Protein AF-0000000084748543 (afdb_homodimer)

Secondary structure (DSSP, 8-state):
--------SEEEEEE--SSEEEEEEEESSSSSPPEEE----TT-TT---SSEE--EEEESSSTT-EEEEHHHHHHHHHSTTHHHHEEEE---GGGG-TTTS-GGGHHHHHHHHHHHHHHHHHHTHHHHTTS-GGGEEEEEEE-TT--HHHHHHHHHHHHHHTSS-TTS-GGGEEEEEHHHHHHHHHHHHTTTTT--TT-EEEEEEE-SS-EEEEEEEE--S-TTSS--EEE-S--EEES-STHHHHHHHHHHHHHHHGGGGGGS-HHHHHHHHHHIIIIIHHH--SSS-EEEEPBTTS-GGG---TT--EETTEEEE-HHHHIIIIIHHHHHHHHHHHHHHHTTSGGG-EEEEEEEHHHHT-HHHHHHHHHHHTTTEEEEE--TTGGGHHHHHHHHHHH-GGGB-EEE-SSEEEEEEEEEP-TTTS-GGGEEE-TTS-EEEEEEEEEEE-TT-EEETT----EEEEEEBTTBSEEEEEEEEESSS--SBTTSTTEEEEEEEEEE----TTS-TT-EEEEEE-/--------SEEEEEE--SSEEEEEEEESSSSSPPEEE----TT-TT---SSEE--EEEESSSTT-EEEEHHHHHHHHHSTTHHHHEEEE---GGGG-TTTS-GGGHHHHHHHHHHHHHHHHHHTHHHHTTS-GGGEEEEEEE-TT--HHHHHHHHHHHHHTTSS-TTS-GGGEEEEEHHHHHHHHHHHHHTTTT--TT-EEEEEEE-SS-EEEEEEEE--S-TTSS--EEE-S--EEES-STHHHHHHHHHHHHHHHGGGGGGS-HHHHHHHHHHIIIIIHHH--SSS-EEEEPBTTS-GGG---TT--EETTEEEE-HHHHIIIIIHHHHHHHHHHHHHHHTTSGGG-EEEEEEEHHHHT-HHHHHHHHHHHTTTEEEEE--TTGGGHHHHHHHHHHH-GGGEEEEE-SSEEEEEEEEEP-TTTS-GGGEEE-TTS-EEEEEEEEEEE-TT-EEETT----EEEEEETTT-SEEEEEEEEESSS--SBTTSTTEEEEEEEEEE----TTS-TT-EEEEEE-

Radius of gyration: 34.83 Å; Cα contacts (8 Å, |Δi|>4): 2129; chains: 2; bounding box: 79×127×70 Å

Sequence (1044 aa):
MISQQDNYKLVIAYDFGTTFSGASYAFTHNTIPEVFDVQKWPHKGGNFYPKTPTISAYKRTEPTKLINWGHGAKKLMTKPQAAKEHFILTNFKLHLDETLHPRGTLGRKQKVILKTLVCLKDVSRGFAKNYDQSSFRYCLTVPAMWSDLAKFSMRRAAIKAGLIHADDPQDRLILISEPEAAALYCERMCEQISLRRGDTILICDAGGGTVDLIVFEVMDERLERNHRLKEVTKGIGESCGSIFLDNKFKALMEEKLGQQFETLPPATMNHLMDQFVHNIKPEFDGLDDQYLNIPASIDISQLNDEDGCLDEGTLALRADELRDKVFEPVVQRVLALIEKQLAQVPDQSVSCIFLVGGFGSSNYLFQRVQETFQDRAKQILCPPRAPLAVVRGAVYSGLNPRLITSRVSRRTYGINAGLPFDESRDPLSSRVVRPDGTIRCTTRFLVFVKKGDVIPVDHCIKEKMFVYYGTIKATDIMLYASEDHEPRYYDEPGIKQV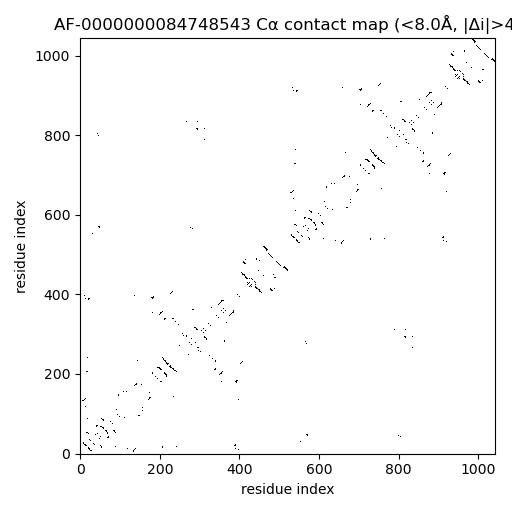AAISVPIPYMPHVAHGERVAYTVRMISQQDNYKLVIAYDFGTTFSGASYAFTHNTIPEVFDVQKWPHKGGNFYPKTPTISAYKRTEPTKLINWGHGAKKLMTKPQAAKEHFILTNFKLHLDETLHPRGTLGRKQKVILKTLVCLKDVSRGFAKNYDQSSFRYCLTVPAMWSDLAKFSMRRAAIKAGLIHADDPQDRLILISEPEAAALYCERMCEQISLRRGDTILICDAGGGTVDLIVFEVMDERLERNHRLKEVTKGIGESCGSIFLDNKFKALMEEKLGQQFETLPPATMNHLMDQFVHNIKPEFDGLDDQYLNIPASIDISQLNDEDGCLDEGTLALRADELRDKVFEPVVQRVLALIEKQLAQVPDQSVSCIFLVGGFGSSNYLFQRVQETFQDRAKQILCPPRAPLAVVRGAVYSGLNPRLITSRVSRRTYGINAGLPFDESRDPLSSRVVRPDGTIRCTTRFLVFVKKGDVIPVDHCIKEKMFVYYGTIKATDIMLYASEDHEPRYYDEPGIKQVAAISVPIPYMPHVAHGERVAYTVR

Foldseek 3Di:
DPPPPLQQQKEKEWEDDQFWIWIWMWGQPDPDIDIGTQQDDPQCPPPRQSTFTQKFKAFPVGRLDTDDGTNRNVVQQLDPPSVVTMDMDGRLLVVLQCVVDPPPCVVVSLSSLLVVLLSVVVSCCVPCVPDDLLSYAYEYEDALPHDPVSVVSNVVSCCVSPSDHPPRDPRSYHYHYQQLLLVLLVLVLCVVVQDAAQFKEWEWEAAAFKTKIWIWGAHHDDPPDFAGTFTDDRMDMDGLHCVQLLVLVLVVVCVFLPPCSVVQRPSQVSQQSCCCVPPVQQAQALQDKDKTAHDPSRDPVRTPCVPPQDDPRIGIGDSNCSCPRRPVVSLVVSLVSLQVRLVSDVVSAGQEYEQAADNSSRNNSQVVNCVVCVPRYVYYDYGPPRNCSRRSSSNVCSSPVRRHFKDFAQWWKWWFDWAQDDPVPADPVQWDQAPVRGITGRFFTDTDDHGGDIGTDVDDDKDKDKDFPPPDQKDKIWMKIARPDDDGGCPDPRIDTDDIDIGGDDDDPPHDGRDIDMDMDD/DPPPPLQQQKEKEWEDDQFWIWIWMWGQPDPDIDIGTQQDDPQCPPPRQSTFTQKWKAFPVGRLDTDDGTNRNVVQQLDPPSVVTMDMDGRLLVVLQCVVDPPPCVVVSLSSLLVVLLSVVVSCCVPCVPDDLLSYAYEYEDALPHDPVSVVSNVVSCCVSPSDHPPRDPRSYHYHYQQLLLVLLVLVVCVVVPDAAQFKEWEWEAAAFKTKIWIWGAHHDDPPDFAGTFTDDRMDMDGLHCVQLLVLVLVVVCVFLPPCSVVQDPSQVSQQSCCCVPPVQQAQALQDKDKTAHDPSRDPVRTPCVPPQDDPRIGIHDSNCSCPRRPVVRLVVSLVSLQVRLVSDVVSAGQEYEQAADNSSRNNSQVVNCVVCVPRYVYYDYDPPRNCSRRSSSNVCSSPVRRHFKDFAQWWKWWFDWAQDDPVPADPVQWDQAPVRGTTGRFFTDTDDHGGDIGTDPDDDKDKDKDFPPPDQKDKIWMKIARPDDDGGCPDPRIDTDDIDIGGDDDDPPHDGRDIDMDMDD

pLDDT: mean 84.55, std 11.29, range [22.11, 98.06]

InterPro domains:
  IPR043129 ATPase, nucleotide binding domain [SSF53067] (9-186)
  IPR043129 ATPase, nucleotide binding domain [SSF53067] (198-398)

Nearest PDB structures (foldseek):
  2kho-assembly1_A  TM=5.715E-01  e=1.787E-18  Escherichia coli K-12
  7n46-assembly1_A  TM=6.925E-01  e=5.467E-16  Escherichia coli K-12
  6izr-assembly1_b  TM=6.358E-01  e=1.223E-09  Clostridium botulinum Prevot_594
  4brk-assembly1_A  TM=3.562E-01  e=4.435E-07  Legionella pneumophila
  4bro-assembly1_A  TM=3.460E-01  e=2.719E-06  Legionella pneumophila

Structure (mmCIF, N/CA/C/O backbone):
data_AF-0000000084748543-model_v1
#
loop_
_entity.id
_entity.type
_entity.pdbx_description
1 polymer 'Actin-like ATPase domain-containing protein'
#
loop_
_atom_site.group_PDB
_atom_site.id
_atom_site.type_symbol
_atom_site.label_atom_id
_atom_site.label_alt_id
_atom_site.label_comp_id
_atom_site.label_asym_id
_atom_site.label_entity_id
_atom_site.label_seq_id
_atom_site.pdbx_PDB_ins_code
_atom_site.Cartn_x
_atom_site.Cartn_y
_atom_site.Cartn_z
_atom_site.occupancy
_atom_site.B_iso_or_equiv
_atom_site.auth_seq_id
_atom_site.auth_comp_id
_atom_site.auth_asym_id
_atom_site.auth_atom_id
_atom_site.pdbx_PDB_model_num
ATOM 1 N N . MET A 1 1 ? -35 25.969 2.1 1 22.55 1 MET A N 1
ATOM 2 C CA . MET A 1 1 ? -34.531 25.422 0.825 1 22.55 1 MET A CA 1
ATOM 3 C C . MET A 1 1 ? -33.75 24.141 1.036 1 22.55 1 MET A C 1
ATOM 5 O O . MET A 1 1 ? -32.781 24.109 1.792 1 22.55 1 MET A O 1
ATOM 9 N N . ILE A 1 2 ? -34.344 23.031 1.119 1 29.25 2 ILE A N 1
ATOM 10 C CA . ILE A 1 2 ? -33.844 21.672 1.246 1 29.25 2 ILE A CA 1
ATOM 11 C C . ILE A 1 2 ? -32.625 21.484 0.333 1 29.25 2 ILE A C 1
ATOM 13 O O . ILE A 1 2 ? -32.719 21.75 -0.868 1 29.25 2 ILE A O 1
ATOM 17 N N . SER A 1 3 ? -31.453 21.656 0.856 1 34.75 3 SER A N 1
ATOM 18 C CA . SER A 1 3 ? -30.172 21.578 0.143 1 34.75 3 SER A CA 1
ATOM 19 C C . SER A 1 3 ? -30.234 20.547 -0.967 1 34.75 3 SER A C 1
ATOM 21 O O . SER A 1 3 ? -30.75 19.438 -0.77 1 34.75 3 SER A O 1
ATOM 23 N N . GLN A 1 4 ? -30.703 20.953 -2.123 1 36.22 4 GLN A N 1
ATOM 24 C CA . GLN A 1 4 ? -30.5 20.172 -3.332 1 36.22 4 GLN A CA 1
ATOM 25 C C . GLN A 1 4 ? -29.359 19.172 -3.156 1 36.22 4 GLN A C 1
ATOM 27 O O . GLN A 1 4 ? -28.219 19.578 -2.881 1 36.22 4 GLN A O 1
ATOM 32 N N . GLN A 1 5 ? -29.5 18.188 -2.506 1 42.84 5 GLN A N 1
ATOM 33 C CA . GLN A 1 5 ? -28.609 17.031 -2.43 1 42.84 5 GLN A CA 1
ATOM 34 C C . GLN A 1 5 ? -27.734 16.922 -3.68 1 42.84 5 GLN A C 1
ATOM 36 O O . GLN A 1 5 ? -28.203 16.453 -4.727 1 42.84 5 GLN A O 1
ATOM 41 N N . ASP A 1 6 ? -27.203 18.078 -4.172 1 51.97 6 ASP A N 1
ATOM 42 C CA . ASP A 1 6 ? -26.344 18.203 -5.34 1 51.97 6 ASP A CA 1
ATOM 43 C C . ASP A 1 6 ? -25.422 16.984 -5.484 1 51.97 6 ASP A C 1
ATOM 45 O O . ASP A 1 6 ? -24.719 16.625 -4.543 1 51.97 6 ASP A O 1
ATOM 49 N N . ASN A 1 7 ? -25.891 15.977 -6.203 1 71.31 7 ASN A N 1
ATOM 50 C CA . ASN A 1 7 ? -25.516 14.594 -6.5 1 71.31 7 ASN A CA 1
ATOM 51 C C . ASN A 1 7 ? -24.156 14.516 -7.164 1 71.31 7 ASN A C 1
ATOM 53 O O . ASN A 1 7 ? -24.031 14.648 -8.383 1 71.31 7 ASN A O 1
ATOM 57 N N . TYR A 1 8 ? -23.188 14.984 -6.434 1 88.44 8 TYR A N 1
ATOM 58 C CA . TYR A 1 8 ? -21.859 14.734 -6.98 1 88.44 8 TYR A CA 1
ATOM 59 C C . TYR A 1 8 ? -21.641 13.242 -7.234 1 88.44 8 TYR A C 1
ATOM 61 O O . TYR A 1 8 ? -22 12.406 -6.406 1 88.44 8 TYR A O 1
ATOM 69 N N . LYS A 1 9 ? -21.172 13.031 -8.344 1 88.25 9 LYS A N 1
ATOM 70 C CA . LYS A 1 9 ? -20.969 11.641 -8.75 1 88.25 9 LYS A CA 1
ATOM 71 C C . LYS A 1 9 ? -19.688 11.086 -8.141 1 88.25 9 LYS A C 1
ATOM 73 O O . LYS A 1 9 ? -19.547 9.867 -7.961 1 88.25 9 LYS A O 1
ATOM 78 N N . LEU A 1 10 ? -18.797 12.062 -7.91 1 91.88 10 LEU A N 1
ATOM 79 C CA . LEU A 1 10 ? -17.484 11.672 -7.406 1 91.88 10 LEU A CA 1
ATOM 80 C C . LEU A 1 10 ? -17.047 12.594 -6.273 1 91.88 10 LEU A C 1
ATOM 82 O O . LEU A 1 10 ? -17.219 13.812 -6.355 1 91.88 10 LEU A O 1
ATOM 86 N N . VAL A 1 11 ? -16.547 11.977 -5.184 1 94.12 11 VAL A N 1
ATOM 87 C CA . VAL A 1 11 ? -15.891 12.727 -4.121 1 94.12 11 VAL A CA 1
ATOM 88 C C . VAL A 1 11 ? -14.383 12.477 -4.18 1 94.12 11 VAL A C 1
ATOM 90 O O . VAL A 1 11 ? -13.938 11.328 -4.176 1 94.12 11 VAL A O 1
ATOM 93 N N . ILE A 1 12 ? -13.625 13.516 -4.277 1 95.31 12 ILE A N 1
ATOM 94 C CA . ILE A 1 12 ? -12.172 13.43 -4.348 1 95.31 12 ILE A CA 1
ATOM 95 C C . ILE A 1 12 ? -11.547 14.164 -3.168 1 95.31 12 ILE A C 1
ATOM 97 O O . ILE A 1 12 ? -11.859 15.336 -2.93 1 95.31 12 ILE A O 1
ATOM 101 N N . ALA A 1 13 ? -10.727 13.492 -2.457 1 96.75 13 ALA A N 1
ATOM 102 C CA . ALA A 1 13 ? -10.055 14.109 -1.316 1 96.75 13 ALA A CA 1
ATOM 103 C C . ALA A 1 13 ? -8.547 14.188 -1.543 1 96.75 13 ALA A C 1
ATOM 105 O O . ALA A 1 13 ? -7.945 13.266 -2.092 1 96.75 13 ALA A O 1
ATOM 106 N N . TYR A 1 14 ? -7.98 15.344 -1.178 1 95.69 14 TYR A N 1
ATOM 107 C CA . TYR A 1 14 ? -6.535 15.523 -1.174 1 95.69 14 TYR A CA 1
ATOM 108 C C . TYR A 1 14 ? -6.023 15.828 0.23 1 95.69 14 TYR A C 1
ATOM 110 O O . TYR A 1 14 ? -6.586 16.672 0.927 1 95.69 14 TYR A O 1
ATOM 118 N N . ASP A 1 15 ? -5.078 15.102 0.658 1 93.75 15 ASP A N 1
ATOM 119 C CA . ASP A 1 15 ? -4.312 15.398 1.868 1 93.75 15 ASP A CA 1
ATOM 120 C C . ASP A 1 15 ? -2.947 15.984 1.528 1 93.75 15 ASP A C 1
ATOM 122 O O . ASP A 1 15 ? -2.012 15.25 1.2 1 93.75 15 ASP A O 1
ATOM 126 N N . PHE A 1 16 ? -2.951 17.266 1.603 1 88.62 16 PHE A N 1
ATOM 127 C CA . PHE A 1 16 ? -1.713 18 1.368 1 88.62 16 PHE A CA 1
ATOM 128 C C . PHE A 1 16 ? -0.838 18 2.617 1 88.62 16 PHE A C 1
ATOM 130 O O . PHE A 1 16 ? -0.942 18.891 3.455 1 88.62 16 PHE A O 1
ATOM 137 N N . GLY A 1 17 ? 0.098 17.031 2.656 1 86.38 17 GLY A N 1
ATOM 138 C CA . GLY A 1 17 ? 0.909 16.875 3.852 1 86.38 17 GLY A CA 1
ATOM 139 C C . GLY A 1 17 ? 2.244 17.578 3.768 1 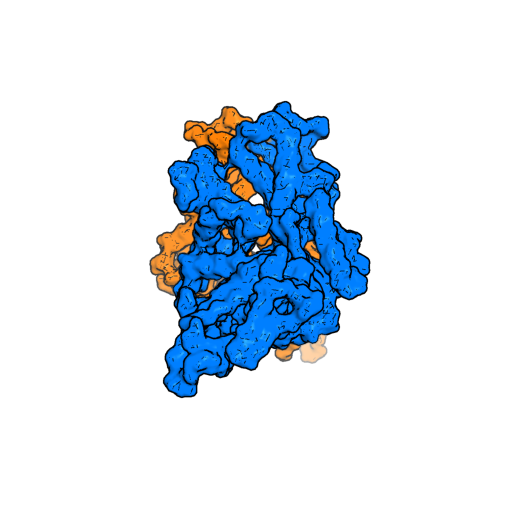86.38 17 GLY A C 1
ATOM 140 O O . GLY A 1 17 ? 2.621 18.078 2.707 1 86.38 17 GLY A O 1
ATOM 141 N N . THR A 1 18 ? 2.906 17.672 4.879 1 84.56 18 THR A N 1
ATOM 142 C CA . THR A 1 18 ? 4.223 18.281 4.945 1 84.56 18 THR A CA 1
ATOM 143 C C . THR A 1 18 ? 5.266 17.422 4.254 1 84.56 18 THR A C 1
ATOM 145 O O . THR A 1 18 ? 6.125 17.922 3.529 1 84.56 18 THR A O 1
ATOM 148 N N . THR A 1 19 ? 5.191 16.125 4.438 1 88.94 19 THR A N 1
ATOM 149 C CA . THR A 1 19 ? 6.195 15.211 3.889 1 88.94 19 THR A CA 1
ATOM 150 C C . THR A 1 19 ? 5.617 14.406 2.727 1 88.94 19 THR A C 1
ATOM 152 O O . THR A 1 19 ? 6.309 14.148 1.74 1 88.94 19 THR A O 1
ATOM 155 N N . PHE A 1 20 ? 4.383 13.977 2.973 1 91.81 20 PHE A N 1
ATOM 156 C CA . PHE A 1 20 ? 3.729 13.195 1.93 1 91.81 20 PHE A CA 1
ATOM 157 C C . PHE A 1 20 ? 2.316 13.711 1.675 1 91.81 20 PHE A C 1
ATOM 159 O O . PHE A 1 20 ? 1.628 14.133 2.605 1 91.81 20 PHE A O 1
ATOM 166 N N . SER A 1 21 ? 1.918 13.672 0.445 1 93.38 21 SER A N 1
ATOM 167 C CA . SER A 1 21 ? 0.563 14.031 0.038 1 93.38 21 SER A CA 1
ATOM 168 C C . SER A 1 21 ? -0.173 12.828 -0.554 1 93.38 21 SER A C 1
ATOM 170 O O . SER A 1 21 ? 0.441 11.969 -1.186 1 93.38 21 SER A O 1
ATOM 172 N N . GLY A 1 22 ? -1.402 12.727 -0.252 1 93.81 22 GLY A N 1
ATOM 173 C CA . GLY A 1 22 ? -2.195 11.602 -0.73 1 93.81 22 GLY A CA 1
ATOM 174 C C . GLY A 1 22 ? -3.521 12.023 -1.337 1 93.81 22 GLY A C 1
ATOM 175 O O . GLY A 1 22 ? -3.918 13.188 -1.224 1 93.81 22 GLY A O 1
ATOM 176 N N . ALA A 1 23 ? -4.117 11.125 -2.096 1 94.5 23 ALA A N 1
ATOM 177 C CA . ALA A 1 23 ? -5.426 11.336 -2.715 1 94.5 23 ALA A CA 1
ATOM 178 C C . ALA A 1 23 ? -6.273 10.07 -2.646 1 94.5 23 ALA A C 1
ATOM 180 O O . ALA A 1 23 ? -5.766 8.961 -2.826 1 94.5 23 ALA A O 1
ATOM 181 N N . SER A 1 24 ? -7.441 10.211 -2.287 1 94.31 24 SER A N 1
ATOM 182 C CA . SER A 1 24 ? -8.438 9.148 -2.285 1 94.31 24 SER A CA 1
ATOM 183 C C . SER A 1 24 ? -9.758 9.625 -2.893 1 94.31 24 SER A C 1
ATOM 185 O O . SER A 1 24 ? -9.984 10.828 -3.027 1 94.31 24 SER A O 1
ATOM 187 N N . TYR A 1 25 ? -10.602 8.672 -3.326 1 91.94 25 TYR A N 1
ATOM 188 C CA . TYR A 1 25 ? -11.859 9.055 -3.961 1 91.94 25 TYR A CA 1
ATOM 189 C C . TYR A 1 25 ? -12.914 7.965 -3.777 1 91.94 25 TYR A C 1
ATOM 191 O O . TYR A 1 25 ? -12.586 6.836 -3.396 1 91.94 25 TYR A O 1
ATOM 199 N N . ALA A 1 26 ? -14.148 8.328 -3.943 1 89.81 26 ALA A N 1
ATOM 200 C CA . ALA A 1 26 ? -15.273 7.398 -3.895 1 89.81 26 ALA A CA 1
ATOM 201 C C . ALA A 1 26 ? -16.359 7.809 -4.879 1 89.81 26 ALA A C 1
ATOM 203 O O . ALA A 1 26 ? -16.641 8.992 -5.051 1 89.81 26 ALA A O 1
ATOM 204 N N . PHE A 1 27 ? -16.859 6.762 -5.52 1 84 27 PHE A N 1
ATOM 205 C CA . PHE A 1 27 ? -18.047 6.988 -6.348 1 84 27 PHE A CA 1
ATOM 206 C C . PHE A 1 27 ? -19.312 7.031 -5.496 1 84 27 PHE A C 1
ATOM 208 O O . PHE A 1 27 ? -19.453 6.258 -4.543 1 84 27 PHE A O 1
ATOM 215 N N . THR A 1 28 ? -20.188 7.898 -5.816 1 85.12 28 THR A N 1
ATOM 216 C CA . THR A 1 28 ? -21.344 8.102 -4.961 1 85.12 28 THR A CA 1
ATOM 217 C C . THR A 1 28 ? -22.531 7.258 -5.438 1 85.12 28 THR A C 1
ATOM 219 O O . THR A 1 28 ? -23.531 7.121 -4.73 1 85.12 28 THR A O 1
ATOM 222 N N . HIS A 1 29 ? -22.438 6.68 -6.621 1 73.69 29 HIS A N 1
ATOM 223 C CA . HIS A 1 29 ? -23.578 5.965 -7.176 1 73.69 29 HIS A CA 1
ATOM 224 C C . HIS A 1 29 ? -23.688 4.562 -6.586 1 73.69 29 HIS A C 1
ATOM 226 O O . HIS A 1 29 ? -24.734 3.926 -6.688 1 73.69 29 HIS A O 1
ATOM 232 N N . ASN A 1 30 ? -22.672 4.062 -6.016 1 62.72 30 ASN A N 1
ATOM 233 C CA . ASN A 1 30 ? -22.734 2.742 -5.395 1 62.72 30 ASN A CA 1
ATOM 234 C C . ASN A 1 30 ? -23.484 2.781 -4.066 1 62.72 30 ASN A C 1
ATOM 236 O O . ASN A 1 30 ? -23.5 3.811 -3.387 1 62.72 30 ASN A O 1
ATOM 240 N N . THR A 1 31 ? -24.312 1.77 -3.832 1 59.72 31 THR A N 1
ATOM 241 C CA . THR A 1 31 ? -25.078 1.68 -2.592 1 59.72 31 THR A CA 1
ATOM 242 C C . THR A 1 31 ? -24.172 1.869 -1.383 1 59.72 31 THR A C 1
ATOM 244 O O . THR A 1 31 ? -24.516 2.572 -0.434 1 59.72 31 THR A O 1
ATOM 247 N N . ILE A 1 32 ? -23.094 1.279 -1.443 1 63.53 32 ILE A N 1
ATOM 248 C CA . ILE A 1 32 ? -22.078 1.491 -0.408 1 63.53 32 ILE A CA 1
ATOM 249 C C . ILE A 1 32 ? -20.781 1.975 -1.044 1 63.53 32 ILE A C 1
ATOM 251 O O . ILE A 1 32 ? -20.047 1.185 -1.633 1 63.53 32 ILE A O 1
ATOM 255 N N . PRO A 1 33 ? -20.609 3.205 -0.782 1 72.62 33 PRO A N 1
ATOM 256 C CA . PRO A 1 33 ? -19.438 3.738 -1.482 1 72.62 33 PRO A CA 1
ATOM 257 C C . PRO A 1 33 ? -18.125 3.178 -0.944 1 72.62 33 PRO A C 1
ATOM 259 O O . PRO A 1 33 ? -17.906 3.156 0.271 1 72.62 33 PRO A O 1
ATOM 262 N N . GLU A 1 34 ? -17.391 2.572 -1.774 1 76.81 34 GLU A N 1
ATOM 263 C CA . GLU A 1 34 ? -16.047 2.111 -1.458 1 76.81 34 GLU A CA 1
ATOM 264 C C . GLU A 1 34 ? -15.008 3.209 -1.704 1 76.81 34 GLU A C 1
ATOM 266 O O . GLU A 1 34 ? -15.102 3.943 -2.689 1 76.81 34 GLU A O 1
ATOM 271 N N . VAL A 1 35 ? -14.125 3.428 -0.717 1 86.62 35 VAL A N 1
ATOM 272 C CA . VAL A 1 35 ? -13.078 4.434 -0.857 1 86.62 35 VAL A CA 1
ATOM 273 C C . VAL A 1 35 ? -11.859 3.82 -1.548 1 86.62 35 VAL A C 1
ATOM 275 O O . VAL A 1 35 ? -11.375 2.76 -1.144 1 86.62 35 VAL A O 1
ATOM 278 N N . PHE A 1 36 ? -11.398 4.477 -2.594 1 83.75 36 PHE A N 1
ATOM 279 C CA . PHE A 1 36 ? -10.219 4.062 -3.35 1 83.75 36 PHE A CA 1
ATOM 280 C C . PHE A 1 36 ? -9.047 5 -3.078 1 83.75 36 PHE A C 1
ATOM 282 O O . PHE A 1 36 ? -9.227 6.219 -2.994 1 83.75 36 PHE A O 1
ATOM 289 N N . ASP A 1 37 ? -7.922 4.402 -2.842 1 88.88 37 ASP A N 1
ATOM 290 C CA . ASP A 1 37 ? -6.703 5.184 -2.668 1 88.88 37 ASP A CA 1
ATOM 291 C C . ASP A 1 37 ? -5.914 5.266 -3.975 1 88.88 37 ASP A C 1
ATOM 293 O O . ASP A 1 37 ? -5.832 4.289 -4.719 1 88.88 37 ASP A O 1
ATOM 297 N N . VAL A 1 38 ? -5.438 6.441 -4.277 1 87.75 38 VAL A N 1
ATOM 298 C CA . VAL A 1 38 ? -4.555 6.574 -5.434 1 87.75 38 VAL A CA 1
ATOM 299 C C . VAL A 1 38 ? -3.227 5.879 -5.148 1 87.75 38 VAL A C 1
ATOM 301 O O . VAL A 1 38 ? -2.535 6.219 -4.184 1 87.75 38 VAL A O 1
ATOM 304 N N . GLN A 1 39 ? -2.926 4.965 -5.953 1 79.56 39 GLN A N 1
ATOM 305 C CA . GLN A 1 39 ? -1.685 4.215 -5.781 1 79.56 39 GLN A CA 1
ATOM 306 C C . GLN A 1 39 ? -0.704 4.512 -6.914 1 79.56 39 GLN A C 1
ATOM 308 O O . GLN A 1 39 ? 0.505 4.32 -6.758 1 79.56 39 GLN A O 1
ATOM 313 N N . LYS A 1 40 ? -1.248 4.922 -7.988 1 78.88 40 LYS A N 1
ATOM 314 C CA . LYS A 1 40 ? -0.396 5.203 -9.141 1 78.88 40 LYS A CA 1
ATOM 315 C C . LYS A 1 40 ? 0.017 6.672 -9.172 1 78.88 40 LYS A C 1
ATOM 317 O O . LYS A 1 40 ? -0.767 7.535 -9.578 1 78.88 40 LYS A O 1
ATOM 322 N N . TRP A 1 41 ? 1.148 6.926 -8.742 1 87.56 41 TRP A N 1
ATOM 323 C CA . TRP A 1 41 ? 1.744 8.258 -8.781 1 87.56 41 TRP A CA 1
ATOM 324 C C . TRP A 1 41 ? 2.812 8.344 -9.859 1 87.56 41 TRP A C 1
ATOM 326 O O . TRP A 1 41 ? 3.484 7.355 -10.164 1 87.56 41 TRP A O 1
ATOM 336 N N . PRO A 1 42 ? 2.936 9.516 -10.461 1 83.75 42 PRO A N 1
ATOM 337 C CA . PRO A 1 42 ? 3.994 9.648 -11.461 1 83.75 42 PRO A CA 1
ATOM 338 C C . PRO A 1 42 ? 5.375 9.289 -10.914 1 83.75 42 PRO A C 1
ATOM 340 O O . PRO A 1 42 ? 5.754 9.758 -9.844 1 83.75 42 PRO A O 1
ATOM 343 N N . HIS A 1 43 ? 6.07 8.367 -11.508 1 81.38 43 HIS A N 1
ATOM 344 C CA . HIS A 1 43 ? 7.457 7.992 -11.234 1 81.38 43 HIS A CA 1
ATOM 345 C C . HIS A 1 43 ? 7.578 7.27 -9.898 1 81.38 43 HIS A C 1
ATOM 347 O O . HIS A 1 43 ? 8.641 7.297 -9.273 1 81.38 43 HIS A O 1
ATOM 353 N N . LYS A 1 44 ? 6.523 6.688 -9.469 1 80.19 44 LYS A N 1
ATOM 354 C CA . LYS A 1 44 ? 6.555 6.051 -8.156 1 80.19 44 LYS A CA 1
ATOM 355 C C . LYS A 1 44 ? 7.438 4.809 -8.164 1 80.19 44 LYS A C 1
ATOM 357 O O . LYS A 1 44 ? 7.836 4.312 -7.105 1 80.19 44 LYS A O 1
ATOM 362 N N . GLY A 1 45 ? 7.652 4.293 -9.312 1 69.75 45 GLY A N 1
ATOM 363 C CA . GLY A 1 45 ? 8.438 3.068 -9.375 1 69.75 45 GLY A CA 1
ATOM 364 C C . GLY A 1 45 ? 7.82 1.927 -8.586 1 69.75 45 GLY A C 1
ATOM 365 O O . GLY A 1 45 ? 6.637 1.623 -8.75 1 69.75 45 GLY A O 1
ATOM 366 N N . GLY A 1 46 ? 8.617 1.24 -7.734 1 68.5 46 GLY A N 1
ATOM 367 C CA . GLY A 1 46 ? 8.164 0.118 -6.926 1 68.5 46 GLY A CA 1
ATOM 368 C C . GLY A 1 46 ? 7.652 0.533 -5.562 1 68.5 46 GLY A C 1
ATOM 369 O O . GLY A 1 46 ? 7.371 -0.317 -4.711 1 68.5 46 GLY A O 1
ATOM 370 N N . ASN A 1 47 ? 7.531 1.848 -5.469 1 72.88 47 ASN A N 1
ATOM 371 C CA . ASN A 1 47 ? 7.066 2.338 -4.176 1 72.88 47 ASN A CA 1
ATOM 372 C C . ASN A 1 47 ? 5.57 2.1 -3.994 1 72.88 47 ASN A C 1
ATOM 374 O O . ASN A 1 47 ? 4.762 2.527 -4.82 1 72.88 47 ASN A O 1
ATOM 378 N N . PHE A 1 48 ? 5.223 1.408 -2.953 1 74.56 48 PHE A N 1
ATOM 379 C CA . PHE A 1 48 ? 3.822 1.05 -2.748 1 74.56 48 PHE A CA 1
ATOM 380 C C . PHE A 1 48 ? 3.189 1.931 -1.677 1 74.56 48 PHE A C 1
ATOM 382 O O . PHE A 1 48 ? 2.027 1.741 -1.317 1 74.56 48 PHE A O 1
ATOM 389 N N . TYR A 1 49 ? 3.996 2.861 -1.164 1 80.69 49 TYR A N 1
ATOM 390 C CA . TYR A 1 49 ? 3.377 3.812 -0.248 1 80.69 49 TYR A CA 1
ATOM 391 C C . TYR A 1 49 ? 2.275 4.605 -0.944 1 80.69 49 TYR A C 1
ATOM 393 O O . TYR A 1 49 ? 2.494 5.168 -2.02 1 80.69 49 TYR A O 1
ATOM 401 N N . PRO A 1 50 ? 1.104 4.578 -0.429 1 85.25 50 PRO A N 1
ATOM 402 C CA . PRO A 1 50 ? -0.038 5.141 -1.154 1 85.25 50 PRO A CA 1
ATOM 403 C C . PRO A 1 50 ? -0.079 6.664 -1.098 1 85.25 50 PRO A C 1
ATOM 405 O O . PRO A 1 50 ? -1.157 7.254 -0.978 1 85.25 50 PRO A O 1
ATOM 408 N N . LYS A 1 51 ? 1.043 7.309 -0.941 1 91.5 51 LYS A N 1
ATOM 409 C CA . LYS A 1 51 ? 1.186 8.758 -0.996 1 91.5 51 LYS A CA 1
ATOM 410 C C . LYS A 1 51 ? 2.443 9.164 -1.76 1 91.5 51 LYS A C 1
ATOM 412 O O . LYS A 1 51 ? 3.283 8.312 -2.072 1 91.5 51 LYS A O 1
ATOM 417 N N . THR A 1 52 ? 2.494 10.367 -2.197 1 93.5 52 THR A N 1
ATOM 418 C CA . THR A 1 52 ? 3.66 10.891 -2.898 1 93.5 52 THR A CA 1
ATOM 419 C C . THR A 1 52 ? 4.414 11.883 -2.023 1 93.5 52 THR A C 1
ATOM 421 O O . THR A 1 52 ? 3.811 12.602 -1.222 1 93.5 52 THR A O 1
ATOM 424 N N . PRO A 1 53 ? 5.746 11.883 -2.119 1 91.81 53 PRO A N 1
ATOM 425 C CA . PRO A 1 53 ? 6.484 12.898 -1.362 1 91.81 53 PRO A CA 1
ATOM 426 C C . PRO A 1 53 ? 6.055 14.32 -1.709 1 91.81 53 PRO A C 1
ATOM 428 O O . PRO A 1 53 ? 5.816 14.633 -2.879 1 91.81 53 PRO A O 1
ATOM 431 N N . THR A 1 54 ? 5.918 15.102 -0.654 1 91.56 54 THR A N 1
ATOM 432 C CA . THR A 1 54 ? 5.598 16.516 -0.869 1 91.56 54 THR A CA 1
ATOM 433 C C . THR A 1 54 ? 6.867 17.312 -1.134 1 91.56 54 THR A C 1
ATOM 435 O O . THR A 1 54 ? 7.297 18.109 -0.289 1 91.56 54 THR A O 1
ATOM 438 N N . ILE A 1 55 ? 7.43 17.156 -2.334 1 91.06 55 ILE A N 1
ATOM 439 C CA . ILE A 1 55 ? 8.648 17.844 -2.727 1 91.06 55 ILE A CA 1
ATOM 440 C C . ILE A 1 55 ? 8.539 18.312 -4.18 1 91.06 55 ILE A C 1
ATOM 442 O O . ILE A 1 55 ? 7.801 17.719 -4.969 1 91.06 55 ILE A O 1
ATOM 446 N N . SER A 1 56 ? 9.172 19.375 -4.469 1 91.62 56 SER A N 1
ATOM 447 C CA . SER A 1 56 ? 9.211 19.938 -5.812 1 91.62 56 SER A CA 1
ATOM 448 C C . SER A 1 56 ? 10.633 20.297 -6.215 1 91.62 56 SER A C 1
ATOM 450 O O . SER A 1 56 ? 11.406 20.812 -5.398 1 91.62 56 SER A O 1
ATOM 452 N N . ALA A 1 57 ? 10.953 19.953 -7.438 1 92.81 57 ALA A N 1
ATOM 453 C CA . ALA A 1 57 ? 12.281 20.266 -7.973 1 92.81 57 ALA A CA 1
ATOM 454 C C . ALA A 1 57 ? 12.219 21.438 -8.938 1 92.81 57 ALA A C 1
ATOM 456 O O . ALA A 1 57 ? 11.359 21.484 -9.828 1 92.81 57 ALA A O 1
ATOM 457 N N . TYR A 1 58 ? 13.133 22.359 -8.727 1 91.81 58 TYR A N 1
ATOM 458 C CA . TYR A 1 58 ? 13.211 23.562 -9.555 1 91.81 58 TYR A CA 1
ATOM 459 C C . TYR A 1 58 ? 14.602 23.703 -10.164 1 91.81 58 TYR A C 1
ATOM 461 O O . TYR A 1 58 ? 15.57 23.156 -9.656 1 91.81 58 TYR A O 1
ATOM 469 N N . LYS A 1 59 ? 14.602 24.438 -11.234 1 92.5 59 LYS A N 1
ATOM 470 C CA . LYS A 1 59 ? 15.883 24.75 -11.852 1 92.5 59 LYS A CA 1
ATOM 471 C C . LYS A 1 59 ? 16.578 25.891 -11.117 1 92.5 59 LYS A C 1
ATOM 473 O O . LYS A 1 59 ? 15.938 26.875 -10.734 1 92.5 59 LYS A O 1
ATOM 478 N N . ARG A 1 60 ? 17.875 25.734 -10.945 1 90.94 60 ARG A N 1
ATOM 479 C CA . ARG A 1 60 ? 18.625 26.797 -10.266 1 90.94 60 ARG A CA 1
ATOM 480 C C . ARG A 1 60 ? 18.688 28.062 -11.117 1 90.94 60 ARG A C 1
ATOM 482 O O . ARG A 1 60 ? 18.656 29.172 -10.586 1 90.94 60 ARG A O 1
ATOM 489 N N . THR A 1 61 ? 18.812 27.906 -12.445 1 92 61 THR A N 1
ATOM 490 C CA . THR A 1 61 ? 18.906 29.031 -13.367 1 92 61 THR A CA 1
ATOM 491 C C . THR A 1 61 ? 17.562 29.734 -13.523 1 92 61 THR A C 1
ATOM 493 O O . THR A 1 61 ? 17.516 30.922 -13.836 1 92 61 THR A O 1
ATOM 496 N N . GLU A 1 62 ? 16.453 28.969 -13.312 1 91.5 62 GLU A N 1
ATOM 497 C CA . GLU A 1 62 ? 15.078 29.484 -13.344 1 91.5 62 GLU A CA 1
ATOM 498 C C . GLU A 1 62 ? 14.266 28.984 -12.164 1 91.5 62 GLU A C 1
ATOM 500 O O . GLU A 1 62 ? 13.406 28.109 -12.328 1 91.5 62 GLU A O 1
ATOM 505 N N . PRO A 1 63 ? 14.32 29.594 -11.055 1 86.31 63 PRO A N 1
ATOM 506 C CA . PRO A 1 63 ? 13.789 29.062 -9.805 1 86.31 63 PRO A CA 1
ATOM 507 C C . PRO A 1 63 ? 12.266 29.047 -9.773 1 86.31 63 PRO A C 1
ATOM 509 O O . PRO A 1 63 ? 11.672 28.484 -8.844 1 86.31 63 PRO A O 1
ATOM 512 N N . THR A 1 64 ? 11.617 29.547 -10.727 1 84.75 64 THR A N 1
ATOM 513 C CA . THR A 1 64 ? 10.156 29.531 -10.75 1 84.75 64 THR A CA 1
ATOM 514 C C . THR A 1 64 ? 9.641 28.391 -11.617 1 84.75 64 THR A C 1
ATOM 516 O O . THR A 1 64 ? 8.453 28.078 -11.602 1 84.75 64 THR A O 1
ATOM 519 N N . LYS A 1 65 ? 10.586 27.812 -12.242 1 87.88 65 LYS A N 1
ATOM 520 C CA . LYS A 1 65 ? 10.172 26.75 -13.148 1 87.88 65 LYS A CA 1
ATOM 521 C C . LYS A 1 65 ? 10.203 25.391 -12.453 1 87.88 65 LYS A C 1
ATOM 523 O O . LYS A 1 65 ? 11.273 24.875 -12.117 1 87.88 65 LYS A O 1
ATOM 528 N N . LEU A 1 66 ? 9 24.891 -12.266 1 90.94 66 LEU A N 1
ATOM 529 C CA . LEU A 1 66 ? 8.875 23.547 -11.695 1 90.94 66 LEU A CA 1
ATOM 530 C C . LEU A 1 66 ? 9.289 22.484 -12.719 1 90.94 66 LEU A C 1
ATOM 532 O O . LEU A 1 66 ? 8.727 22.422 -13.812 1 90.94 66 LEU A O 1
ATOM 536 N N . ILE A 1 67 ? 10.273 21.688 -12.383 1 91.5 67 ILE A N 1
ATOM 537 C CA . ILE A 1 67 ? 10.773 20.656 -13.289 1 91.5 67 ILE A CA 1
ATOM 538 C C . ILE A 1 67 ? 10.078 19.328 -13.008 1 91.5 67 ILE A C 1
ATOM 540 O O . ILE A 1 67 ? 9.734 18.594 -13.938 1 91.5 67 ILE A O 1
ATOM 544 N N . ASN A 1 68 ? 9.992 19.016 -11.766 1 92.88 68 ASN A N 1
ATOM 545 C CA . ASN A 1 68 ? 9.344 17.781 -11.336 1 92.88 68 ASN A CA 1
ATOM 546 C C . ASN A 1 68 ? 8.844 17.875 -9.898 1 92.88 68 ASN A C 1
ATOM 548 O O . ASN A 1 68 ? 9.188 18.812 -9.18 1 92.88 68 ASN A O 1
ATOM 552 N N . TRP A 1 69 ? 7.957 16.969 -9.539 1 93 69 TRP A N 1
ATOM 553 C CA . TRP A 1 69 ? 7.418 16.938 -8.188 1 93 69 TRP A CA 1
ATOM 554 C C . TRP A 1 69 ? 7.238 15.516 -7.691 1 93 69 TRP A C 1
ATOM 556 O O . TRP A 1 69 ? 7.383 14.562 -8.461 1 93 69 TRP A O 1
ATOM 566 N N . GLY A 1 70 ? 7.023 15.359 -6.379 1 93.12 70 GLY A N 1
ATOM 567 C CA . GLY A 1 70 ? 6.777 14.039 -5.809 1 93.12 70 GLY A CA 1
ATOM 568 C C . GLY A 1 70 ? 7.891 13.055 -6.098 1 93.12 70 GLY A C 1
ATOM 569 O O . GLY A 1 70 ? 9.07 13.359 -5.906 1 93.12 70 GLY A O 1
ATOM 570 N N . HIS A 1 71 ? 7.594 11.898 -6.574 1 90.81 71 HIS A N 1
ATOM 571 C CA . HIS A 1 71 ? 8.562 10.852 -6.883 1 90.81 71 HIS A CA 1
ATOM 572 C C . HIS A 1 71 ? 9.469 11.266 -8.031 1 90.81 71 HIS A C 1
ATOM 574 O O . HIS A 1 71 ? 10.641 10.883 -8.07 1 90.81 71 HIS A O 1
ATOM 580 N N . GLY A 1 72 ? 8.914 12.062 -8.883 1 90.19 72 GLY A N 1
ATOM 581 C CA . GLY A 1 72 ? 9.719 12.555 -10 1 90.19 72 GLY A CA 1
ATOM 582 C C . GLY A 1 72 ? 10.867 13.438 -9.555 1 90.19 72 GLY A C 1
ATOM 583 O O . GLY A 1 72 ? 11.961 13.367 -10.125 1 90.19 72 GLY A O 1
ATOM 584 N N . ALA A 1 73 ? 10.57 14.25 -8.594 1 91.81 73 ALA A N 1
ATOM 585 C CA . ALA A 1 73 ? 11.625 15.109 -8.047 1 91.81 73 ALA A CA 1
ATOM 586 C C . ALA A 1 73 ? 12.719 14.273 -7.395 1 91.81 73 ALA A C 1
ATOM 588 O O . ALA A 1 73 ? 13.906 14.57 -7.547 1 91.81 73 ALA A O 1
ATOM 589 N N . LYS A 1 74 ? 12.336 13.242 -6.715 1 87.69 74 LYS A N 1
ATOM 590 C CA . LYS A 1 74 ? 13.305 12.352 -6.086 1 87.69 74 LYS A CA 1
ATOM 591 C C . LYS A 1 74 ? 14.18 11.664 -7.133 1 87.69 74 LYS A C 1
ATOM 593 O O . LYS A 1 74 ? 15.398 11.594 -6.98 1 87.69 74 LYS A O 1
ATOM 598 N N . LYS A 1 75 ? 13.523 11.164 -8.094 1 85.94 75 LYS A N 1
ATOM 599 C CA . LYS A 1 75 ? 14.227 10.469 -9.172 1 85.94 75 LYS A CA 1
ATOM 600 C C . LYS A 1 75 ? 15.219 11.398 -9.859 1 85.94 75 LYS A C 1
ATOM 602 O O . LYS A 1 75 ? 16.344 11 -10.148 1 85.94 75 LYS A O 1
ATOM 607 N N . LEU A 1 76 ? 14.789 12.609 -10.117 1 88.12 76 LEU A N 1
ATOM 608 C CA . LEU A 1 76 ? 15.641 13.609 -10.75 1 88.12 76 LEU A CA 1
ATOM 609 C C . LEU A 1 76 ? 16.922 13.82 -9.953 1 88.12 76 LEU A C 1
ATOM 611 O O . LEU A 1 76 ? 18.016 13.93 -10.531 1 88.12 76 LEU A O 1
ATOM 615 N N . MET A 1 77 ? 16.828 13.781 -8.672 1 86.44 77 MET A N 1
ATOM 616 C CA . MET A 1 77 ? 17.953 14.133 -7.801 1 86.44 77 MET A CA 1
ATOM 617 C C . MET A 1 77 ? 18.906 12.953 -7.641 1 86.44 77 MET A C 1
ATOM 619 O O . MET A 1 77 ? 20.016 13.117 -7.129 1 86.44 77 MET A O 1
ATOM 623 N N . THR A 1 78 ? 18.5 11.75 -8.094 1 81.5 78 THR A N 1
ATOM 624 C CA . THR A 1 78 ? 19.375 10.594 -8.039 1 81.5 78 THR A CA 1
ATOM 625 C C . THR A 1 78 ? 20.438 10.664 -9.148 1 81.5 78 THR A C 1
ATOM 627 O O . THR A 1 78 ? 21.469 10 -9.07 1 81.5 78 THR A O 1
ATOM 630 N N . LYS A 1 79 ? 20.125 11.484 -10.156 1 83.12 79 LYS A N 1
ATOM 631 C CA . LYS A 1 79 ? 21.078 11.664 -11.25 1 83.12 79 LYS A CA 1
ATOM 632 C C . LYS A 1 79 ? 22.328 12.383 -10.773 1 83.12 79 LYS A C 1
ATOM 634 O O . LYS A 1 79 ? 22.25 13.367 -10.039 1 83.12 79 LYS A O 1
ATOM 639 N N . PRO A 1 80 ? 23.422 11.773 -11.234 1 82.06 80 PRO A N 1
ATOM 640 C CA . PRO A 1 80 ? 24.641 12.492 -10.852 1 82.06 80 PRO A CA 1
ATOM 641 C C . PRO A 1 80 ? 24.641 13.945 -11.32 1 82.06 80 PRO A C 1
ATOM 643 O O . PRO A 1 80 ? 24.203 14.242 -12.43 1 82.06 80 PRO A O 1
ATOM 646 N N . GLN A 1 81 ? 25.047 14.836 -10.516 1 83.44 81 GLN A N 1
ATOM 647 C CA . GLN A 1 81 ? 25.266 16.25 -10.797 1 83.44 81 GLN A CA 1
ATOM 648 C C . GLN A 1 81 ? 23.938 17 -10.922 1 83.44 81 GLN A C 1
ATOM 650 O O . GLN A 1 81 ? 23.922 18.172 -11.289 1 83.44 81 GLN A O 1
ATOM 655 N N . ALA A 1 82 ? 22.859 16.344 -10.656 1 87 82 ALA A N 1
ATOM 656 C CA . ALA A 1 82 ? 21.562 17 -10.742 1 87 82 ALA A CA 1
ATOM 657 C C . ALA A 1 82 ? 21.469 18.172 -9.773 1 87 82 ALA A C 1
ATOM 659 O O . ALA A 1 82 ? 20.812 19.172 -10.07 1 87 82 ALA A O 1
ATOM 660 N N . ALA A 1 83 ? 22.172 18.078 -8.688 1 85.75 83 ALA A N 1
ATOM 661 C CA . ALA A 1 83 ? 22.094 19.094 -7.645 1 85.75 83 ALA A CA 1
ATOM 662 C C . ALA A 1 83 ? 22.75 20.391 -8.102 1 85.75 83 ALA A C 1
ATOM 664 O O . ALA A 1 83 ? 22.516 21.453 -7.527 1 85.75 83 ALA A O 1
ATOM 665 N N . LYS A 1 84 ? 23.578 20.25 -9.086 1 87.56 84 LYS A N 1
ATOM 666 C CA . LYS A 1 84 ? 24.203 21.453 -9.633 1 87.56 84 LYS A CA 1
ATOM 667 C C . LYS A 1 84 ? 23.203 22.281 -10.422 1 87.56 84 LYS A C 1
ATOM 669 O O . LYS A 1 84 ? 23.312 23.516 -10.477 1 87.56 84 LYS A O 1
ATOM 674 N N . GLU A 1 85 ? 22.234 21.594 -10.922 1 91.5 85 GLU A N 1
ATOM 675 C CA . GLU A 1 85 ? 21.312 22.266 -11.836 1 91.5 85 GLU A CA 1
ATOM 676 C C . GLU A 1 85 ? 19.953 22.469 -11.195 1 91.5 85 GLU A C 1
ATOM 678 O O . GLU A 1 85 ? 19.172 23.312 -11.641 1 91.5 85 GLU A O 1
ATOM 683 N N . HIS A 1 86 ? 19.703 21.672 -10.188 1 91.81 86 HIS A N 1
ATOM 684 C CA . HIS A 1 86 ? 18.359 21.688 -9.625 1 91.81 86 HIS A CA 1
ATOM 685 C C . HIS A 1 86 ? 18.406 21.797 -8.102 1 91.81 86 HIS A C 1
ATOM 687 O O . HIS A 1 86 ? 19.422 21.484 -7.484 1 91.81 86 HIS A O 1
ATOM 693 N N . PHE A 1 87 ? 17.344 22.375 -7.531 1 90.31 87 PHE A N 1
ATOM 694 C CA . PHE A 1 87 ? 17.156 22.328 -6.082 1 90.31 87 PHE A CA 1
ATOM 695 C C . PHE A 1 87 ? 15.766 21.844 -5.723 1 90.31 87 PHE A C 1
ATOM 697 O O . PHE A 1 87 ? 14.836 21.922 -6.531 1 90.31 87 PHE A O 1
ATOM 704 N N . ILE A 1 88 ? 15.68 21.219 -4.48 1 89.19 88 ILE A N 1
ATOM 705 C CA . ILE A 1 88 ? 14.422 20.641 -4.004 1 89.19 88 ILE A CA 1
ATOM 706 C C . ILE A 1 88 ? 13.82 21.531 -2.926 1 89.19 88 ILE A C 1
ATOM 708 O O . ILE A 1 88 ? 14.539 22.047 -2.057 1 89.19 88 ILE A O 1
ATOM 712 N N . LEU A 1 89 ? 12.539 21.797 -3.08 1 87.81 89 LEU A N 1
ATOM 713 C CA . LEU A 1 89 ? 11.789 22.453 -2.016 1 87.81 89 LEU A CA 1
ATOM 714 C C . LEU A 1 89 ? 11 21.438 -1.193 1 87.81 89 LEU A C 1
ATOM 716 O O . LEU A 1 89 ? 10.273 20.609 -1.749 1 87.81 89 LEU A O 1
ATOM 720 N N . THR A 1 90 ? 11.281 21.453 0.133 1 85.38 90 THR A N 1
ATOM 721 C CA . THR A 1 90 ? 10.602 20.547 1.063 1 85.38 90 THR A CA 1
ATOM 722 C C . THR A 1 90 ? 9.93 21.328 2.184 1 85.38 90 THR A C 1
ATOM 724 O O . THR A 1 90 ? 10.18 22.531 2.35 1 85.38 90 THR A O 1
ATOM 727 N N . ASN A 1 91 ? 8.977 20.859 2.832 1 79.88 91 ASN A N 1
ATOM 728 C CA . ASN A 1 91 ? 8.352 21.359 4.051 1 79.88 91 ASN A CA 1
ATOM 729 C C . ASN A 1 91 ? 7.68 22.703 3.826 1 79.88 91 ASN A C 1
ATOM 731 O O . ASN A 1 91 ? 7.691 23.562 4.711 1 79.88 91 ASN A O 1
ATOM 735 N N . PHE A 1 92 ? 7.203 22.969 2.688 1 77.69 92 PHE A N 1
ATOM 736 C CA . PHE A 1 92 ? 6.668 24.297 2.395 1 77.69 92 PHE A CA 1
ATOM 737 C C . PHE A 1 92 ? 5.273 24.469 2.988 1 77.69 92 PHE A C 1
ATOM 739 O O . PHE A 1 92 ? 4.797 25.594 3.16 1 77.69 92 PHE A O 1
ATOM 746 N N . LYS A 1 93 ? 4.621 23.328 3.293 1 76.31 93 LYS A N 1
ATOM 747 C CA . LYS A 1 93 ? 3.326 23.422 3.959 1 76.31 93 LYS A CA 1
ATOM 748 C C . LYS A 1 93 ? 3.457 24.094 5.324 1 76.31 93 LYS A C 1
ATOM 750 O O . LYS A 1 93 ? 2.545 24.797 5.77 1 76.31 93 LYS A O 1
ATOM 755 N N . LEU A 1 94 ? 4.535 23.844 5.973 1 67.62 94 LEU A N 1
ATOM 756 C CA . LEU A 1 94 ? 4.766 24.406 7.301 1 67.62 94 LEU A CA 1
ATOM 757 C C . LEU A 1 94 ? 4.855 25.922 7.242 1 67.62 94 LEU A C 1
ATOM 759 O O . LEU A 1 94 ? 4.609 26.609 8.242 1 67.62 94 LEU A O 1
ATOM 763 N N . HIS A 1 95 ? 5.078 26.422 6.07 1 63.22 95 HIS A N 1
ATOM 764 C CA . HIS A 1 95 ? 5.289 27.859 5.918 1 63.22 95 HIS A CA 1
ATOM 765 C C . HIS A 1 95 ? 3.971 28.578 5.672 1 63.22 95 HIS A C 1
ATOM 767 O O . HIS A 1 95 ? 3.92 29.812 5.719 1 63.22 95 HIS A O 1
ATOM 773 N N . LEU A 1 96 ? 2.996 27.859 5.406 1 62.09 96 LEU A N 1
ATOM 774 C CA . LEU A 1 96 ? 1.693 28.484 5.211 1 62.09 96 LEU A CA 1
ATOM 775 C C . LEU A 1 96 ? 1.115 28.969 6.535 1 62.09 96 LEU A C 1
ATOM 777 O O . LEU A 1 96 ? 0.225 29.828 6.559 1 62.09 96 LEU A O 1
ATOM 781 N N . ASP A 1 97 ? 1.616 28.375 7.57 1 56.56 97 ASP A N 1
ATOM 782 C CA . ASP A 1 97 ? 1.148 28.859 8.867 1 56.56 97 ASP A CA 1
ATOM 783 C C . ASP A 1 97 ? 1.86 30.156 9.258 1 56.56 97 ASP A C 1
ATOM 785 O O . ASP A 1 97 ? 3.072 30.156 9.484 1 56.56 97 ASP A O 1
ATOM 789 N N . GLU A 1 98 ? 1.252 31.266 8.875 1 54.41 98 GLU A N 1
ATOM 790 C CA . GLU A 1 98 ? 1.803 32.594 9.141 1 54.41 98 GLU A CA 1
ATOM 791 C C . GLU A 1 98 ? 2.457 32.656 10.523 1 54.41 98 GLU A C 1
ATOM 793 O O . GLU A 1 98 ? 3.377 33.438 10.742 1 54.41 98 GLU A O 1
ATOM 798 N N . THR A 1 99 ? 1.862 31.984 11.414 1 47.34 99 THR A N 1
ATOM 799 C CA . THR A 1 99 ? 2.412 32.094 12.766 1 47.34 99 THR A CA 1
ATOM 800 C C . THR A 1 99 ? 3.838 31.562 12.812 1 47.34 99 THR A C 1
ATOM 802 O O . THR A 1 99 ? 4.613 31.922 13.703 1 47.34 99 THR A O 1
ATOM 805 N N . LEU A 1 100 ? 4.152 30.781 11.797 1 47.25 100 LEU A N 1
ATOM 806 C CA . LEU A 1 100 ? 5.449 30.125 11.891 1 47.25 100 LEU A CA 1
ATOM 807 C C . LEU A 1 100 ? 6.492 30.859 11.047 1 47.25 100 LEU A C 1
ATOM 809 O O . LEU A 1 100 ? 7.691 30.75 11.305 1 47.25 100 LEU A O 1
ATOM 813 N N . HIS A 1 101 ? 6.129 31.5 9.906 1 51.09 101 HIS A N 1
ATOM 814 C CA . HIS A 1 101 ? 7.199 32.094 9.109 1 51.09 101 HIS A CA 1
ATOM 815 C C . HIS A 1 101 ? 6.863 33.531 8.703 1 51.09 101 HIS A C 1
ATOM 817 O O . HIS A 1 101 ? 5.691 33.875 8.555 1 51.09 101 HIS A O 1
ATOM 823 N N . PRO A 1 102 ? 7.988 34.375 8.68 1 46.66 102 PRO A N 1
ATOM 824 C CA . PRO A 1 102 ? 7.91 35.781 8.344 1 46.66 102 PRO A CA 1
ATOM 825 C C . PRO A 1 102 ? 7.23 36.031 7.004 1 46.66 102 PRO A C 1
ATOM 827 O O . PRO A 1 102 ? 7.27 35.188 6.117 1 46.66 102 PRO A O 1
ATOM 830 N N . ARG A 1 103 ? 6.469 37.188 6.797 1 48.19 103 ARG A N 1
ATOM 831 C CA . ARG A 1 103 ? 5.598 37.75 5.777 1 48.19 103 ARG A CA 1
ATOM 832 C C . ARG A 1 103 ? 6.254 37.688 4.398 1 48.19 103 ARG A C 1
ATOM 834 O O . ARG A 1 103 ? 5.566 37.594 3.383 1 48.19 103 ARG A O 1
ATOM 841 N N . GLY A 1 104 ? 7.492 37.719 4.25 1 47.06 104 GLY A N 1
ATOM 842 C CA . GLY A 1 104 ? 8.125 38.031 2.979 1 47.06 104 GLY A CA 1
ATOM 843 C C . GLY A 1 104 ? 8.086 36.875 1.989 1 47.06 104 GLY A C 1
ATOM 844 O O . GLY A 1 104 ? 8.258 37.094 0.786 1 47.06 104 GLY A O 1
ATOM 845 N N . THR A 1 105 ? 8.008 35.719 2.379 1 53.19 105 THR A N 1
ATOM 846 C CA . THR A 1 105 ? 8.203 34.625 1.453 1 53.19 105 THR A CA 1
ATOM 847 C C . THR A 1 105 ? 6.879 33.938 1.133 1 53.19 105 THR A C 1
ATOM 849 O O . THR A 1 105 ? 6.859 32.844 0.591 1 53.19 105 THR A O 1
ATOM 852 N N . LEU A 1 106 ? 5.84 34.688 1.39 1 54.53 106 LEU A N 1
ATOM 853 C CA . LEU A 1 106 ? 4.488 34.156 1.264 1 54.53 106 LEU A CA 1
ATOM 854 C C . LEU A 1 106 ? 4.125 33.938 -0.201 1 54.53 106 LEU A C 1
ATOM 856 O O . LEU A 1 106 ? 3.508 32.938 -0.544 1 54.53 106 LEU A O 1
ATOM 860 N N . GLY A 1 107 ? 4.609 34.969 -0.983 1 57.91 107 GLY A N 1
ATOM 861 C CA . GLY A 1 107 ? 4.262 34.812 -2.389 1 57.91 107 GLY A CA 1
ATOM 862 C C . GLY A 1 107 ? 4.812 33.562 -3.016 1 57.91 107 GLY A C 1
ATOM 863 O O . GLY A 1 107 ? 4.102 32.844 -3.736 1 57.91 107 GLY A O 1
ATOM 864 N N . ARG A 1 108 ? 5.926 33.344 -2.725 1 66.38 108 ARG A N 1
ATOM 865 C CA . ARG A 1 108 ? 6.574 32.156 -3.295 1 66.38 108 ARG A CA 1
ATOM 866 C C . ARG A 1 108 ? 5.957 30.875 -2.748 1 66.38 108 ARG A C 1
ATOM 868 O O . ARG A 1 108 ? 5.777 29.891 -3.482 1 66.38 108 ARG A O 1
ATOM 875 N N . LYS A 1 109 ? 5.562 31.062 -1.584 1 69.75 109 LYS A N 1
ATOM 876 C CA . LYS A 1 109 ? 4.984 29.891 -0.93 1 69.75 109 LYS A CA 1
ATOM 877 C C . LYS A 1 109 ? 3.605 29.578 -1.498 1 69.75 109 LYS A C 1
ATOM 879 O O . LYS A 1 109 ? 3.281 28.406 -1.73 1 69.75 109 LYS A O 1
ATOM 884 N N . GLN A 1 110 ? 2.883 30.625 -1.713 1 74.44 110 GLN A N 1
ATOM 885 C CA . GLN A 1 110 ? 1.559 30.453 -2.299 1 74.44 110 GLN A CA 1
ATOM 886 C C . GLN A 1 110 ? 1.65 29.844 -3.697 1 74.44 110 GLN A C 1
ATOM 888 O O . GLN A 1 110 ? 0.803 29.047 -4.09 1 74.44 110 GLN A O 1
ATOM 893 N N . LYS A 1 111 ? 2.699 30.188 -4.336 1 81.38 111 LYS A N 1
ATOM 894 C CA . LYS A 1 111 ? 2.883 29.672 -5.684 1 81.38 111 LYS A CA 1
ATOM 895 C C . LYS A 1 111 ? 3.207 28.172 -5.656 1 81.38 111 LYS A C 1
ATOM 897 O O . LYS A 1 111 ? 2.758 27.422 -6.52 1 81.38 111 LYS A O 1
ATOM 902 N N . VAL A 1 112 ? 3.961 27.812 -4.688 1 83.06 112 VAL A N 1
ATOM 903 C CA . VAL A 1 112 ? 4.344 26.406 -4.562 1 83.06 112 VAL A CA 1
ATOM 904 C C . VAL A 1 112 ? 3.117 25.562 -4.207 1 83.06 112 VAL A C 1
ATOM 906 O O . VAL A 1 112 ? 2.947 24.453 -4.723 1 83.06 112 VAL A O 1
ATOM 909 N N . ILE A 1 113 ? 2.283 26.125 -3.393 1 82.25 113 ILE A N 1
ATOM 910 C CA . ILE A 1 113 ? 1.06 25.438 -3.008 1 82.25 113 ILE A CA 1
ATOM 911 C C . ILE A 1 113 ? 0.152 25.266 -4.227 1 82.25 113 ILE A C 1
ATOM 913 O O . ILE A 1 113 ? -0.421 24.203 -4.445 1 82.25 113 ILE A O 1
ATOM 917 N N . LEU A 1 114 ? 0.06 26.359 -4.914 1 86.06 114 LEU A N 1
ATOM 918 C CA . LEU A 1 114 ? -0.745 26.328 -6.133 1 86.06 114 LEU A CA 1
ATOM 919 C C . LEU A 1 114 ? -0.252 25.25 -7.086 1 86.06 114 LEU A C 1
ATOM 921 O O . LEU A 1 114 ? -1.048 24.453 -7.602 1 86.06 114 LEU A O 1
ATOM 925 N N . LYS A 1 115 ? 1.018 25.203 -7.293 1 87.88 115 LYS A N 1
ATOM 926 C CA . LYS A 1 115 ? 1.588 24.219 -8.211 1 87.88 115 LYS A CA 1
ATOM 927 C C . LYS A 1 115 ? 1.355 22.797 -7.715 1 87.88 115 LYS A C 1
ATOM 929 O O . LYS A 1 115 ? 1.095 21.891 -8.508 1 87.88 115 LYS A O 1
ATOM 934 N N . THR A 1 116 ? 1.469 22.656 -6.457 1 87 116 THR A N 1
ATOM 935 C CA . THR A 1 116 ? 1.241 21.344 -5.875 1 87 116 THR A CA 1
ATOM 936 C C . THR A 1 116 ? -0.205 20.906 -6.082 1 87 116 THR A C 1
ATOM 938 O O . THR A 1 116 ? -0.464 19.75 -6.422 1 87 116 THR A O 1
ATOM 941 N N . LEU A 1 117 ? -1.134 21.797 -5.875 1 88.94 117 LEU A N 1
ATOM 942 C CA . LEU A 1 117 ? -2.545 21.469 -6.055 1 88.94 117 LEU A CA 1
ATOM 943 C C . LEU A 1 117 ? -2.842 21.141 -7.516 1 88.94 117 LEU A C 1
ATOM 945 O O . LEU A 1 117 ? -3.646 20.25 -7.801 1 88.94 117 LEU A O 1
ATOM 949 N N . VAL A 1 118 ? -2.203 21.812 -8.383 1 90.69 118 VAL A N 1
ATOM 950 C CA . VAL A 1 118 ? -2.365 21.547 -9.805 1 90.69 118 VAL A CA 1
ATOM 951 C C . VAL A 1 118 ? -1.878 20.125 -10.117 1 90.69 118 VAL A C 1
ATOM 953 O O . VAL A 1 118 ? -2.525 19.391 -10.859 1 90.69 118 VAL A O 1
ATOM 956 N N . CYS A 1 119 ? -0.767 19.797 -9.547 1 90.06 119 CYS A N 1
ATOM 957 C CA . CYS A 1 119 ? -0.211 18.453 -9.742 1 90.06 119 CYS A CA 1
ATOM 958 C C . CYS A 1 119 ? -1.148 17.391 -9.195 1 90.06 119 CYS A C 1
ATOM 960 O O . CYS A 1 119 ? -1.357 16.359 -9.828 1 90.06 119 CYS A O 1
ATOM 962 N N . LEU A 1 120 ? -1.68 17.641 -8.062 1 89.25 120 LEU A N 1
ATOM 963 C CA . LEU A 1 120 ? -2.59 16.672 -7.445 1 89.25 120 LEU A CA 1
ATOM 964 C C . LEU A 1 120 ? -3.861 16.516 -8.273 1 89.25 120 LEU A C 1
ATOM 966 O O . LEU A 1 120 ? -4.363 15.406 -8.445 1 89.25 120 LEU A O 1
ATOM 970 N N . LYS A 1 121 ? -4.324 17.609 -8.734 1 89.62 121 LYS A N 1
ATOM 971 C CA . LYS A 1 121 ? -5.504 17.578 -9.594 1 89.62 121 LYS A CA 1
ATOM 972 C C . LYS A 1 121 ? -5.273 16.703 -10.82 1 89.62 121 LYS A C 1
ATOM 974 O O . LYS A 1 121 ? -6.168 15.969 -11.242 1 89.62 121 LYS A O 1
ATOM 979 N N . ASP A 1 122 ? -4.113 16.781 -11.352 1 88.56 122 ASP A N 1
ATOM 980 C CA . ASP A 1 122 ? -3.779 16.047 -12.57 1 88.56 122 ASP A CA 1
ATOM 981 C C . ASP A 1 122 ? -3.834 14.539 -12.336 1 88.56 122 ASP A C 1
ATOM 983 O O . ASP A 1 122 ? -4.051 13.766 -13.273 1 88.56 122 ASP A O 1
ATOM 987 N N . VAL A 1 123 ? -3.646 14.133 -11.164 1 85.44 123 VAL A N 1
ATOM 988 C CA . VAL A 1 123 ? -3.654 12.703 -10.844 1 85.44 123 VAL A CA 1
ATOM 989 C C . VAL A 1 123 ? -5.066 12.148 -11 1 85.44 123 VAL A C 1
ATOM 991 O O . VAL A 1 123 ? -5.246 10.961 -11.266 1 85.44 123 VAL A O 1
ATOM 994 N N . SER A 1 124 ? -6.113 12.984 -10.859 1 82.88 124 SER A N 1
ATOM 995 C CA . SER A 1 124 ? -7.508 12.562 -10.961 1 82.88 124 SER A CA 1
ATOM 996 C C . SER A 1 124 ? -7.836 12.086 -12.375 1 82.88 124 SER A C 1
ATOM 998 O O . SER A 1 124 ? -8.812 11.375 -12.586 1 82.88 124 SER A O 1
ATOM 1000 N N . ARG A 1 125 ? -7.051 12.469 -13.352 1 77.06 125 ARG A N 1
ATOM 1001 C CA . ARG A 1 125 ? -7.262 12.039 -14.727 1 77.06 125 ARG A CA 1
ATOM 1002 C C . ARG A 1 125 ? -7.184 10.523 -14.859 1 77.06 125 ARG A C 1
ATOM 1004 O O . ARG A 1 125 ? -7.777 9.938 -15.766 1 77.06 125 ARG A O 1
ATOM 1011 N N . GLY A 1 126 ? -6.527 9.961 -13.945 1 71.81 126 GLY A N 1
ATOM 1012 C CA . GLY A 1 126 ? -6.344 8.516 -14 1 71.81 126 GLY A CA 1
ATOM 1013 C C . GLY A 1 126 ? -7.602 7.746 -13.641 1 71.81 126 GLY A C 1
ATOM 1014 O O . GLY A 1 126 ? -7.75 6.582 -14.023 1 71.81 126 GLY A O 1
ATOM 1015 N N . PHE A 1 127 ? -8.539 8.391 -12.961 1 73.06 127 PHE A N 1
ATOM 1016 C CA . PHE A 1 127 ? -9.688 7.617 -12.508 1 73.06 127 PHE A CA 1
ATOM 1017 C C . PHE A 1 127 ? -10.992 8.359 -12.773 1 73.06 127 PHE A C 1
ATOM 1019 O O . PHE A 1 127 ? -12.07 7.777 -12.711 1 73.06 127 PHE A O 1
ATOM 1026 N N . ALA A 1 128 ? -10.953 9.586 -13.102 1 78 128 ALA A N 1
ATOM 1027 C CA . ALA A 1 128 ? -12.164 10.391 -13.219 1 78 128 ALA A CA 1
ATOM 1028 C C . ALA A 1 128 ? -12.32 10.938 -14.641 1 78 128 ALA A C 1
ATOM 1030 O O . ALA A 1 128 ? -13.117 11.852 -14.867 1 78 128 ALA A O 1
ATOM 1031 N N . LYS A 1 129 ? -11.562 10.383 -15.562 1 74.62 129 LYS A N 1
ATOM 1032 C CA . LYS A 1 129 ? -11.539 10.922 -16.922 1 74.62 129 LYS A CA 1
ATOM 1033 C C . LYS A 1 129 ? -12.922 10.867 -17.562 1 74.62 129 LYS A C 1
ATOM 1035 O O . LYS A 1 129 ? -13.273 11.727 -18.359 1 74.62 129 LYS A O 1
ATOM 1040 N N . ASN A 1 130 ? -13.703 9.984 -17.141 1 74.25 130 ASN A N 1
ATOM 1041 C CA . ASN A 1 130 ? -14.992 9.766 -17.797 1 74.25 130 ASN A CA 1
ATOM 1042 C C . ASN A 1 130 ? -16.094 10.602 -17.141 1 74.25 130 ASN A C 1
ATOM 1044 O O . ASN A 1 130 ? -17.266 10.523 -17.547 1 74.25 130 ASN A O 1
ATOM 1048 N N . TYR A 1 131 ? -15.805 11.414 -16.203 1 82.62 131 TYR A N 1
ATOM 1049 C CA . TYR A 1 131 ? -16.781 12.227 -15.484 1 82.62 131 TYR A CA 1
ATOM 1050 C C . TYR A 1 131 ? -16.516 13.711 -15.695 1 82.62 131 TYR A C 1
ATOM 1052 O O . TYR A 1 131 ? -15.367 14.117 -15.898 1 82.62 131 TYR A O 1
ATOM 1060 N N . ASP A 1 132 ? -17.5 14.383 -15.688 1 85.62 132 ASP A N 1
ATOM 1061 C CA . ASP A 1 132 ? -17.391 15.836 -15.758 1 85.62 132 ASP A CA 1
ATOM 1062 C C . ASP A 1 132 ? -16.906 16.422 -14.43 1 85.62 132 ASP A C 1
ATOM 1064 O O . ASP A 1 132 ? -17.422 16.047 -13.367 1 85.62 132 ASP A O 1
ATOM 1068 N N . GLN A 1 133 ? -16.078 17.297 -14.523 1 86.38 133 GLN A N 1
ATOM 1069 C CA . GLN A 1 133 ? -15.484 17.875 -13.336 1 86.38 133 GLN A CA 1
ATOM 1070 C C . GLN A 1 133 ? -16.531 18.562 -12.469 1 86.38 133 GLN A C 1
ATOM 1072 O O . GLN A 1 133 ? -16.359 18.703 -11.258 1 86.38 133 GLN A O 1
ATOM 1077 N N . SER A 1 134 ? -17.594 19.047 -13.07 1 86.25 134 SER A N 1
ATOM 1078 C CA . SER A 1 134 ? -18.641 19.734 -12.336 1 86.25 134 SER A CA 1
ATOM 1079 C C . SER A 1 134 ? -19.375 18.781 -11.398 1 86.25 134 SER A C 1
ATOM 1081 O O . SER A 1 134 ? -20.062 19.219 -10.469 1 86.25 134 SER A O 1
ATOM 1083 N N . SER A 1 135 ? -19.109 17.547 -11.625 1 89.62 135 SER A N 1
ATOM 1084 C CA . SER A 1 135 ? -19.797 16.547 -10.812 1 89.62 135 SER A CA 1
ATOM 1085 C C . SER A 1 135 ? -18.922 16.078 -9.656 1 89.62 135 SER A C 1
ATOM 1087 O O . SER A 1 135 ? -19.266 15.141 -8.938 1 89.62 135 SER A O 1
ATOM 1089 N N . PHE A 1 136 ? -17.812 16.797 -9.523 1 93 136 PHE A N 1
ATOM 1090 C CA . PHE A 1 136 ? -16.891 16.391 -8.461 1 93 136 PHE A CA 1
ATOM 1091 C C . PHE A 1 136 ? -17.109 17.25 -7.215 1 93 136 PHE A C 1
ATOM 1093 O O . PHE A 1 136 ? -17.312 18.453 -7.312 1 93 136 PHE A O 1
ATOM 1100 N N . ARG A 1 137 ? -17.109 16.625 -6.074 1 94.62 137 ARG A N 1
ATOM 1101 C CA . ARG A 1 137 ? -16.906 17.312 -4.801 1 94.62 137 ARG A CA 1
ATOM 1102 C C . ARG A 1 137 ? -15.492 17.078 -4.27 1 94.62 137 ARG A C 1
ATOM 1104 O O . ARG A 1 137 ? -15.039 15.945 -4.184 1 94.62 137 ARG A O 1
ATOM 1111 N N . TYR A 1 138 ? -14.867 18.172 -3.945 1 95.19 138 TYR A N 1
ATOM 1112 C CA . TYR A 1 138 ? -13.492 18.078 -3.471 1 95.19 138 TYR A CA 1
ATOM 1113 C C . TYR A 1 138 ? -13.422 18.266 -1.96 1 95.19 138 TYR A C 1
ATOM 1115 O O . TYR A 1 138 ? -14.188 19.047 -1.386 1 95.19 138 TYR A O 1
ATOM 1123 N N . CYS A 1 139 ? -12.57 17.516 -1.333 1 95.56 139 CYS A N 1
ATOM 1124 C CA . CYS A 1 139 ? -12.242 17.688 0.079 1 95.56 139 CYS A CA 1
ATOM 1125 C C . CYS A 1 139 ? -10.75 17.922 0.267 1 95.56 139 CYS A C 1
ATOM 1127 O O . CYS A 1 139 ? -9.922 17.109 -0.174 1 95.56 139 CYS A O 1
ATOM 1129 N N . LEU A 1 140 ? -10.422 18.969 0.886 1 94.12 140 LEU A N 1
ATOM 1130 C CA . LEU A 1 140 ? -9.031 19.281 1.209 1 94.12 140 LEU A CA 1
ATOM 1131 C C . LEU A 1 140 ? -8.812 19.281 2.717 1 94.12 140 LEU A C 1
ATOM 1133 O O . LEU A 1 140 ? -9.609 19.844 3.467 1 94.12 140 LEU A O 1
ATOM 1137 N N . THR A 1 141 ? -7.793 18.625 3.072 1 92.44 141 THR A N 1
ATOM 1138 C CA . THR A 1 141 ? -7.508 18.578 4.504 1 92.44 141 THR A CA 1
ATOM 1139 C C . THR A 1 141 ? -6.562 19.703 4.902 1 92.44 141 THR A C 1
ATOM 1141 O O . THR A 1 141 ? -5.668 20.078 4.137 1 92.44 141 THR A O 1
ATOM 1144 N N . VAL A 1 142 ? -6.801 20.234 6.074 1 85.5 142 VAL A N 1
ATOM 1145 C CA . VAL A 1 142 ? -5.969 21.312 6.625 1 85.5 142 VAL A CA 1
ATOM 1146 C C . VAL A 1 142 ? -5.664 21.016 8.094 1 85.5 142 VAL A C 1
ATOM 1148 O O . VAL A 1 142 ? -6.457 20.375 8.781 1 85.5 142 VAL A O 1
ATOM 1151 N N . PRO A 1 143 ? -4.488 21.438 8.586 1 79.38 143 PRO A N 1
ATOM 1152 C CA . PRO A 1 143 ? -4.215 21.266 10.016 1 79.38 143 PRO A CA 1
ATOM 1153 C C . PRO A 1 143 ? -5.258 21.938 10.906 1 79.38 143 PRO A C 1
ATOM 1155 O O . PRO A 1 143 ? -5.824 22.969 10.523 1 79.38 143 PRO A O 1
ATOM 1158 N N . ALA A 1 144 ? -5.449 21.453 12.109 1 72.38 144 ALA A N 1
ATOM 1159 C CA . ALA A 1 144 ? -6.449 22 13.023 1 72.38 144 ALA A CA 1
ATOM 1160 C C . ALA A 1 144 ? -6.066 23.406 13.477 1 72.38 144 ALA A C 1
ATOM 1162 O O . ALA A 1 144 ? -6.938 24.234 13.734 1 72.38 144 ALA A O 1
ATOM 1163 N N . MET A 1 145 ? -4.816 23.672 13.445 1 69.69 145 MET A N 1
ATOM 1164 C CA . MET A 1 145 ? -4.324 24.906 14.055 1 69.69 145 MET A CA 1
ATOM 1165 C C . MET A 1 145 ? -4.289 26.031 13.031 1 69.69 145 MET A C 1
ATOM 1167 O O . MET A 1 145 ? -4 27.188 13.375 1 69.69 145 MET A O 1
ATOM 1171 N N . TRP A 1 146 ? -4.598 25.766 11.836 1 75.44 146 TRP A N 1
ATOM 1172 C CA . TRP A 1 146 ? -4.531 26.797 10.805 1 75.44 146 TRP A CA 1
ATOM 1173 C C . TRP A 1 146 ? -5.543 27.906 11.07 1 75.44 146 TRP A C 1
ATOM 1175 O O . TRP A 1 146 ? -6.668 27.641 11.5 1 75.44 146 TRP A O 1
ATOM 1185 N N . SER A 1 147 ? -5.113 29.094 10.836 1 72.38 147 SER A N 1
ATOM 1186 C CA . SER A 1 147 ? -5.965 30.281 10.969 1 72.38 147 SER A CA 1
ATOM 1187 C C . SER A 1 147 ? -7.012 30.328 9.867 1 72.38 147 SER A C 1
ATOM 1189 O O . SER A 1 147 ? -6.914 29.609 8.875 1 72.38 147 SER A O 1
ATOM 1191 N N . ASP A 1 148 ? -7.977 31.125 10.094 1 73.88 148 ASP A N 1
ATOM 1192 C CA . ASP A 1 148 ? -9 31.344 9.078 1 73.88 148 ASP A CA 1
ATOM 1193 C C . ASP A 1 148 ? -8.391 31.906 7.793 1 73.88 148 ASP A C 1
ATOM 1195 O O . ASP A 1 148 ? -8.844 31.578 6.695 1 73.88 148 ASP A O 1
ATOM 1199 N N . LEU A 1 149 ? -7.438 32.719 7.988 1 72.88 149 LEU A N 1
ATOM 1200 C CA . LEU A 1 149 ? -6.754 33.281 6.824 1 72.88 149 LEU A CA 1
ATOM 1201 C C . LEU A 1 149 ? -6.059 32.156 6.027 1 72.88 149 LEU A C 1
ATOM 1203 O O . LEU A 1 149 ? -6.074 32.188 4.793 1 72.88 149 LEU A O 1
ATOM 1207 N N . ALA A 1 150 ? -5.395 31.281 6.719 1 76.44 150 ALA A N 1
ATOM 1208 C CA . ALA A 1 150 ? -4.723 30.172 6.059 1 76.44 150 ALA A CA 1
ATOM 1209 C C . ALA A 1 150 ? -5.719 29.297 5.297 1 76.44 150 ALA A C 1
ATOM 1211 O O . ALA A 1 150 ? -5.453 28.875 4.172 1 76.44 150 ALA A O 1
ATOM 1212 N N . LYS A 1 151 ? -6.832 29.109 5.891 1 80.5 151 LYS A N 1
ATOM 1213 C CA . LYS A 1 151 ? -7.883 28.312 5.25 1 80.5 151 LYS A CA 1
ATOM 1214 C C . LYS A 1 151 ? -8.422 29.031 4.012 1 80.5 151 LYS A C 1
ATOM 1216 O O . LYS A 1 151 ? -8.68 28.391 2.984 1 80.5 151 LYS A O 1
ATOM 1221 N N . PHE A 1 152 ? -8.602 30.281 4.18 1 80.44 152 PHE A N 1
ATOM 1222 C CA . PHE A 1 152 ? -9.055 31.078 3.055 1 80.44 152 PHE A CA 1
ATOM 1223 C C . PHE A 1 152 ? -8.039 31.047 1.917 1 80.44 152 PHE A C 1
ATOM 1225 O O . PHE A 1 152 ? -8.414 30.922 0.749 1 80.44 152 PHE A O 1
ATOM 1232 N N . SER A 1 153 ? -6.812 31.109 2.268 1 79.75 153 SER A N 1
ATOM 1233 C CA . SER A 1 153 ? -5.75 31.047 1.269 1 79.75 153 SER A CA 1
ATOM 1234 C C . SER A 1 153 ? -5.758 29.719 0.54 1 79.75 153 SER A C 1
ATOM 1236 O O . SER A 1 153 ? -5.492 29.656 -0.663 1 79.75 153 SER A O 1
ATOM 1238 N N . MET A 1 154 ? -6.051 28.719 1.246 1 85.44 154 MET A N 1
ATOM 1239 C CA . MET A 1 154 ? -6.129 27.391 0.639 1 85.44 154 MET A CA 1
ATOM 1240 C C . MET A 1 154 ? -7.281 27.328 -0.358 1 85.44 154 MET A C 1
ATOM 1242 O O . MET A 1 154 ? -7.133 26.75 -1.439 1 85.44 154 MET A O 1
ATOM 1246 N N . ARG A 1 155 ? -8.375 27.844 0.001 1 88.19 155 ARG A N 1
ATOM 1247 C CA . ARG A 1 155 ? -9.516 27.859 -0.905 1 88.19 155 ARG A CA 1
ATOM 1248 C C . ARG A 1 155 ? -9.203 28.656 -2.17 1 88.19 155 ARG A C 1
ATOM 1250 O O . ARG A 1 155 ? -9.555 28.234 -3.273 1 88.19 155 ARG A O 1
ATOM 1257 N N . ARG A 1 156 ? -8.586 29.766 -1.993 1 87.19 156 ARG A N 1
ATOM 1258 C CA . ARG A 1 156 ? -8.195 30.578 -3.141 1 87.19 156 ARG A CA 1
ATOM 1259 C C . ARG A 1 156 ? -7.227 29.812 -4.043 1 87.19 156 ARG A C 1
ATOM 1261 O O . ARG A 1 156 ? -7.293 29.938 -5.27 1 87.19 156 ARG A O 1
ATOM 1268 N N . ALA A 1 157 ? -6.328 29.156 -3.414 1 87.38 157 ALA A N 1
ATOM 1269 C CA . ALA A 1 157 ? -5.379 28.344 -4.18 1 87.38 157 ALA A CA 1
ATOM 1270 C C . ALA A 1 157 ? -6.102 27.25 -4.969 1 87.38 157 ALA A C 1
ATOM 1272 O O . ALA A 1 157 ? -5.719 26.953 -6.098 1 87.38 157 ALA A O 1
ATOM 1273 N N . ALA A 1 158 ? -7.102 26.688 -4.352 1 91.94 158 ALA A N 1
ATOM 1274 C CA . ALA A 1 158 ? -7.887 25.656 -5.02 1 91.94 158 ALA A CA 1
ATOM 1275 C C . ALA A 1 158 ? -8.602 26.219 -6.25 1 91.94 158 ALA A C 1
ATOM 1277 O O . ALA A 1 158 ? -8.695 25.547 -7.277 1 91.94 158 ALA A O 1
ATOM 1278 N N . ILE A 1 159 ? -9.062 27.406 -6.129 1 93.31 159 ILE A N 1
ATOM 1279 C CA . ILE A 1 159 ? -9.727 28.078 -7.242 1 93.31 159 ILE A CA 1
ATOM 1280 C C . ILE A 1 159 ? -8.719 28.359 -8.352 1 93.31 159 ILE A C 1
ATOM 1282 O O . ILE A 1 159 ? -8.969 28.031 -9.516 1 93.31 159 ILE A O 1
ATOM 1286 N N . LYS A 1 160 ? -7.609 28.844 -7.961 1 92.25 160 LYS A N 1
ATOM 1287 C CA . LYS A 1 160 ? -6.574 29.188 -8.93 1 92.25 160 LYS A CA 1
ATOM 1288 C C . LYS A 1 160 ? -6.039 27.922 -9.617 1 92.25 160 LYS A C 1
ATOM 1290 O O . LYS A 1 160 ? -5.66 27.969 -10.789 1 92.25 160 LYS A O 1
ATOM 1295 N N . ALA A 1 161 ? -6.02 26.859 -8.891 1 92.12 161 ALA A N 1
ATOM 1296 C CA . ALA A 1 161 ? -5.523 25.594 -9.422 1 92.12 161 ALA A CA 1
ATOM 1297 C C . ALA A 1 161 ? -6.547 24.953 -10.359 1 92.12 161 ALA A C 1
ATOM 1299 O O . ALA A 1 161 ? -6.234 24 -11.07 1 92.12 161 ALA A O 1
ATOM 1300 N N . GLY A 1 162 ? -7.766 25.438 -10.328 1 91.25 162 GLY A N 1
ATOM 1301 C CA . GLY A 1 162 ? -8.789 24.938 -11.227 1 91.25 162 GLY A CA 1
ATOM 1302 C C . GLY A 1 162 ? -9.555 23.75 -10.664 1 91.25 162 GLY A C 1
ATOM 1303 O O . GLY A 1 162 ? -10.211 23.016 -11.406 1 91.25 162 GLY A O 1
ATOM 1304 N N . LEU A 1 163 ? -9.391 23.547 -9.375 1 92.19 163 LEU A N 1
ATOM 1305 C CA . LEU A 1 163 ? -10.203 22.516 -8.75 1 92.19 163 LEU A CA 1
ATOM 1306 C C . LEU A 1 163 ? -11.68 22.891 -8.758 1 92.19 163 LEU A C 1
ATOM 1308 O O . LEU A 1 163 ? -12.539 22.062 -9.07 1 92.19 163 LEU A O 1
ATOM 1312 N N . ILE A 1 164 ? -11.922 24.109 -8.375 1 93.44 164 ILE A N 1
ATOM 1313 C CA . ILE A 1 164 ? -13.266 24.656 -8.383 1 93.44 164 ILE A CA 1
ATOM 1314 C C . ILE A 1 164 ? -13.242 26.062 -8.984 1 93.44 164 ILE A C 1
ATOM 1316 O O . ILE A 1 164 ? -12.172 26.625 -9.227 1 93.44 164 ILE A O 1
ATOM 1320 N N . HIS A 1 165 ? -14.43 26.469 -9.211 1 92.81 165 HIS A N 1
ATOM 1321 C CA . HIS A 1 165 ? -14.594 27.844 -9.664 1 92.81 165 HIS A CA 1
ATOM 1322 C C . HIS A 1 165 ? -15.172 28.734 -8.562 1 92.81 165 HIS A C 1
ATOM 1324 O O . HIS A 1 165 ? -15.875 28.25 -7.68 1 92.81 165 HIS A O 1
ATOM 1330 N N . ALA A 1 166 ? -14.836 30.031 -8.656 1 90.12 166 ALA A N 1
ATOM 1331 C CA . ALA A 1 166 ? -15.281 30.984 -7.645 1 90.12 166 ALA A CA 1
ATOM 1332 C C . ALA A 1 166 ? -16.797 30.984 -7.539 1 90.12 166 ALA A C 1
ATOM 1334 O O . ALA A 1 166 ? -17.359 31.203 -6.457 1 90.12 166 ALA A O 1
ATOM 1335 N N . ASP A 1 167 ? -17.438 30.625 -8.625 1 89.81 167 ASP A N 1
ATOM 1336 C CA . ASP A 1 167 ? -18.906 30.703 -8.672 1 89.81 167 ASP A CA 1
ATOM 1337 C C . ASP A 1 167 ? -19.531 29.344 -8.375 1 89.81 167 ASP A C 1
ATOM 1339 O O . ASP A 1 167 ? -20.766 29.219 -8.375 1 89.81 167 ASP A O 1
ATOM 1343 N N . ASP A 1 168 ? -18.719 28.391 -8.062 1 91.06 168 ASP A N 1
ATOM 1344 C CA . ASP A 1 168 ? -19.25 27.078 -7.734 1 91.06 168 ASP A CA 1
ATOM 1345 C C . ASP A 1 168 ? -19.969 27.094 -6.379 1 91.06 168 ASP A C 1
ATOM 1347 O O . ASP A 1 168 ? -19.688 27.969 -5.543 1 91.06 168 ASP A O 1
ATOM 1351 N N . PRO A 1 169 ? -20.938 26.125 -6.289 1 87.5 169 PRO A N 1
ATOM 1352 C CA . PRO A 1 169 ? -21.531 26 -4.953 1 87.5 169 PRO A CA 1
ATOM 1353 C C . PRO A 1 169 ? -20.484 25.812 -3.859 1 87.5 169 PRO A C 1
ATOM 1355 O O . PRO A 1 169 ? -19.469 25.156 -4.082 1 87.5 169 PRO A O 1
ATOM 1358 N N . GLN A 1 170 ? -20.766 26.359 -2.678 1 81.75 170 GLN A N 1
ATOM 1359 C CA . GLN A 1 170 ? -19.797 26.375 -1.581 1 81.75 170 GLN A CA 1
ATOM 1360 C C . GLN A 1 170 ? -19.469 24.969 -1.122 1 81.75 170 GLN A C 1
ATOM 1362 O O . GLN A 1 170 ? -18.359 24.703 -0.654 1 81.75 170 GLN A O 1
ATOM 1367 N N . ASP A 1 171 ? -20.391 24.109 -1.322 1 87.62 171 ASP A N 1
ATOM 1368 C CA . ASP A 1 171 ? -20.203 22.766 -0.794 1 87.62 171 ASP A CA 1
ATOM 1369 C C . ASP A 1 171 ? -19.438 21.891 -1.778 1 87.62 171 ASP A C 1
ATOM 1371 O O . ASP A 1 171 ? -19.188 20.719 -1.509 1 87.62 171 ASP A O 1
ATOM 1375 N N . ARG A 1 172 ? -19.094 22.453 -2.846 1 92.38 172 ARG A N 1
ATOM 1376 C CA . ARG A 1 172 ? -18.297 21.703 -3.818 1 92.38 172 ARG A CA 1
ATOM 1377 C C . ARG A 1 172 ? -16.891 21.469 -3.307 1 92.38 172 ARG A C 1
ATOM 1379 O O . ARG A 1 172 ? -16.219 20.531 -3.725 1 92.38 172 ARG A O 1
ATOM 1386 N N . LEU A 1 173 ? -16.438 22.406 -2.504 1 94.12 173 LEU A N 1
ATOM 1387 C CA . LEU A 1 173 ? -15.156 22.219 -1.827 1 94.12 173 LEU A CA 1
ATOM 1388 C C . LEU A 1 173 ? -15.336 22.25 -0.312 1 94.12 173 LEU A C 1
ATOM 1390 O O . LEU A 1 173 ? -15.828 23.219 0.245 1 94.12 173 LEU A O 1
ATOM 1394 N N . ILE A 1 174 ? -14.945 21.203 0.258 1 91.94 174 ILE A N 1
ATOM 1395 C CA . ILE A 1 174 ? -14.992 21.094 1.712 1 91.94 174 ILE A CA 1
ATOM 1396 C C . ILE A 1 174 ? -13.578 21.156 2.283 1 91.94 174 ILE A C 1
ATOM 1398 O O . ILE A 1 174 ? -12.703 20.375 1.882 1 91.94 174 ILE A O 1
ATOM 1402 N N . LEU A 1 175 ? -13.359 22.078 3.145 1 89.94 175 LEU A N 1
ATOM 1403 C CA . LEU A 1 175 ? -12.133 22.094 3.938 1 89.94 175 LEU A CA 1
ATOM 1404 C C . LEU A 1 175 ? -12.352 21.391 5.277 1 89.94 175 LEU A C 1
ATOM 1406 O O . LEU A 1 175 ? -13.188 21.828 6.074 1 89.94 175 LEU A O 1
ATOM 1410 N N . ILE A 1 176 ? -11.648 20.328 5.469 1 88.56 176 ILE A N 1
ATOM 1411 C CA . ILE A 1 176 ? -11.805 19.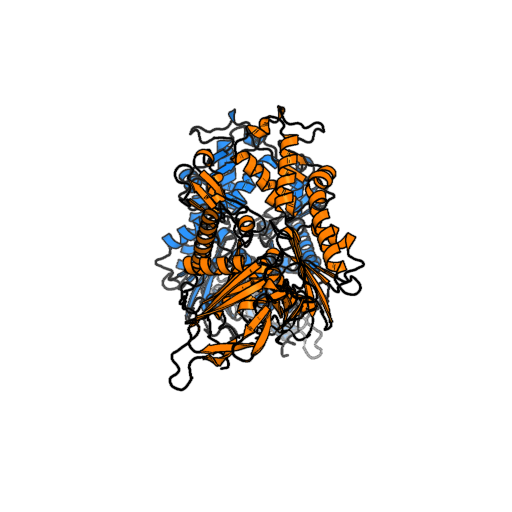578 6.711 1 88.56 176 ILE A CA 1
ATOM 1412 C C . ILE A 1 176 ? -10.469 19.547 7.461 1 88.56 176 ILE A C 1
ATOM 1414 O O . ILE A 1 176 ? -9.406 19.438 6.844 1 88.56 176 ILE A O 1
ATOM 1418 N N . SER A 1 177 ? -10.594 19.672 8.789 1 85.31 177 SER A N 1
ATOM 1419 C CA . SER A 1 177 ? -9.367 19.578 9.57 1 85.31 177 SER A CA 1
ATOM 1420 C C . SER A 1 177 ? -8.82 18.156 9.586 1 85.31 177 SER A C 1
ATOM 1422 O O . SER A 1 177 ? -9.586 17.188 9.602 1 85.31 177 SER A O 1
ATOM 1424 N N . GLU A 1 178 ? -7.484 18 9.617 1 88.56 178 GLU A N 1
ATOM 1425 C CA . GLU A 1 178 ? -6.809 16.719 9.562 1 88.56 178 GLU A CA 1
ATOM 1426 C C . GLU A 1 178 ? -7.246 15.812 10.711 1 88.56 178 GLU A C 1
ATOM 1428 O O . GLU A 1 178 ? -7.621 14.656 10.5 1 88.56 178 GLU A O 1
ATOM 1433 N N . PRO A 1 179 ? -7.312 16.281 11.922 1 82.5 179 PRO A N 1
ATOM 1434 C CA . PRO A 1 179 ? -7.734 15.383 12.992 1 82.5 179 PRO A CA 1
ATOM 1435 C C . PRO A 1 179 ? -9.203 14.977 12.891 1 82.5 179 PRO A C 1
ATOM 1437 O O . PRO A 1 179 ? -9.57 13.867 13.273 1 82.5 179 PRO A O 1
ATOM 1440 N N . GLU A 1 180 ? -10.094 15.914 12.414 1 83.25 180 GLU A N 1
ATOM 1441 C CA . GLU A 1 180 ? -11.484 15.547 12.172 1 83.25 180 GLU A CA 1
ATOM 1442 C C . GLU A 1 180 ? -11.594 14.438 11.133 1 83.25 180 GLU A C 1
ATOM 1444 O O . GLU A 1 180 ? -12.359 13.484 11.312 1 83.25 180 GLU A O 1
ATOM 1449 N N . ALA A 1 181 ? -10.844 14.648 10.086 1 90.19 181 ALA A N 1
ATOM 1450 C CA . ALA A 1 181 ? -10.836 13.625 9.047 1 90.19 181 ALA A CA 1
ATOM 1451 C C . ALA A 1 181 ? -10.352 12.289 9.602 1 90.19 181 ALA A C 1
ATOM 1453 O O . ALA A 1 181 ? -10.953 11.242 9.336 1 90.19 181 ALA A O 1
ATOM 1454 N N . ALA A 1 182 ? -9.312 12.344 10.328 1 90.31 182 ALA A N 1
ATOM 1455 C CA . ALA A 1 182 ? -8.766 11.133 10.938 1 90.31 182 ALA A CA 1
ATOM 1456 C C . ALA A 1 182 ? -9.797 10.461 11.844 1 90.31 182 ALA A C 1
ATOM 1458 O O . ALA A 1 182 ? -9.883 9.234 11.883 1 90.31 182 ALA A O 1
ATOM 1459 N N . ALA A 1 183 ? -10.539 11.25 12.539 1 85.44 183 ALA A N 1
ATOM 1460 C CA . ALA A 1 183 ? -11.562 10.727 13.445 1 85.44 183 ALA A CA 1
ATOM 1461 C C . ALA A 1 183 ? -12.656 9.992 12.672 1 85.44 183 ALA A C 1
ATOM 1463 O O . ALA A 1 183 ? -13.125 8.938 13.109 1 85.44 183 ALA A O 1
ATOM 1464 N N . LEU A 1 184 ? -13.008 10.562 11.609 1 85.19 184 LEU A N 1
ATOM 1465 C CA . LEU A 1 184 ? -14.047 9.945 10.789 1 85.19 184 LEU A CA 1
ATOM 1466 C C . LEU A 1 184 ? -13.586 8.578 10.281 1 85.19 184 LEU A C 1
ATOM 1468 O O . LEU A 1 184 ? -14.383 7.637 10.227 1 85.19 184 LEU A O 1
ATOM 1472 N N . TYR A 1 185 ? -12.352 8.453 9.891 1 88.56 185 TYR A N 1
ATOM 1473 C CA . TYR A 1 185 ? -11.789 7.176 9.461 1 88.56 185 TYR A CA 1
ATOM 1474 C C . TYR A 1 185 ? -11.789 6.168 10.602 1 88.56 185 TYR A C 1
ATOM 1476 O O . TYR A 1 185 ? -12.219 5.023 10.43 1 88.56 185 TYR A O 1
ATOM 1484 N N . CYS A 1 186 ? -11.305 6.609 11.734 1 83.62 186 CYS A N 1
ATOM 1485 C CA . CYS A 1 186 ? -11.156 5.727 12.891 1 83.62 186 CYS A CA 1
ATOM 1486 C C . CYS A 1 186 ? -12.523 5.254 13.383 1 83.62 186 CYS A C 1
ATOM 1488 O O . CYS A 1 186 ? -12.656 4.125 13.859 1 83.62 186 CYS A O 1
ATOM 1490 N N . GLU A 1 187 ? -13.422 6.066 13.281 1 76.62 187 GLU A N 1
ATOM 1491 C CA . GLU A 1 187 ? -14.773 5.699 13.688 1 76.62 187 GLU A CA 1
ATOM 1492 C C . GLU A 1 187 ? -15.305 4.527 12.867 1 76.62 187 GLU A C 1
ATOM 1494 O O . GLU A 1 187 ? -15.984 3.648 13.398 1 76.62 187 GLU A O 1
ATOM 1499 N N . ARG A 1 188 ? -15.07 4.617 11.633 1 73.44 188 ARG A N 1
ATOM 1500 C CA . ARG A 1 188 ? -15.531 3.543 10.766 1 73.44 188 ARG A CA 1
ATOM 1501 C C . ARG A 1 188 ? -14.805 2.238 11.07 1 73.44 188 ARG A C 1
ATOM 1503 O O . ARG A 1 188 ? -15.391 1.159 10.984 1 73.44 188 ARG A O 1
ATOM 1510 N N . MET A 1 189 ? -13.633 2.432 11.406 1 65.88 189 MET A N 1
ATOM 1511 C CA . MET A 1 189 ? -12.836 1.252 11.719 1 65.88 189 MET A CA 1
ATOM 1512 C C . MET A 1 189 ? -13.195 0.707 13.102 1 65.88 189 MET A C 1
ATOM 1514 O O . MET A 1 189 ? -12.969 -0.473 13.383 1 65.88 189 MET A O 1
ATOM 1518 N N . CYS A 1 190 ? -13.797 1.541 13.984 1 58.5 190 CYS A N 1
ATOM 1519 C CA . CYS A 1 190 ? -14.164 1.189 15.352 1 58.5 190 CYS A CA 1
ATOM 1520 C C . CYS A 1 190 ? -15.438 0.348 15.375 1 58.5 190 CYS A C 1
ATOM 1522 O O . 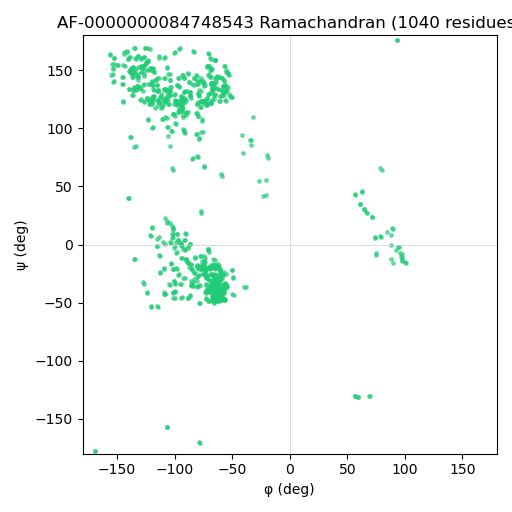CYS A 1 190 ? -15.867 -0.098 16.438 1 58.5 190 CYS A O 1
ATOM 1524 N N . GLU A 1 191 ? -16.109 0.411 14.305 1 56.16 191 GLU A N 1
ATOM 1525 C CA . GLU A 1 191 ? -17.172 -0.594 14.43 1 56.16 191 GLU A CA 1
ATOM 1526 C C . GLU A 1 191 ? -16.594 -1.944 14.852 1 56.16 191 GLU A C 1
ATOM 1528 O O . GLU A 1 191 ? -17.234 -2.701 15.578 1 56.16 191 GLU A O 1
ATOM 1533 N N . GLN A 1 192 ? -15.469 -1.838 14.516 1 54.06 192 GLN A N 1
ATOM 1534 C CA . GLN A 1 192 ? -14.766 -3.078 14.828 1 54.06 192 GLN A CA 1
ATOM 1535 C C . GLN A 1 192 ? -14.297 -3.092 16.281 1 54.06 192 GLN A C 1
ATOM 1537 O O . GLN A 1 192 ? -14.078 -4.156 16.859 1 54.06 192 GLN A O 1
ATOM 1542 N N . ILE A 1 193 ? -14.219 -1.713 16.703 1 60.5 193 ILE A N 1
ATOM 1543 C CA . ILE A 1 193 ? -13.812 -1.591 18.109 1 60.5 193 ILE A CA 1
ATOM 1544 C C . ILE A 1 193 ? -15.031 -1.25 18.969 1 60.5 193 ILE A C 1
ATOM 1546 O O . ILE A 1 193 ? -15.875 -0.45 18.562 1 60.5 193 ILE A O 1
ATOM 1550 N N . SER A 1 194 ? -15.773 -2.115 19.391 1 66.19 194 SER A N 1
ATOM 1551 C CA . SER A 1 194 ? -16.969 -2.027 20.219 1 66.19 194 SER A CA 1
ATOM 1552 C C . SER A 1 194 ? -17.016 -0.704 20.984 1 66.19 194 SER A C 1
ATOM 1554 O O . SER A 1 194 ? -17 -0.686 22.203 1 66.19 194 SER A O 1
ATOM 1556 N N . LEU A 1 195 ? -16.938 0.533 20.219 1 71.38 195 LEU A N 1
ATOM 1557 C CA . LEU A 1 195 ? -17.078 1.81 20.906 1 71.38 195 LEU A CA 1
ATOM 1558 C C . LEU A 1 195 ? -18.547 2.086 21.234 1 71.38 195 LEU A C 1
ATOM 1560 O O . LEU A 1 195 ? -19.422 1.837 20.406 1 71.38 195 LEU A O 1
ATOM 1564 N N . ARG A 1 196 ? -18.812 2.486 22.516 1 76.38 196 ARG A N 1
ATOM 1565 C CA . ARG A 1 196 ? -20.156 2.736 23 1 76.38 196 ARG A CA 1
ATOM 1566 C C . ARG A 1 196 ? -20.406 4.23 23.203 1 76.38 196 ARG A C 1
ATOM 1568 O O . ARG A 1 196 ? -19.453 5.023 23.203 1 76.38 196 ARG A O 1
ATOM 1575 N N . ARG A 1 197 ? -21.625 4.562 23.266 1 81.38 197 ARG A N 1
ATOM 1576 C CA . ARG A 1 197 ? -21.984 5.941 23.578 1 81.38 197 ARG A CA 1
ATOM 1577 C C . ARG A 1 197 ? -21.297 6.406 24.859 1 81.38 197 ARG A C 1
ATOM 1579 O O . ARG A 1 197 ? -21.297 5.691 25.859 1 81.38 197 ARG A O 1
ATOM 1586 N N . GLY A 1 198 ? -20.656 7.578 24.734 1 83.25 198 GLY A N 1
ATOM 1587 C CA . GLY A 1 198 ? -20 8.125 25.906 1 83.25 198 GLY A CA 1
ATOM 1588 C C . GLY A 1 198 ? -18.5 7.867 25.922 1 83.25 198 GLY A C 1
ATOM 1589 O O . GLY A 1 198 ? -17.75 8.523 26.641 1 83.25 198 GLY A O 1
ATOM 1590 N N . ASP A 1 199 ? -18.109 6.953 25.078 1 86.56 199 ASP A N 1
ATOM 1591 C CA . ASP A 1 199 ? -16.672 6.68 25 1 86.56 199 ASP A CA 1
ATOM 1592 C C . ASP A 1 199 ? -15.922 7.871 24.422 1 86.56 199 ASP A C 1
ATOM 1594 O O . ASP A 1 199 ? -16.438 8.57 23.531 1 86.56 199 ASP A O 1
ATOM 1598 N N . THR A 1 200 ? -14.789 8.133 25.016 1 89.69 200 THR A N 1
ATOM 1599 C CA . THR A 1 200 ? -13.922 9.203 24.531 1 89.69 200 THR A CA 1
ATOM 1600 C C . THR A 1 200 ? -12.734 8.633 23.75 1 89.69 200 THR A C 1
ATOM 1602 O O . THR A 1 200 ? -12.148 7.629 24.172 1 89.69 200 THR A O 1
ATOM 1605 N N . ILE A 1 201 ? -12.469 9.273 22.609 1 89.81 201 ILE A N 1
ATOM 1606 C CA . ILE A 1 201 ? -11.383 8.805 21.766 1 89.81 201 ILE A CA 1
ATOM 1607 C C . ILE A 1 201 ? -10.391 9.945 21.516 1 89.81 201 ILE A C 1
ATOM 1609 O O . ILE A 1 201 ? -10.789 11.055 21.156 1 89.81 201 ILE A O 1
ATOM 1613 N N . LEU A 1 202 ? -9.195 9.703 21.797 1 93.69 202 LEU A N 1
ATOM 1614 C CA . LEU A 1 202 ? -8.125 10.625 21.453 1 93.69 202 LEU A CA 1
ATOM 1615 C C . LEU A 1 202 ? -7.484 10.25 20.125 1 93.69 202 LEU A C 1
ATOM 1617 O O . LEU A 1 202 ? -6.992 9.133 19.953 1 93.69 202 LEU A O 1
ATOM 1621 N N . ILE A 1 203 ? -7.543 11.141 19.203 1 92.75 203 ILE A N 1
ATOM 1622 C CA . ILE A 1 203 ? -6.887 10.953 17.906 1 92.75 203 ILE A CA 1
ATOM 1623 C C . ILE A 1 203 ? -5.52 11.633 17.922 1 92.75 203 ILE A C 1
ATOM 1625 O O . ILE A 1 203 ? -5.426 12.852 18.094 1 92.75 203 ILE A O 1
ATOM 1629 N N . CYS A 1 204 ? -4.531 10.883 17.797 1 95.06 204 CYS A N 1
ATOM 1630 C CA . CYS A 1 204 ? -3.174 11.398 17.641 1 95.06 204 CYS A CA 1
ATOM 1631 C C . CYS A 1 204 ? -2.689 11.234 16.203 1 95.06 204 CYS A C 1
ATOM 1633 O O . CYS A 1 204 ? -2.215 10.164 15.82 1 95.06 204 CYS A O 1
ATOM 1635 N N . ASP A 1 205 ? -2.727 12.258 15.484 1 92.81 205 ASP A N 1
ATOM 1636 C CA . ASP A 1 205 ? -2.217 12.266 14.117 1 92.81 205 ASP A CA 1
ATOM 1637 C C . ASP A 1 205 ? -0.749 12.68 14.078 1 92.81 205 ASP A C 1
ATOM 1639 O O . ASP A 1 205 ? -0.435 13.875 14.094 1 92.81 205 ASP A O 1
ATOM 1643 N N . ALA A 1 206 ? 0.049 11.719 14.055 1 94.44 206 ALA A N 1
ATOM 1644 C CA . ALA A 1 206 ? 1.487 11.969 13.984 1 94.44 206 ALA A CA 1
ATOM 1645 C C . ALA A 1 206 ? 2.006 11.828 12.562 1 94.44 206 ALA A C 1
ATOM 1647 O O . ALA A 1 206 ? 2.281 10.719 12.094 1 94.44 206 ALA A O 1
ATOM 1648 N N . GLY A 1 207 ? 2.266 12.914 11.914 1 90.62 207 GLY A N 1
ATOM 1649 C CA . GLY A 1 207 ? 2.732 12.938 10.539 1 90.62 207 GLY A CA 1
ATOM 1650 C C . GLY A 1 207 ? 4.203 13.297 10.414 1 90.62 207 GLY A C 1
ATOM 1651 O O . GLY A 1 207 ? 4.988 13.031 11.328 1 90.62 207 GLY A O 1
ATOM 1652 N N . GLY A 1 208 ? 4.52 13.773 9.273 1 88.69 208 GLY A N 1
ATOM 1653 C CA . GLY A 1 208 ? 5.906 14.133 9.016 1 88.69 208 GLY A CA 1
ATOM 1654 C C . GLY A 1 208 ? 6.332 15.398 9.734 1 88.69 208 GLY A C 1
ATOM 1655 O O . GLY A 1 208 ? 7.387 15.43 10.375 1 88.69 208 GLY A O 1
ATOM 1656 N N . GLY A 1 209 ? 5.5 16.422 9.641 1 85.38 209 GLY A N 1
ATOM 1657 C CA . GLY A 1 209 ? 5.883 17.703 10.195 1 85.38 209 GLY A CA 1
ATOM 1658 C C . GLY A 1 209 ? 5.238 17.984 11.539 1 85.38 209 GLY A C 1
ATOM 1659 O O . GLY A 1 209 ? 5.898 18.469 12.453 1 85.38 209 GLY A O 1
ATOM 1660 N N . THR A 1 210 ? 4.004 17.656 11.617 1 85.88 210 THR A N 1
ATOM 1661 C CA . THR A 1 210 ? 3.254 18.031 12.805 1 85.88 210 THR A CA 1
ATOM 1662 C C . THR A 1 210 ? 2.561 16.828 13.422 1 85.88 210 THR A C 1
ATOM 1664 O O . THR A 1 210 ? 2.326 15.82 12.734 1 85.88 210 THR A O 1
ATOM 1667 N N . VAL A 1 211 ? 2.369 16.906 14.688 1 91 211 VAL A N 1
ATOM 1668 C CA . VAL A 1 211 ? 1.518 15.992 15.438 1 91 211 VAL A CA 1
ATOM 1669 C C . VAL A 1 211 ? 0.304 16.75 15.984 1 91 211 VAL A C 1
ATOM 1671 O O . VAL A 1 211 ? 0.45 17.75 16.688 1 91 211 VAL A O 1
ATOM 1674 N N . ASP A 1 212 ? -0.84 16.281 15.594 1 88.5 212 ASP A N 1
ATOM 1675 C CA . ASP A 1 212 ? -2.092 16.922 15.977 1 88.5 212 ASP A CA 1
ATOM 1676 C C . ASP A 1 212 ? -2.965 15.977 16.797 1 88.5 212 ASP A C 1
ATOM 1678 O O . ASP A 1 212 ? -3.053 14.781 16.5 1 88.5 212 ASP A O 1
ATOM 1682 N N . LEU A 1 213 ? -3.549 16.578 17.875 1 91.06 213 LEU A N 1
ATOM 1683 C CA . LEU A 1 213 ? -4.379 15.766 18.766 1 91.06 213 LEU A CA 1
ATOM 1684 C C . LEU A 1 213 ? -5.758 16.391 18.938 1 91.06 213 LEU A C 1
ATOM 1686 O O . LEU A 1 213 ? -5.895 17.625 18.922 1 91.06 213 LEU A O 1
ATOM 1690 N N . ILE A 1 214 ? -6.719 15.547 19.062 1 86.94 214 ILE A N 1
ATOM 1691 C CA . ILE A 1 214 ? -8.086 15.977 19.359 1 86.94 214 ILE A CA 1
ATOM 1692 C C . ILE A 1 214 ? -8.836 14.859 20.078 1 86.94 214 ILE A C 1
ATOM 1694 O O . ILE A 1 214 ? -8.516 13.68 19.906 1 86.94 214 ILE A O 1
ATOM 1698 N N . VAL A 1 215 ? -9.688 15.219 20.938 1 89.69 215 VAL A N 1
ATOM 1699 C CA . VAL A 1 215 ? -10.492 14.227 21.656 1 89.69 215 VAL A CA 1
ATOM 1700 C C . VAL A 1 215 ? -11.961 14.375 21.266 1 89.69 215 VAL A C 1
ATOM 1702 O O . VAL A 1 215 ? -12.5 15.484 21.25 1 89.69 215 VAL A O 1
ATOM 1705 N N . PHE A 1 216 ? -12.523 13.25 20.969 1 85.56 216 PHE A N 1
ATOM 1706 C CA . PHE A 1 216 ? -13.945 13.195 20.625 1 85.56 216 PHE A CA 1
ATOM 1707 C C . PHE A 1 216 ? -14.695 12.289 21.594 1 85.56 216 PHE A C 1
ATOM 1709 O O . PHE A 1 216 ? -14.109 11.367 22.156 1 85.56 216 PHE A O 1
ATOM 1716 N N . GLU A 1 217 ? -15.961 12.594 21.766 1 85.44 217 GLU A N 1
ATOM 1717 C CA . GLU A 1 217 ? -16.891 11.711 22.453 1 85.44 217 GLU A CA 1
ATOM 1718 C C . GLU A 1 217 ? -17.891 11.086 21.484 1 85.44 217 GLU A C 1
ATOM 1720 O O . GLU A 1 217 ? -18.406 11.773 20.594 1 85.44 217 GLU A O 1
ATOM 1725 N N . VAL A 1 218 ? -18.047 9.812 21.641 1 80.75 218 VAL A N 1
ATOM 1726 C CA . VAL A 1 218 ? -19.016 9.102 20.812 1 80.75 218 VAL A CA 1
ATOM 1727 C C . VAL A 1 218 ? -20.438 9.383 21.312 1 80.75 218 VAL A C 1
ATOM 1729 O O . VAL A 1 218 ? -20.75 9.117 22.469 1 80.75 218 VAL A O 1
ATOM 1732 N N . MET A 1 219 ? -21.297 9.898 20.438 1 76.31 219 MET A N 1
ATOM 1733 C CA . MET A 1 219 ? -22.641 10.305 20.844 1 76.31 219 MET A CA 1
ATOM 1734 C C . MET A 1 219 ? -23.656 9.227 20.484 1 76.31 219 MET A C 1
ATOM 1736 O O . MET A 1 219 ? -24.719 9.148 21.109 1 76.31 219 MET A O 1
ATOM 1740 N N . ASP A 1 220 ? -23.406 8.547 19.375 1 66.25 220 ASP A N 1
ATOM 1741 C CA . ASP A 1 220 ? -24.359 7.52 18.984 1 66.25 220 ASP A CA 1
ATOM 1742 C C . ASP A 1 220 ? -23.641 6.258 18.516 1 66.25 220 ASP A C 1
ATOM 1744 O O . ASP A 1 220 ? -22.547 6.332 17.953 1 66.25 220 ASP A O 1
ATOM 1748 N N . GLU A 1 221 ? -24.266 5.188 18.797 1 59.75 221 GLU A N 1
ATOM 1749 C CA . GLU A 1 221 ? -23.625 3.9 18.531 1 59.75 221 GLU A CA 1
ATOM 1750 C C . GLU A 1 221 ? -23.844 3.463 17.094 1 59.75 221 GLU A C 1
ATOM 1752 O O . GLU A 1 221 ? -23 2.746 16.531 1 59.75 221 GLU A O 1
ATOM 1757 N N . ARG A 1 222 ? -25 3.77 16.594 1 53.97 222 ARG A N 1
ATOM 1758 C CA . ARG A 1 222 ? -25.266 3.207 15.273 1 53.97 222 ARG A CA 1
ATOM 1759 C C . ARG A 1 222 ? -24.531 3.969 14.188 1 53.97 222 ARG A C 1
ATOM 1761 O O . ARG A 1 222 ? -24.672 5.184 14.055 1 53.97 222 ARG A O 1
ATOM 1768 N N . LEU A 1 223 ? -23.625 3.277 13.453 1 53.22 223 LEU A N 1
ATOM 1769 C CA . LEU A 1 223 ? -22.75 3.824 12.422 1 53.22 223 LEU A CA 1
ATOM 1770 C C . LEU A 1 223 ? -23.562 4.539 11.344 1 53.22 223 LEU A C 1
ATOM 1772 O O . LEU A 1 223 ? -23.031 5.406 10.641 1 53.22 223 LEU A O 1
ATOM 1776 N N . GLU A 1 224 ? -24.781 4.031 11.086 1 50.59 224 GLU A N 1
ATOM 1777 C CA . GLU A 1 224 ? -25.625 4.555 10.016 1 50.59 224 GLU A CA 1
ATOM 1778 C C . GLU A 1 224 ? -26.141 5.953 10.352 1 50.59 224 GLU A C 1
ATOM 1780 O O . GLU A 1 224 ? -26.609 6.672 9.477 1 50.59 224 GLU A O 1
ATOM 1785 N N . ARG A 1 225 ? -26.047 6.18 11.656 1 50.19 225 ARG A N 1
ATOM 1786 C CA . ARG A 1 225 ? -26.719 7.426 12.016 1 50.19 225 ARG A CA 1
ATOM 1787 C C . ARG A 1 225 ? -25.766 8.609 11.906 1 50.19 225 ARG A C 1
ATOM 1789 O O . ARG A 1 225 ? -24.562 8.461 12.086 1 50.19 225 ARG A O 1
ATOM 1796 N N . ASN A 1 226 ? -26.281 9.719 11.57 1 53.94 226 ASN A N 1
ATOM 1797 C CA . ASN A 1 226 ? -25.734 11.062 11.5 1 53.94 226 ASN A CA 1
ATOM 1798 C C . ASN A 1 226 ? -25.297 11.57 12.867 1 53.94 226 ASN A C 1
ATOM 1800 O O . ASN A 1 226 ? -25.766 11.078 13.898 1 53.94 226 ASN A O 1
ATOM 1804 N N . HIS A 1 227 ? -24.234 12.352 13.023 1 56.19 227 HIS A N 1
ATOM 1805 C CA . HIS A 1 227 ? -23.812 13.188 14.141 1 56.19 227 HIS A CA 1
ATOM 1806 C C . HIS A 1 227 ? -23.172 12.359 15.25 1 56.19 227 HIS A C 1
ATOM 1808 O O . HIS A 1 227 ? -23.609 12.406 16.406 1 56.19 227 HIS A O 1
ATOM 1814 N N . ARG A 1 228 ? -22.016 11.758 14.93 1 64.69 228 ARG A N 1
ATOM 1815 C CA . ARG A 1 228 ? -21.578 10.672 15.789 1 64.69 228 ARG A CA 1
ATOM 1816 C C . ARG A 1 228 ? -20.453 11.133 16.719 1 64.69 228 ARG A C 1
ATOM 1818 O O . ARG A 1 228 ? -20.328 10.672 17.844 1 64.69 228 ARG A O 1
ATOM 1825 N N . LEU A 1 229 ? -19.844 12.266 16.359 1 74.81 229 LEU A N 1
ATOM 1826 C CA . LEU A 1 229 ? -18.672 12.609 17.172 1 74.81 229 LEU A CA 1
ATOM 1827 C C . LEU A 1 229 ? -18.781 14.047 17.672 1 74.81 229 LEU A C 1
ATOM 1829 O O . LEU A 1 229 ? -19.094 14.961 16.906 1 74.81 229 LEU A O 1
ATOM 1833 N N . LYS A 1 230 ? -18.688 14.141 18.906 1 78.25 230 LYS A N 1
ATOM 1834 C CA . LYS A 1 230 ? -18.641 15.453 19.562 1 78.25 230 LYS A CA 1
ATOM 1835 C C . LYS A 1 230 ? -17.234 15.773 20.062 1 78.25 230 LYS A C 1
ATOM 1837 O O . LYS A 1 230 ? -16.625 14.984 20.781 1 78.25 230 LYS A O 1
ATOM 1842 N N . GLU A 1 231 ? -16.766 16.953 19.656 1 80.62 231 GLU A N 1
ATOM 1843 C CA . GLU A 1 231 ? -15.453 17.375 20.141 1 80.62 231 GLU A CA 1
ATOM 1844 C C . GLU A 1 231 ? -15.5 17.719 21.625 1 80.62 231 GLU A C 1
ATOM 1846 O O . GLU A 1 231 ? -16.391 18.438 22.078 1 80.62 231 GLU A O 1
ATOM 1851 N N . VAL A 1 232 ? -14.586 17.172 22.422 1 80.88 232 VAL A N 1
ATOM 1852 C CA . VAL A 1 232 ? -14.562 17.344 23.859 1 80.88 232 VAL A CA 1
ATOM 1853 C C . VAL A 1 232 ? -13.539 18.406 24.25 1 80.88 232 VAL A C 1
ATOM 1855 O O . VAL A 1 232 ? -13.75 19.172 25.188 1 80.88 232 VAL A O 1
ATOM 1858 N N . THR A 1 233 ? -12.438 18.375 23.594 1 78.44 233 THR A N 1
ATOM 1859 C CA . THR A 1 233 ? -11.359 19.312 23.891 1 78.44 233 THR A CA 1
ATOM 1860 C C . THR A 1 233 ? -10.93 20.047 22.641 1 78.44 233 THR A C 1
ATOM 1862 O O . THR A 1 233 ? -11.141 19.578 21.516 1 78.44 233 THR A O 1
ATOM 1865 N N . LYS A 1 234 ? -10.391 21.234 22.953 1 75.88 234 LYS A N 1
ATOM 1866 C CA . LYS A 1 234 ? -9.75 21.922 21.828 1 75.88 234 LYS A CA 1
ATOM 1867 C C . LYS A 1 234 ? -8.539 21.141 21.312 1 75.88 234 LYS A C 1
ATOM 1869 O O . LYS A 1 234 ? -7.734 20.641 22.109 1 75.88 234 LYS A O 1
ATOM 1874 N N . GLY A 1 235 ? -8.453 20.891 20.125 1 78.12 235 GLY A N 1
ATOM 1875 C CA . GLY A 1 235 ? -7.309 20.219 19.547 1 78.12 235 GLY A CA 1
ATOM 1876 C C . GLY A 1 235 ? -6.008 20.984 19.719 1 78.12 235 GLY A C 1
ATOM 1877 O O . GLY A 1 235 ? -6 22.219 19.719 1 78.12 235 GLY A O 1
ATOM 1878 N N . ILE A 1 236 ? -4.918 20.25 19.922 1 82.94 236 ILE A N 1
ATOM 1879 C CA . ILE A 1 236 ? -3.598 20.859 20.031 1 82.94 236 ILE A CA 1
ATOM 1880 C C . ILE A 1 236 ? -2.666 20.25 18.984 1 82.94 236 ILE A C 1
ATOM 1882 O O . ILE A 1 236 ? -2.961 19.203 18.422 1 82.94 236 ILE A O 1
ATOM 1886 N N . GLY A 1 237 ? -1.63 20.938 18.656 1 84.19 237 GLY A N 1
ATOM 1887 C CA . GLY A 1 237 ? -0.644 20.469 17.703 1 84.19 237 GLY A CA 1
ATOM 1888 C C . GLY A 1 237 ? 0.734 21.062 17.922 1 84.19 237 GLY A C 1
ATOM 1889 O O . GLY A 1 237 ? 0.868 22.109 18.547 1 84.19 237 GLY A O 1
ATOM 1890 N N . GLU A 1 238 ? 1.695 20.359 17.547 1 86.06 238 GLU A N 1
ATOM 1891 C CA . GLU A 1 238 ? 3.078 20.828 17.641 1 86.06 238 GLU A CA 1
ATOM 1892 C C . GLU A 1 238 ? 3.9 20.312 16.453 1 86.06 238 GLU A C 1
ATOM 1894 O O . GLU A 1 238 ? 3.566 19.281 15.859 1 86.06 238 GLU A O 1
ATOM 1899 N N . SER A 1 239 ? 4.957 21.094 16.172 1 85.31 239 SER A N 1
ATOM 1900 C CA . SER A 1 239 ? 5.895 20.672 15.133 1 85.31 239 SER A CA 1
ATOM 1901 C C . SER A 1 239 ? 6.883 19.641 15.664 1 85.31 239 SER A C 1
ATOM 1903 O O . SER A 1 239 ? 8.039 19.969 15.945 1 85.31 239 SER A O 1
ATOM 1905 N N . CYS A 1 240 ? 6.48 18.453 15.82 1 91.56 240 CYS A N 1
ATOM 1906 C CA . CYS A 1 240 ? 7.328 17.375 16.312 1 91.56 240 CYS A CA 1
ATOM 1907 C C . CYS A 1 240 ? 7.051 16.078 15.555 1 91.56 240 CYS A C 1
ATOM 1909 O O . CYS A 1 240 ? 7.004 15.008 16.156 1 91.56 240 CYS A O 1
ATOM 1911 N N . GLY A 1 241 ? 6.863 16.188 14.281 1 92.12 241 GLY A N 1
ATOM 1912 C CA . GLY A 1 241 ? 6.633 15.031 13.43 1 92.12 241 GLY A CA 1
ATOM 1913 C C . GLY A 1 241 ? 7.902 14.273 13.094 1 92.12 241 GLY A C 1
ATOM 1914 O O . GLY A 1 241 ? 8.961 14.547 13.664 1 92.12 241 GLY A O 1
ATOM 1915 N N . SER A 1 242 ? 7.867 13.352 12.195 1 93.88 242 SER A N 1
ATOM 1916 C CA . SER A 1 242 ? 8.938 12.398 11.953 1 93.88 242 SER A CA 1
ATOM 1917 C C . SER A 1 242 ? 10.117 13.055 11.234 1 93.88 242 SER A C 1
ATOM 1919 O O . SER A 1 242 ? 11.211 12.492 11.18 1 93.88 242 SER A O 1
ATOM 1921 N N . ILE A 1 243 ? 9.938 14.234 10.672 1 91.75 243 ILE A N 1
ATOM 1922 C CA . ILE A 1 243 ? 11.039 14.93 10.023 1 91.75 243 ILE A CA 1
ATOM 1923 C C . ILE A 1 243 ? 12.117 15.281 11.047 1 91.75 243 ILE A C 1
ATOM 1925 O O . ILE A 1 243 ? 13.297 15.367 10.711 1 91.75 243 ILE A O 1
ATOM 1929 N N . PHE A 1 244 ? 11.664 15.422 12.219 1 93.69 244 PHE A N 1
ATOM 1930 C CA . PHE A 1 244 ? 12.633 15.742 13.266 1 93.69 244 PHE A CA 1
ATOM 1931 C C . PHE A 1 244 ? 13.492 14.531 13.602 1 93.69 244 PHE A C 1
ATOM 1933 O O . PHE A 1 244 ? 14.633 14.68 14.047 1 93.69 244 PHE A O 1
ATOM 1940 N N . LEU A 1 245 ? 12.945 13.328 13.398 1 96.94 245 LEU A N 1
ATOM 1941 C CA . LEU A 1 245 ? 13.781 12.133 13.453 1 96.94 245 LEU A CA 1
ATOM 1942 C C . LEU A 1 245 ? 14.836 12.156 12.352 1 96.94 245 LEU A C 1
ATOM 1944 O O . LEU A 1 245 ? 15.992 11.812 12.586 1 96.94 245 LEU A O 1
ATOM 1948 N N . ASP A 1 246 ? 14.391 12.578 11.18 1 95.25 246 ASP A N 1
ATOM 1949 C CA . ASP A 1 246 ? 15.305 12.672 10.047 1 95.25 246 ASP A CA 1
ATOM 1950 C C . ASP A 1 246 ? 16.453 13.625 10.344 1 95.25 246 ASP A C 1
ATOM 1952 O O . ASP A 1 246 ? 17.609 13.336 10.016 1 95.25 246 ASP A O 1
ATOM 1956 N N . ASN A 1 247 ? 16.094 14.742 10.984 1 95.25 247 ASN A N 1
ATOM 1957 C CA . ASN A 1 247 ? 17.109 15.734 11.328 1 95.25 247 ASN A CA 1
ATOM 1958 C C . ASN A 1 247 ? 18.109 15.188 12.344 1 95.25 247 ASN A C 1
ATOM 1960 O O . ASN A 1 247 ? 19.312 15.43 12.234 1 95.25 247 ASN A O 1
ATOM 1964 N N . LYS A 1 248 ? 17.594 14.5 13.297 1 97.5 248 LYS A N 1
ATOM 1965 C CA . LYS A 1 248 ? 18.469 13.914 14.312 1 97.5 248 LYS A CA 1
ATOM 1966 C C . LYS A 1 248 ? 19.375 12.852 13.711 1 97.5 248 LYS A C 1
ATOM 1968 O O . LYS A 1 248 ? 20.531 12.727 14.109 1 97.5 248 LYS A O 1
ATOM 1973 N N . PHE A 1 249 ? 18.844 12.062 12.797 1 97.69 249 PHE A N 1
ATOM 1974 C CA . PHE A 1 249 ? 19.656 11.047 12.133 1 97.69 249 PHE A CA 1
ATOM 1975 C C . PHE A 1 249 ? 20.75 11.695 11.289 1 97.69 249 PHE A C 1
ATOM 1977 O O . PHE A 1 249 ? 21.875 11.211 11.266 1 97.69 249 PHE A O 1
ATOM 1984 N N . LYS A 1 250 ? 20.359 12.758 10.594 1 96.25 250 LYS A N 1
ATOM 1985 C CA . LYS A 1 250 ? 21.359 13.492 9.812 1 96.25 250 LYS A CA 1
ATOM 1986 C C . LYS A 1 250 ? 22.5 13.984 10.703 1 96.25 250 LYS A C 1
ATOM 1988 O O . LYS A 1 250 ? 23.672 13.914 10.328 1 96.25 250 LYS A O 1
ATOM 1993 N N . ALA A 1 251 ? 22.141 14.469 11.852 1 96.31 251 ALA A N 1
ATOM 1994 C CA . ALA A 1 251 ? 23.141 14.914 12.812 1 96.31 251 ALA A CA 1
ATOM 1995 C C . ALA A 1 251 ? 24.016 13.75 13.266 1 96.31 251 ALA A C 1
ATOM 1997 O O . ALA A 1 251 ? 25.234 13.914 13.438 1 96.31 251 ALA A O 1
ATOM 1998 N N . LEU A 1 252 ? 23.422 12.602 13.484 1 95.62 252 LEU A N 1
ATOM 1999 C CA . LEU A 1 252 ? 24.188 11.414 13.844 1 95.62 252 LEU A CA 1
ATOM 2000 C C . LEU A 1 252 ? 25.172 11.039 12.734 1 95.62 252 LEU A C 1
ATOM 2002 O O . LEU A 1 252 ? 26.312 10.656 13.008 1 95.62 252 LEU A O 1
ATOM 2006 N N . MET A 1 253 ? 24.734 11.133 11.477 1 94.56 253 MET A N 1
ATOM 2007 C CA . MET A 1 253 ? 25.594 10.828 10.336 1 94.56 253 MET A CA 1
ATOM 2008 C C . MET A 1 253 ? 26.75 11.82 10.242 1 94.56 253 MET A C 1
ATOM 2010 O O . MET A 1 253 ? 27.859 11.445 9.898 1 94.56 253 MET A O 1
ATOM 2014 N N . GLU A 1 254 ? 26.406 13.062 10.531 1 94.62 254 GLU A N 1
ATOM 2015 C CA . GLU A 1 254 ? 27.469 14.07 10.555 1 94.62 254 GLU A CA 1
ATOM 2016 C C . GLU A 1 254 ? 28.547 13.703 11.562 1 94.62 254 GLU A C 1
ATOM 2018 O O . GLU A 1 254 ? 29.734 13.844 11.273 1 94.62 254 GLU A O 1
ATOM 2023 N N . GLU A 1 255 ? 28.156 13.25 12.664 1 93.56 255 GLU A N 1
ATOM 2024 C CA . GLU A 1 255 ? 29.094 12.82 13.695 1 93.56 255 GLU A CA 1
ATOM 2025 C C . GLU A 1 255 ? 29.922 11.633 13.227 1 93.56 255 GLU A C 1
ATOM 2027 O O . GLU A 1 255 ? 31.141 11.594 13.43 1 93.56 255 GLU A O 1
ATOM 2032 N N . LYS A 1 256 ? 29.328 10.719 12.586 1 92.38 256 LYS A N 1
ATOM 2033 C CA . LYS A 1 256 ? 30 9.469 12.203 1 92.38 256 LYS A CA 1
ATOM 2034 C C . LYS A 1 256 ? 30.891 9.672 10.992 1 92.38 256 LYS A C 1
ATOM 2036 O O . LYS A 1 256 ? 31.906 8.984 10.844 1 92.38 256 LYS A O 1
ATOM 2041 N N . LEU A 1 257 ? 30.5 10.5 10.094 1 92.06 257 LEU A N 1
ATOM 2042 C CA . LEU A 1 257 ? 31.234 10.711 8.852 1 92.06 257 LEU A CA 1
ATOM 2043 C C . LEU A 1 257 ? 32.375 11.703 9.062 1 92.06 257 LEU A C 1
ATOM 2045 O O . LEU A 1 257 ? 33.312 11.727 8.281 1 92.06 257 LEU A O 1
ATOM 2049 N N . GLY A 1 258 ? 32.25 12.555 10.062 1 88.69 258 GLY A N 1
ATOM 2050 C CA . GLY A 1 258 ? 33.281 13.523 10.352 1 88.69 258 GLY A CA 1
ATOM 2051 C C . GLY A 1 258 ? 33.406 14.617 9.305 1 88.69 258 GLY A C 1
ATOM 2052 O O . GLY A 1 258 ? 32.375 15.18 8.883 1 88.69 258 GLY A O 1
ATOM 2053 N N . GLN A 1 259 ? 34.594 14.875 8.828 1 88.56 259 GLN A N 1
ATOM 2054 C CA . GLN A 1 259 ? 34.875 16.016 7.965 1 88.56 259 GLN A CA 1
ATOM 2055 C C . GLN A 1 259 ? 34.344 15.789 6.559 1 88.56 259 GLN A C 1
ATOM 2057 O O . GLN A 1 259 ? 34 16.75 5.863 1 88.56 259 GLN A O 1
ATOM 2062 N N . GLN A 1 260 ? 34.156 14.531 6.211 1 90.69 260 GLN A N 1
ATOM 2063 C CA . GLN A 1 260 ? 33.75 14.266 4.84 1 90.69 260 GLN A CA 1
ATOM 2064 C C . GLN A 1 260 ? 32.25 14.578 4.652 1 90.69 260 GLN A C 1
ATOM 2066 O O . GLN A 1 260 ? 31.781 14.695 3.521 1 90.69 260 GLN A O 1
ATOM 2071 N N . PHE A 1 261 ? 31.578 14.812 5.746 1 91.5 261 PHE A N 1
ATOM 2072 C CA . PHE A 1 261 ? 30.141 15.102 5.695 1 91.5 261 PHE A CA 1
ATOM 2073 C C . PHE A 1 261 ? 29.875 16.312 4.824 1 91.5 261 PHE A C 1
ATOM 2075 O O . PHE A 1 261 ? 28.906 16.344 4.059 1 91.5 261 PHE A O 1
ATOM 2082 N N . GLU A 1 262 ? 30.703 17.266 4.816 1 88.12 262 GLU A N 1
ATOM 2083 C CA . GLU A 1 262 ? 30.484 18.547 4.133 1 88.12 262 GLU A CA 1
ATOM 2084 C C . GLU A 1 262 ? 30.781 18.422 2.639 1 88.12 262 GLU A C 1
ATOM 2086 O O . GLU A 1 262 ? 30.281 19.219 1.838 1 88.12 262 GLU A O 1
ATOM 2091 N N . THR A 1 263 ? 31.516 17.406 2.283 1 87.31 263 THR A N 1
ATOM 2092 C CA . THR A 1 263 ? 31.953 17.328 0.893 1 87.31 263 THR A CA 1
ATOM 2093 C C . THR A 1 263 ? 31.234 16.188 0.171 1 87.31 263 THR A C 1
ATOM 2095 O O . THR A 1 263 ? 31.484 15.945 -1.013 1 87.31 263 THR A O 1
ATOM 2098 N N . LEU A 1 264 ? 30.359 15.531 0.848 1 88.19 264 LEU A N 1
ATOM 2099 C CA . LEU A 1 264 ? 29.672 14.406 0.226 1 88.19 264 LEU A CA 1
ATOM 2100 C C . LEU A 1 264 ? 28.734 14.883 -0.879 1 88.19 264 LEU A C 1
ATOM 2102 O O . LEU A 1 264 ? 28.062 15.906 -0.725 1 88.19 264 LEU A O 1
ATOM 2106 N N . PRO A 1 265 ? 28.766 14.156 -1.97 1 83.5 265 PRO A N 1
ATOM 2107 C CA . PRO A 1 265 ? 27.75 14.461 -2.979 1 83.5 265 PRO A CA 1
ATOM 2108 C C . PRO A 1 265 ? 26.328 14.32 -2.443 1 83.5 265 PRO A C 1
ATOM 2110 O O . PRO A 1 265 ? 26.047 13.414 -1.658 1 83.5 265 PRO A O 1
ATOM 2113 N N . PRO A 1 266 ? 25.469 15.203 -2.895 1 81.25 266 PRO A N 1
ATOM 2114 C CA . PRO A 1 266 ? 24.078 15.141 -2.434 1 81.25 266 PRO A CA 1
ATOM 2115 C C . PRO A 1 266 ? 23.438 13.781 -2.676 1 81.25 266 PRO A C 1
ATOM 2117 O O . PRO A 1 266 ? 22.656 13.305 -1.851 1 81.25 266 PRO A O 1
ATOM 2120 N N . ALA A 1 267 ? 23.781 13.148 -3.736 1 81 267 ALA A N 1
ATOM 2121 C CA . ALA A 1 267 ? 23.219 11.836 -4.051 1 81 267 ALA A CA 1
ATOM 2122 C C . ALA A 1 267 ? 23.578 10.812 -2.977 1 81 267 ALA A C 1
ATOM 2124 O O . ALA A 1 267 ? 22.766 9.945 -2.645 1 81 267 ALA A O 1
ATOM 2125 N N . THR A 1 268 ? 24.797 10.945 -2.457 1 86.94 268 THR A N 1
ATOM 2126 C CA . THR A 1 268 ? 25.25 10.039 -1.412 1 86.94 268 THR A CA 1
ATOM 2127 C C . THR A 1 268 ? 24.453 10.242 -0.127 1 86.94 268 THR A C 1
ATOM 2129 O O . THR A 1 268 ? 24 9.273 0.487 1 86.94 268 THR A O 1
ATOM 2132 N N . MET A 1 269 ? 24.297 11.445 0.208 1 87.38 269 MET A N 1
ATOM 2133 C CA . MET A 1 269 ? 23.531 11.75 1.412 1 87.38 269 MET A CA 1
ATOM 2134 C C . MET A 1 269 ? 22.078 11.297 1.259 1 87.38 269 MET A C 1
ATOM 2136 O O . MET A 1 269 ? 21.484 10.766 2.199 1 87.38 269 MET A O 1
ATOM 2140 N N . ASN A 1 270 ? 21.547 11.555 0.117 1 84.94 270 ASN A N 1
ATOM 2141 C CA . ASN A 1 270 ? 20.188 11.117 -0.148 1 84.94 270 ASN A CA 1
ATOM 2142 C C . ASN A 1 270 ? 20.031 9.609 0.024 1 84.94 270 ASN A C 1
ATOM 2144 O O . ASN A 1 270 ? 19.031 9.141 0.56 1 84.94 270 ASN A O 1
ATOM 2148 N N . HIS A 1 271 ? 20.984 8.922 -0.416 1 86.88 271 HIS A N 1
ATOM 2149 C CA . HIS A 1 271 ? 20.938 7.469 -0.302 1 86.88 271 HIS A CA 1
ATOM 2150 C C . HIS A 1 271 ? 20.984 7.031 1.158 1 86.88 271 HIS A C 1
ATOM 2152 O O . HIS A 1 271 ? 20.297 6.082 1.541 1 86.88 271 HIS A O 1
ATOM 2158 N N . LEU A 1 272 ? 21.844 7.637 1.915 1 91 272 LEU A N 1
ATOM 2159 C CA . LEU A 1 272 ? 21.922 7.332 3.34 1 91 272 LEU A CA 1
ATOM 2160 C C . LEU A 1 272 ? 20.594 7.633 4.027 1 91 272 LEU A C 1
ATOM 2162 O O . LEU A 1 272 ? 20.078 6.805 4.785 1 91 272 LEU A O 1
ATOM 2166 N N . MET A 1 273 ? 20.031 8.734 3.699 1 91.81 273 MET A N 1
ATOM 2167 C CA . MET A 1 273 ? 18.781 9.148 4.32 1 91.81 273 MET A CA 1
ATOM 2168 C C . MET A 1 273 ? 17.641 8.242 3.887 1 91.81 273 MET A C 1
ATOM 2170 O O . MET A 1 273 ? 16.734 7.953 4.676 1 91.81 273 MET A O 1
ATOM 2174 N N . ASP A 1 274 ? 17.672 7.812 2.686 1 88.44 274 ASP A N 1
ATOM 2175 C CA . ASP A 1 274 ? 16.625 6.926 2.182 1 88.44 274 ASP A CA 1
ATOM 2176 C C . ASP A 1 274 ? 16.594 5.613 2.965 1 88.44 274 ASP A C 1
ATOM 2178 O O . ASP A 1 274 ? 15.523 5.078 3.246 1 88.44 274 ASP A O 1
ATOM 2182 N N . GLN A 1 275 ? 17.75 5.074 3.279 1 90 275 GLN A N 1
ATOM 2183 C CA . GLN A 1 275 ? 17.812 3.857 4.078 1 90 275 GLN A CA 1
ATOM 2184 C C . GLN A 1 275 ? 17.188 4.066 5.453 1 90 275 GLN A C 1
ATOM 2186 O O . GLN A 1 275 ? 16.5 3.18 5.973 1 90 275 GLN A O 1
ATOM 2191 N N . PHE A 1 276 ? 17.422 5.242 6.031 1 94.06 276 PHE A N 1
ATOM 2192 C CA . PHE A 1 276 ? 16.828 5.551 7.328 1 94.06 276 PHE A CA 1
ATOM 2193 C C . PHE A 1 276 ? 15.312 5.695 7.215 1 94.06 276 PHE A C 1
ATOM 2195 O O . PHE A 1 276 ? 14.562 5.078 7.977 1 94.06 276 PHE A O 1
ATOM 2202 N N . VAL A 1 277 ? 14.875 6.445 6.262 1 89.44 277 VAL A N 1
ATOM 2203 C CA . VAL A 1 277 ? 13.477 6.844 6.137 1 89.44 277 VAL A CA 1
ATOM 2204 C C . VAL A 1 277 ? 12.625 5.625 5.781 1 89.44 277 VAL A C 1
ATOM 2206 O O . VAL A 1 277 ? 11.516 5.465 6.301 1 89.44 277 VAL A O 1
ATOM 2209 N N . HIS A 1 278 ? 13.172 4.727 4.996 1 84.19 278 HIS A N 1
ATOM 2210 C CA . HIS A 1 278 ? 12.328 3.662 4.461 1 84.19 278 HIS A CA 1
ATOM 2211 C C . HIS A 1 278 ? 12.523 2.367 5.242 1 84.19 278 HIS A C 1
ATOM 2213 O O . HIS A 1 278 ? 11.625 1.515 5.27 1 84.19 278 HIS A O 1
ATOM 2219 N N . ASN A 1 279 ? 13.609 2.248 5.914 1 87.25 279 ASN A N 1
ATOM 2220 C CA . ASN A 1 279 ? 13.891 0.964 6.547 1 87.25 279 ASN A CA 1
ATOM 2221 C C . ASN A 1 279 ? 14.031 1.101 8.062 1 87.25 279 ASN A C 1
ATOM 2223 O O . ASN A 1 279 ? 13.297 0.469 8.812 1 87.25 279 ASN A O 1
ATOM 2227 N N . ILE A 1 280 ? 14.859 1.96 8.469 1 92.06 280 ILE A N 1
ATOM 2228 C CA . ILE A 1 280 ? 15.242 2.006 9.875 1 92.06 280 ILE A CA 1
ATOM 2229 C C . ILE A 1 280 ? 14.141 2.684 10.688 1 92.06 280 ILE A C 1
ATOM 2231 O O . ILE A 1 280 ? 13.68 2.148 11.695 1 92.06 280 ILE A O 1
ATOM 2235 N N . LYS A 1 281 ? 13.742 3.826 10.211 1 92.81 281 LYS A N 1
ATOM 2236 C CA . LYS A 1 281 ? 12.773 4.66 10.914 1 92.81 281 LYS A CA 1
ATOM 2237 C C . LYS A 1 281 ? 11.477 3.893 11.188 1 92.81 281 LYS A C 1
ATOM 2239 O O . LYS A 1 281 ? 10.992 3.871 12.32 1 92.81 281 LYS A O 1
ATOM 2244 N N . PRO A 1 282 ? 10.922 3.223 10.266 1 87.25 282 PRO A N 1
ATOM 2245 C CA . PRO A 1 282 ? 9.672 2.51 10.531 1 87.25 282 PRO A CA 1
ATOM 2246 C C . PRO A 1 282 ? 9.875 1.25 11.367 1 87.25 282 PRO A C 1
ATOM 2248 O O . PRO A 1 282 ? 8.992 0.866 12.141 1 87.25 282 PRO A O 1
ATOM 2251 N N . GLU A 1 283 ? 11.039 0.627 11.359 1 86.56 283 GLU A N 1
ATOM 2252 C CA . GLU A 1 283 ? 11.234 -0.704 11.93 1 86.56 283 GLU A CA 1
ATOM 2253 C C . GLU A 1 283 ? 11.828 -0.624 13.328 1 86.56 283 GLU A C 1
ATOM 2255 O O . GLU A 1 283 ? 11.719 -1.572 14.109 1 86.56 283 GLU A O 1
ATOM 2260 N N . PHE A 1 284 ? 12.406 0.415 13.625 1 93.56 284 PHE A N 1
ATOM 2261 C CA . PHE A 1 284 ? 13.133 0.501 14.883 1 93.56 284 PHE A CA 1
ATOM 2262 C C . PHE A 1 284 ? 12.195 0.27 16.062 1 93.56 284 PHE A C 1
ATOM 2264 O O . PHE A 1 284 ? 11.117 0.873 16.141 1 93.56 284 PHE A O 1
ATOM 2271 N N . ASP A 1 285 ? 12.609 -0.648 16.906 1 89.56 285 ASP A N 1
ATOM 2272 C CA . ASP A 1 285 ? 11.766 -1.024 18.047 1 89.56 285 ASP A CA 1
ATOM 2273 C C . ASP A 1 285 ? 12.43 -0.651 19.375 1 89.56 285 ASP A C 1
ATOM 2275 O O . ASP A 1 285 ? 11.898 -0.957 20.438 1 89.56 285 ASP A O 1
ATOM 2279 N N . GLY A 1 286 ? 13.555 -0.125 19.328 1 91.31 286 GLY A N 1
ATOM 2280 C CA . GLY A 1 286 ? 14.25 0.294 20.547 1 91.31 286 GLY A CA 1
ATOM 2281 C C . GLY A 1 286 ? 15.203 -0.756 21.078 1 91.31 286 GLY A C 1
ATOM 2282 O O . GLY A 1 286 ? 15.969 -0.49 22 1 91.31 286 GLY A O 1
ATOM 2283 N N . LEU A 1 287 ? 15.32 -1.942 20.469 1 90.81 287 LEU A N 1
ATOM 2284 C CA . LEU A 1 287 ? 16.078 -3.051 21.031 1 90.81 287 LEU A CA 1
ATOM 2285 C C . LEU A 1 287 ? 17.141 -3.539 20.047 1 90.81 287 LEU A C 1
ATOM 2287 O O . LEU A 1 287 ? 18.281 -3.771 20.422 1 90.81 287 LEU A O 1
ATOM 2291 N N . ASP A 1 288 ? 16.812 -3.627 18.797 1 89.56 288 ASP A N 1
ATOM 2292 C CA . ASP A 1 288 ? 17.703 -4.238 17.812 1 89.56 288 ASP A CA 1
ATOM 2293 C C . ASP A 1 288 ? 18.578 -3.189 17.141 1 89.56 288 ASP A C 1
ATOM 2295 O O . ASP A 1 288 ? 18.125 -2.068 16.891 1 89.56 288 ASP A O 1
ATOM 2299 N N . ASP A 1 289 ? 19.75 -3.629 16.844 1 91.62 289 ASP A N 1
ATOM 2300 C CA . ASP A 1 289 ? 20.625 -2.799 16.016 1 91.62 289 ASP A CA 1
ATOM 2301 C C . ASP A 1 289 ? 20.078 -2.686 14.594 1 91.62 289 ASP A C 1
ATOM 2303 O O . ASP A 1 289 ? 19.281 -3.516 14.156 1 91.62 289 ASP A O 1
ATOM 2307 N N . GLN A 1 290 ? 20.406 -1.59 14.016 1 91.94 290 GLN A N 1
ATOM 2308 C CA . GLN A 1 290 ? 20.078 -1.383 12.609 1 91.94 290 GLN A CA 1
ATOM 2309 C C . GLN A 1 290 ? 21.344 -1.307 11.758 1 91.94 290 GLN A C 1
ATOM 2311 O O . GLN A 1 290 ? 22.438 -1.118 12.289 1 91.94 290 GLN A O 1
ATOM 2316 N N . TYR A 1 291 ? 21.25 -1.479 10.453 1 89.81 291 TYR A N 1
ATOM 2317 C CA . TYR A 1 291 ? 22.422 -1.577 9.586 1 89.81 291 TYR A CA 1
ATOM 2318 C C . TYR A 1 291 ? 22.281 -0.653 8.383 1 89.81 291 TYR A C 1
ATOM 2320 O O . TYR A 1 291 ? 21.203 -0.56 7.781 1 89.81 291 TYR A O 1
ATOM 2328 N N . LEU A 1 292 ? 23.328 0.011 8.109 1 90.62 292 LEU A N 1
ATOM 2329 C CA . LEU A 1 292 ? 23.391 0.979 7.02 1 90.62 292 LEU A CA 1
ATOM 2330 C C . LEU A 1 292 ? 24.453 0.583 5.996 1 90.62 292 LEU A C 1
ATOM 2332 O O . LEU A 1 292 ? 25.625 0.411 6.344 1 90.62 292 LEU A O 1
ATOM 2336 N N . ASN A 1 293 ? 24.062 0.459 4.777 1 88.62 293 ASN A N 1
ATOM 2337 C CA . ASN A 1 293 ? 25.031 0.235 3.711 1 88.62 293 ASN A CA 1
ATOM 2338 C C . ASN A 1 293 ? 25.734 1.531 3.307 1 88.62 293 ASN A C 1
ATOM 2340 O O . ASN A 1 293 ? 25.078 2.512 2.955 1 88.62 293 ASN A O 1
ATOM 2344 N N . ILE A 1 294 ? 26.984 1.458 3.311 1 89.94 294 ILE A N 1
ATOM 2345 C CA . ILE A 1 294 ? 27.766 2.666 3.053 1 89.94 294 ILE A CA 1
ATOM 2346 C C . ILE A 1 294 ? 28.094 2.758 1.565 1 89.94 294 ILE A C 1
ATOM 2348 O O . ILE A 1 294 ? 28.672 1.826 0.993 1 89.94 294 ILE A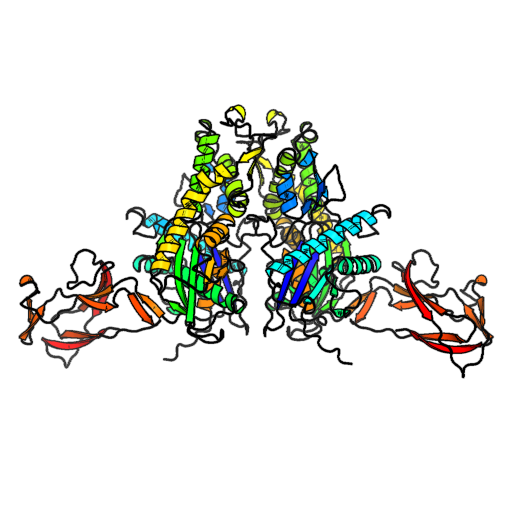 O 1
ATOM 2352 N N . PRO A 1 295 ? 27.703 3.871 0.99 1 87.69 295 PRO A N 1
ATOM 2353 C CA . PRO A 1 295 ? 28.016 4.055 -0.429 1 87.69 295 PRO A CA 1
ATOM 2354 C C . PRO A 1 295 ? 29.516 4.145 -0.7 1 87.69 295 PRO A C 1
ATOM 2356 O O . PRO A 1 295 ? 30.281 4.59 0.162 1 87.69 295 PRO A O 1
ATOM 2359 N N . ALA A 1 296 ? 29.906 3.883 -1.919 1 85.06 296 ALA A N 1
ATOM 2360 C CA . ALA A 1 296 ? 31.312 3.844 -2.326 1 85.06 296 ALA A CA 1
ATOM 2361 C C . ALA A 1 296 ? 31.922 5.238 -2.309 1 85.06 296 ALA A C 1
ATOM 2363 O O . ALA A 1 296 ? 33.156 5.387 -2.219 1 85.06 296 ALA A O 1
ATOM 2364 N N . SER A 1 297 ? 31.109 6.254 -2.361 1 83.62 297 SER A N 1
ATOM 2365 C CA . SER A 1 297 ? 31.594 7.629 -2.377 1 83.62 297 SER A CA 1
ATOM 2366 C C . SER A 1 297 ? 32.094 8.055 -1.003 1 83.62 297 SER A C 1
ATOM 2368 O O . SER A 1 297 ? 32.781 9.078 -0.871 1 83.62 297 SER A O 1
ATOM 2370 N N . ILE A 1 298 ? 31.812 7.227 -0.047 1 87.19 298 ILE A N 1
ATOM 2371 C CA . ILE A 1 298 ? 32.25 7.523 1.312 1 87.19 298 ILE A CA 1
ATOM 2372 C C . ILE A 1 298 ? 33.594 6.832 1.588 1 87.19 298 ILE A C 1
ATOM 2374 O O . ILE A 1 298 ? 33.719 5.629 1.346 1 87.19 298 ILE A O 1
ATOM 2378 N N . ASP A 1 299 ? 34.531 7.637 2.035 1 86.69 299 ASP A N 1
ATOM 2379 C CA . ASP A 1 299 ? 35.812 7.09 2.449 1 86.69 299 ASP A CA 1
ATOM 2380 C C . ASP A 1 299 ? 35.719 6.418 3.816 1 86.69 299 ASP A C 1
ATOM 2382 O O . ASP A 1 299 ? 35.688 7.094 4.848 1 86.69 299 ASP A O 1
ATOM 2386 N N . ILE A 1 300 ? 35.75 5.129 3.803 1 86.06 300 ILE A N 1
ATOM 2387 C CA . ILE A 1 300 ? 35.531 4.336 5.004 1 86.06 300 ILE A CA 1
ATOM 2388 C C . ILE A 1 300 ? 36.656 4.586 6.008 1 86.06 300 ILE A C 1
ATOM 2390 O O . ILE A 1 300 ? 36.469 4.453 7.219 1 86.06 300 ILE A O 1
ATOM 2394 N N . SER A 1 301 ? 37.812 4.934 5.535 1 84.06 301 SER A N 1
ATOM 2395 C CA . SER A 1 301 ? 38.969 5.164 6.406 1 84.06 301 SER A CA 1
ATOM 2396 C C . SER A 1 301 ? 38.781 6.41 7.262 1 84.06 301 SER A C 1
ATOM 2398 O O . SER A 1 301 ? 39.406 6.551 8.312 1 84.06 301 SER A O 1
ATOM 2400 N N . GLN A 1 302 ? 37.875 7.254 6.883 1 84.38 302 GLN A N 1
ATOM 2401 C CA . GLN A 1 302 ? 37.656 8.508 7.59 1 84.38 302 GLN A CA 1
ATOM 2402 C C . GLN A 1 302 ? 36.469 8.414 8.516 1 84.38 302 GLN A C 1
ATOM 2404 O O . GLN A 1 302 ? 36.125 9.367 9.227 1 84.38 302 GLN A O 1
ATOM 2409 N N . LEU A 1 303 ? 35.844 7.258 8.461 1 85.56 303 LEU A N 1
ATOM 2410 C CA . LEU A 1 303 ? 34.656 7.074 9.305 1 85.56 303 LEU A CA 1
ATOM 2411 C C . LEU A 1 303 ? 35.062 7.039 10.781 1 85.56 303 LEU A C 1
ATOM 2413 O O . LEU A 1 303 ? 36.062 6.426 11.141 1 85.56 303 LEU A O 1
ATOM 2417 N N . ASN A 1 304 ? 34.375 7.797 11.586 1 80.44 304 ASN A N 1
ATOM 2418 C CA . ASN A 1 304 ? 34.562 7.746 13.031 1 80.44 304 ASN A CA 1
ATOM 2419 C C . ASN A 1 304 ? 33.938 6.5 13.641 1 80.44 304 ASN A C 1
ATOM 2421 O O . ASN A 1 304 ? 32.844 6.57 14.195 1 80.44 304 ASN A O 1
ATOM 2425 N N . ASP A 1 305 ? 34.5 5.414 13.305 1 72.69 305 ASP A N 1
ATOM 2426 C CA . ASP A 1 305 ? 33.938 4.137 13.758 1 72.69 305 ASP A CA 1
ATOM 2427 C C . ASP A 1 305 ? 34.75 3.574 14.93 1 72.69 305 ASP A C 1
ATOM 2429 O O . ASP A 1 305 ? 35.469 2.58 14.773 1 72.69 305 ASP A O 1
ATOM 2433 N N . GLU A 1 306 ? 34.719 4.266 16.031 1 64.69 306 GLU A N 1
ATOM 2434 C CA . GLU A 1 306 ? 35.531 3.861 17.172 1 64.69 306 GLU A CA 1
ATOM 2435 C C . GLU A 1 306 ? 35.156 2.459 17.656 1 64.69 306 GLU A C 1
ATOM 2437 O O . GLU A 1 306 ? 36 1.71 18.125 1 64.69 306 GLU A O 1
ATOM 2442 N N . ASP A 1 307 ? 34 2.031 17.406 1 68.5 307 ASP A N 1
ATOM 2443 C CA . ASP A 1 307 ? 33.531 0.786 18 1 68.5 307 ASP A CA 1
ATOM 2444 C C . ASP A 1 307 ? 33.594 -0.363 17 1 68.5 307 ASP A C 1
ATOM 2446 O O . ASP A 1 307 ? 33.219 -1.493 17.312 1 68.5 307 ASP A O 1
ATOM 2450 N N . GLY A 1 308 ? 34.219 -0.049 15.914 1 73.5 308 GLY A N 1
ATOM 2451 C CA . GLY A 1 308 ? 34.375 -1.118 14.945 1 73.5 308 GLY A CA 1
ATOM 2452 C C . GLY A 1 308 ? 33.062 -1.656 14.406 1 73.5 308 GLY A C 1
ATOM 2453 O O . GLY A 1 308 ? 32.875 -2.871 14.305 1 73.5 308 GLY A O 1
ATOM 2454 N N . CYS A 1 309 ? 32.219 -0.807 14.055 1 80.06 309 CYS A N 1
ATOM 2455 C CA . CYS A 1 309 ? 30.875 -1.206 13.68 1 80.06 309 CYS A CA 1
ATOM 2456 C C . CYS A 1 309 ? 30.766 -1.39 12.172 1 80.06 309 CYS A C 1
ATOM 2458 O O . CYS A 1 309 ? 29.719 -1.805 11.664 1 80.06 309 CYS A O 1
ATOM 2460 N N . LEU A 1 310 ? 31.859 -1.149 11.57 1 85.38 310 LEU A N 1
ATOM 2461 C CA . LEU A 1 310 ? 31.828 -1.289 10.117 1 85.38 310 LEU A CA 1
ATOM 2462 C C . LEU A 1 310 ? 32.344 -2.658 9.695 1 85.38 310 LEU A C 1
ATOM 2464 O O . LEU A 1 310 ? 33.438 -3.055 10.078 1 85.38 310 LEU A O 1
ATOM 2468 N N . ASP A 1 311 ? 31.516 -3.342 8.992 1 84.19 311 ASP A N 1
ATOM 2469 C CA . ASP A 1 311 ? 31.859 -4.668 8.484 1 84.19 311 ASP A CA 1
ATOM 2470 C C . ASP A 1 311 ? 31.234 -4.914 7.113 1 84.19 311 ASP A C 1
ATOM 2472 O O . ASP A 1 311 ? 30.031 -4.707 6.926 1 84.19 311 ASP A O 1
ATOM 2476 N N . GLU A 1 312 ? 32.062 -5.23 6.105 1 80.44 312 GLU A N 1
ATOM 2477 C CA . GLU A 1 312 ? 31.609 -5.562 4.762 1 80.44 312 GLU A CA 1
ATOM 2478 C C . GLU A 1 312 ? 30.844 -4.398 4.137 1 80.44 312 GLU A C 1
ATOM 2480 O O . GLU A 1 312 ? 29.781 -4.59 3.547 1 80.44 312 GLU A O 1
ATOM 2485 N N . GLY A 1 313 ? 31.297 -3.164 4.469 1 81.12 313 GLY A N 1
ATOM 2486 C CA . GLY A 1 313 ? 30.656 -1.997 3.883 1 81.12 313 GLY A CA 1
ATOM 2487 C C . GLY A 1 313 ? 29.344 -1.637 4.555 1 81.12 313 GLY A C 1
ATOM 2488 O O . GLY A 1 313 ? 28.625 -0.762 4.078 1 81.12 313 GLY A O 1
ATOM 2489 N N . THR A 1 314 ? 29.078 -2.354 5.641 1 87.88 314 THR A N 1
ATOM 2490 C CA . THR A 1 314 ? 27.859 -2.107 6.395 1 87.88 314 THR A CA 1
ATOM 2491 C C . THR A 1 314 ? 28.172 -1.56 7.781 1 87.88 314 THR A C 1
ATOM 2493 O O . THR A 1 314 ? 28.984 -2.139 8.516 1 87.88 314 THR A O 1
ATOM 2496 N N . LEU A 1 315 ? 27.625 -0.449 8.047 1 90.44 315 LEU A N 1
ATOM 2497 C CA . LEU A 1 315 ? 27.797 0.18 9.352 1 90.44 315 LEU A CA 1
ATOM 2498 C C . LEU A 1 315 ? 26.672 -0.221 10.305 1 90.44 315 LEU A C 1
ATOM 2500 O O . LEU A 1 315 ? 25.5 0.004 10.016 1 90.44 315 LEU A O 1
ATOM 2504 N N . ALA A 1 316 ? 27 -0.804 11.398 1 91.31 316 ALA A N 1
ATOM 2505 C CA . ALA A 1 316 ? 26.031 -1.15 12.414 1 91.31 316 ALA A CA 1
ATOM 2506 C C . ALA A 1 316 ? 25.688 0.057 13.289 1 91.31 316 ALA A C 1
ATOM 2508 O O . ALA A 1 316 ? 26.594 0.706 13.836 1 91.31 316 ALA A O 1
ATOM 2509 N N . LEU A 1 317 ? 24.469 0.418 13.32 1 93.44 317 LEU A N 1
ATOM 2510 C CA . LEU A 1 317 ? 23.953 1.44 14.234 1 93.44 317 LEU A CA 1
ATOM 2511 C C . LEU A 1 317 ? 23.391 0.809 15.5 1 93.44 317 LEU A C 1
ATOM 2513 O O . LEU A 1 317 ? 22.359 0.146 15.461 1 93.44 317 LEU A O 1
ATOM 2517 N N . ARG A 1 318 ? 24 1.084 16.562 1 93.56 318 ARG A N 1
ATOM 2518 C CA . ARG A 1 318 ? 23.609 0.463 17.828 1 93.56 318 ARG A CA 1
ATOM 2519 C C . ARG A 1 318 ? 22.25 0.97 18.281 1 93.56 318 ARG A C 1
ATOM 2521 O O . ARG A 1 318 ? 21.938 2.156 18.141 1 93.56 318 ARG A O 1
ATOM 2528 N N . ALA A 1 319 ? 21.5 0.039 18.891 1 94.69 319 ALA A N 1
ATOM 2529 C CA . ALA A 1 319 ? 20.125 0.337 19.297 1 94.69 319 ALA A CA 1
ATOM 2530 C C . ALA A 1 319 ? 20.094 1.463 20.328 1 94.69 319 ALA A C 1
ATOM 2532 O O . ALA A 1 319 ? 19.234 2.35 20.266 1 94.69 319 ALA A O 1
ATOM 2533 N N . ASP A 1 320 ? 21.016 1.405 21.25 1 95.69 320 ASP A N 1
ATOM 2534 C CA . ASP A 1 320 ? 21.031 2.406 22.312 1 95.69 320 ASP A CA 1
ATOM 2535 C C . ASP A 1 320 ? 21.359 3.791 21.75 1 95.69 320 ASP A C 1
ATOM 2537 O O . ASP A 1 320 ? 20.781 4.789 22.172 1 95.69 320 ASP A O 1
ATOM 2541 N N . GLU A 1 321 ? 22.234 3.814 20.812 1 94.94 321 GLU A N 1
ATOM 2542 C CA . GLU A 1 321 ? 22.609 5.082 20.203 1 94.94 321 GLU A CA 1
ATOM 2543 C C . GLU A 1 321 ? 21.438 5.676 19.406 1 94.94 321 GLU A C 1
ATOM 2545 O O . GLU A 1 321 ? 21.156 6.867 19.531 1 94.94 321 GLU A O 1
ATOM 2550 N N . LEU A 1 322 ? 20.812 4.848 18.609 1 96.06 322 LEU A N 1
ATOM 2551 C CA . LEU A 1 322 ? 19.656 5.281 17.844 1 96.06 322 LEU A CA 1
ATOM 2552 C C . LEU A 1 322 ? 18.531 5.754 18.766 1 96.06 322 LEU A C 1
ATOM 2554 O O . LEU A 1 322 ? 17.891 6.77 18.484 1 96.06 322 LEU A O 1
ATOM 2558 N N . ARG A 1 323 ? 18.312 5.031 19.797 1 97.06 323 ARG A N 1
ATOM 2559 C CA . ARG A 1 323 ? 17.266 5.363 20.75 1 97.06 323 ARG A CA 1
ATOM 2560 C C . ARG A 1 323 ? 17.531 6.723 21.391 1 97.06 323 ARG A C 1
ATOM 2562 O O . ARG A 1 323 ? 16.656 7.598 21.375 1 97.06 323 ARG A O 1
ATOM 2569 N N . ASP A 1 324 ? 18.734 6.961 21.859 1 97.25 324 ASP A N 1
ATOM 2570 C CA . ASP A 1 324 ? 19.047 8.117 22.688 1 97.25 324 ASP A CA 1
ATOM 2571 C C . ASP A 1 324 ? 19.25 9.367 21.844 1 97.25 324 ASP A C 1
ATOM 2573 O O . ASP A 1 324 ? 18.828 10.461 22.219 1 97.25 324 ASP A O 1
ATOM 2577 N N . LYS A 1 325 ? 19.828 9.18 20.672 1 97.12 325 LYS A N 1
ATOM 2578 C CA . LYS A 1 325 ? 20.234 10.352 19.891 1 97.12 325 LYS A CA 1
ATOM 2579 C C . LYS A 1 325 ? 19.188 10.703 18.844 1 97.12 325 LYS A C 1
ATOM 2581 O O . LYS A 1 325 ? 19.062 11.859 18.438 1 97.12 325 LYS A O 1
ATOM 2586 N N . VAL A 1 326 ? 18.422 9.734 18.406 1 97.94 326 VAL A N 1
ATOM 2587 C CA . VAL A 1 326 ? 17.562 9.984 17.25 1 97.94 326 VAL A CA 1
ATOM 2588 C C . VAL A 1 326 ? 16.109 9.914 17.672 1 97.94 326 VAL A C 1
ATOM 2590 O O . VAL A 1 326 ? 15.359 10.883 17.516 1 97.94 326 VAL A O 1
ATOM 2593 N N . PHE A 1 327 ? 15.648 8.836 18.312 1 98.06 327 PHE A N 1
ATOM 2594 C CA . PHE A 1 327 ? 14.219 8.578 18.484 1 98.06 327 PHE A CA 1
ATOM 2595 C C . PHE A 1 327 ? 13.688 9.234 19.75 1 98.06 327 PHE A C 1
ATOM 2597 O O . PHE A 1 327 ? 12.727 9.992 19.703 1 98.06 327 PHE A O 1
ATOM 2604 N N . GLU A 1 328 ? 14.305 9.141 20.875 1 97.75 328 GLU A N 1
ATOM 2605 C CA . GLU A 1 328 ? 13.75 9.523 22.156 1 97.75 328 GLU A CA 1
ATOM 2606 C C . GLU A 1 328 ? 13.523 11.031 22.25 1 97.75 328 GLU A C 1
ATOM 2608 O O . GLU A 1 328 ? 12.523 11.484 22.812 1 97.75 328 GLU A O 1
ATOM 2613 N N . PRO A 1 329 ? 14.445 11.844 21.781 1 97.75 329 PRO A N 1
ATOM 2614 C CA . PRO A 1 329 ? 14.219 13.289 21.875 1 97.75 329 PRO A CA 1
ATOM 2615 C C . PRO A 1 329 ? 12.922 13.734 21.203 1 97.75 329 PRO A C 1
ATOM 2617 O O . PRO A 1 329 ? 12.297 14.703 21.641 1 97.75 329 PRO A O 1
ATOM 2620 N N . VAL A 1 330 ? 12.539 13.109 20.156 1 97.56 330 VAL A N 1
ATOM 2621 C CA . VAL A 1 330 ? 11.344 13.477 19.406 1 97.56 330 VAL A CA 1
ATOM 2622 C C . VAL A 1 330 ? 10.125 12.781 20.016 1 97.56 330 VAL A C 1
ATOM 2624 O O . VAL A 1 330 ? 9.078 13.406 20.219 1 97.56 330 VAL A O 1
ATOM 2627 N N . VAL A 1 331 ? 10.258 11.492 20.344 1 97.88 331 VAL A N 1
ATOM 2628 C CA . VAL A 1 331 ? 9.156 10.688 20.875 1 97.88 331 VAL A CA 1
ATOM 2629 C C . VAL A 1 331 ? 8.695 11.258 22.219 1 97.88 331 VAL A C 1
ATOM 2631 O O . VAL A 1 331 ? 7.496 11.273 22.516 1 97.88 331 VAL A O 1
ATOM 2634 N N . GLN A 1 332 ? 9.609 11.766 23 1 98 332 GLN A N 1
ATOM 2635 C CA . GLN A 1 332 ? 9.266 12.359 24.281 1 98 332 GLN A CA 1
ATOM 2636 C C . GLN A 1 332 ? 8.383 13.594 24.109 1 98 332 GLN A C 1
ATOM 2638 O O . GLN A 1 332 ? 7.512 13.867 24.938 1 98 332 GLN A O 1
ATOM 2643 N N . ARG A 1 333 ? 8.625 14.297 23.094 1 97.12 333 ARG A N 1
ATOM 2644 C CA . ARG A 1 333 ? 7.793 15.461 22.812 1 97.12 333 ARG A CA 1
ATOM 2645 C C . ARG A 1 333 ? 6.371 15.047 22.453 1 97.12 333 ARG A C 1
ATOM 2647 O O . ARG A 1 333 ? 5.406 15.695 22.859 1 97.12 333 ARG A O 1
ATOM 2654 N N . VAL A 1 334 ? 6.246 13.992 21.688 1 97.25 334 VAL A N 1
ATOM 2655 C CA . VAL A 1 334 ? 4.926 13.484 21.328 1 97.25 334 VAL A CA 1
ATOM 2656 C C . VAL A 1 334 ? 4.195 13.016 22.578 1 97.25 334 VAL A C 1
ATOM 2658 O O . VAL A 1 334 ? 3.01 13.305 22.766 1 97.25 334 VAL A O 1
ATOM 2661 N N . LEU A 1 335 ? 4.91 12.297 23.484 1 98.06 335 LEU A N 1
ATOM 2662 C CA . LEU A 1 335 ? 4.316 11.82 24.719 1 98.06 335 LEU A CA 1
ATOM 2663 C C . LEU A 1 335 ? 3.863 12.984 25.594 1 98.06 335 LEU A C 1
ATOM 2665 O O . LEU A 1 335 ? 2.791 12.93 26.203 1 98.06 335 LEU A O 1
ATOM 2669 N N . ALA A 1 336 ? 4.676 13.984 25.578 1 97.56 336 ALA A N 1
ATOM 2670 C CA . ALA A 1 336 ? 4.328 15.18 26.359 1 97.56 336 ALA A CA 1
ATOM 2671 C C . ALA A 1 336 ? 3.072 15.844 25.797 1 97.56 336 ALA A C 1
ATOM 2673 O O . ALA A 1 336 ? 2.252 16.375 26.562 1 97.56 336 ALA A O 1
ATOM 2674 N N . LEU A 1 337 ? 2.986 15.875 24.547 1 95.5 337 LEU A N 1
ATOM 2675 C CA . LEU A 1 337 ? 1.82 16.469 23.891 1 95.5 337 LEU A CA 1
ATOM 2676 C C . LEU A 1 337 ? 0.556 15.68 24.234 1 95.5 337 LEU A C 1
ATOM 2678 O O . LEU A 1 337 ? -0.501 16.266 24.469 1 95.5 337 LEU A O 1
ATOM 2682 N N . ILE A 1 338 ? 0.641 14.352 24.172 1 96.56 338 ILE A N 1
ATOM 2683 C CA . ILE A 1 338 ? -0.489 13.5 24.531 1 96.56 338 ILE A CA 1
ATOM 2684 C C . ILE A 1 338 ? -0.88 13.75 25.984 1 96.56 338 ILE A C 1
ATOM 2686 O O . ILE A 1 338 ? -2.066 13.844 26.312 1 96.56 338 ILE A O 1
ATOM 2690 N N . GLU A 1 339 ? 0.099 13.891 26.812 1 96.56 339 GLU A N 1
ATOM 2691 C CA . GLU A 1 339 ? -0.148 14.188 28.234 1 96.56 339 GLU A CA 1
ATOM 2692 C C . GLU A 1 339 ? -0.908 15.5 28.391 1 96.56 339 GLU A C 1
ATOM 2694 O O . GLU A 1 339 ? -1.852 15.586 29.172 1 96.56 339 GLU A O 1
ATOM 2699 N N . LYS A 1 340 ? -0.475 16.484 27.672 1 94.25 340 LYS A N 1
ATOM 2700 C CA . LYS A 1 340 ? -1.119 17.797 27.719 1 94.25 340 LYS A CA 1
ATOM 2701 C C . LYS A 1 340 ? -2.578 17.703 27.281 1 94.25 340 LYS A C 1
ATOM 2703 O O . LYS A 1 340 ? -3.449 18.344 27.875 1 94.25 340 LYS A O 1
ATOM 2708 N N . GLN A 1 341 ? -2.832 16.953 26.25 1 92.81 341 GLN A N 1
ATOM 2709 C CA . GLN A 1 341 ? -4.195 16.797 25.766 1 92.81 341 GLN A CA 1
ATOM 2710 C C . GLN A 1 341 ? -5.059 16.031 26.766 1 92.81 341 GLN A C 1
ATOM 2712 O O . GLN A 1 341 ? -6.215 16.391 27 1 92.81 341 GLN A O 1
ATOM 2717 N N . LEU A 1 342 ? -4.531 15 27.344 1 94.19 342 LEU A N 1
ATOM 2718 C CA . LEU A 1 342 ? -5.266 14.172 28.297 1 94.19 342 LEU A CA 1
ATOM 2719 C C . LEU A 1 342 ? -5.59 14.961 29.562 1 94.19 342 LEU A C 1
ATOM 2721 O O . LEU A 1 342 ? -6.613 14.719 30.203 1 94.19 342 LEU A O 1
ATOM 2725 N N . ALA A 1 343 ? -4.715 15.859 29.828 1 92.56 343 ALA A N 1
ATOM 2726 C CA . ALA A 1 343 ? -4.922 16.688 31.016 1 92.56 343 ALA A CA 1
ATOM 2727 C C . ALA A 1 343 ? -6.176 17.547 30.875 1 92.56 343 ALA A C 1
ATOM 2729 O O . ALA A 1 343 ? -6.754 17.984 31.875 1 92.56 343 ALA A O 1
ATOM 2730 N N . GLN A 1 344 ? -6.609 17.766 29.672 1 87.56 344 GLN A N 1
ATOM 2731 C CA . GLN A 1 344 ? -7.781 18.609 29.406 1 87.56 344 GLN A CA 1
ATOM 2732 C C . GLN A 1 344 ? -9.062 17.781 29.438 1 87.56 344 GLN A C 1
ATOM 2734 O O . GLN A 1 344 ? -10.164 18.328 29.453 1 87.56 344 GLN A O 1
ATOM 2739 N N . VAL A 1 345 ? -8.922 16.516 29.391 1 89.44 345 VAL A N 1
ATOM 2740 C CA . VAL A 1 345 ? -10.07 15.609 29.422 1 89.44 345 VAL A CA 1
ATOM 2741 C C . VAL A 1 345 ? -10.508 15.383 30.875 1 89.44 345 VAL A C 1
ATOM 2743 O O . VAL A 1 345 ? -9.672 15.297 31.766 1 89.44 345 VAL A O 1
ATOM 2746 N N . PRO A 1 346 ? -11.914 15.289 31 1 82.31 346 PRO A N 1
ATOM 2747 C CA . PRO A 1 346 ? -12.359 14.93 32.344 1 82.31 346 PRO A CA 1
ATOM 2748 C C . PRO A 1 346 ? -11.75 13.617 32.844 1 82.31 346 PRO A C 1
ATOM 2750 O O . PRO A 1 346 ? -11.633 12.656 32.094 1 82.31 346 PRO A O 1
ATOM 2753 N N . ASP A 1 347 ? -11.195 13.438 34 1 86.94 347 ASP A N 1
ATOM 2754 C CA . ASP A 1 347 ? -10.617 12.281 34.688 1 86.94 347 ASP A CA 1
ATOM 2755 C C . ASP A 1 347 ? -9.25 11.922 34.094 1 86.94 347 ASP A C 1
ATOM 2757 O O . ASP A 1 347 ? -8.648 10.914 34.469 1 86.94 347 ASP A O 1
ATOM 2761 N N . GLN A 1 348 ? -8.891 12.617 32.969 1 90.44 348 GLN A N 1
ATOM 2762 C CA . GLN A 1 348 ? -7.574 12.477 32.344 1 90.44 348 GLN A CA 1
ATOM 2763 C C . GLN A 1 348 ? -7.395 11.086 31.75 1 90.44 348 GLN A C 1
ATOM 2765 O O . GLN A 1 348 ? -6.305 10.516 31.797 1 90.44 348 GLN A O 1
ATOM 2770 N N . SER A 1 349 ? -8.508 10.477 31.375 1 92.25 349 SER A N 1
ATOM 2771 C CA . SER A 1 349 ? -8.5 9.148 30.766 1 92.25 349 SER A CA 1
ATOM 2772 C C . SER A 1 349 ? -9.438 9.094 29.562 1 92.25 349 SER A C 1
ATOM 2774 O O . SER A 1 349 ? -10.359 9.906 29.453 1 92.25 349 SER A O 1
ATOM 2776 N N . VAL A 1 350 ? -9.078 8.273 28.641 1 94.12 350 VAL A N 1
ATOM 2777 C CA . VAL A 1 350 ? -9.906 8.078 27.453 1 94.12 350 VAL A CA 1
ATOM 2778 C C . VAL A 1 350 ? -10.148 6.586 27.234 1 94.12 350 VAL A C 1
ATOM 2780 O O . VAL A 1 350 ? -9.445 5.746 27.797 1 94.12 350 VAL A O 1
ATOM 2783 N N . SER A 1 351 ? -11.172 6.324 26.484 1 90.25 351 SER A N 1
ATOM 2784 C CA . SER A 1 351 ? -11.484 4.934 26.172 1 90.25 351 SER A CA 1
ATOM 2785 C C . SER A 1 351 ? -10.477 4.352 25.172 1 90.25 351 SER A C 1
ATOM 2787 O O . SER A 1 351 ? -10.156 3.164 25.234 1 90.25 351 SER A O 1
ATOM 2789 N N . CYS A 1 352 ? -10.047 5.262 24.281 1 91.25 352 CYS A N 1
ATOM 2790 C CA . CYS A 1 352 ? -9.172 4.75 23.234 1 91.25 352 CYS A CA 1
ATOM 2791 C C . CYS A 1 352 ? -8.258 5.844 22.703 1 91.25 352 CYS A C 1
ATOM 2793 O O . CYS A 1 352 ? -8.672 7 22.578 1 91.25 352 CYS A O 1
ATOM 2795 N N . ILE A 1 353 ? -7.008 5.488 22.453 1 93.69 353 ILE A N 1
ATOM 2796 C CA . ILE A 1 353 ? -6.082 6.344 21.719 1 93.69 353 ILE A CA 1
ATOM 2797 C C . ILE A 1 353 ? -5.809 5.746 20.328 1 93.69 353 ILE A C 1
ATOM 2799 O O . ILE A 1 353 ? -5.402 4.59 20.219 1 93.69 353 ILE A O 1
ATOM 2803 N N . PHE A 1 354 ? -6.039 6.52 19.328 1 92.56 354 PHE A N 1
ATOM 2804 C CA . PHE A 1 354 ? -5.699 6.113 17.969 1 92.56 354 PHE A CA 1
ATOM 2805 C C . PHE A 1 354 ? -4.457 6.848 17.484 1 92.56 354 PHE A C 1
ATOM 2807 O O . PHE A 1 354 ? -4.426 8.078 17.469 1 92.56 354 PHE A O 1
ATOM 2814 N N . LEU A 1 355 ? -3.473 6.086 17.141 1 94 355 LEU A N 1
ATOM 2815 C CA . LEU A 1 355 ? -2.314 6.656 16.469 1 94 355 LEU A CA 1
ATOM 2816 C C . LEU A 1 355 ? -2.469 6.539 14.953 1 94 355 LEU A C 1
ATOM 2818 O O . LEU A 1 355 ? -2.557 5.434 14.414 1 94 355 LEU A O 1
ATOM 2822 N N . VAL A 1 356 ? -2.49 7.652 14.305 1 93.12 356 VAL A N 1
ATOM 2823 C CA . VAL A 1 356 ? -2.643 7.66 12.852 1 93.12 356 VAL A CA 1
ATOM 2824 C C . VAL A 1 356 ? -1.504 8.453 12.219 1 93.12 356 VAL A C 1
ATOM 2826 O O . VAL A 1 356 ? -0.661 9.016 12.922 1 93.12 356 VAL A O 1
ATOM 2829 N N . GLY A 1 357 ? -1.364 8.375 10.844 1 91.25 357 GLY A N 1
ATOM 2830 C CA . GLY A 1 357 ? -0.286 9.047 10.141 1 91.25 357 GLY A CA 1
ATOM 2831 C C . GLY A 1 357 ? 0.933 8.172 9.93 1 91.25 357 GLY A C 1
ATOM 2832 O O . GLY A 1 357 ? 1.012 7.066 10.477 1 91.25 357 GLY A O 1
ATOM 2833 N N . GLY A 1 358 ? 1.874 8.719 9.242 1 89.69 358 GLY A N 1
ATOM 2834 C CA . GLY A 1 358 ? 3.098 7.973 8.984 1 89.69 358 GLY A CA 1
ATOM 2835 C C . GLY A 1 358 ? 3.904 7.695 10.234 1 89.69 358 GLY A C 1
ATOM 2836 O O . GLY A 1 358 ? 4.301 6.555 10.484 1 89.69 358 GLY A O 1
ATOM 2837 N N . PHE A 1 359 ? 4.117 8.773 10.992 1 93.75 359 PHE A N 1
ATOM 2838 C CA . PHE A 1 359 ? 4.852 8.625 12.242 1 93.75 359 PHE A CA 1
ATOM 2839 C C . PHE A 1 359 ? 4.059 7.789 13.242 1 93.75 359 PHE A C 1
ATOM 2841 O O . PHE A 1 359 ? 4.637 7.039 14.031 1 93.75 359 PHE A O 1
ATOM 2848 N N . GLY A 1 360 ? 2.775 7.93 13.172 1 92.19 360 GLY A N 1
ATOM 2849 C CA . GLY A 1 360 ? 1.908 7.156 14.055 1 92.19 360 GLY A CA 1
ATOM 2850 C C . GLY A 1 360 ? 2.025 5.66 13.836 1 92.19 360 GLY A C 1
ATOM 2851 O O . GLY A 1 360 ? 1.686 4.875 14.727 1 92.19 360 GLY A O 1
ATOM 2852 N N . SER A 1 361 ? 2.566 5.266 12.742 1 87.62 361 SER A N 1
ATOM 2853 C CA . SER A 1 361 ? 2.705 3.852 12.406 1 87.62 361 SER A CA 1
ATOM 2854 C C . SER A 1 361 ? 4.074 3.32 12.82 1 87.62 361 SER A C 1
ATOM 2856 O O . SER A 1 361 ? 4.391 2.154 12.57 1 87.62 361 SER A O 1
ATOM 2858 N N . SER A 1 362 ? 4.887 4.18 13.391 1 90.06 362 SER A N 1
ATOM 2859 C CA . SER A 1 362 ? 6.199 3.773 13.883 1 90.06 362 SER A CA 1
ATOM 2860 C C . SER A 1 362 ? 6.078 2.787 15.039 1 90.06 362 SER A C 1
ATOM 2862 O O . SER A 1 362 ? 5.312 3.016 15.977 1 90.06 362 SER A O 1
ATOM 2864 N N . ASN A 1 363 ? 6.891 1.722 14.984 1 89 363 ASN A N 1
ATOM 2865 C CA . ASN A 1 363 ? 6.859 0.722 16.047 1 89 363 ASN A CA 1
ATOM 2866 C C . ASN A 1 363 ? 7.316 1.306 17.375 1 89 363 ASN A C 1
ATOM 2868 O O . ASN A 1 363 ? 6.707 1.043 18.422 1 89 363 ASN A O 1
ATOM 2872 N N . TYR A 1 364 ? 8.352 2.062 17.312 1 94.81 364 TYR A N 1
ATOM 2873 C CA . TYR A 1 364 ? 8.922 2.607 18.547 1 94.81 364 TYR A CA 1
ATOM 2874 C C . TYR A 1 364 ? 7.953 3.582 19.203 1 94.81 364 TYR A C 1
ATOM 2876 O O . TYR A 1 364 ? 7.75 3.539 20.422 1 94.81 364 TYR A O 1
ATOM 2884 N N . LEU A 1 365 ? 7.375 4.457 18.422 1 96.06 365 LEU A N 1
ATOM 2885 C CA . LEU A 1 365 ? 6.414 5.406 18.984 1 96.06 365 LEU A CA 1
ATOM 2886 C C . LEU A 1 365 ? 5.219 4.676 19.578 1 96.06 365 LEU A C 1
ATOM 2888 O O . LEU A 1 365 ? 4.766 5.016 20.672 1 96.06 365 LEU A O 1
ATOM 2892 N N . PHE A 1 366 ? 4.691 3.742 18.891 1 93.94 366 PHE A N 1
ATOM 2893 C CA . PHE A 1 366 ? 3.549 2.973 19.359 1 93.94 366 PHE A CA 1
ATOM 2894 C C . PHE A 1 366 ? 3.857 2.312 20.703 1 93.94 366 PHE A C 1
ATOM 2896 O O . PHE A 1 366 ? 3.053 2.379 21.625 1 93.94 366 PHE A O 1
ATOM 2903 N N . GLN A 1 367 ? 5.008 1.694 20.75 1 94.12 367 GLN A N 1
ATOM 2904 C CA . GLN A 1 367 ? 5.422 1.015 21.984 1 94.12 367 GLN A CA 1
ATOM 2905 C C . GLN A 1 367 ? 5.539 1.997 23.141 1 94.12 367 GLN A C 1
ATOM 2907 O O . GLN A 1 367 ? 5.094 1.707 24.25 1 94.12 367 GLN A O 1
ATOM 2912 N N . ARG A 1 368 ? 6.105 3.072 22.891 1 97 368 ARG A N 1
ATOM 2913 C CA . ARG A 1 368 ? 6.312 4.074 23.938 1 97 368 ARG A CA 1
ATOM 2914 C C . ARG A 1 368 ? 4.984 4.648 24.406 1 97 368 ARG A C 1
ATOM 2916 O O . ARG A 1 368 ? 4.809 4.922 25.594 1 97 368 ARG A O 1
ATOM 2923 N N . VAL A 1 369 ? 4.031 4.867 23.484 1 97.44 369 VAL A N 1
ATOM 2924 C CA . VAL A 1 369 ? 2.707 5.352 23.859 1 97.44 369 VAL A CA 1
ATOM 2925 C C . VAL A 1 369 ? 1.988 4.309 24.703 1 97.44 369 VAL A C 1
ATOM 2927 O O . VAL A 1 369 ? 1.347 4.645 25.703 1 97.44 369 VAL A O 1
ATOM 2930 N N . GLN A 1 370 ? 2.084 3.096 24.312 1 95.75 370 GLN A N 1
ATOM 2931 C CA . GLN A 1 370 ? 1.484 2.008 25.078 1 95.75 370 GLN A CA 1
ATOM 2932 C C . GLN A 1 370 ? 2.057 1.948 26.484 1 95.75 370 GLN A C 1
ATOM 2934 O O . GLN A 1 370 ? 1.311 1.851 27.469 1 95.75 370 GLN A O 1
ATOM 2939 N N . GLU A 1 371 ? 3.326 2.002 26.594 1 96.12 371 GLU A N 1
ATOM 2940 C CA . GLU A 1 371 ? 4.008 1.928 27.875 1 96.12 371 GLU A CA 1
ATOM 2941 C C . GLU A 1 371 ? 3.604 3.088 28.781 1 96.12 371 GLU A C 1
ATOM 2943 O O . GLU A 1 371 ? 3.439 2.91 30 1 96.12 371 GLU A O 1
ATOM 2948 N N . THR A 1 372 ? 3.459 4.172 28.25 1 97.12 372 THR A N 1
ATOM 2949 C CA . THR A 1 372 ? 3.27 5.387 29.031 1 97.12 372 THR A CA 1
ATOM 2950 C C . THR A 1 372 ? 1.801 5.559 29.406 1 97.12 372 THR A C 1
ATOM 2952 O O . THR A 1 372 ? 1.49 6.07 30.484 1 97.12 372 THR A O 1
ATOM 2955 N N . PHE A 1 373 ? 0.854 5.156 28.531 1 97.38 373 PHE A N 1
ATOM 2956 C CA . PHE A 1 373 ? -0.521 5.598 28.734 1 97.38 373 PHE A CA 1
ATOM 2957 C C . PHE A 1 373 ? -1.457 4.406 28.891 1 97.38 373 PHE A C 1
ATOM 2959 O O . PHE A 1 373 ? -2.68 4.566 28.906 1 97.38 373 PHE A O 1
ATOM 2966 N N . GLN A 1 374 ? -0.945 3.221 28.984 1 94.38 374 GLN A N 1
ATOM 2967 C CA . GLN A 1 374 ? -1.772 2.023 29.078 1 94.38 374 GLN A CA 1
ATOM 2968 C C . GLN A 1 374 ? -2.715 2.107 30.281 1 94.38 374 GLN A C 1
ATOM 2970 O O . GLN A 1 374 ? -3.805 1.53 30.266 1 94.38 374 GLN A O 1
ATOM 2975 N N . ASP A 1 375 ? -2.389 2.883 31.281 1 94.38 375 ASP A N 1
ATOM 2976 C CA . ASP A 1 375 ? -3.207 2.99 32.5 1 94.38 375 ASP A CA 1
ATOM 2977 C C . ASP A 1 375 ? -4.312 4.027 32.312 1 94.38 375 ASP A C 1
ATOM 2979 O O . ASP A 1 375 ? -5.289 4.039 33.062 1 94.38 375 ASP A O 1
ATOM 2983 N N . ARG A 1 376 ? -4.215 4.836 31.391 1 95.31 376 ARG A N 1
ATOM 2984 C CA . ARG A 1 376 ? -5.164 5.934 31.219 1 95.31 376 ARG A CA 1
ATOM 2985 C C . ARG A 1 376 ? -5.98 5.75 29.938 1 95.31 376 ARG A C 1
ATOM 2987 O O . ARG A 1 376 ? -6.871 6.555 29.641 1 95.31 376 ARG A O 1
ATOM 2994 N N . ALA A 1 377 ? -5.641 4.852 29.141 1 94 377 ALA A N 1
ATOM 2995 C CA . ALA A 1 377 ? -6.383 4.492 27.938 1 94 377 ALA A CA 1
ATOM 2996 C C . ALA A 1 377 ? -6.695 3 27.906 1 94 377 ALA A C 1
ATOM 2998 O O . ALA A 1 377 ? -5.785 2.168 27.984 1 94 377 ALA A O 1
ATOM 2999 N N . LYS A 1 378 ? -7.895 2.719 27.812 1 88.19 378 LYS A N 1
ATOM 3000 C CA . LYS A 1 378 ? -8.305 1.315 27.812 1 88.19 378 LYS A CA 1
ATOM 3001 C C . LYS A 1 378 ? -7.742 0.574 26.609 1 88.19 378 LYS A C 1
ATOM 3003 O O . LYS A 1 378 ? -7.418 -0.612 26.688 1 88.19 378 LYS A O 1
ATOM 3008 N N . GLN A 1 379 ? -7.742 1.311 25.5 1 88.75 379 GLN A N 1
ATOM 3009 C CA . GLN A 1 379 ? -7.23 0.731 24.266 1 88.75 379 GLN A CA 1
ATOM 3010 C C . GLN A 1 379 ? -6.324 1.714 23.531 1 88.75 379 GLN A C 1
ATOM 3012 O O . GLN A 1 379 ? -6.598 2.916 23.5 1 88.75 379 GLN A O 1
ATOM 3017 N N . ILE A 1 380 ? -5.246 1.242 23.094 1 91.81 380 ILE A N 1
ATOM 3018 C CA . ILE A 1 380 ? -4.336 1.991 22.234 1 91.81 380 ILE A CA 1
ATOM 3019 C C . ILE A 1 380 ? -4.141 1.247 20.906 1 91.81 380 ILE A C 1
ATOM 3021 O O . ILE A 1 380 ? -3.688 0.1 20.906 1 91.81 380 ILE A O 1
ATOM 3025 N N . LEU A 1 381 ? -4.484 1.91 19.781 1 87.31 381 LEU A N 1
ATOM 3026 C CA . LEU A 1 381 ? -4.539 1.194 18.516 1 87.31 381 LEU A CA 1
ATOM 3027 C C . LEU A 1 381 ? -3.92 2.025 17.391 1 87.31 381 LEU A C 1
ATOM 3029 O O . LEU A 1 381 ? -3.906 3.256 17.469 1 87.31 381 LEU A O 1
ATOM 3033 N N . CYS A 1 382 ? -3.375 1.343 16.469 1 86.19 382 CYS A N 1
ATOM 3034 C CA . CYS A 1 382 ? -3.053 1.864 15.148 1 86.19 382 CYS A CA 1
ATOM 3035 C C . CYS A 1 382 ? -3.951 1.247 14.086 1 86.19 382 CYS A C 1
ATOM 3037 O O . CYS A 1 382 ? -3.854 0.052 13.797 1 86.19 382 CYS A O 1
ATOM 3039 N N . PRO A 1 383 ? -4.859 2.033 13.57 1 82.5 383 PRO A N 1
ATOM 3040 C CA . PRO A 1 383 ? -5.789 1.448 12.602 1 82.5 383 PRO A CA 1
ATOM 3041 C C . PRO A 1 383 ? -5.098 0.993 11.32 1 82.5 383 PRO A C 1
ATOM 3043 O O . PRO A 1 383 ? -3.977 1.421 11.031 1 82.5 383 PRO A O 1
ATOM 3046 N N . PRO A 1 384 ? -5.773 0.049 10.57 1 76.06 384 PRO A N 1
ATOM 3047 C CA . PRO A 1 384 ? -5.215 -0.335 9.266 1 76.06 384 PRO A CA 1
ATOM 3048 C C . PRO A 1 384 ? -5.039 0.854 8.328 1 76.06 384 PRO A C 1
ATOM 3050 O O . PRO A 1 384 ? -5.883 1.756 8.305 1 76.06 384 PRO A O 1
ATOM 3053 N N . ARG A 1 385 ? -4.043 0.915 7.609 1 81 385 ARG A N 1
ATOM 3054 C CA . ARG A 1 385 ? -3.75 1.996 6.676 1 81 385 ARG A CA 1
ATOM 3055 C C . ARG A 1 385 ? -3.711 3.344 7.391 1 81 385 ARG A C 1
ATOM 3057 O O . ARG A 1 385 ? -4.309 4.316 6.926 1 81 385 ARG A O 1
ATOM 3064 N N . ALA A 1 386 ? -3.107 3.361 8.492 1 86.19 386 ALA A N 1
ATOM 3065 C CA . ALA A 1 386 ? -3.059 4.535 9.359 1 86.19 386 ALA A CA 1
ATOM 3066 C C . ALA A 1 386 ? -2.533 5.754 8.609 1 86.19 386 ALA A C 1
ATOM 3068 O O . ALA A 1 386 ? -3.006 6.871 8.82 1 86.19 386 ALA A O 1
ATOM 3069 N N . PRO A 1 387 ? -1.598 5.57 7.711 1 88.5 387 PRO A N 1
ATOM 3070 C CA . PRO A 1 387 ? -1.106 6.746 6.988 1 88.5 387 PRO A CA 1
ATOM 3071 C C . PRO A 1 387 ? -2.172 7.375 6.094 1 88.5 387 PRO A C 1
ATOM 3073 O O . PRO A 1 387 ? -2.031 8.531 5.68 1 88.5 387 PRO A O 1
ATOM 3076 N N . LEU A 1 388 ? -3.215 6.602 5.793 1 91.56 388 LEU A N 1
ATOM 3077 C CA . LEU A 1 388 ? -4.254 7.082 4.891 1 91.56 388 LEU A CA 1
ATOM 3078 C C . LEU A 1 388 ? -5.48 7.543 5.672 1 91.56 388 LEU A C 1
ATOM 3080 O O . LEU A 1 388 ? -6.496 7.914 5.078 1 91.56 388 LEU A O 1
ATOM 3084 N N . ALA A 1 389 ? -5.41 7.574 6.949 1 92.06 389 ALA A N 1
ATOM 3085 C CA . ALA A 1 389 ? -6.57 7.875 7.781 1 92.06 389 ALA A CA 1
ATOM 3086 C C . ALA A 1 389 ? -7.148 9.242 7.441 1 92.06 389 ALA A C 1
ATOM 3088 O O . ALA A 1 389 ? -8.367 9.391 7.293 1 92.06 389 ALA A O 1
ATOM 3089 N N . VAL A 1 390 ? -6.258 10.18 7.242 1 93.94 390 VAL A N 1
ATOM 3090 C CA . VAL A 1 390 ? -6.695 11.555 7.027 1 93.94 390 VAL A CA 1
ATOM 3091 C C . VAL A 1 390 ? -7.367 11.68 5.66 1 93.94 390 VAL A C 1
ATOM 3093 O O . VAL A 1 390 ? -8.477 12.211 5.551 1 93.94 390 VAL A O 1
ATOM 3096 N N . VAL A 1 391 ? -6.742 11.172 4.652 1 96 391 VAL A N 1
ATOM 3097 C CA . VAL A 1 391 ? -7.27 11.359 3.307 1 96 391 VAL A CA 1
ATOM 3098 C C . VAL A 1 391 ? -8.531 10.516 3.123 1 96 391 VAL A C 1
ATOM 3100 O O . VAL A 1 391 ? -9.5 10.961 2.504 1 96 391 VAL A O 1
ATOM 3103 N N . ARG A 1 392 ? -8.602 9.359 3.619 1 93.19 392 ARG A N 1
ATOM 3104 C CA . ARG A 1 392 ? -9.797 8.539 3.549 1 93.19 392 ARG A CA 1
ATOM 3105 C C . ARG A 1 392 ? -10.93 9.141 4.375 1 93.19 392 ARG A C 1
ATOM 3107 O O . ARG A 1 392 ? -12.086 9.125 3.955 1 93.19 392 ARG A O 1
ATOM 3114 N N . GLY A 1 393 ? -10.555 9.625 5.562 1 92.94 393 GLY A N 1
ATOM 3115 C CA . GLY A 1 393 ? -11.531 10.32 6.379 1 92.94 393 GLY A CA 1
ATOM 3116 C C . GLY A 1 393 ? -12.148 11.516 5.676 1 92.94 393 GLY A C 1
ATOM 3117 O O . GLY A 1 393 ? -13.344 11.789 5.844 1 92.94 393 GLY A O 1
ATOM 3118 N N . ALA A 1 394 ? -11.305 12.188 4.957 1 94.94 394 ALA A N 1
ATOM 3119 C CA . ALA A 1 394 ? -11.797 13.328 4.191 1 94.94 394 ALA A CA 1
ATOM 3120 C C . ALA A 1 394 ? -12.82 12.891 3.152 1 94.94 394 ALA A C 1
ATOM 3122 O O . ALA A 1 394 ? -13.789 13.609 2.891 1 94.94 394 ALA A O 1
ATOM 3123 N N . VAL A 1 395 ? -12.617 11.742 2.521 1 94.31 395 VAL A N 1
ATOM 3124 C CA . VAL A 1 395 ? -13.602 11.227 1.576 1 94.31 395 VAL A CA 1
ATOM 3125 C C . VAL A 1 395 ? -14.922 10.953 2.295 1 94.31 395 VAL A C 1
ATOM 3127 O O . VAL A 1 395 ? -15.992 11.273 1.774 1 94.31 395 VAL A O 1
ATOM 3130 N N . TYR A 1 396 ? -14.844 10.391 3.463 1 89.12 396 TYR A N 1
ATOM 3131 C CA . TYR A 1 396 ? -16.047 10.125 4.234 1 89.12 396 TYR A CA 1
ATOM 3132 C C . TYR A 1 396 ? -16.812 11.422 4.516 1 89.12 396 TYR A C 1
ATOM 3134 O O . TYR A 1 396 ? -18.047 11.445 4.469 1 89.12 396 TYR A O 1
ATOM 3142 N N . SER A 1 397 ? -16.078 12.438 4.828 1 88.94 397 SER A N 1
ATOM 3143 C CA . SER A 1 397 ? -16.688 13.742 5.051 1 88.94 397 SER A CA 1
ATOM 3144 C C . SER A 1 397 ? -17.406 14.242 3.793 1 88.94 397 SER A C 1
ATOM 3146 O O . SER A 1 397 ? -18.453 14.883 3.879 1 88.94 397 SER A O 1
ATOM 3148 N N . GLY A 1 398 ? -16.75 14 2.68 1 91.25 398 GLY A N 1
ATOM 3149 C CA . GLY A 1 398 ? -17.344 14.406 1.417 1 91.25 398 GLY A CA 1
ATOM 3150 C C . GLY A 1 398 ? -18.594 13.609 1.068 1 91.25 398 GLY A C 1
ATOM 3151 O O . GLY A 1 398 ? -19.516 14.141 0.438 1 91.25 398 GLY A O 1
ATOM 3152 N N . LEU A 1 399 ? -18.609 12.383 1.444 1 88.31 399 LEU A N 1
ATOM 3153 C CA . LEU A 1 399 ? -19.766 11.539 1.195 1 88.31 399 LEU A CA 1
ATOM 3154 C C . LEU A 1 399 ? -20.922 11.922 2.102 1 88.31 399 LEU A C 1
ATOM 3156 O O . LEU A 1 399 ? -22.094 11.891 1.678 1 88.31 399 LEU A O 1
ATOM 3160 N N . ASN A 1 400 ? -20.562 12.234 3.334 1 82 400 ASN A N 1
ATOM 3161 C CA . ASN A 1 400 ? -21.547 12.68 4.316 1 82 400 ASN A CA 1
ATOM 3162 C C . ASN A 1 400 ? -21.016 13.836 5.152 1 82 400 ASN A C 1
ATOM 3164 O O . ASN A 1 400 ? -20.516 13.633 6.262 1 82 400 ASN A O 1
ATOM 3168 N N . PRO A 1 401 ? -21.266 15.039 4.742 1 74.94 401 PRO A N 1
ATOM 3169 C CA . PRO A 1 401 ? -20.703 16.219 5.418 1 74.94 401 PRO A CA 1
ATOM 3170 C C . PRO A 1 401 ? -21.328 16.469 6.789 1 74.94 401 PRO A C 1
ATOM 3172 O O . PRO A 1 401 ? -20.844 17.297 7.551 1 74.94 401 PRO A O 1
ATOM 3175 N N . ARG A 1 402 ? -22.297 15.734 7.199 1 70.81 402 ARG A N 1
ATOM 3176 C CA . ARG A 1 402 ? -23 16 8.453 1 70.81 402 ARG A CA 1
ATOM 3177 C C . ARG A 1 402 ? -22.531 15.062 9.555 1 70.81 402 ARG A C 1
ATOM 3179 O O . ARG A 1 402 ? -23.141 14.977 10.617 1 70.81 402 ARG A O 1
ATOM 3186 N N . LEU A 1 403 ? -21.438 14.453 9.25 1 69.06 403 LEU A N 1
ATOM 3187 C CA . LEU A 1 403 ? -20.953 13.477 10.219 1 69.06 403 LEU A CA 1
ATOM 3188 C C . LEU A 1 403 ? -20.406 14.18 11.461 1 69.06 403 LEU A C 1
ATOM 3190 O O . LEU A 1 403 ? -20.438 13.617 12.562 1 69.06 403 LEU A O 1
ATOM 3194 N N . ILE A 1 404 ? -19.891 15.391 11.32 1 65.94 404 ILE A N 1
ATOM 3195 C CA . ILE A 1 404 ? -19.422 16.172 12.461 1 65.94 404 ILE A CA 1
ATOM 3196 C C . ILE A 1 404 ? -20.531 17.109 12.93 1 65.94 404 ILE A C 1
ATOM 3198 O O . ILE A 1 404 ? -21.062 17.891 12.141 1 65.94 404 ILE A O 1
ATOM 3202 N N . THR A 1 405 ? -20.828 16.938 14.148 1 68.38 405 THR A N 1
ATOM 3203 C CA . THR A 1 405 ? -22.016 17.641 14.609 1 68.38 405 THR A CA 1
ATOM 3204 C C . THR A 1 405 ? -21.641 18.984 15.242 1 68.38 405 THR A C 1
ATOM 3206 O O . THR A 1 405 ? -22.438 19.922 15.195 1 68.38 405 THR A O 1
ATOM 3209 N N . SER A 1 406 ? -20.484 18.969 15.875 1 72.62 406 SER A N 1
ATOM 3210 C CA . SER A 1 406 ? -20.109 20.203 16.578 1 72.62 406 SER A CA 1
ATOM 3211 C C . SER A 1 406 ? -18.594 20.359 16.625 1 72.62 406 SER A C 1
ATOM 3213 O O . SER A 1 406 ? -17.859 19.406 16.406 1 72.62 406 SER A O 1
ATOM 3215 N N . ARG A 1 407 ? -18.266 21.641 16.734 1 73.44 407 ARG A N 1
ATOM 3216 C CA . ARG A 1 407 ? -16.859 22.016 16.875 1 73.44 407 ARG A CA 1
ATOM 3217 C C . ARG A 1 407 ? -16.625 22.938 18.062 1 73.44 407 ARG A C 1
ATOM 3219 O O . ARG A 1 407 ? -17.547 23.656 18.469 1 73.44 407 ARG A O 1
ATOM 3226 N N . VAL A 1 408 ? -15.492 22.781 18.578 1 75.94 408 VAL A N 1
ATOM 3227 C CA . VAL A 1 408 ? -15.125 23.688 19.656 1 75.94 408 VAL A CA 1
ATOM 3228 C C . VAL A 1 408 ? -14.359 24.875 19.094 1 75.94 408 VAL A C 1
ATOM 3230 O O . VAL A 1 408 ? -13.375 24.703 18.375 1 75.94 408 VAL A O 1
ATOM 3233 N N . SER A 1 409 ? -14.859 26.031 19.406 1 78.5 409 SER A N 1
ATOM 3234 C CA . SER A 1 409 ? -14.234 27.234 18.859 1 78.5 409 SER A CA 1
ATOM 3235 C C . SER A 1 409 ? -12.836 27.438 19.438 1 78.5 409 SER A C 1
ATOM 3237 O O . SER A 1 409 ? -12.641 27.344 20.656 1 78.5 409 SER A O 1
ATOM 3239 N N . ARG A 1 410 ? -11.914 27.719 18.656 1 76.88 410 ARG A N 1
ATOM 3240 C CA . ARG A 1 410 ? -10.531 27.906 19.078 1 76.88 410 ARG A CA 1
ATOM 3241 C C . ARG A 1 410 ? -10.273 29.344 19.484 1 76.88 410 ARG A C 1
ATOM 3243 O O . ARG A 1 410 ? -9.273 29.641 20.156 1 76.88 410 ARG A O 1
ATOM 3250 N N . ARG A 1 411 ? -11.18 30.188 19.094 1 83.12 411 ARG A N 1
ATOM 3251 C CA . ARG A 1 411 ? -11.039 31.625 19.344 1 83.12 411 ARG A CA 1
ATOM 3252 C C . ARG A 1 411 ? -12.375 32.25 19.734 1 83.12 411 ARG A C 1
ATOM 3254 O O . ARG A 1 411 ? -13.422 31.609 19.609 1 83.12 411 ARG A O 1
ATOM 3261 N N . THR A 1 412 ? -12.219 33.375 20.359 1 88.88 412 THR A N 1
ATOM 3262 C CA . THR A 1 412 ? -13.406 34.188 20.578 1 88.88 412 THR A CA 1
ATOM 3263 C C . THR A 1 412 ? -13.664 35.094 19.391 1 88.88 412 THR A C 1
ATOM 3265 O O . THR A 1 412 ? -12.75 35.781 18.922 1 88.88 412 THR A O 1
ATOM 3268 N N . TYR A 1 413 ? -14.852 35 18.938 1 90.25 413 TYR A N 1
ATOM 3269 C CA . TYR A 1 413 ? -15.211 35.812 17.781 1 90.25 413 TYR A CA 1
ATOM 3270 C C . TYR A 1 413 ? -16.281 36.844 18.125 1 90.25 413 TYR A C 1
ATOM 3272 O O . TYR A 1 413 ? -17.156 36.562 18.953 1 90.25 413 TYR A O 1
ATOM 3280 N N . GLY A 1 414 ? -16.125 38 17.5 1 90.25 414 GLY A N 1
ATOM 3281 C CA . GLY A 1 414 ? -17.094 39.062 17.719 1 90.25 414 GLY A CA 1
ATOM 3282 C C . GLY A 1 414 ? -16.938 40.219 16.766 1 90.25 414 GLY A C 1
ATOM 3283 O O . GLY A 1 414 ? -16.188 40.125 15.789 1 90.25 414 GLY A O 1
ATOM 3284 N N . ILE A 1 415 ? -17.781 41.25 16.969 1 89.62 415 ILE A N 1
ATOM 3285 C CA . ILE A 1 415 ? -17.719 42.438 16.141 1 89.62 415 ILE A CA 1
ATOM 3286 C C . ILE A 1 415 ? -17.594 43.688 17.016 1 89.62 415 ILE A C 1
ATOM 3288 O O . ILE A 1 415 ? -17.859 43.625 18.219 1 89.62 415 ILE A O 1
ATOM 3292 N N . ASN A 1 416 ? -17.125 44.719 16.25 1 89.38 416 ASN A N 1
ATOM 3293 C CA . ASN A 1 416 ? -17.219 46.031 16.875 1 89.38 416 ASN A CA 1
ATOM 3294 C C . ASN A 1 416 ? -18.641 46.562 16.875 1 89.38 416 ASN A C 1
ATOM 3296 O O . ASN A 1 416 ? -19.297 46.562 15.828 1 89.38 416 ASN A O 1
ATOM 3300 N N . ALA A 1 417 ? -19.125 46.844 18.062 1 86 417 ALA A N 1
ATOM 3301 C CA . ALA A 1 417 ? -20.5 47.344 18.141 1 86 417 ALA A CA 1
ATOM 3302 C C . ALA A 1 417 ? -20.594 48.531 19.109 1 86 417 ALA A C 1
ATOM 3304 O O . ALA A 1 417 ? -19.844 48.562 20.094 1 86 417 ALA A O 1
ATOM 3305 N N . GLY A 1 418 ? -21.469 49.438 18.703 1 85.38 418 GLY A N 1
ATOM 3306 C CA . GLY A 1 418 ? -21.781 50.5 19.641 1 85.38 418 GLY A CA 1
ATOM 3307 C C . GLY A 1 418 ? -22.719 50.062 20.75 1 85.38 418 GLY A C 1
ATOM 3308 O O . GLY A 1 418 ? -23.938 50 20.562 1 85.38 418 GLY A O 1
ATOM 3309 N N . LEU A 1 419 ? -22.156 49.719 21.875 1 88.81 419 LEU A N 1
ATOM 3310 C CA . LEU A 1 419 ? -22.953 49.25 23 1 88.81 419 LEU A CA 1
ATOM 3311 C C . LEU A 1 419 ? -23.156 50.375 24.016 1 88.81 419 LEU A C 1
ATOM 3313 O O . LEU A 1 419 ? -22.5 51.406 23.953 1 88.81 419 LEU A O 1
ATOM 3317 N N . PRO A 1 420 ? -24.125 50.156 24.922 1 90.38 420 PRO A N 1
ATOM 3318 C CA . PRO A 1 420 ? -24.375 51.188 25.922 1 90.38 420 PRO A CA 1
ATOM 3319 C C . PRO A 1 420 ? -23.109 51.594 26.688 1 90.38 420 PRO A C 1
ATOM 3321 O O . PRO A 1 420 ? -22.344 50.719 27.125 1 90.38 420 PRO A O 1
ATOM 3324 N N . PHE A 1 421 ? -22.969 52.875 26.828 1 94.69 421 PHE A N 1
ATOM 3325 C CA . PHE A 1 421 ? -21.781 53.406 27.484 1 94.69 421 PHE A CA 1
ATOM 3326 C C . PHE A 1 421 ? -21.844 53.156 28.984 1 94.69 421 PHE A C 1
ATOM 3328 O O . PHE A 1 421 ? -22.844 53.469 29.641 1 94.69 421 PHE A O 1
ATOM 3335 N N . ASP A 1 422 ? -20.781 52.5 29.453 1 93.5 422 ASP A N 1
ATOM 3336 C CA . ASP A 1 422 ? -20.609 52.312 30.891 1 93.5 422 ASP A CA 1
ATOM 3337 C C . ASP A 1 422 ? -19.688 53.344 31.5 1 93.5 422 ASP A C 1
ATOM 3339 O O . ASP A 1 422 ? -18.469 53.281 31.312 1 93.5 422 ASP A O 1
ATOM 3343 N N . GLU A 1 423 ? -20.188 54.188 32.344 1 91 423 GLU A N 1
ATOM 3344 C CA . GLU A 1 423 ? -19.453 55.312 32.906 1 91 423 GLU A CA 1
ATOM 3345 C C . GLU A 1 423 ? -18.297 54.812 33.781 1 91 423 GLU A C 1
ATOM 3347 O O . GLU A 1 423 ? -17.281 55.5 33.906 1 91 423 GLU A O 1
ATOM 3352 N N . SER A 1 424 ? -18.453 53.656 34.312 1 92.5 424 SER A N 1
ATOM 3353 C CA . SER A 1 424 ? -17.469 53.156 35.25 1 92.5 424 SER A CA 1
ATOM 3354 C C . SER A 1 424 ? -16.312 52.469 34.531 1 92.5 424 SER A C 1
ATOM 3356 O O . SER A 1 424 ? -15.219 52.312 35.062 1 92.5 424 SER A O 1
ATOM 3358 N N . ARG A 1 425 ? -16.5 52.031 33.281 1 93.31 425 ARG A N 1
ATOM 3359 C CA . ARG A 1 425 ? -15.492 51.156 32.688 1 93.31 425 ARG A CA 1
ATOM 3360 C C . ARG A 1 425 ? -15.039 51.688 31.344 1 93.31 425 ARG A C 1
ATOM 3362 O O . ARG A 1 425 ? -13.883 51.531 30.938 1 93.31 425 ARG A O 1
ATOM 3369 N N . ASP A 1 426 ? -15.898 52.312 30.641 1 94.5 426 ASP A N 1
ATOM 3370 C CA . ASP A 1 426 ? -15.602 52.688 29.266 1 94.5 426 ASP A CA 1
ATOM 3371 C C . ASP A 1 426 ? -14.844 54.031 29.219 1 94.5 426 ASP A C 1
ATOM 3373 O O . ASP A 1 426 ? -15.125 54.938 30 1 94.5 426 ASP A O 1
ATOM 3377 N N . PRO A 1 427 ? -13.836 54.094 28.344 1 93.12 427 PRO A N 1
ATOM 3378 C CA . PRO A 1 427 ? -13.117 55.375 28.203 1 93.12 427 PRO A CA 1
ATOM 3379 C C . PRO A 1 427 ? -14.008 56.469 27.656 1 93.12 427 PRO A C 1
ATOM 3381 O O . PRO A 1 427 ? -14.789 56.25 26.719 1 93.12 427 PRO A O 1
ATOM 3384 N N . LEU A 1 428 ? -13.789 57.625 28.156 1 91.44 428 LEU A N 1
ATOM 3385 C CA . LEU A 1 428 ? -14.594 58.781 27.781 1 91.44 428 LEU A CA 1
ATOM 3386 C C . LEU A 1 428 ? -14.438 59.094 26.297 1 91.44 428 LEU A C 1
ATOM 3388 O O . LEU A 1 428 ? -15.375 59.594 25.656 1 91.44 428 LEU A O 1
ATOM 3392 N N . SER A 1 429 ? -13.305 58.781 25.766 1 91.38 429 SER A N 1
ATOM 3393 C CA . SER A 1 429 ? -13.031 59.062 24.359 1 91.38 429 SER A CA 1
ATOM 3394 C C . SER A 1 429 ? -13.93 58.219 23.453 1 91.38 429 SER A C 1
ATOM 3396 O O . SER A 1 429 ? -14.133 58.594 22.281 1 91.38 429 SER A O 1
ATOM 3398 N N . SER A 1 430 ? -14.508 57.219 23.984 1 90.88 430 SER A N 1
ATOM 3399 C CA . SER A 1 430 ? -15.32 56.312 23.156 1 90.88 430 SER A CA 1
ATOM 3400 C C . SER A 1 430 ? -16.797 56.656 23.281 1 90.88 430 SER A C 1
ATOM 3402 O O . SER A 1 430 ? -17.641 56.031 22.656 1 90.88 430 SER A O 1
ATOM 3404 N N . ARG A 1 431 ? -17.109 57.656 24.016 1 92.56 431 ARG A N 1
ATOM 3405 C CA . ARG A 1 431 ? -18.484 58.031 24.281 1 92.56 431 ARG A CA 1
ATOM 3406 C C . ARG A 1 431 ? -19.094 58.812 23.125 1 92.56 431 ARG A C 1
ATOM 3408 O O . ARG A 1 431 ? -18.562 59.844 22.703 1 92.56 431 ARG A O 1
ATOM 3415 N N . VAL A 1 432 ? -20.172 58.312 22.609 1 89.81 432 VAL A N 1
ATOM 3416 C CA . VAL A 1 432 ? -20.859 58.969 21.516 1 89.81 432 VAL A CA 1
ATOM 3417 C C . VAL A 1 432 ? -22.359 59.062 21.828 1 89.81 432 VAL A C 1
ATOM 3419 O O . VAL A 1 432 ? -22.953 58.062 22.266 1 89.81 432 VAL A O 1
ATOM 3422 N N . VAL A 1 433 ? -22.922 60.219 21.547 1 87.75 433 VAL A N 1
ATOM 3423 C CA . VAL A 1 433 ? -24.359 60.375 21.672 1 87.75 433 VAL A CA 1
ATOM 3424 C C . VAL A 1 433 ? -25.031 60.219 20.312 1 87.75 433 VAL A C 1
ATOM 3426 O O . VAL A 1 433 ? -24.703 60.938 19.359 1 87.75 433 VAL A O 1
ATOM 3429 N N . ARG A 1 434 ? -25.875 59.344 20.234 1 81.06 434 ARG A N 1
ATOM 3430 C CA . ARG A 1 434 ? -26.562 59.062 18.984 1 81.06 434 ARG A CA 1
ATOM 3431 C C . ARG A 1 434 ? -27.734 60 18.766 1 81.06 434 ARG A C 1
ATOM 3433 O O . ARG A 1 434 ? -28.141 60.719 19.703 1 81.06 434 ARG A O 1
ATOM 3440 N N . PRO A 1 435 ? -28.203 59.969 17.5 1 75.44 435 PRO A N 1
ATOM 3441 C CA . PRO A 1 435 ? -29.312 60.875 17.203 1 75.44 435 PRO A CA 1
ATOM 3442 C C . PRO A 1 435 ? -30.547 60.594 18.062 1 75.44 435 PRO A C 1
ATOM 3444 O O . PRO A 1 435 ? -31.328 61.5 18.344 1 75.44 435 PRO A O 1
ATOM 3447 N N . ASP A 1 436 ? -30.625 59.438 18.547 1 77.75 436 ASP A N 1
ATOM 3448 C CA . ASP A 1 436 ? -31.781 59.062 19.359 1 77.75 436 ASP A CA 1
ATOM 3449 C C . ASP A 1 436 ? -31.562 59.406 20.828 1 77.75 436 ASP A C 1
ATOM 3451 O O . ASP A 1 436 ? -32.406 59.156 21.672 1 77.75 436 ASP A O 1
ATOM 3455 N N . GLY A 1 437 ? -30.422 59.938 21.172 1 81.19 437 GLY A N 1
ATOM 3456 C CA . GLY A 1 437 ? -30.125 60.406 22.516 1 81.19 437 GLY A CA 1
ATOM 3457 C C . GLY A 1 437 ? -29.391 59.375 23.359 1 81.19 437 GLY A C 1
ATOM 3458 O O . GLY A 1 437 ? -28.922 59.688 24.453 1 81.19 437 GLY A O 1
ATOM 3459 N N . THR A 1 438 ? -29.328 58.25 22.75 1 85.88 438 THR A N 1
ATOM 3460 C CA . THR A 1 438 ? -28.672 57.219 23.531 1 85.88 438 THR A CA 1
ATOM 3461 C C . THR A 1 438 ? -27.156 57.438 23.5 1 85.88 438 THR A C 1
ATOM 3463 O O . THR A 1 438 ? -26.594 57.875 22.5 1 85.88 438 THR A O 1
ATOM 3466 N N . ILE A 1 439 ? -26.562 57.125 24.703 1 91.69 439 ILE A N 1
ATOM 3467 C CA . ILE A 1 439 ? -25.109 57.219 24.812 1 91.69 439 ILE A CA 1
ATOM 3468 C C . ILE A 1 439 ? -24.484 55.844 24.609 1 91.69 439 ILE A C 1
ATOM 3470 O O . ILE A 1 439 ? -24.844 54.906 25.297 1 91.69 439 ILE A O 1
ATOM 3474 N N . ARG A 1 440 ? -23.625 55.844 23.641 1 90.56 440 ARG A N 1
ATOM 3475 C CA . ARG A 1 440 ? -23.047 54.562 23.281 1 90.56 440 ARG A CA 1
ATOM 3476 C C . ARG A 1 440 ? -21.531 54.594 23.328 1 90.56 440 ARG A C 1
ATOM 3478 O O . ARG A 1 440 ? -20.938 55.688 23.203 1 90.56 440 ARG A O 1
ATOM 3485 N N . CYS A 1 441 ? -20.906 53.469 23.625 1 93.12 441 CYS A N 1
ATOM 3486 C CA . CYS A 1 441 ? -19.484 53.25 23.453 1 93.12 441 CYS A CA 1
ATOM 3487 C C . CYS A 1 441 ? -19.172 52.656 22.094 1 93.12 441 CYS A C 1
ATOM 3489 O O . CYS A 1 441 ? -19.688 51.562 21.766 1 93.12 441 CYS A O 1
ATOM 3491 N N . THR A 1 442 ? -18.328 53.188 21.25 1 89.31 442 THR A N 1
ATOM 3492 C CA . THR A 1 442 ? -18.125 52.781 19.859 1 89.31 442 THR A CA 1
ATOM 3493 C C . THR A 1 442 ? -16.984 51.781 19.734 1 89.31 442 THR A C 1
ATOM 3495 O O . THR A 1 442 ? -16.75 51.219 18.656 1 89.31 442 THR A O 1
ATOM 3498 N N . THR A 1 443 ? -16.344 51.406 20.797 1 92.38 443 THR A N 1
ATOM 3499 C CA . THR A 1 443 ? -15.164 50.562 20.672 1 92.38 443 THR A CA 1
ATOM 3500 C C . THR A 1 443 ? -15.414 49.188 21.312 1 92.38 443 THR A C 1
ATOM 3502 O O . THR A 1 443 ? -14.508 48.375 21.391 1 92.38 443 THR A O 1
ATOM 3505 N N . ARG A 1 444 ? -16.625 48.969 21.75 1 92.88 444 ARG A N 1
ATOM 3506 C CA . ARG A 1 444 ? -16.938 47.719 22.469 1 92.88 444 ARG A CA 1
ATOM 3507 C C . ARG A 1 444 ? -16.875 46.531 21.531 1 92.88 444 ARG A C 1
ATOM 3509 O O . ARG A 1 444 ? -17.094 46.656 20.328 1 92.88 444 ARG A O 1
ATOM 3516 N N . PHE A 1 445 ? -16.531 45.375 22.141 1 93.31 445 PHE A N 1
ATOM 3517 C CA . PHE A 1 445 ? -16.5 44.094 21.469 1 93.31 445 PHE A CA 1
ATOM 3518 C C . PHE A 1 445 ? -17.75 43.281 21.812 1 93.31 445 PHE A C 1
ATOM 3520 O O . PHE A 1 445 ? -17.969 42.938 22.984 1 93.31 445 PHE A O 1
ATOM 3527 N N . LEU A 1 446 ? -18.578 43.094 20.828 1 89.94 446 LEU A N 1
ATOM 3528 C CA . LEU A 1 446 ? -19.75 42.25 21.016 1 89.94 446 LEU A CA 1
ATOM 3529 C C . LEU A 1 446 ? -19.422 40.812 20.672 1 89.94 446 LEU A C 1
ATOM 3531 O O . LEU A 1 446 ? -19.188 40.469 19.5 1 89.94 446 LEU A O 1
ATOM 3535 N N . VAL A 1 447 ? -19.453 39.938 21.672 1 91 447 VAL A N 1
ATOM 3536 C CA . VAL A 1 447 ? -19.031 38.531 21.516 1 91 447 VAL A CA 1
ATOM 3537 C C . VAL A 1 447 ? -20.156 37.75 20.859 1 91 447 VAL A C 1
ATOM 3539 O O . VAL A 1 447 ? -21.312 37.812 21.297 1 91 447 VAL A O 1
ATOM 3542 N N . PHE A 1 448 ? -19.781 37 19.812 1 88.56 448 PHE A N 1
ATOM 3543 C CA . PHE A 1 448 ? -20.703 36.062 19.188 1 88.56 448 PHE A CA 1
ATOM 3544 C C . PHE A 1 448 ? -20.422 34.656 19.641 1 88.56 448 PHE A C 1
ATOM 3546 O O . PHE A 1 448 ? -21.344 33.875 19.906 1 88.56 448 PHE A O 1
ATOM 3553 N N . VAL A 1 449 ? -19.109 34.344 19.609 1 89 449 VAL A N 1
ATOM 3554 C CA . VAL A 1 449 ? -18.641 33 20.016 1 89 449 VAL A CA 1
ATOM 3555 C C . VAL A 1 449 ? -17.453 33.125 20.953 1 89 449 VAL A C 1
ATOM 3557 O O . VAL A 1 449 ? -16.562 33.969 20.734 1 89 449 VAL A O 1
ATOM 3560 N N . LYS A 1 450 ? -17.469 32.406 22.047 1 89.12 450 LYS A N 1
ATOM 3561 C CA . LYS A 1 450 ? -16.344 32.375 22.984 1 89.12 450 LYS A CA 1
ATOM 3562 C C . LYS A 1 450 ? -15.43 31.203 22.75 1 89.12 450 LYS A C 1
ATOM 3564 O O . LYS A 1 450 ? -15.883 30.125 22.344 1 89.12 450 LYS A O 1
ATOM 3569 N N . LYS A 1 451 ? -14.242 31.516 22.953 1 85.69 451 LYS A N 1
ATOM 3570 C CA . LYS A 1 451 ? -13.281 30.406 22.922 1 85.69 451 LYS A CA 1
ATOM 3571 C C . LYS A 1 451 ? -13.734 29.25 23.812 1 85.69 451 LYS A C 1
ATOM 3573 O O . LYS A 1 451 ? -14.117 29.469 24.969 1 85.69 451 LYS A O 1
ATOM 3578 N N . GLY A 1 452 ? -13.781 28.016 23.188 1 78.81 452 GLY A N 1
ATOM 3579 C CA . GLY A 1 452 ? -14.18 26.859 23.953 1 78.81 452 GLY A CA 1
ATOM 3580 C C . GLY A 1 452 ? -15.648 26.5 23.781 1 78.81 452 GLY A C 1
ATOM 3581 O O . GLY A 1 452 ? -16.078 25.422 24.172 1 78.81 452 GLY A O 1
ATOM 3582 N N . ASP A 1 453 ? -16.438 27.422 23.219 1 82.44 453 ASP A N 1
ATOM 3583 C CA . ASP A 1 453 ? -17.844 27.125 22.969 1 82.44 453 ASP A CA 1
ATOM 3584 C C . ASP A 1 453 ? -18 25.969 22 1 82.44 453 ASP A C 1
ATOM 3586 O O . ASP A 1 453 ? -17.234 25.844 21.031 1 82.44 453 ASP A O 1
ATOM 3590 N N . VAL A 1 454 ? -18.859 25.062 22.328 1 80.06 454 VAL A N 1
ATOM 3591 C CA . VAL A 1 454 ? -19.234 24 21.391 1 80.06 454 VAL A CA 1
ATOM 3592 C C . VAL A 1 454 ? -20.281 24.516 20.406 1 80.06 454 VAL A C 1
ATOM 3594 O O . VAL A 1 454 ? -21.391 24.891 20.812 1 80.06 454 VAL A O 1
ATOM 3597 N N . ILE A 1 455 ? -19.891 24.609 19.172 1 79.12 455 ILE A N 1
ATOM 3598 C CA . ILE A 1 455 ? -20.75 25.172 18.141 1 79.12 455 ILE A CA 1
ATOM 3599 C C . ILE A 1 455 ? -21.188 24.094 17.172 1 79.12 455 ILE A C 1
ATOM 3601 O O . ILE A 1 455 ? -20.359 23.406 16.578 1 79.12 455 ILE A O 1
ATOM 3605 N N . PRO A 1 456 ? -22.484 23.875 17.109 1 75 456 PRO A N 1
ATOM 3606 C CA . PRO A 1 456 ? -22.938 22.938 16.078 1 75 456 PRO A CA 1
ATOM 3607 C C . PRO A 1 456 ? -22.484 23.328 14.672 1 75 456 PRO A C 1
ATOM 3609 O O . PRO A 1 456 ? -22.375 24.531 14.375 1 75 456 PRO A O 1
ATOM 3612 N N . VAL A 1 457 ? -22.312 22.266 13.961 1 69.5 457 VAL A N 1
ATOM 3613 C CA . VAL A 1 457 ? -21.953 22.531 12.57 1 69.5 457 VAL A CA 1
ATOM 3614 C C . VAL A 1 457 ? -23.109 23.219 11.867 1 69.5 457 VAL A C 1
ATOM 3616 O O . VAL A 1 457 ? -24.281 22.906 12.117 1 69.5 457 VAL A O 1
ATOM 3619 N N . ASP A 1 458 ? -23 24.297 11.211 1 65.81 458 ASP A N 1
ATOM 3620 C CA . ASP A 1 458 ? -23.953 25.078 10.445 1 65.81 458 ASP A CA 1
ATOM 3621 C C . ASP A 1 458 ? -24.734 26.031 11.359 1 65.81 458 ASP A C 1
ATOM 3623 O O . ASP A 1 458 ? -25.812 26.5 10.992 1 65.81 458 ASP A O 1
ATOM 3627 N N . HIS A 1 459 ? -24.219 26.109 12.609 1 75.94 459 HIS A N 1
ATOM 3628 C CA . HIS A 1 459 ? -24.828 27.094 13.508 1 75.94 459 HIS A CA 1
ATOM 3629 C C . HIS A 1 459 ? -24.734 28.5 12.914 1 75.94 459 HIS A C 1
ATOM 3631 O O . HIS A 1 459 ? -23.703 28.875 12.352 1 75.94 459 HIS A O 1
ATOM 3637 N N . CYS A 1 460 ? -25.859 29.141 12.922 1 79.44 460 CYS A N 1
ATOM 3638 C CA . CYS A 1 460 ? -25.922 30.516 12.414 1 79.44 460 CYS A CA 1
ATOM 3639 C C . CYS A 1 460 ? -26.281 31.484 13.523 1 79.44 460 CYS A C 1
ATOM 3641 O O . CYS A 1 460 ? -27.297 31.297 14.203 1 79.44 460 CYS A O 1
ATOM 3643 N N . ILE A 1 461 ? -25.375 32.406 13.766 1 81 461 ILE A N 1
ATOM 3644 C CA . ILE A 1 461 ? -25.656 33.438 14.734 1 81 461 ILE A CA 1
ATOM 3645 C C . ILE A 1 461 ? -26.25 34.656 14.023 1 81 461 ILE A C 1
ATOM 3647 O O . ILE A 1 461 ? -25.75 35.094 12.992 1 81 461 ILE A O 1
ATOM 3651 N N . LYS A 1 462 ? -27.359 35 14.578 1 81.94 462 LYS A N 1
ATOM 3652 C CA . LYS A 1 462 ? -28.047 36.156 14.008 1 81.94 462 LYS A CA 1
ATOM 3653 C C . LYS A 1 462 ? -28.047 37.344 14.969 1 81.94 462 LYS A C 1
ATOM 3655 O O . LYS A 1 462 ? -28.25 37.156 16.172 1 81.94 462 LYS A O 1
ATOM 3660 N N . GLU A 1 463 ? -27.656 38.438 14.492 1 81.12 463 GLU A N 1
ATOM 3661 C CA . GLU A 1 463 ? -27.688 39.656 15.273 1 81.12 463 GLU A CA 1
ATOM 3662 C C . GLU A 1 463 ? -28.375 40.781 14.508 1 81.12 463 GLU A C 1
ATOM 3664 O O . GLU A 1 463 ? -28.188 40.938 13.297 1 81.12 463 GLU A O 1
ATOM 3669 N N . LYS A 1 464 ? -29.188 41.375 15.234 1 82.62 464 LYS A N 1
ATOM 3670 C CA . LYS A 1 464 ? -29.875 42.562 14.672 1 82.62 464 LYS A CA 1
ATOM 3671 C C . LYS A 1 464 ? -29.094 43.844 14.969 1 82.62 464 LYS A C 1
ATOM 3673 O O . LYS A 1 464 ? -28.781 44.125 16.125 1 82.62 464 LYS A O 1
ATOM 3678 N N . MET A 1 465 ? -28.781 44.5 13.914 1 80.25 465 MET A N 1
ATOM 3679 C CA . MET A 1 465 ? -28.047 45.781 14.031 1 80.25 465 MET A CA 1
ATOM 3680 C C . MET A 1 465 ? -28.828 46.906 13.391 1 80.25 465 MET A C 1
ATOM 3682 O O . MET A 1 465 ? -29.875 46.688 12.781 1 80.25 465 MET A O 1
ATOM 3686 N N . PHE A 1 466 ? -28.312 48.125 13.703 1 81.56 466 PHE A N 1
ATOM 3687 C CA . PHE A 1 466 ? -29.031 49.281 13.195 1 81.56 466 PHE A CA 1
ATOM 3688 C C . PHE A 1 466 ? -28.062 50.25 12.547 1 81.56 466 PHE A C 1
ATOM 3690 O O . PHE A 1 466 ? -26.906 50.344 12.945 1 81.56 466 PHE A O 1
ATOM 3697 N N . VAL A 1 467 ? -28.562 50.906 11.516 1 82.44 467 VAL A N 1
ATOM 3698 C CA . VAL A 1 467 ? -27.875 52.031 10.8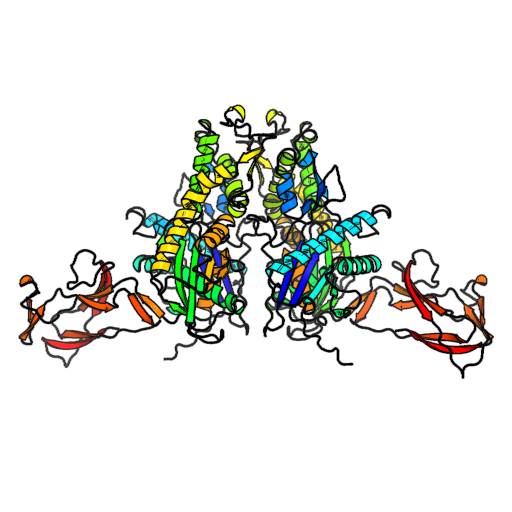98 1 82.44 467 VAL A CA 1
ATOM 3699 C C . VAL A 1 467 ? -28.828 53.219 10.781 1 82.44 467 VAL A C 1
ATOM 3701 O O . VAL A 1 467 ? -30.047 53.031 10.805 1 82.44 467 VAL A O 1
ATOM 3704 N N . TYR A 1 468 ? -28.234 54.344 10.781 1 81.62 468 TYR A N 1
ATOM 3705 C CA . TYR A 1 468 ? -29.031 55.531 10.547 1 81.62 468 TYR A CA 1
ATOM 3706 C C . TYR A 1 468 ? -29.016 55.906 9.07 1 81.62 468 TYR A C 1
ATOM 3708 O O . TYR A 1 468 ? -27.969 56.25 8.516 1 81.62 468 TYR A O 1
ATOM 3716 N N . TYR A 1 469 ? -30.219 55.844 8.57 1 85.88 469 TYR A N 1
ATOM 3717 C CA . TYR A 1 469 ? -30.375 56.031 7.125 1 85.88 469 TYR A CA 1
ATOM 3718 C C . TYR A 1 469 ? -29.859 57.375 6.672 1 85.88 469 TYR A C 1
ATOM 3720 O O . TYR A 1 469 ? -30.141 58.406 7.309 1 85.88 469 TYR A O 1
ATOM 3728 N N . GLY A 1 470 ? -29.062 57.312 5.566 1 79.12 470 GLY A N 1
ATOM 3729 C CA . GLY A 1 470 ? -28.641 58.562 4.93 1 79.12 470 GLY A CA 1
ATOM 3730 C C . GLY A 1 470 ? -27.344 59.094 5.5 1 79.12 470 GLY A C 1
ATOM 3731 O O . GLY A 1 470 ? -26.766 60.031 4.949 1 79.12 470 GLY A O 1
ATOM 3732 N N . THR A 1 471 ? -26.938 58.594 6.672 1 79.31 471 THR A N 1
ATOM 3733 C CA . THR A 1 471 ? -25.734 59.094 7.305 1 79.31 471 THR A CA 1
ATOM 3734 C C . THR A 1 471 ? -24.484 58.469 6.691 1 79.31 471 THR A C 1
ATOM 3736 O O . THR A 1 471 ? -23.406 59.062 6.699 1 79.31 471 THR A O 1
ATOM 3739 N N . ILE A 1 472 ? -24.625 57.312 6.27 1 79.5 472 ILE A N 1
ATOM 3740 C CA . ILE A 1 472 ? -23.531 56.594 5.637 1 79.5 472 ILE A CA 1
ATOM 3741 C C . ILE A 1 472 ? -24.047 55.844 4.418 1 79.5 472 ILE A C 1
ATOM 3743 O O . ILE A 1 472 ? -25.234 55.5 4.344 1 79.5 472 ILE A O 1
ATOM 3747 N N . LYS A 1 473 ? -23.172 55.656 3.479 1 81.56 473 LYS A N 1
ATOM 3748 C CA . LYS A 1 473 ? -23.547 54.969 2.25 1 81.56 473 LYS A CA 1
ATOM 3749 C C . LYS A 1 473 ? -23.422 53.469 2.42 1 81.56 473 LYS A C 1
ATOM 3751 O O . LYS A 1 473 ? -24.109 52.688 1.728 1 81.56 473 LYS A O 1
ATOM 3756 N N . ALA A 1 474 ? -22.516 53.094 3.205 1 85.75 474 ALA A N 1
ATOM 3757 C CA . ALA A 1 474 ? -22.297 51.688 3.484 1 85.75 474 ALA A CA 1
ATOM 3758 C C . ALA A 1 474 ? -21.859 51.469 4.93 1 85.75 474 ALA A C 1
ATOM 3760 O O . ALA A 1 474 ? -21.266 52.344 5.535 1 85.75 474 ALA A O 1
ATOM 3761 N N . THR A 1 475 ? -22.328 50.375 5.449 1 81.94 475 THR A N 1
ATOM 3762 C CA . THR A 1 475 ? -21.859 50 6.785 1 81.94 475 THR A CA 1
ATOM 3763 C C . THR A 1 475 ? -20.891 48.844 6.723 1 81.94 475 THR A C 1
ATOM 3765 O O . THR A 1 475 ? -21.109 47.875 5.961 1 81.94 475 THR A O 1
ATOM 3768 N N . ASP A 1 476 ? -19.797 49.031 7.422 1 83.12 476 ASP A N 1
ATOM 3769 C CA . ASP A 1 476 ? -18.797 47.969 7.469 1 83.12 476 ASP A CA 1
ATOM 3770 C C . ASP A 1 476 ? -18.906 47.156 8.758 1 83.12 476 ASP A C 1
ATOM 3772 O O . ASP A 1 476 ? -18.969 47.719 9.852 1 83.12 476 ASP A O 1
ATOM 3776 N N . ILE A 1 477 ? -19.062 45.875 8.531 1 83.69 477 ILE A N 1
ATOM 3777 C CA . ILE A 1 477 ? -19.047 44.969 9.672 1 83.69 477 ILE A CA 1
ATOM 3778 C C . ILE A 1 477 ? -17.688 44.281 9.75 1 83.69 477 ILE A C 1
ATOM 3780 O O . ILE A 1 477 ? -17.297 43.531 8.836 1 83.69 477 ILE A O 1
ATOM 3784 N N . MET A 1 478 ? -16.984 44.656 10.812 1 87.31 478 MET A N 1
ATOM 3785 C CA . MET A 1 478 ? -15.664 44.062 11 1 87.31 478 MET A CA 1
ATOM 3786 C C . MET A 1 478 ? -15.719 42.906 12.023 1 87.31 478 MET A C 1
ATOM 3788 O O . MET A 1 478 ? -16.172 43.125 13.148 1 87.31 478 MET A O 1
ATOM 3792 N N . LEU A 1 479 ? -15.312 41.719 11.539 1 89 479 LEU A N 1
ATOM 3793 C CA . LEU A 1 479 ? -15.227 40.594 12.438 1 89 479 LEU A CA 1
ATOM 3794 C C . LEU A 1 479 ? -13.836 40.469 13.039 1 89 479 LEU A C 1
ATOM 3796 O O . LEU A 1 479 ? -12.836 40.625 12.336 1 89 479 LEU A O 1
ATOM 3800 N N . TYR A 1 480 ? -13.828 40.312 14.359 1 90.31 480 TYR A N 1
ATOM 3801 C CA . TYR A 1 480 ? -12.57 40.188 15.086 1 90.31 480 TYR A CA 1
ATOM 3802 C C . TYR A 1 480 ? -12.469 38.844 15.805 1 90.31 480 TYR A C 1
ATOM 3804 O O . TYR A 1 480 ? -13.484 38.188 16.062 1 90.31 480 TYR A O 1
ATOM 3812 N N . ALA A 1 481 ? -11.203 38.406 15.977 1 89.38 481 ALA A N 1
ATOM 3813 C CA . ALA A 1 481 ? -10.938 37.188 16.734 1 89.38 481 ALA A CA 1
ATOM 3814 C C . ALA A 1 481 ? -9.898 37.438 17.828 1 89.38 481 ALA A C 1
ATOM 3816 O O . ALA A 1 481 ? -8.953 38.188 17.625 1 89.38 481 ALA A O 1
ATOM 3817 N N . SER A 1 482 ? -10.156 36.875 19.016 1 89.12 482 SER A N 1
ATOM 3818 C CA . SER A 1 482 ? -9.211 36.906 20.125 1 89.12 482 SER A CA 1
ATOM 3819 C C . SER A 1 482 ? -8.766 35.5 20.531 1 89.12 482 SER A C 1
ATOM 3821 O O . SER A 1 482 ? -9.594 34.594 20.625 1 89.12 482 SER A O 1
ATOM 3823 N N . GLU A 1 483 ? -7.5 35.25 20.719 1 79.62 483 GLU A N 1
ATOM 3824 C CA . GLU A 1 483 ? -6.977 33.938 21.047 1 79.62 483 GLU A CA 1
ATOM 3825 C C . GLU A 1 483 ? -6.906 33.719 22.562 1 79.62 483 GLU A C 1
ATOM 3827 O O . GLU A 1 483 ? -7.02 32.594 23.047 1 79.62 483 GLU A O 1
ATOM 3832 N N . ASP A 1 484 ? -6.742 34.688 23.266 1 75.19 484 ASP A N 1
ATOM 3833 C CA . ASP A 1 484 ? -6.293 34.5 24.656 1 75.19 484 ASP A CA 1
ATOM 3834 C C . ASP A 1 484 ? -7.41 34.812 25.641 1 75.19 484 ASP A C 1
ATOM 3836 O O . ASP A 1 484 ? -7.453 34.281 26.734 1 75.19 484 ASP A O 1
ATOM 3840 N N . HIS A 1 485 ? -8.148 35.906 25.297 1 78.81 485 HIS A N 1
ATOM 3841 C CA . HIS A 1 485 ? -9.109 36.375 26.312 1 78.81 485 HIS A CA 1
ATOM 3842 C C . HIS A 1 485 ? -10.375 36.906 25.656 1 78.81 485 HIS A C 1
ATOM 3844 O O . HIS A 1 485 ? -10.445 37.031 24.438 1 78.81 485 HIS A O 1
ATOM 3850 N N . GLU A 1 486 ? -11.352 37 26.547 1 87.31 486 GLU A N 1
ATOM 3851 C CA . GLU A 1 486 ? -12.57 37.688 26.109 1 87.31 486 GLU A CA 1
ATOM 3852 C C . GLU A 1 486 ? -12.406 39.219 26.172 1 87.31 486 GLU A C 1
ATOM 3854 O O . GLU A 1 486 ? -12.5 39.812 27.25 1 87.31 486 GLU A O 1
ATOM 3859 N N . PRO A 1 487 ? -12.367 39.75 25.047 1 91 487 PRO A N 1
ATOM 3860 C CA . PRO A 1 487 ? -12.086 41.188 25.047 1 91 487 PRO A CA 1
ATOM 3861 C C . PRO A 1 487 ? -13.328 42.031 25.344 1 91 487 PRO A C 1
ATOM 3863 O O . PRO A 1 487 ? -14.438 41.656 24.984 1 91 487 PRO A O 1
ATOM 3866 N N . ARG A 1 488 ? -13.117 43.156 26.047 1 92.25 488 ARG A N 1
ATOM 3867 C CA . ARG A 1 488 ? -14.188 44.125 26.219 1 92.25 488 ARG A CA 1
ATOM 3868 C C . ARG A 1 488 ? -14.234 45.094 25.047 1 92.25 488 ARG A C 1
ATOM 3870 O O . ARG A 1 488 ? -15.312 45.531 24.641 1 92.25 488 ARG A O 1
ATOM 3877 N N . TYR A 1 489 ? -13 45.406 24.516 1 94.06 489 TYR A N 1
ATOM 3878 C CA . TYR A 1 489 ? -12.906 46.344 23.406 1 94.06 489 TYR A CA 1
ATOM 3879 C C . TYR A 1 489 ? -12.281 45.688 22.172 1 94.06 489 TYR A C 1
ATOM 3881 O O . TYR A 1 489 ? -11.445 44.781 22.312 1 94.06 489 TYR A O 1
ATOM 3889 N N . TYR A 1 490 ? -12.641 46.125 20.984 1 91.81 490 TYR A N 1
ATOM 3890 C CA . TYR A 1 490 ? -12.188 45.5 19.734 1 91.81 490 TYR A CA 1
ATOM 3891 C C . TYR A 1 490 ? -10.727 45.844 19.453 1 91.81 490 TYR A C 1
ATOM 3893 O O . TYR A 1 490 ? -10.062 45.156 18.672 1 91.81 490 TYR A O 1
ATOM 3901 N N . ASP A 1 491 ? -10.203 46.875 20.109 1 89.44 491 ASP A N 1
ATOM 3902 C CA . ASP A 1 491 ? -8.852 47.344 19.797 1 89.44 491 ASP A CA 1
ATOM 3903 C C . ASP A 1 491 ? -7.875 46.938 20.906 1 89.44 491 ASP A C 1
ATOM 3905 O O . ASP A 1 491 ? -6.801 47.531 21.047 1 89.44 491 ASP A O 1
ATOM 3909 N N . GLU A 1 492 ? -8.234 46 21.703 1 90.75 492 GLU A N 1
ATOM 3910 C CA . GLU A 1 492 ? -7.32 45.5 22.719 1 90.75 492 GLU A CA 1
ATOM 3911 C C . GLU A 1 492 ? -6.168 44.719 22.094 1 90.75 492 GLU A C 1
ATOM 3913 O O . GLU A 1 492 ? -6.277 44.25 20.953 1 90.75 492 GLU A O 1
ATOM 3918 N N . PRO A 1 493 ? -5.07 44.719 22.812 1 87.06 493 PRO A N 1
ATOM 3919 C CA . PRO A 1 493 ? -3.957 43.906 22.312 1 87.06 493 PRO A CA 1
ATOM 3920 C C . PRO A 1 493 ? -4.328 42.438 22.156 1 87.06 493 PRO A C 1
ATOM 3922 O O . PRO A 1 493 ? -5.031 41.875 23 1 87.06 493 PRO A O 1
ATOM 3925 N N . GLY A 1 494 ? -3.914 41.844 21.031 1 85.06 494 GLY A N 1
ATOM 3926 C CA . GLY A 1 494 ? -4.156 40.438 20.797 1 85.06 494 GLY A CA 1
ATOM 3927 C C . GLY A 1 494 ? -5.375 40.156 19.922 1 85.06 494 GLY A C 1
ATOM 3928 O O . GLY A 1 494 ? -5.625 39.031 19.531 1 85.06 494 GLY A O 1
ATOM 3929 N N . ILE A 1 495 ? -6.137 41.25 19.719 1 89.25 495 ILE A N 1
ATOM 3930 C CA . ILE A 1 495 ? -7.316 41.094 18.875 1 89.25 495 ILE A CA 1
ATOM 3931 C C . ILE A 1 495 ? -6.945 41.344 17.422 1 89.25 495 ILE A C 1
ATOM 3933 O O . ILE A 1 495 ? -6.18 42.281 17.125 1 89.25 495 ILE A O 1
ATOM 3937 N N . LYS A 1 496 ? -7.402 40.406 16.562 1 86.44 496 LYS A N 1
ATOM 3938 C CA . LYS A 1 496 ? -7.105 40.562 15.141 1 86.44 496 LYS A CA 1
ATOM 3939 C C . LYS A 1 496 ? -8.383 40.594 14.312 1 86.44 496 LYS A C 1
ATOM 3941 O O . LYS A 1 496 ? -9.344 39.875 14.609 1 86.44 496 LYS A O 1
ATOM 3946 N N . GLN A 1 497 ? -8.391 41.5 13.344 1 86.56 497 GLN A N 1
ATOM 3947 C CA . GLN A 1 497 ? -9.5 41.5 12.391 1 86.56 497 GLN A CA 1
ATOM 3948 C C . GLN A 1 497 ? -9.422 40.312 11.453 1 86.56 497 GLN A C 1
ATOM 3950 O O . GLN A 1 497 ? -8.375 40.031 10.867 1 86.56 497 GLN A O 1
ATOM 3955 N N . VAL A 1 498 ? -10.461 39.562 11.383 1 81.94 498 VAL A N 1
ATOM 3956 C CA . VAL A 1 498 ? -10.445 38.344 10.602 1 81.94 498 VAL A CA 1
ATOM 3957 C C . VAL A 1 498 ? -11.203 38.562 9.297 1 81.94 498 VAL A C 1
ATOM 3959 O O . VAL A 1 498 ? -10.969 37.844 8.312 1 81.94 498 VAL A O 1
ATOM 3962 N N . ALA A 1 499 ? -12.25 39.344 9.312 1 81.5 499 ALA A N 1
ATOM 3963 C CA . ALA A 1 499 ? -13.047 39.594 8.109 1 81.5 499 ALA A CA 1
ATOM 3964 C C . ALA A 1 499 ? -13.734 40.938 8.164 1 81.5 499 ALA A C 1
ATOM 3966 O O . ALA A 1 499 ? -13.844 41.562 9.234 1 81.5 499 ALA A O 1
ATOM 3967 N N . ALA A 1 500 ? -14.031 41.438 6.938 1 82.56 500 ALA A N 1
ATOM 3968 C CA . ALA A 1 500 ? -14.805 42.656 6.797 1 82.56 500 ALA A CA 1
ATOM 3969 C C . ALA A 1 500 ? -15.859 42.531 5.703 1 82.56 500 ALA A C 1
ATOM 3971 O O . ALA A 1 500 ? -15.602 41.938 4.648 1 82.56 500 ALA A O 1
ATOM 3972 N N . ILE A 1 501 ? -17.031 42.875 6.094 1 79.81 501 ILE A N 1
ATOM 3973 C CA . ILE A 1 501 ? -18.109 42.875 5.105 1 79.81 501 ILE A CA 1
ATOM 3974 C C . ILE A 1 501 ? -18.688 44.281 4.977 1 79.81 501 ILE A C 1
ATOM 3976 O O . ILE A 1 501 ? -19.016 44.906 5.98 1 79.81 501 ILE A O 1
ATOM 3980 N N . SER A 1 502 ? -18.703 44.719 3.738 1 82.31 502 SER A N 1
ATOM 3981 C CA . SER A 1 502 ? -19.344 46 3.469 1 82.31 502 SER A CA 1
ATOM 3982 C C . SER A 1 502 ? -20.766 45.812 2.961 1 82.31 502 SER A C 1
ATOM 3984 O O . SER A 1 502 ? -21 45.094 1.969 1 82.31 502 SER A O 1
ATOM 3986 N N . VAL A 1 503 ? -21.625 46.375 3.68 1 80.94 503 VAL A N 1
ATOM 3987 C CA . VAL A 1 503 ? -23.031 46.25 3.314 1 80.94 503 VAL A CA 1
ATOM 3988 C C . VAL A 1 503 ? -23.531 47.594 2.781 1 80.94 503 VAL A C 1
ATOM 3990 O O . VAL A 1 503 ? -23.672 48.562 3.539 1 80.94 503 VAL A O 1
ATOM 3993 N N . PRO A 1 504 ? -23.781 47.625 1.506 1 83.44 504 PRO A N 1
ATOM 3994 C CA . PRO A 1 504 ? -24.344 48.875 0.979 1 83.44 504 PRO A CA 1
ATOM 3995 C C . PRO A 1 504 ? -25.766 49.125 1.468 1 83.44 504 PRO A C 1
ATOM 3997 O O . PRO A 1 504 ? -26.562 48.188 1.586 1 83.44 504 PRO A O 1
ATOM 4000 N N . ILE A 1 505 ? -26.078 50.344 1.802 1 82.19 505 ILE A N 1
ATOM 4001 C CA . ILE A 1 505 ? -27.422 50.719 2.209 1 82.19 505 ILE A CA 1
ATOM 4002 C C . ILE A 1 505 ? -28.234 51.156 0.986 1 82.19 505 ILE A C 1
ATOM 4004 O O . ILE A 1 505 ? -27.922 52.156 0.34 1 82.19 505 ILE A O 1
ATOM 4008 N N . PRO A 1 506 ? -29.172 50.344 0.741 1 84.44 506 PRO A N 1
ATOM 4009 C CA . PRO A 1 506 ? -29.969 50.688 -0.444 1 84.44 506 PRO A CA 1
ATOM 4010 C C . PRO A 1 506 ? -30.828 51.938 -0.242 1 84.44 506 PRO A C 1
ATOM 4012 O O . PRO A 1 506 ? -31.047 52.344 0.895 1 84.44 506 PRO A O 1
ATOM 4015 N N . TYR A 1 507 ? -31.219 52.5 -1.424 1 85.56 507 TYR A N 1
ATOM 4016 C CA . TYR A 1 507 ? -32.156 53.625 -1.369 1 85.56 507 TYR A CA 1
ATOM 4017 C C . TYR A 1 507 ? -33.531 53.156 -0.886 1 85.56 507 TYR A C 1
ATOM 4019 O O . TYR A 1 507 ? -34.094 52.188 -1.395 1 85.56 507 TYR A O 1
ATOM 4027 N N . MET A 1 508 ? -33.969 53.812 0.189 1 87.62 508 MET A N 1
ATOM 4028 C CA . MET A 1 508 ? -35.281 53.5 0.755 1 87.62 508 MET A CA 1
ATOM 4029 C C . MET A 1 508 ? -36.219 54.719 0.71 1 87.62 508 MET A C 1
ATOM 4031 O O . MET A 1 508 ? -36.125 55.594 1.561 1 87.62 508 MET A O 1
ATOM 4035 N N . PRO A 1 509 ? -37.094 54.812 -0.168 1 84.38 509 PRO A N 1
ATOM 4036 C CA . PRO A 1 509 ? -37.906 56 -0.388 1 84.38 509 PRO A CA 1
ATOM 4037 C C . PRO A 1 509 ? -38.719 56.375 0.836 1 84.38 509 PRO A C 1
ATOM 4039 O O . PRO A 1 509 ? -39.031 57.562 1.041 1 84.38 509 PRO A O 1
ATOM 4042 N N . HIS A 1 510 ? -39.125 55.469 1.68 1 87.81 510 HIS A N 1
ATOM 4043 C CA . HIS A 1 510 ? -40.031 55.781 2.779 1 87.81 510 HIS A CA 1
ATOM 4044 C C . HIS A 1 510 ? -39.25 55.906 4.098 1 87.81 510 HIS A C 1
ATOM 4046 O O . HIS A 1 510 ? -39.875 55.875 5.172 1 87.81 510 HIS A O 1
ATOM 4052 N N . VAL A 1 511 ? -38 55.969 3.994 1 86.5 511 VAL A N 1
ATOM 4053 C CA . VAL A 1 511 ? -37.188 56.125 5.215 1 86.5 511 VAL A CA 1
ATOM 4054 C C . VAL A 1 511 ? -36.562 57.531 5.254 1 86.5 511 VAL A C 1
ATOM 4056 O O . VAL A 1 511 ? -35.938 57.969 4.281 1 86.5 511 VAL A O 1
ATOM 4059 N N . ALA A 1 512 ? -36.875 58.344 6.297 1 85.25 512 ALA A N 1
ATOM 4060 C CA . ALA A 1 512 ? -36.344 59.719 6.438 1 85.25 512 ALA A CA 1
ATOM 4061 C C . ALA A 1 512 ? -34.875 59.688 6.797 1 85.25 512 ALA A C 1
ATOM 4063 O O . ALA A 1 512 ? -34.375 58.719 7.363 1 85.25 512 ALA A O 1
ATOM 4064 N N . HIS A 1 513 ? -34.25 60.75 6.406 1 84.69 513 HIS A N 1
ATOM 4065 C CA . HIS A 1 513 ? -32.844 60.906 6.801 1 84.69 513 HIS A CA 1
ATOM 4066 C C . HIS A 1 513 ? -32.688 60.906 8.32 1 84.69 513 HIS A C 1
ATOM 4068 O O . HIS A 1 513 ? -33.406 61.594 9.023 1 84.69 513 HIS A O 1
ATOM 4074 N N . GLY A 1 514 ? -31.781 60.062 8.82 1 80.19 514 GLY A N 1
ATOM 4075 C CA . GLY A 1 514 ? -31.531 59.969 10.25 1 80.19 514 GLY A CA 1
ATOM 4076 C C . GLY A 1 514 ? -32.375 58.906 10.938 1 80.19 514 GLY A C 1
ATOM 4077 O O . GLY A 1 514 ? -32.219 58.656 12.141 1 80.19 514 GLY A O 1
ATOM 4078 N N . GLU A 1 515 ? -33.25 58.312 10.156 1 84.81 515 GLU A N 1
ATOM 4079 C CA . GLU A 1 515 ? -34.094 57.25 10.727 1 84.81 515 GLU A CA 1
ATOM 4080 C C . GLU A 1 515 ? -33.312 55.969 10.914 1 84.81 515 GLU A C 1
ATOM 4082 O O . GLU A 1 515 ? -32.469 55.625 10.086 1 84.81 515 GLU A O 1
ATOM 4087 N N . ARG A 1 516 ? -33.656 55.375 12.07 1 84.81 516 ARG A N 1
ATOM 4088 C CA . ARG A 1 516 ? -33.031 54.094 12.391 1 84.81 516 ARG A CA 1
ATOM 4089 C C . ARG A 1 516 ? -33.562 52.969 11.523 1 84.81 516 ARG A C 1
ATOM 4091 O O . ARG A 1 516 ? -34.781 52.75 11.453 1 84.81 516 ARG A O 1
ATOM 4098 N N . VAL A 1 517 ? -32.625 52.375 10.789 1 86.19 517 VAL A N 1
ATOM 4099 C CA . VAL A 1 517 ? -32.969 51.219 9.953 1 86.19 517 VAL A CA 1
ATOM 4100 C C . VAL A 1 517 ? -32.281 49.969 10.492 1 86.19 517 VAL A C 1
ATOM 4102 O O . VAL A 1 517 ? -31.062 49.969 10.742 1 86.19 517 VAL A O 1
ATOM 4105 N N . ALA A 1 518 ? -33.125 48.969 10.711 1 85.25 518 ALA A N 1
ATOM 4106 C CA . ALA A 1 518 ? -32.594 47.719 11.234 1 85.25 518 ALA A CA 1
ATOM 4107 C C . ALA A 1 518 ? -32.125 46.812 10.102 1 85.25 518 ALA A C 1
ATOM 4109 O O . ALA A 1 518 ? -32.719 46.812 9.016 1 85.25 518 ALA A O 1
ATOM 4110 N N . TYR A 1 519 ? -31 46.156 10.328 1 82.94 519 TYR A N 1
ATOM 4111 C CA . TYR A 1 519 ? -30.578 45.062 9.445 1 82.94 519 TYR A CA 1
ATOM 4112 C C . TYR A 1 519 ? -30.062 43.875 10.25 1 82.94 519 TYR A C 1
ATOM 4114 O O . TYR A 1 519 ? -29.703 44 11.422 1 82.94 519 TYR A O 1
ATOM 4122 N N . THR A 1 520 ? -30.203 42.656 9.625 1 82.31 520 THR A N 1
ATOM 4123 C CA . THR A 1 520 ? -29.812 41.406 10.289 1 82.31 520 THR A CA 1
ATOM 4124 C C . THR A 1 520 ? -28.547 40.844 9.672 1 82.31 520 THR A C 1
ATOM 4126 O O . THR A 1 520 ? -28.422 40.75 8.445 1 82.31 520 THR A O 1
ATOM 4129 N N . VAL A 1 521 ? -27.625 40.656 10.594 1 74.69 521 VAL A N 1
ATOM 4130 C CA . VAL A 1 521 ? -26.406 39.969 10.195 1 74.69 521 VAL A CA 1
ATOM 4131 C C . VAL A 1 521 ? -26.484 38.5 10.617 1 74.69 521 VAL A C 1
ATOM 4133 O O . VAL A 1 521 ? -26.828 38.188 11.766 1 74.69 521 VAL A O 1
ATOM 4136 N N . ARG A 1 522 ? -26.172 37.625 9.547 1 72.69 522 ARG A N 1
ATOM 4137 C CA . ARG A 1 522 ? -26.125 36.188 9.805 1 72.69 522 ARG A CA 1
ATOM 4138 C C . ARG A 1 522 ? -24.719 35.656 9.562 1 72.69 522 ARG A C 1
ATOM 4140 O O . ARG A 1 522 ? -24.094 35.969 8.555 1 72.69 522 ARG A O 1
ATOM 4147 N N . MET B 1 1 ? -30.109 -31.672 -0.639 1 22.11 1 MET B N 1
ATOM 4148 C CA . MET B 1 1 ? -29.734 -31.031 0.617 1 22.11 1 MET B CA 1
ATOM 4149 C C . MET B 1 1 ? -29.031 -29.703 0.358 1 22.11 1 MET B C 1
ATOM 4151 O O . MET B 1 1 ? -28 -29.656 -0.319 1 22.11 1 MET B O 1
ATOM 4155 N N . ILE B 1 2 ? -29.719 -28.688 0.074 1 29.42 2 ILE B N 1
ATOM 4156 C CA . ILE B 1 2 ? -29.281 -27.297 -0.074 1 29.42 2 ILE B CA 1
ATOM 4157 C C . ILE B 1 2 ? -28.266 -26.953 1.017 1 29.42 2 ILE B C 1
ATOM 4159 O O . ILE B 1 2 ? -28.578 -27.031 2.207 1 29.42 2 ILE B O 1
ATOM 4163 N N . SER B 1 3 ? -27.062 -27.375 0.83 1 34.19 3 SER B N 1
ATOM 4164 C CA . SER B 1 3 ? -26 -27.297 1.816 1 34.19 3 SER B CA 1
ATOM 4165 C C . SER B 1 3 ? -26.156 -26.078 2.707 1 34.19 3 SER B C 1
ATOM 4167 O O . SER B 1 3 ? -26.688 -25.047 2.275 1 34.19 3 SER B O 1
ATOM 4169 N N . GLN B 1 4 ? -26.5 -26.328 3.965 1 36.03 4 GLN B N 1
ATOM 4170 C CA . GLN B 1 4 ? -26.391 -25.391 5.078 1 36.03 4 GLN B CA 1
ATOM 4171 C C . GLN B 1 4 ? -25.406 -24.266 4.77 1 36.03 4 GLN B C 1
ATOM 4173 O O . GLN B 1 4 ? -24.234 -24.531 4.477 1 36.03 4 GLN B O 1
ATOM 4178 N N . GLN B 1 5 ? -25.688 -23.344 4.055 1 42.84 5 GLN B N 1
ATOM 4179 C CA . GLN B 1 5 ? -24.984 -22.078 3.879 1 42.84 5 GLN B CA 1
ATOM 4180 C C . GLN B 1 5 ? -24.078 -21.781 5.07 1 42.84 5 GLN B C 1
ATOM 4182 O O . GLN B 1 5 ? -24.547 -21.359 6.125 1 42.84 5 GLN B O 1
ATOM 4187 N N . ASP B 1 6 ? -23.344 -22.828 5.559 1 51.75 6 ASP B N 1
ATOM 4188 C CA . ASP B 1 6 ? -22.406 -22.812 6.68 1 51.75 6 ASP B CA 1
ATOM 4189 C C . ASP B 1 6 ? -21.688 -21.469 6.77 1 51.75 6 ASP B C 1
ATOM 4191 O O . ASP B 1 6 ? -21.109 -21 5.785 1 51.75 6 ASP B O 1
ATOM 4195 N N . ASN B 1 7 ? -22.266 -20.531 7.527 1 71 7 ASN B N 1
ATOM 4196 C CA . ASN B 1 7 ? -22.109 -19.109 7.816 1 71 7 ASN B CA 1
ATOM 4197 C C . ASN B 1 7 ? -20.719 -18.797 8.367 1 71 7 ASN B C 1
ATOM 4199 O O . ASN B 1 7 ? -20.484 -18.906 9.57 1 71 7 ASN B O 1
ATOM 4203 N N . TYR B 1 8 ? -19.75 -19.125 7.559 1 88.31 8 TYR B N 1
ATOM 4204 C CA . TYR B 1 8 ? -18.438 -18.656 8.008 1 88.31 8 TYR B CA 1
ATOM 4205 C C . TYR B 1 8 ? -18.469 -17.156 8.25 1 88.31 8 TYR B C 1
ATOM 4207 O O . TYR B 1 8 ? -19.031 -16.391 7.457 1 88.31 8 TYR B O 1
ATOM 4215 N N . LYS B 1 9 ? -17.953 -16.844 9.328 1 88.25 9 LYS B N 1
ATOM 4216 C CA . LYS B 1 9 ? -17.953 -15.438 9.727 1 88.25 9 LYS B CA 1
ATOM 4217 C C . LYS B 1 9 ? -16.828 -14.672 9.023 1 88.25 9 LYS B C 1
ATOM 4219 O O . LYS B 1 9 ? -16.922 -13.453 8.852 1 88.25 9 LYS B O 1
ATOM 4224 N N . LEU B 1 10 ? -15.828 -15.484 8.734 1 91.88 10 LEU B N 1
ATOM 4225 C CA . LEU B 1 10 ? -14.641 -14.883 8.148 1 91.88 10 LEU B CA 1
ATOM 4226 C C . LEU B 1 10 ? -14.125 -15.719 6.977 1 91.88 10 LEU B C 1
ATOM 4228 O O . LEU B 1 10 ? -14.078 -16.953 7.062 1 91.88 10 LEU B O 1
ATOM 4232 N N . VAL B 1 11 ? -13.836 -15.031 5.859 1 94.19 11 VAL B N 1
ATOM 4233 C CA . VAL B 1 11 ? -13.141 -15.656 4.742 1 94.19 11 VAL B CA 1
ATOM 4234 C C . VAL B 1 11 ? -11.695 -15.156 4.691 1 94.19 11 VAL B C 1
ATOM 4236 O O . VAL B 1 11 ? -11.453 -13.945 4.668 1 94.19 11 VAL B O 1
ATOM 4239 N N . ILE B 1 12 ? -10.773 -16.047 4.715 1 95.31 12 ILE B N 1
ATOM 4240 C CA . ILE B 1 12 ? -9.352 -15.719 4.68 1 95.31 12 ILE B CA 1
ATOM 4241 C C . ILE B 1 12 ? -8.703 -16.344 3.445 1 95.31 12 ILE B C 1
ATOM 4243 O O . ILE B 1 12 ? -8.828 -17.547 3.215 1 95.31 12 ILE B O 1
ATOM 4247 N N . ALA B 1 13 ? -8.07 -15.547 2.676 1 96.75 13 ALA B N 1
ATOM 4248 C CA . ALA B 1 13 ? -7.395 -16.047 1.481 1 96.75 13 ALA B CA 1
ATOM 4249 C C . ALA B 1 13 ? -5.883 -15.859 1.595 1 96.75 13 ALA B C 1
ATOM 4251 O O . ALA B 1 13 ? -5.406 -14.844 2.107 1 96.75 13 ALA B O 1
ATOM 4252 N N . TYR B 1 14 ? -5.16 -16.891 1.179 1 95.62 14 TYR B N 1
ATOM 4253 C CA . TYR B 1 14 ? -3.707 -16.828 1.066 1 95.62 14 TYR B CA 1
ATOM 4254 C C . TYR B 1 14 ? -3.26 -17.047 -0.374 1 95.62 14 TYR B C 1
ATOM 4256 O O . TYR B 1 14 ? -3.721 -17.984 -1.038 1 95.62 14 TYR B O 1
ATOM 4264 N N . ASP B 1 15 ? -2.48 -16.172 -0.867 1 93.75 15 ASP B N 1
ATOM 4265 C CA . ASP B 1 15 ? -1.773 -16.328 -2.135 1 93.75 15 ASP B CA 1
ATOM 4266 C C . ASP B 1 15 ? -0.304 -16.688 -1.904 1 93.75 15 ASP B C 1
ATOM 4268 O O . ASP B 1 15 ? 0.514 -15.797 -1.645 1 93.75 15 ASP B O 1
ATOM 4272 N N . PHE B 1 16 ? -0.087 -17.938 -2.006 1 88.62 16 PHE B N 1
ATOM 4273 C CA . PHE B 1 16 ? 1.272 -18.453 -1.867 1 88.62 16 PHE B CA 1
ATOM 4274 C C . PHE B 1 16 ? 2.039 -18.297 -3.176 1 88.62 16 PHE B C 1
ATOM 4276 O O . PHE B 1 16 ? 2.023 -19.203 -4.012 1 88.62 16 PHE B O 1
ATOM 4283 N N . GLY B 1 17 ? 2.783 -17.203 -3.264 1 86.31 17 GLY B N 1
ATOM 4284 C CA . GLY B 1 17 ? 3.467 -16.906 -4.516 1 86.31 17 GLY B CA 1
ATOM 4285 C C . GLY B 1 17 ? 4.906 -17.391 -4.531 1 86.31 17 GLY B C 1
ATOM 4286 O O . GLY B 1 17 ? 5.438 -17.812 -3.504 1 86.31 17 GLY B O 1
ATOM 4287 N N . THR B 1 18 ? 5.5 -17.359 -5.691 1 84.62 18 THR B N 1
ATOM 4288 C CA . THR B 1 18 ? 6.898 -17.75 -5.855 1 84.62 18 THR B CA 1
ATOM 4289 C C . THR B 1 18 ? 7.824 -16.703 -5.238 1 84.62 18 THR B C 1
ATOM 4291 O O . THR B 1 18 ? 8.812 -17.047 -4.586 1 84.62 18 THR B O 1
ATOM 4294 N N . THR B 1 19 ? 7.512 -15.43 -5.406 1 88.94 19 THR B N 1
ATOM 4295 C CA . THR B 1 19 ? 8.383 -14.359 -4.926 1 88.94 19 THR B CA 1
ATOM 4296 C C . THR B 1 19 ? 7.762 -13.672 -3.713 1 88.94 19 THR B C 1
ATOM 4298 O O . THR B 1 19 ? 8.469 -13.305 -2.771 1 88.94 19 THR B O 1
ATOM 4301 N N . PHE B 1 20 ? 6.461 -13.453 -3.863 1 91.75 20 PHE B N 1
ATOM 4302 C CA . PHE B 1 20 ? 5.762 -12.797 -2.764 1 91.75 20 PHE B CA 1
ATOM 4303 C C . PHE B 1 20 ? 4.484 -13.547 -2.41 1 91.75 20 PHE B C 1
ATOM 4305 O O . PHE B 1 20 ? 3.814 -14.094 -3.291 1 91.75 20 PHE B O 1
ATOM 4312 N N . SER B 1 21 ? 4.168 -13.562 -1.159 1 93.31 21 SER B N 1
ATOM 4313 C CA . SER B 1 21 ? 2.93 -14.148 -0.656 1 93.31 21 SER B CA 1
ATOM 4314 C C . SER B 1 21 ? 2.045 -13.094 0 1 93.31 21 SER B C 1
ATOM 4316 O O . SER B 1 21 ? 2.545 -12.133 0.592 1 93.31 21 SER B O 1
ATOM 4318 N N . GLY B 1 22 ? 0.796 -13.203 -0.204 1 93.75 22 GLY B N 1
ATOM 4319 C CA . GLY B 1 22 ? -0.141 -12.234 0.34 1 93.75 22 GLY B CA 1
ATOM 4320 C C . GLY B 1 22 ? -1.322 -12.875 1.043 1 93.75 22 GLY B C 1
ATOM 4321 O O . GLY B 1 22 ? -1.521 -14.094 0.952 1 93.75 22 GLY B O 1
ATOM 4322 N N . ALA B 1 23 ? -2.004 -12.094 1.853 1 94.5 23 ALA B N 1
ATOM 4323 C CA . ALA B 1 23 ? -3.203 -12.523 2.568 1 94.5 23 ALA B CA 1
ATOM 4324 C C . ALA B 1 23 ? -4.258 -11.422 2.574 1 94.5 23 ALA B C 1
ATOM 4326 O O . ALA B 1 23 ? -3.934 -10.242 2.729 1 94.5 23 ALA B O 1
ATOM 4327 N N . SER B 1 24 ? -5.406 -11.758 2.297 1 94.25 24 SER B N 1
ATOM 4328 C CA . SER B 1 24 ? -6.57 -10.883 2.379 1 94.25 24 SER B CA 1
ATOM 4329 C C . SER B 1 24 ? -7.734 -11.57 3.076 1 94.25 24 SER B C 1
ATOM 4331 O O . SER B 1 24 ? -7.742 -12.797 3.221 1 94.25 24 SER B O 1
ATOM 4333 N N . TYR B 1 25 ? -8.695 -10.773 3.584 1 91.94 25 TYR B N 1
ATOM 4334 C CA . TYR B 1 25 ? -9.82 -11.359 4.305 1 91.94 25 TYR B CA 1
ATOM 4335 C C . TYR B 1 25 ? -11.055 -10.469 4.215 1 91.94 25 TYR B C 1
ATOM 4337 O O . TYR B 1 25 ? -10.953 -9.297 3.822 1 91.94 25 TYR B O 1
ATOM 4345 N N . ALA B 1 26 ? -12.188 -11.031 4.469 1 89.75 26 ALA B N 1
ATOM 4346 C CA . ALA B 1 26 ? -13.453 -10.305 4.512 1 89.75 26 ALA B CA 1
ATOM 4347 C C . ALA B 1 26 ? -14.383 -10.891 5.57 1 89.75 26 ALA B C 1
ATOM 4349 O O . ALA B 1 26 ? -14.445 -12.109 5.746 1 89.75 26 ALA B O 1
ATOM 4350 N N . PHE B 1 27 ? -15.016 -9.953 6.262 1 84 27 PHE B N 1
ATOM 4351 C CA . PHE B 1 27 ? -16.062 -10.375 7.176 1 84 27 PHE B CA 1
ATOM 4352 C C . PHE B 1 27 ? -17.359 -10.633 6.418 1 84 27 PHE B C 1
ATOM 4354 O O . PHE B 1 27 ? -17.703 -9.891 5.488 1 84 27 PHE B O 1
ATOM 4361 N N . THR B 1 28 ? -18.047 -11.641 6.793 1 85.12 28 THR B N 1
ATOM 4362 C CA . THR B 1 28 ? -19.234 -12.039 6.027 1 85.12 28 THR B CA 1
ATOM 4363 C C . THR B 1 28 ? -20.484 -11.406 6.602 1 85.12 28 THR B C 1
ATOM 4365 O O . THR B 1 28 ? -21.547 -11.438 5.973 1 85.12 28 THR B O 1
ATOM 4368 N N . HIS B 1 29 ? -20.406 -10.82 7.789 1 73.56 29 HIS B N 1
ATOM 4369 C CA . HIS B 1 29 ? -21.609 -10.312 8.438 1 73.56 29 HIS B CA 1
ATOM 4370 C C . HIS B 1 29 ? -22 -8.945 7.883 1 73.56 29 HIS B C 1
ATOM 4372 O O . HIS B 1 29 ? -23.125 -8.484 8.078 1 73.56 29 HIS B O 1
ATOM 4378 N N . ASN B 1 30 ? -21.125 -8.266 7.238 1 62.34 30 ASN B N 1
ATOM 4379 C CA . ASN B 1 30 ? -21.438 -6.977 6.645 1 62.34 30 ASN B CA 1
ATOM 4380 C C . ASN B 1 30 ? -22.281 -7.133 5.379 1 62.34 30 ASN B C 1
ATOM 4382 O O . ASN B 1 30 ? -22.188 -8.148 4.688 1 62.34 30 ASN B O 1
ATOM 4386 N N . THR B 1 31 ? -23.297 -6.293 5.238 1 59.59 31 THR B N 1
ATOM 4387 C CA . THR B 1 31 ? -24.156 -6.324 4.062 1 59.59 31 THR B CA 1
ATOM 4388 C C . THR B 1 31 ? -23.328 -6.363 2.783 1 59.59 31 THR B C 1
ATOM 4390 O O . THR B 1 31 ? -23.641 -7.121 1.859 1 59.59 31 THR B O 1
ATOM 4393 N N . ILE B 1 32 ? -22.359 -5.59 2.756 1 63.12 32 ILE B N 1
ATOM 4394 C CA . ILE B 1 32 ? -21.422 -5.637 1.643 1 63.12 32 ILE B CA 1
ATOM 4395 C C . ILE B 1 32 ? -20 -5.895 2.17 1 63.12 32 ILE B C 1
ATOM 4397 O O . ILE B 1 32 ? -19.375 -4.992 2.723 1 63.12 32 ILE B O 1
ATOM 4401 N N . PRO B 1 33 ? -19.641 -7.086 1.871 1 72.19 33 PRO B N 1
ATOM 4402 C CA . PRO B 1 33 ? -18.344 -7.41 2.471 1 72.19 33 PRO B CA 1
ATOM 4403 C C . PRO B 1 33 ? -17.188 -6.633 1.84 1 72.19 33 PRO B C 1
ATOM 4405 O O . PRO B 1 33 ? -17.078 -6.562 0.613 1 72.19 33 PRO B O 1
ATOM 4408 N N . GLU B 1 34 ? -16.516 -5.922 2.611 1 76.5 34 GLU B N 1
ATOM 4409 C CA . GLU B 1 34 ? -15.289 -5.234 2.201 1 76.5 34 GLU B CA 1
ATOM 4410 C C . GLU B 1 34 ? -14.07 -6.141 2.357 1 76.5 34 GLU B C 1
ATOM 4412 O O . GLU B 1 34 ? -13.953 -6.875 3.34 1 76.5 34 GLU B O 1
ATOM 4417 N N . VAL B 1 35 ? -13.242 -6.207 1.302 1 86.5 35 VAL B N 1
ATOM 4418 C CA . VAL B 1 35 ? -12.031 -7.02 1.353 1 86.5 35 VAL B CA 1
ATOM 4419 C C . VAL B 1 35 ? -10.891 -6.207 1.956 1 86.5 35 VAL B C 1
ATOM 4421 O O . VAL B 1 35 ? -10.625 -5.078 1.529 1 86.5 35 VAL B O 1
ATOM 4424 N N . PHE B 1 36 ? -10.242 -6.77 2.953 1 83.56 36 PHE B N 1
ATOM 4425 C CA . PHE B 1 36 ? -9.102 -6.16 3.625 1 83.56 36 PHE B CA 1
ATOM 4426 C C . PHE B 1 36 ? -7.809 -6.883 3.258 1 83.56 36 PHE B C 1
ATOM 4428 O O . PHE B 1 36 ? -7.781 -8.117 3.18 1 83.56 36 PHE B O 1
ATOM 4435 N N . ASP B 1 37 ? -6.828 -6.109 2.939 1 88.81 37 ASP B N 1
ATOM 4436 C CA . ASP B 1 37 ? -5.512 -6.676 2.666 1 88.81 37 ASP B CA 1
ATOM 4437 C C . ASP B 1 37 ? -4.621 -6.617 3.906 1 88.81 37 ASP B C 1
ATOM 4439 O O . ASP B 1 37 ? -4.645 -5.633 4.648 1 88.81 37 ASP B O 1
ATOM 4443 N N . VAL B 1 38 ? -3.941 -7.684 4.164 1 87.81 38 VAL B N 1
ATOM 4444 C CA . VAL B 1 38 ? -2.965 -7.66 5.25 1 87.81 38 VAL B CA 1
ATOM 4445 C C . VAL B 1 38 ? -1.795 -6.754 4.867 1 87.81 38 VAL B C 1
ATOM 4447 O O . VAL B 1 38 ? -1.135 -6.977 3.852 1 87.81 38 VAL B O 1
ATOM 4450 N N . GLN B 1 39 ? -1.583 -5.805 5.656 1 79.56 39 GLN B N 1
ATOM 4451 C CA . GLN B 1 39 ? -0.498 -4.863 5.402 1 79.56 39 GLN B CA 1
ATOM 4452 C C . GLN B 1 39 ? 0.597 -4.988 6.457 1 79.56 39 GLN B C 1
ATOM 4454 O O . GLN B 1 39 ? 1.747 -4.617 6.215 1 79.56 39 GLN B O 1
ATOM 4459 N N . LYS B 1 40 ? 0.201 -5.465 7.574 1 78.75 40 LYS B N 1
ATOM 4460 C CA . LYS B 1 40 ? 1.167 -5.59 8.664 1 78.75 40 LYS B CA 1
ATOM 4461 C C . LYS B 1 40 ? 1.825 -6.969 8.656 1 78.75 40 LYS B C 1
ATOM 4463 O O . LYS B 1 40 ? 1.24 -7.941 9.133 1 78.75 40 LYS B O 1
ATOM 4468 N N . TRP B 1 41 ? 2.945 -7.035 8.125 1 87.44 41 TRP B N 1
ATOM 4469 C CA . TRP B 1 41 ? 3.76 -8.242 8.109 1 87.44 41 TRP B CA 1
ATOM 4470 C C . TRP B 1 41 ? 4.902 -8.148 9.117 1 87.44 41 TRP B C 1
ATOM 4472 O O . TRP B 1 41 ? 5.414 -7.055 9.383 1 87.44 41 TRP B O 1
ATOM 4482 N N . PRO B 1 42 ? 5.273 -9.273 9.688 1 83.31 42 PRO B N 1
ATOM 4483 C CA . PRO B 1 42 ? 6.406 -9.211 10.609 1 83.31 42 PRO B CA 1
ATOM 4484 C C . PRO B 1 42 ? 7.664 -8.633 9.969 1 83.31 42 PRO B C 1
ATOM 4486 O O . PRO B 1 42 ? 8.039 -9.031 8.859 1 83.31 42 PRO B O 1
ATOM 4489 N N . HIS B 1 43 ? 8.234 -7.613 10.508 1 81.12 43 HIS B N 1
ATOM 4490 C CA . HIS B 1 43 ? 9.508 -7.016 10.133 1 81.12 43 HIS B CA 1
ATOM 4491 C C . HIS B 1 43 ? 9.414 -6.281 8.805 1 81.12 43 HIS B C 1
ATOM 4493 O O . HIS B 1 43 ? 10.406 -6.137 8.094 1 81.12 43 HIS B O 1
ATOM 4499 N N . LYS B 1 44 ? 8.242 -5.883 8.453 1 80.06 44 LYS B N 1
ATOM 4500 C CA . LYS B 1 44 ? 8.07 -5.258 7.145 1 80.06 44 LYS B CA 1
ATOM 4501 C C . LYS B 1 44 ? 8.727 -3.881 7.102 1 80.06 44 LYS B C 1
ATOM 4503 O O . LYS B 1 44 ? 8.953 -3.326 6.023 1 80.06 44 LYS B O 1
ATOM 4508 N N . GLY B 1 45 ? 8.938 -3.328 8.234 1 69.69 45 GLY B N 1
ATOM 4509 C CA . GLY B 1 45 ? 9.5 -1.987 8.25 1 69.69 45 GLY B CA 1
ATOM 4510 C C . GLY B 1 45 ? 8.641 -0.971 7.52 1 69.69 45 GLY B C 1
ATOM 4511 O O . GLY B 1 45 ? 7.438 -0.875 7.77 1 69.69 45 GLY B O 1
ATOM 4512 N N . GLY B 1 46 ? 9.242 -0.165 6.625 1 68.44 46 GLY B N 1
ATOM 4513 C CA . GLY B 1 46 ? 8.547 0.864 5.871 1 68.44 46 GLY B CA 1
ATOM 4514 C C . GLY B 1 46 ? 8 0.365 4.543 1 68.44 46 GLY B C 1
ATOM 4515 O O . GLY B 1 46 ? 7.504 1.152 3.734 1 68.44 46 GLY B O 1
ATOM 4516 N N . ASN B 1 47 ? 8.102 -0.942 4.445 1 72.31 47 ASN B N 1
ATOM 4517 C CA . ASN B 1 47 ? 7.625 -1.51 3.189 1 72.31 47 ASN B CA 1
ATOM 4518 C C . ASN B 1 47 ? 6.102 -1.534 3.127 1 72.31 47 ASN B C 1
ATOM 4520 O O . ASN B 1 47 ? 5.449 -2.09 4.012 1 72.31 47 ASN B O 1
ATOM 4524 N N . PHE B 1 48 ? 5.559 -0.924 2.131 1 74.31 48 PHE B N 1
ATOM 4525 C CA . PHE B 1 48 ? 4.105 -0.815 2.037 1 74.31 48 PHE B CA 1
ATOM 4526 C C . PHE B 1 48 ? 3.555 -1.791 1.004 1 74.31 48 PHE B C 1
ATOM 4528 O O . PHE B 1 48 ? 2.354 -1.802 0.731 1 74.31 48 PHE B O 1
ATOM 4535 N N . TYR B 1 49 ? 4.473 -2.572 0.433 1 80.12 49 TYR B N 1
ATOM 4536 C CA . TYR B 1 49 ? 3.959 -3.615 -0.45 1 80.12 49 TYR B CA 1
ATOM 4537 C C . TYR B 1 49 ? 3.062 -4.582 0.312 1 80.12 49 TYR B C 1
ATOM 4539 O O . TYR B 1 49 ? 3.453 -5.109 1.355 1 80.12 49 TYR B O 1
ATOM 4547 N N . PRO B 1 50 ? 1.864 -4.75 -0.115 1 84.88 50 PRO B N 1
ATOM 4548 C CA . PRO B 1 50 ? 0.896 -5.512 0.678 1 84.88 50 PRO B CA 1
ATOM 4549 C C . PRO B 1 50 ? 1.112 -7.02 0.584 1 84.88 50 PRO B C 1
ATOM 4551 O O . PRO B 1 50 ? 0.145 -7.785 0.516 1 84.88 50 PRO B O 1
ATOM 4554 N N . LYS B 1 51 ? 2.312 -7.457 0.362 1 91.44 51 LYS B N 1
ATOM 4555 C CA . LYS B 1 51 ? 2.711 -8.859 0.383 1 91.44 51 LYS B CA 1
ATOM 4556 C C . LYS B 1 51 ? 4.074 -9.031 1.046 1 91.44 51 LYS B C 1
ATOM 4558 O O . LYS B 1 51 ? 4.773 -8.055 1.31 1 91.44 51 LYS B O 1
ATOM 4563 N N . THR B 1 52 ? 4.363 -10.211 1.456 1 93.44 52 THR B N 1
ATOM 4564 C CA . THR B 1 52 ? 5.652 -10.523 2.064 1 93.44 52 THR B CA 1
ATOM 4565 C C . THR B 1 52 ? 6.496 -11.383 1.129 1 93.44 52 THR B C 1
ATOM 4567 O O . THR B 1 52 ? 5.965 -12.188 0.365 1 93.44 52 THR B O 1
ATOM 4570 N N . PRO B 1 53 ? 7.812 -11.156 1.123 1 91.81 53 PRO B N 1
ATOM 4571 C CA . PRO B 1 53 ? 8.656 -12.039 0.309 1 91.81 53 PRO B CA 1
ATOM 4572 C C . PRO B 1 53 ? 8.5 -13.508 0.675 1 91.81 53 PRO B C 1
ATOM 4574 O O . PRO B 1 53 ? 8.398 -13.852 1.857 1 91.81 53 PRO B O 1
ATOM 4577 N N . THR B 1 54 ? 8.422 -14.305 -0.362 1 91.5 54 THR B N 1
ATOM 4578 C CA . THR B 1 54 ? 8.359 -15.75 -0.135 1 91.5 54 THR B CA 1
ATOM 4579 C C . THR B 1 54 ? 9.758 -16.328 0.029 1 91.5 54 THR B C 1
ATOM 4581 O O . THR B 1 54 ? 10.25 -17.047 -0.851 1 91.5 54 THR B O 1
ATOM 4584 N N . ILE B 1 55 ? 10.383 -16.062 1.179 1 91.06 55 ILE B N 1
ATOM 4585 C CA . ILE B 1 55 ? 11.734 -16.531 1.472 1 91.06 55 ILE B CA 1
ATOM 4586 C C . ILE B 1 55 ? 11.812 -17 2.924 1 91.06 55 ILE B C 1
ATOM 4588 O O . ILE B 1 55 ? 11.047 -16.531 3.773 1 91.06 55 ILE B O 1
ATOM 4592 N N . SER B 1 56 ? 12.625 -17.938 3.16 1 91.56 56 SER B N 1
ATOM 4593 C CA . SER B 1 56 ? 12.867 -18.484 4.492 1 91.56 56 SER B CA 1
ATOM 4594 C C . SER B 1 56 ? 14.359 -18.609 4.781 1 91.56 56 SER B C 1
ATOM 4596 O O . SER B 1 56 ? 15.141 -18.984 3.904 1 91.56 56 SER B O 1
ATOM 4598 N N . ALA B 1 57 ? 14.719 -18.203 5.973 1 92.88 57 ALA B N 1
ATOM 4599 C CA . ALA B 1 57 ? 16.109 -18.281 6.398 1 92.88 57 ALA B CA 1
ATOM 4600 C C . ALA B 1 57 ? 16.328 -19.438 7.363 1 92.88 57 ALA B C 1
ATOM 4602 O O . ALA B 1 57 ? 15.555 -19.625 8.312 1 92.88 57 ALA B O 1
ATOM 4603 N N . TYR B 1 58 ? 17.359 -20.203 7.078 1 92 58 TYR B N 1
ATOM 4604 C CA . TYR B 1 58 ? 17.703 -21.359 7.887 1 92 58 TYR B CA 1
ATOM 4605 C C . TYR B 1 58 ? 19.141 -21.266 8.391 1 92 58 TYR B C 1
ATOM 4607 O O . TYR B 1 58 ? 19.953 -20.562 7.812 1 92 58 TYR B O 1
ATOM 4615 N N . LYS B 1 59 ? 19.344 -21.984 9.453 1 92.69 59 LYS B N 1
ATOM 4616 C CA . LYS B 1 59 ? 20.703 -22.078 9.969 1 92.69 59 LYS B CA 1
ATOM 4617 C C . LYS B 1 59 ? 21.516 -23.094 9.18 1 92.69 59 LYS B C 1
ATOM 4619 O O . LYS B 1 59 ? 21.016 -24.172 8.836 1 92.69 59 LYS B O 1
ATOM 4624 N N . ARG B 1 60 ? 22.75 -22.734 8.898 1 91.12 60 ARG B N 1
ATOM 4625 C CA . ARG B 1 60 ? 23.609 -23.641 8.156 1 91.12 60 ARG B CA 1
ATOM 4626 C C . ARG B 1 60 ? 23.938 -24.875 8.992 1 91.12 60 ARG B C 1
ATOM 4628 O O . ARG B 1 60 ? 24.062 -25.984 8.453 1 91.12 60 ARG B O 1
ATOM 4635 N N . THR B 1 61 ? 24.141 -24.703 10.312 1 92.06 61 THR B N 1
ATOM 4636 C CA . THR B 1 61 ? 24.5 -25.797 11.211 1 92.06 61 THR B CA 1
ATOM 4637 C C . THR B 1 61 ? 23.312 -26.703 11.469 1 92.06 61 THR B C 1
ATOM 4639 O O . THR B 1 61 ? 23.484 -27.891 11.766 1 92.06 61 THR B O 1
ATOM 4642 N N . GLU B 1 62 ? 22.062 -26.156 11.344 1 91.62 62 GLU B N 1
ATOM 4643 C CA . GLU B 1 62 ? 20.812 -26.891 11.484 1 91.62 62 GLU B CA 1
ATOM 4644 C C . GLU B 1 62 ? 19.828 -26.531 10.375 1 91.62 62 GLU B C 1
ATOM 4646 O O . GLU B 1 62 ? 18.859 -25.812 10.609 1 91.62 62 GLU B O 1
ATOM 4651 N N . PRO B 1 63 ? 19.922 -27.125 9.258 1 86.31 63 PRO B N 1
ATOM 4652 C CA . PRO B 1 63 ? 19.219 -26.688 8.055 1 86.31 63 PRO B CA 1
ATOM 4653 C C . PRO B 1 63 ? 17.703 -26.922 8.141 1 86.31 63 PRO B C 1
ATOM 4655 O O . PRO B 1 63 ? 16.953 -26.469 7.273 1 86.31 63 PRO B O 1
ATOM 4658 N N . THR B 1 64 ? 17.219 -27.547 9.133 1 84.75 64 THR B N 1
ATOM 4659 C CA . THR B 1 64 ? 15.789 -27.766 9.273 1 84.75 64 THR B CA 1
ATOM 4660 C C . THR B 1 64 ? 15.164 -26.734 10.195 1 84.75 64 THR B C 1
ATOM 4662 O O . THR B 1 64 ? 13.938 -26.625 10.266 1 84.75 64 THR B O 1
ATOM 4665 N N . LYS B 1 65 ? 16.031 -26 10.742 1 87.94 65 LYS B N 1
ATOM 4666 C CA . LYS B 1 65 ? 15.531 -25.016 11.688 1 87.94 65 LYS B CA 1
ATOM 4667 C C . LYS B 1 65 ? 15.273 -23.672 11.008 1 87.94 65 LYS B C 1
ATOM 4669 O O . LYS B 1 65 ? 16.219 -22.984 10.602 1 87.94 65 LYS B O 1
ATOM 4674 N N . LEU B 1 66 ? 14 -23.375 10.898 1 91 66 LEU B N 1
ATOM 4675 C CA . LEU B 1 66 ? 13.609 -22.078 10.352 1 91 66 LEU B CA 1
ATOM 4676 C C . LEU B 1 66 ? 13.906 -20.969 11.344 1 91 66 LEU B C 1
ATOM 4678 O O . LEU B 1 66 ? 13.422 -21 12.484 1 91 66 LEU B O 1
ATOM 4682 N N . ILE B 1 67 ? 14.711 -20 10.945 1 91.44 67 ILE B N 1
ATOM 4683 C CA . ILE B 1 67 ? 15.102 -18.906 11.82 1 91.44 67 ILE B CA 1
ATOM 4684 C C . ILE B 1 67 ? 14.164 -17.719 11.602 1 91.44 67 ILE B C 1
ATOM 4686 O O . ILE B 1 67 ? 13.766 -17.047 12.562 1 91.44 67 ILE B O 1
ATOM 4690 N N . ASN B 1 68 ? 13.93 -17.422 10.367 1 92.81 68 ASN B N 1
ATOM 4691 C CA . ASN B 1 68 ? 13.047 -16.328 10.008 1 92.81 68 ASN B CA 1
ATOM 4692 C C . ASN B 1 68 ? 12.461 -16.516 8.609 1 92.81 68 ASN B C 1
ATOM 4694 O O . ASN B 1 68 ? 12.914 -17.375 7.855 1 92.81 68 ASN B O 1
ATOM 4698 N N . TRP B 1 69 ? 11.398 -15.766 8.328 1 92.94 69 TRP B N 1
ATOM 4699 C CA . TRP B 1 69 ? 10.758 -15.844 7.016 1 92.94 69 TRP B CA 1
ATOM 4700 C C . TRP B 1 69 ? 10.305 -14.461 6.551 1 92.94 69 TRP B C 1
ATOM 4702 O O . TRP B 1 69 ? 10.336 -13.5 7.32 1 92.94 69 TRP B O 1
ATOM 4712 N N . GLY B 1 70 ? 9.969 -14.344 5.258 1 92.94 70 GLY B N 1
ATOM 4713 C CA . GLY B 1 70 ? 9.469 -13.094 4.723 1 92.94 70 GLY B CA 1
ATOM 4714 C C . GLY B 1 70 ? 10.414 -11.922 4.938 1 92.94 70 GLY B C 1
ATOM 4715 O O . GLY B 1 70 ? 11.609 -12.031 4.66 1 92.94 70 GLY B O 1
ATOM 4716 N N . HIS B 1 71 ? 9.969 -10.844 5.438 1 90.75 71 HIS B N 1
ATOM 4717 C CA . HIS B 1 71 ? 10.766 -9.648 5.68 1 90.75 71 HIS B CA 1
ATOM 4718 C C . HIS B 1 71 ? 11.812 -9.898 6.758 1 90.75 71 HIS B C 1
ATOM 4720 O O . HIS B 1 71 ? 12.898 -9.312 6.711 1 90.75 71 HIS B O 1
ATOM 4726 N N . GLY B 1 72 ? 11.469 -10.773 7.645 1 90.19 72 GLY B N 1
ATOM 4727 C CA . GLY B 1 72 ? 12.422 -11.117 8.688 1 90.19 72 GLY B CA 1
ATOM 4728 C C . GLY B 1 72 ? 13.672 -11.797 8.148 1 90.19 72 GLY B C 1
ATOM 4729 O O . GLY B 1 72 ? 14.773 -11.539 8.633 1 90.19 72 GLY B O 1
ATOM 4730 N N . ALA B 1 73 ? 13.438 -12.656 7.207 1 91.88 73 ALA B N 1
ATOM 4731 C CA . ALA B 1 73 ? 14.578 -13.32 6.57 1 91.88 73 ALA B CA 1
ATOM 4732 C C . ALA B 1 73 ? 15.469 -12.312 5.848 1 91.88 73 ALA B C 1
ATOM 4734 O O . ALA B 1 73 ? 16.688 -12.406 5.906 1 91.88 73 ALA B O 1
ATOM 4735 N N . LYS B 1 74 ? 14.867 -11.367 5.207 1 87.81 74 LYS B N 1
ATOM 4736 C CA . LYS B 1 74 ? 15.617 -10.328 4.516 1 87.81 74 LYS B CA 1
ATOM 4737 C C . LYS B 1 74 ? 16.438 -9.492 5.496 1 87.81 74 LYS B C 1
ATOM 4739 O O . LYS B 1 74 ? 17.609 -9.219 5.258 1 87.81 74 LYS B O 1
ATOM 4744 N N . LYS B 1 75 ? 15.781 -9.109 6.504 1 85.88 75 LYS B N 1
ATOM 4745 C CA . LYS B 1 75 ? 16.438 -8.305 7.535 1 85.88 75 LYS B CA 1
ATOM 4746 C C . LYS B 1 75 ? 17.625 -9.047 8.141 1 85.88 75 LYS B C 1
ATOM 4748 O O . LYS B 1 75 ? 18.688 -8.469 8.344 1 85.88 75 LYS B O 1
ATOM 4753 N N . LEU B 1 76 ? 17.422 -10.305 8.422 1 88.12 76 LEU B N 1
ATOM 4754 C CA . LEU B 1 76 ? 18.484 -11.141 8.992 1 88.12 76 LEU B CA 1
ATOM 4755 C C . LEU B 1 76 ? 19.719 -11.141 8.094 1 88.12 76 LEU B C 1
ATOM 4757 O O . LEU B 1 76 ? 20.844 -11.055 8.586 1 88.12 76 LEU B O 1
ATOM 4761 N N . MET B 1 77 ? 19.531 -11.133 6.816 1 86.56 77 MET B N 1
ATOM 4762 C CA . MET B 1 77 ? 20.609 -11.305 5.863 1 86.56 77 MET B CA 1
ATOM 4763 C C . MET B 1 77 ? 21.344 -9.984 5.633 1 86.56 77 MET B C 1
ATOM 4765 O O . MET B 1 77 ? 22.422 -9.969 5.035 1 86.56 77 MET B O 1
ATOM 4769 N N . THR B 1 78 ? 20.766 -8.859 6.121 1 81.31 78 THR B N 1
ATOM 4770 C CA . THR B 1 78 ? 21.438 -7.574 6.004 1 81.31 78 THR B CA 1
ATOM 4771 C C . THR B 1 78 ? 22.578 -7.461 7.023 1 81.31 78 THR B C 1
ATOM 4773 O O . THR B 1 78 ? 23.469 -6.633 6.871 1 81.31 78 THR B O 1
ATOM 4776 N N . LYS B 1 79 ? 22.5 -8.312 8.055 1 83.19 79 LYS B N 1
ATOM 4777 C CA . LYS B 1 79 ? 23.547 -8.328 9.07 1 83.19 79 LYS B CA 1
ATOM 4778 C C . LYS B 1 79 ? 24.859 -8.828 8.492 1 83.19 79 LYS B C 1
ATOM 4780 O O . LYS B 1 79 ? 24.891 -9.82 7.762 1 83.19 79 LYS B O 1
ATOM 4785 N N . PRO B 1 80 ? 25.875 -8.031 8.859 1 81.94 80 PRO B N 1
ATOM 4786 C CA . PRO B 1 80 ? 27.156 -8.531 8.383 1 81.94 80 PRO B CA 1
ATOM 4787 C C . PRO B 1 80 ? 27.438 -9.961 8.844 1 81.94 80 PRO B C 1
ATOM 4789 O O . PRO B 1 80 ? 27.156 -10.32 9.984 1 81.94 80 PRO B O 1
ATOM 4792 N N . GLN B 1 81 ? 27.922 -10.773 8.016 1 83.5 81 GLN B N 1
ATOM 4793 C CA . GLN B 1 81 ? 28.406 -12.133 8.273 1 83.5 81 GLN B CA 1
ATOM 4794 C C . GLN B 1 81 ? 27.234 -13.086 8.492 1 83.5 81 GLN B C 1
ATOM 4796 O O . GLN B 1 81 ? 27.438 -14.25 8.852 1 83.5 81 GLN B O 1
ATOM 4801 N N . ALA B 1 82 ? 26.047 -12.641 8.305 1 87.12 82 ALA B N 1
ATOM 4802 C CA . ALA B 1 82 ? 24.875 -13.5 8.484 1 87.12 82 ALA B CA 1
ATOM 4803 C C . ALA B 1 82 ? 24.922 -14.68 7.523 1 87.12 82 ALA B C 1
ATOM 4805 O O . ALA B 1 82 ? 24.469 -15.781 7.859 1 87.12 82 ALA B O 1
ATOM 4806 N N . ALA B 1 83 ? 25.5 -14.469 6.383 1 85.88 83 ALA B N 1
ATOM 4807 C CA . ALA B 1 83 ? 25.516 -15.5 5.344 1 85.88 83 ALA B CA 1
ATOM 4808 C C . ALA B 1 83 ? 26.422 -16.672 5.746 1 85.88 83 ALA B C 1
ATOM 4810 O O . ALA B 1 83 ? 26.328 -17.75 5.184 1 85.88 83 ALA B O 1
ATOM 4811 N N . LYS B 1 84 ? 27.281 -16.375 6.676 1 87.81 84 LYS B N 1
ATOM 4812 C CA . LYS B 1 84 ? 28.141 -17.438 7.16 1 87.81 84 LYS B CA 1
ATOM 4813 C C . LYS B 1 84 ? 27.359 -18.438 8.023 1 87.81 84 LYS B C 1
ATOM 4815 O O . LYS B 1 84 ? 27.672 -19.625 8.055 1 87.81 84 LYS B O 1
ATOM 4820 N N . GLU B 1 85 ? 26.328 -17.906 8.594 1 91.69 85 GLU B N 1
ATOM 4821 C CA . GLU B 1 85 ? 25.609 -18.719 9.57 1 91.69 85 GLU B CA 1
ATOM 4822 C C . GLU B 1 85 ? 24.25 -19.156 9.023 1 91.69 85 GLU B C 1
ATOM 4824 O O . GLU B 1 85 ? 23.656 -20.109 9.523 1 91.69 85 GLU B O 1
ATOM 4829 N N . HIS B 1 86 ? 23.812 -18.422 8.039 1 92 86 HIS B N 1
ATOM 4830 C CA . HIS B 1 86 ? 22.438 -18.656 7.582 1 92 86 HIS B CA 1
ATOM 4831 C C . HIS B 1 86 ? 22.375 -18.75 6.062 1 92 86 HIS B C 1
ATOM 4833 O O . HIS B 1 86 ? 23.281 -18.281 5.371 1 92 86 HIS B O 1
ATOM 4839 N N . PHE B 1 87 ? 21.391 -19.516 5.57 1 90.38 87 PHE B N 1
ATOM 4840 C CA . PHE B 1 87 ? 21.094 -19.5 4.141 1 90.38 87 PHE B CA 1
ATOM 4841 C C . PHE B 1 87 ? 19.625 -19.25 3.891 1 90.38 87 PHE B C 1
ATOM 4843 O O . PHE B 1 87 ? 18.781 -19.484 4.77 1 90.38 87 PHE B O 1
ATOM 4850 N N . ILE B 1 88 ? 19.328 -18.656 2.66 1 89.25 88 ILE B N 1
ATOM 4851 C CA . ILE B 1 88 ? 17.969 -18.297 2.283 1 89.25 88 ILE B CA 1
ATOM 4852 C C . ILE B 1 88 ? 17.438 -19.297 1.246 1 89.25 88 ILE B C 1
ATOM 4854 O O . ILE B 1 88 ? 18.172 -19.672 0.323 1 89.25 88 ILE B O 1
ATOM 4858 N N . LEU B 1 89 ? 16.234 -19.75 1.488 1 87.94 89 LEU B N 1
ATOM 4859 C CA . LEU B 1 89 ? 15.523 -20.531 0.478 1 87.94 89 LEU B CA 1
ATOM 4860 C C . LEU B 1 89 ? 14.523 -19.656 -0.275 1 87.94 89 LEU B C 1
ATOM 4862 O O . LEU B 1 89 ? 13.703 -18.969 0.34 1 87.94 89 LEU B O 1
ATOM 4866 N N . THR B 1 90 ? 14.695 -19.641 -1.629 1 85.38 90 THR B N 1
ATOM 4867 C CA . THR B 1 90 ? 13.812 -18.875 -2.496 1 85.38 90 THR B CA 1
ATOM 4868 C C . THR B 1 90 ? 13.203 -19.75 -3.574 1 85.38 90 THR B C 1
ATOM 4870 O O . THR B 1 90 ? 13.641 -20.891 -3.779 1 85.38 90 THR B O 1
ATOM 4873 N N . ASN B 1 91 ? 12.125 -19.438 -4.133 1 79.94 91 ASN B N 1
ATOM 4874 C CA . ASN B 1 91 ? 11.508 -20.047 -5.312 1 79.94 91 ASN B CA 1
ATOM 4875 C C . ASN B 1 91 ? 11.102 -21.484 -5.055 1 79.94 91 ASN B C 1
ATOM 4877 O O . ASN B 1 91 ? 11.195 -22.328 -5.945 1 79.94 91 ASN B O 1
ATOM 4881 N N . PHE B 1 92 ? 10.758 -21.828 -3.896 1 77.62 92 PHE B N 1
ATOM 4882 C CA . PHE B 1 92 ? 10.492 -23.234 -3.584 1 77.62 92 PHE B CA 1
ATOM 4883 C C . PHE B 1 92 ? 9.109 -23.641 -4.082 1 77.62 92 PHE B C 1
ATOM 4885 O O . PHE B 1 92 ? 8.82 -24.828 -4.227 1 77.62 92 PHE B O 1
ATOM 4892 N N . LYS B 1 93 ? 8.234 -22.656 -4.305 1 76.38 93 LYS B N 1
ATOM 4893 C CA . LYS B 1 93 ? 6.934 -22.969 -4.875 1 76.38 93 LYS B CA 1
ATOM 4894 C C . LYS B 1 93 ? 7.078 -23.609 -6.254 1 76.38 93 LYS B C 1
ATOM 4896 O O . LYS B 1 93 ? 6.27 -24.453 -6.645 1 76.38 93 LYS B O 1
ATOM 4901 N N . LEU B 1 94 ? 8.055 -23.188 -6.984 1 68.06 94 LEU B N 1
ATOM 4902 C CA . LEU B 1 94 ? 8.281 -23.688 -8.328 1 68.06 94 LEU B CA 1
ATOM 4903 C C . LEU B 1 94 ? 8.625 -25.172 -8.297 1 68.06 94 LEU B C 1
ATOM 4905 O O . LEU B 1 94 ? 8.438 -25.891 -9.289 1 68.06 94 LEU B O 1
ATOM 4909 N N . HIS B 1 95 ? 9.008 -25.609 -7.137 1 63.41 95 HIS B N 1
ATOM 4910 C CA . HIS B 1 95 ? 9.469 -27 -7.02 1 63.41 95 HIS B CA 1
ATOM 4911 C C . HIS B 1 95 ? 8.305 -27.938 -6.699 1 63.41 95 HIS B C 1
ATOM 4913 O O . HIS B 1 95 ? 8.461 -29.156 -6.758 1 63.41 95 HIS B O 1
ATOM 4919 N N . LEU B 1 96 ? 7.242 -27.391 -6.355 1 62.22 96 LEU B N 1
ATOM 4920 C CA . LEU B 1 96 ? 6.078 -28.234 -6.082 1 62.22 96 LEU B CA 1
ATOM 4921 C C . LEU B 1 96 ? 5.496 -28.797 -7.375 1 62.22 96 LEU B C 1
ATOM 4923 O O . LEU B 1 96 ? 4.758 -29.781 -7.348 1 62.22 96 LEU B O 1
ATOM 4927 N N . ASP B 1 97 ? 5.848 -28.109 -8.43 1 56.81 97 ASP B N 1
ATOM 4928 C CA . ASP B 1 97 ? 5.387 -28.656 -9.703 1 56.81 97 ASP B CA 1
ATOM 4929 C C . ASP B 1 97 ? 6.266 -29.828 -10.156 1 56.81 97 ASP B C 1
ATOM 4931 O O . ASP B 1 97 ? 7.438 -29.625 -10.492 1 56.81 97 ASP B O 1
ATOM 4935 N N . GLU B 1 98 ? 5.855 -31.016 -9.766 1 54.97 98 GLU B N 1
ATOM 4936 C CA . GLU B 1 98 ? 6.598 -32.25 -10.078 1 54.97 98 GLU B CA 1
ATOM 4937 C C . GLU B 1 98 ? 7.137 -32.188 -11.508 1 54.97 98 GLU B C 1
ATOM 4939 O O . GLU B 1 98 ? 8.148 -32.844 -11.812 1 54.97 98 GLU B O 1
ATOM 4944 N N . THR B 1 99 ? 6.379 -31.625 -12.336 1 48 99 THR B N 1
ATOM 4945 C CA . THR B 1 99 ? 6.836 -31.641 -13.719 1 48 99 THR B CA 1
ATOM 4946 C C . THR B 1 99 ? 8.141 -30.875 -13.867 1 48 99 THR B C 1
ATOM 4948 O O . THR B 1 99 ? 8.906 -31.109 -14.812 1 48 99 THR B O 1
ATOM 4951 N N . LEU B 1 100 ? 8.406 -30.047 -12.883 1 47.66 100 LEU B N 1
ATOM 4952 C CA . LEU B 1 100 ? 9.57 -29.172 -13.055 1 47.66 100 LEU B CA 1
ATOM 4953 C C . LEU B 1 100 ? 10.766 -29.719 -12.289 1 47.66 100 LEU B C 1
ATOM 4955 O O . LEU B 1 100 ? 11.914 -29.422 -12.625 1 47.66 100 LEU B O 1
ATOM 4959 N N . HIS B 1 101 ? 10.594 -30.422 -11.133 1 51.47 101 HIS B N 1
ATOM 4960 C CA . HIS B 1 101 ? 11.789 -30.828 -10.406 1 51.47 101 HIS B CA 1
ATOM 4961 C C . HIS B 1 101 ? 11.734 -32.281 -10.016 1 51.47 101 HIS B C 1
ATOM 4963 O O . HIS B 1 101 ? 10.648 -32.844 -9.781 1 51.47 101 HIS B O 1
ATOM 4969 N N . PRO B 1 102 ? 12.969 -32.938 -10.125 1 46.97 102 PRO B N 1
ATOM 4970 C CA . PRO B 1 102 ? 13.148 -34.344 -9.812 1 46.97 102 PRO B CA 1
ATOM 4971 C C . PRO B 1 102 ? 12.664 -34.719 -8.406 1 46.97 102 PRO B C 1
ATOM 4973 O O . PRO B 1 102 ? 12.641 -33.875 -7.52 1 46.97 102 PRO B O 1
ATOM 4976 N N . ARG B 1 103 ? 12.141 -35.969 -8.125 1 48.22 103 ARG B N 1
ATOM 4977 C CA . ARG B 1 103 ? 11.469 -36.688 -7.035 1 48.22 103 ARG B CA 1
ATOM 4978 C C . ARG B 1 103 ? 12.219 -36.5 -5.719 1 48.22 103 ARG B C 1
ATOM 4980 O O . ARG B 1 103 ? 11.617 -36.531 -4.645 1 48.22 103 ARG B O 1
ATOM 4987 N N . GLY B 1 104 ? 13.453 -36.281 -5.664 1 47.25 104 GLY B N 1
ATOM 4988 C CA . GLY B 1 104 ? 14.234 -36.5 -4.457 1 47.25 104 GLY B CA 1
ATOM 4989 C C . GLY B 1 104 ? 14.07 -35.375 -3.436 1 47.25 104 GLY B C 1
ATOM 4990 O O . GLY B 1 104 ? 14.359 -35.562 -2.254 1 47.25 104 GLY B O 1
ATOM 4991 N N . THR B 1 105 ? 13.773 -34.25 -3.773 1 53.22 105 THR B N 1
ATOM 4992 C CA . THR B 1 105 ? 13.852 -33.156 -2.82 1 53.22 105 THR B CA 1
ATOM 4993 C C . THR B 1 105 ? 12.453 -32.688 -2.4 1 53.22 105 THR B C 1
ATOM 4995 O O . THR B 1 105 ? 12.289 -31.609 -1.852 1 53.22 105 THR B O 1
ATOM 4998 N N . LEU B 1 106 ? 11.539 -33.625 -2.588 1 54.91 106 LEU B N 1
ATOM 4999 C CA . LEU B 1 106 ? 10.133 -33.344 -2.363 1 54.91 106 LEU B CA 1
ATOM 5000 C C . LEU B 1 106 ? 9.844 -33.188 -0.875 1 54.91 106 LEU B C 1
ATOM 5002 O O . LEU B 1 106 ? 9.086 -32.281 -0.479 1 54.91 106 LEU B O 1
ATOM 5006 N N . GLY B 1 107 ? 10.539 -34.094 -0.129 1 57.88 107 GLY B N 1
ATOM 5007 C CA . GLY B 1 107 ? 10.273 -34.031 1.299 1 57.88 107 GLY B CA 1
ATOM 5008 C C . GLY B 1 107 ? 10.648 -32.688 1.897 1 57.88 107 GLY B C 1
ATOM 5009 O O . GLY B 1 107 ? 9.883 -32.094 2.672 1 57.88 107 GLY B O 1
ATOM 5010 N N . ARG B 1 108 ? 11.695 -32.25 1.54 1 66.38 108 ARG B N 1
ATOM 5011 C CA . ARG B 1 108 ? 12.172 -30.984 2.074 1 66.38 108 ARG B CA 1
ATOM 5012 C C . ARG B 1 108 ? 11.312 -29.828 1.581 1 66.38 108 ARG B C 1
ATOM 5014 O O . ARG B 1 108 ? 11.023 -28.891 2.336 1 66.38 108 ARG B O 1
ATOM 5021 N N . LYS B 1 109 ? 10.875 -30.094 0.444 1 69.62 109 LYS B N 1
ATOM 5022 C CA . LYS B 1 109 ? 10.062 -29.047 -0.163 1 69.62 109 LYS B CA 1
ATOM 5023 C C . LYS B 1 109 ? 8.688 -28.953 0.503 1 69.62 109 LYS B C 1
ATOM 5025 O O . LYS B 1 109 ? 8.188 -27.859 0.765 1 69.62 109 LYS B O 1
ATOM 5030 N N . GLN B 1 110 ? 8.156 -30.109 0.762 1 74.25 110 GLN B N 1
ATOM 5031 C CA . GLN B 1 110 ? 6.867 -30.156 1.441 1 74.25 110 GLN B CA 1
ATOM 5032 C C . GLN B 1 110 ? 6.957 -29.547 2.834 1 74.25 110 GLN B C 1
ATOM 5034 O O . GLN B 1 110 ? 6.02 -28.891 3.291 1 74.25 110 GLN B O 1
ATOM 5039 N N . LYS B 1 111 ? 8.094 -29.703 3.398 1 81.31 111 LYS B N 1
ATOM 5040 C CA . LYS B 1 111 ? 8.289 -29.141 4.734 1 81.31 111 LYS B CA 1
ATOM 5041 C C . LYS B 1 111 ? 8.352 -27.625 4.691 1 81.31 111 LYS B C 1
ATOM 5043 O O . LYS B 1 111 ? 7.84 -26.938 5.59 1 81.31 111 LYS B O 1
ATOM 5048 N N . VAL B 1 112 ? 8.961 -27.125 3.666 1 82.94 112 VAL B N 1
ATOM 5049 C CA . VAL B 1 112 ? 9.086 -25.688 3.525 1 82.94 112 VAL B CA 1
ATOM 5050 C C . VAL B 1 112 ? 7.715 -25.062 3.273 1 82.94 112 VAL B C 1
ATOM 5052 O O . VAL B 1 112 ? 7.398 -24 3.812 1 82.94 112 VAL B O 1
ATOM 5055 N N . ILE B 1 113 ? 6.934 -25.766 2.516 1 81.81 113 ILE B N 1
ATOM 5056 C CA . ILE B 1 113 ? 5.586 -25.297 2.229 1 81.81 113 ILE B CA 1
ATOM 5057 C C . ILE B 1 113 ? 4.758 -25.281 3.512 1 81.81 113 ILE B C 1
ATOM 5059 O O . ILE B 1 113 ? 4.031 -24.328 3.785 1 81.81 113 ILE B O 1
ATOM 5063 N N . LEU B 1 114 ? 4.898 -26.359 4.195 1 85.94 114 LEU B N 1
ATOM 5064 C CA . LEU B 1 114 ? 4.195 -26.469 5.465 1 85.94 114 LEU B CA 1
ATOM 5065 C C . LEU B 1 114 ? 4.562 -25.328 6.395 1 85.94 114 LEU B C 1
ATOM 5067 O O . LEU B 1 114 ? 3.686 -24.672 6.973 1 85.94 114 LEU B O 1
ATOM 5071 N N . LYS B 1 115 ? 5.812 -25.062 6.508 1 87.69 115 LYS B N 1
ATOM 5072 C CA . LYS B 1 115 ? 6.273 -24 7.398 1 87.69 115 LYS B CA 1
ATOM 5073 C C . LYS B 1 115 ? 5.77 -22.641 6.934 1 87.69 115 LYS B C 1
ATOM 5075 O O . LYS B 1 115 ? 5.414 -21.781 7.754 1 87.69 115 LYS B O 1
ATOM 5080 N N . THR B 1 116 ? 5.766 -22.484 5.664 1 86.88 116 THR B N 1
ATOM 5081 C CA . THR B 1 116 ? 5.273 -21.219 5.113 1 86.88 116 THR B CA 1
ATOM 5082 C C . THR B 1 116 ? 3.793 -21.031 5.43 1 86.88 116 THR B C 1
ATOM 5084 O O . THR B 1 116 ? 3.367 -19.938 5.801 1 86.88 116 THR B O 1
ATOM 5087 N N . LEU B 1 117 ? 3.021 -22.078 5.293 1 88.81 117 LEU B N 1
ATOM 5088 C CA . LEU B 1 117 ? 1.595 -22 5.582 1 88.81 117 LEU B CA 1
ATOM 5089 C C . LEU B 1 117 ? 1.354 -21.719 7.059 1 88.81 117 LEU B C 1
ATOM 5091 O O . LEU B 1 117 ? 0.437 -20.969 7.41 1 88.81 117 LEU B O 1
ATOM 5095 N N . VAL B 1 118 ? 2.16 -22.281 7.867 1 90.5 118 VAL B N 1
ATOM 5096 C CA . VAL B 1 118 ? 2.061 -22.031 9.297 1 90.5 118 VAL B CA 1
ATOM 5097 C C . VAL B 1 118 ? 2.324 -20.547 9.586 1 90.5 118 VAL B C 1
ATOM 5099 O O . VAL B 1 118 ? 1.618 -19.938 10.383 1 90.5 118 VAL B O 1
ATOM 5102 N N . CYS B 1 119 ? 3.314 -20.031 8.938 1 89.94 119 CYS B N 1
ATOM 5103 C CA . CYS B 1 119 ? 3.648 -18.625 9.109 1 89.94 119 CYS B CA 1
ATOM 5104 C C . CYS B 1 119 ? 2.504 -17.734 8.641 1 89.94 119 CYS B C 1
ATOM 5106 O O . CYS B 1 119 ? 2.172 -16.75 9.305 1 89.94 119 CYS B O 1
ATOM 5108 N N . LEU B 1 120 ? 1.945 -18.062 7.551 1 89.25 120 LEU B N 1
ATOM 5109 C CA . LEU B 1 120 ? 0.839 -17.281 7.012 1 89.25 120 LEU B CA 1
ATOM 5110 C C . LEU B 1 120 ? -0.372 -17.344 7.938 1 89.25 120 LEU B C 1
ATOM 5112 O O . LEU B 1 120 ? -1.043 -16.328 8.156 1 89.25 120 LEU B O 1
ATOM 5116 N N . LYS B 1 121 ? -0.611 -18.484 8.422 1 89.62 121 LYS B N 1
ATOM 5117 C CA . LYS B 1 121 ? -1.71 -18.672 9.367 1 89.62 121 LYS B CA 1
ATOM 5118 C C . LYS B 1 121 ? -1.536 -17.766 10.586 1 89.62 121 LYS B C 1
ATOM 5120 O O . LYS B 1 121 ? -2.508 -17.188 11.086 1 89.62 121 LYS B O 1
ATOM 5125 N N . ASP B 1 122 ? -0.34 -17.641 11.023 1 88.5 122 ASP B N 1
ATOM 5126 C CA . ASP B 1 122 ? -0.043 -16.859 12.219 1 88.5 122 ASP B CA 1
ATOM 5127 C C . ASP B 1 122 ? -0.37 -15.375 12.008 1 88.5 122 ASP B C 1
ATOM 5129 O O . ASP B 1 122 ? -0.644 -14.648 12.961 1 88.5 122 ASP B O 1
ATOM 5133 N N . VAL B 1 123 ? -0.341 -14.945 10.82 1 85.5 123 VAL B N 1
ATOM 5134 C CA . VAL B 1 123 ? -0.614 -13.547 10.516 1 85.5 123 VAL B CA 1
ATOM 5135 C C . VAL B 1 123 ? -2.086 -13.234 10.781 1 85.5 123 VAL B C 1
ATOM 5137 O O . VAL B 1 123 ? -2.443 -12.086 11.07 1 85.5 123 VAL B O 1
ATOM 5140 N N . SER B 1 124 ? -2.982 -14.227 10.719 1 82.81 124 SER B N 1
ATOM 5141 C CA . SER B 1 124 ? -4.414 -14.047 10.938 1 82.81 124 SER B CA 1
ATOM 5142 C C . SER B 1 124 ? -4.707 -13.625 12.375 1 82.81 124 SER B C 1
ATOM 5144 O O . SER B 1 124 ? -5.773 -13.078 12.656 1 82.81 124 SER B O 1
ATOM 5146 N N . ARG B 1 125 ? -3.803 -13.867 13.281 1 77.12 125 ARG B N 1
ATOM 5147 C CA . ARG B 1 125 ? -3.977 -13.477 14.68 1 77.12 125 ARG B CA 1
ATOM 5148 C C . ARG B 1 125 ? -4.145 -11.969 14.812 1 77.12 125 ARG B C 1
ATOM 5150 O O . ARG B 1 125 ? -4.754 -11.484 15.773 1 77.12 125 ARG B O 1
ATOM 5157 N N . GLY B 1 126 ? -3.67 -11.305 13.852 1 71.62 126 GLY B N 1
ATOM 5158 C CA . GLY B 1 126 ? -3.732 -9.852 13.898 1 71.62 126 GLY B CA 1
ATOM 5159 C C . GLY B 1 126 ? -5.125 -9.312 13.648 1 71.62 126 GLY B C 1
ATOM 5160 O O . GLY B 1 126 ? -5.438 -8.188 14.039 1 71.62 126 GLY B O 1
ATOM 5161 N N . PHE B 1 127 ? -5.988 -10.102 13.031 1 72.88 127 PHE B N 1
ATOM 5162 C CA . PHE B 1 127 ? -7.281 -9.539 12.664 1 72.88 127 PHE B CA 1
ATOM 5163 C C . PHE B 1 127 ? -8.414 -10.492 13.023 1 72.88 127 PHE B C 1
ATOM 5165 O O . PHE B 1 127 ? -9.578 -10.102 13.039 1 72.88 127 PHE B O 1
ATOM 5172 N N . ALA B 1 128 ? -8.148 -11.688 13.344 1 78 128 ALA B N 1
ATOM 5173 C CA . ALA B 1 128 ? -9.188 -12.688 13.547 1 78 128 ALA B CA 1
ATOM 5174 C C . ALA B 1 128 ? -9.141 -13.242 14.969 1 78 128 ALA B C 1
ATOM 5176 O O . ALA B 1 128 ? -9.742 -14.289 15.25 1 78 128 ALA B O 1
ATOM 5177 N N . LYS B 1 129 ? -8.43 -12.562 15.836 1 74.44 129 LYS B N 1
ATOM 5178 C CA . LYS B 1 129 ? -8.211 -13.078 17.188 1 74.44 129 LYS B CA 1
ATOM 5179 C C . LYS B 1 129 ? -9.531 -13.266 17.922 1 74.44 129 LYS B C 1
ATOM 5181 O O . LYS B 1 129 ? -9.664 -14.164 18.75 1 74.44 129 LYS B O 1
ATOM 5186 N N . ASN B 1 130 ? -10.477 -12.523 17.578 1 74.31 130 ASN B N 1
ATOM 5187 C CA . ASN B 1 130 ? -11.734 -12.531 18.328 1 74.31 130 ASN B CA 1
ATOM 5188 C C . ASN B 1 130 ? -12.719 -13.539 17.75 1 74.31 130 ASN B C 1
ATOM 5190 O O . ASN B 1 130 ? -13.852 -13.664 18.234 1 74.31 130 ASN B O 1
ATOM 5194 N N . TYR B 1 131 ? -12.367 -14.305 16.781 1 82.5 131 TYR B N 1
ATOM 5195 C CA . TYR B 1 131 ? -13.242 -15.281 16.141 1 82.5 131 TYR B CA 1
ATOM 5196 C C . TYR B 1 131 ? -12.703 -16.703 16.312 1 82.5 131 TYR B C 1
ATOM 5198 O O . TYR B 1 131 ? -11.492 -16.906 16.422 1 82.5 131 TYR B O 1
ATOM 5206 N N . ASP B 1 132 ? -13.555 -17.516 16.375 1 85.69 132 ASP B N 1
ATOM 5207 C CA . ASP B 1 132 ? -13.188 -18.938 16.422 1 85.69 132 ASP B CA 1
ATOM 5208 C C . ASP B 1 132 ? -12.727 -19.422 15.055 1 85.69 132 ASP B C 1
ATOM 5210 O O . ASP B 1 132 ? -13.367 -19.141 14.039 1 85.69 132 ASP B O 1
ATOM 5214 N N . GLN B 1 133 ? -11.766 -20.156 15.078 1 86.44 133 GLN B N 1
ATOM 5215 C CA . GLN B 1 133 ? -11.164 -20.641 13.836 1 86.44 133 GLN B CA 1
ATOM 5216 C C . GLN B 1 133 ? -12.156 -21.484 13.047 1 86.44 133 GLN B C 1
ATOM 5218 O O . GLN B 1 133 ? -12.047 -21.594 11.82 1 86.44 133 GLN B O 1
ATOM 5223 N N . SER B 1 134 ? -13.055 -22.156 13.734 1 86.38 134 SER B N 1
ATOM 5224 C CA . SER B 1 134 ? -14.031 -23 13.07 1 86.38 134 SER B CA 1
ATOM 5225 C C . SER B 1 134 ? -14.977 -22.188 12.195 1 86.38 134 SER B C 1
ATOM 5227 O O . SER B 1 134 ? -15.656 -22.734 11.328 1 86.38 134 SER B O 1
ATOM 5229 N N . SER B 1 135 ? -14.914 -20.938 12.414 1 89.69 135 SER B N 1
ATOM 5230 C CA . SER B 1 135 ? -15.82 -20.062 11.664 1 89.69 135 SER B CA 1
ATOM 5231 C C . SER B 1 135 ? -15.117 -19.453 10.453 1 89.69 135 SER B C 1
ATOM 5233 O O . SER B 1 135 ? -15.68 -18.594 9.766 1 89.69 135 SER B O 1
ATOM 5235 N N . PHE B 1 136 ? -13.922 -19.984 10.227 1 93.06 136 PHE B N 1
ATOM 5236 C CA . PHE B 1 136 ? -13.172 -19.438 9.102 1 93.06 136 PHE B CA 1
ATOM 5237 C C . PHE B 1 136 ? -13.328 -20.312 7.867 1 93.06 136 PHE B C 1
ATOM 5239 O O . PHE B 1 136 ? -13.32 -21.531 7.965 1 93.06 136 PHE B O 1
ATOM 5246 N N . ARG B 1 137 ? -13.516 -19.703 6.738 1 94.56 137 ARG B N 1
ATOM 5247 C CA . ARG B 1 137 ? -13.305 -20.359 5.445 1 94.56 137 ARG B CA 1
ATOM 5248 C C . ARG B 1 137 ? -12 -19.891 4.812 1 94.56 137 ARG B C 1
ATOM 5250 O O . ARG B 1 137 ? -11.742 -18.688 4.711 1 94.56 137 ARG B O 1
ATOM 5257 N N . TYR B 1 138 ? -11.227 -20.859 4.43 1 95.25 138 TYR B N 1
ATOM 5258 C CA . TYR B 1 138 ? -9.922 -20.531 3.854 1 95.25 138 TYR B CA 1
ATOM 5259 C C . TYR B 1 138 ? -9.938 -20.703 2.34 1 95.25 138 TYR B C 1
ATOM 5261 O O . TYR B 1 138 ? -10.594 -21.609 1.818 1 95.25 138 TYR B O 1
ATOM 5269 N N . CYS B 1 139 ? -9.281 -19.828 1.654 1 95.62 139 CYS B N 1
ATOM 5270 C CA . CYS B 1 139 ? -9.039 -19.938 0.22 1 95.62 139 CYS B CA 1
ATOM 5271 C C . CYS B 1 139 ? -7.543 -19.922 -0.085 1 95.62 139 CYS B C 1
ATOM 5273 O O . CYS B 1 139 ? -6.84 -18.984 0.299 1 95.62 139 CYS B O 1
ATOM 5275 N N . LEU B 1 140 ? -7.086 -20.906 -0.732 1 94.06 140 LEU B N 1
ATOM 5276 C CA . LEU B 1 140 ? -5.691 -20.969 -1.161 1 94.06 140 LEU B CA 1
ATOM 5277 C C . LEU B 1 140 ? -5.59 -20.938 -2.682 1 94.06 140 LEU B C 1
ATOM 5279 O O . LEU B 1 140 ? -6.336 -21.625 -3.375 1 94.06 140 LEU B O 1
ATOM 5283 N N . THR B 1 141 ? -4.738 -20.125 -3.107 1 92.5 141 THR B N 1
ATOM 5284 C CA . THR B 1 141 ? -4.574 -20.031 -4.555 1 92.5 141 THR B CA 1
ATOM 5285 C C . THR B 1 141 ? -3.48 -20.984 -5.039 1 92.5 141 THR B C 1
ATOM 5287 O O . THR B 1 141 ? -2.48 -21.188 -4.348 1 92.5 141 THR B O 1
ATOM 5290 N N . VAL B 1 142 ? -3.707 -21.547 -6.191 1 85.38 142 VAL B N 1
ATOM 5291 C CA . VAL B 1 142 ? -2.754 -22.453 -6.812 1 85.38 142 VAL B CA 1
ATOM 5292 C C . VAL B 1 142 ? -2.615 -22.125 -8.297 1 85.38 142 VAL B C 1
ATOM 5294 O O . VAL B 1 142 ? -3.557 -21.641 -8.922 1 85.38 142 VAL B O 1
ATOM 5297 N N . PRO B 1 143 ? -1.426 -22.328 -8.883 1 79.56 143 PRO B N 1
ATOM 5298 C CA . PRO B 1 143 ? -1.298 -22.125 -10.328 1 79.56 143 PRO B CA 1
ATOM 5299 C C . PRO B 1 143 ? -2.271 -22.969 -11.133 1 79.56 143 PRO B C 1
ATOM 5301 O O . PRO B 1 143 ? -2.621 -24.078 -10.719 1 79.56 143 PRO B O 1
ATOM 5304 N N . ALA B 1 144 ? -2.637 -22.531 -12.312 1 72.5 144 ALA B N 1
ATOM 5305 C CA . ALA B 1 144 ? -3.592 -23.25 -13.148 1 72.5 144 ALA B CA 1
ATOM 5306 C C . ALA B 1 144 ? -3.008 -24.562 -13.648 1 72.5 144 ALA B C 1
ATOM 5308 O O . ALA B 1 144 ? -3.738 -25.547 -13.844 1 72.5 144 ALA B O 1
ATOM 5309 N N . MET B 1 145 ? -1.729 -24.609 -13.719 1 69.75 145 MET B N 1
ATOM 5310 C CA . MET B 1 145 ? -1.08 -25.75 -14.375 1 69.75 145 MET B CA 1
ATOM 5311 C C . MET B 1 145 ? -0.778 -26.859 -13.367 1 69.75 145 MET B C 1
ATOM 5313 O O . MET B 1 145 ? -0.325 -27.938 -13.742 1 69.75 145 MET B O 1
ATOM 5317 N N . TRP B 1 146 ? -1.026 -26.641 -12.148 1 75.56 146 TRP B N 1
ATOM 5318 C CA . TRP B 1 146 ? -0.71 -27.641 -11.133 1 75.56 146 TRP B CA 1
ATOM 5319 C C . TRP B 1 146 ? -1.542 -28.906 -11.336 1 75.56 146 TRP B C 1
ATOM 5321 O O . TRP B 1 146 ? -2.727 -28.828 -11.672 1 75.56 146 TRP B O 1
ATOM 5331 N N . SER B 1 147 ? -0.901 -30 -11.148 1 72.25 147 SER B N 1
ATOM 5332 C CA . SER B 1 147 ? -1.549 -31.297 -11.242 1 72.25 147 SER B CA 1
ATOM 5333 C C . SER B 1 147 ? -2.488 -31.531 -10.062 1 72.25 147 SER B C 1
ATOM 5335 O O . SER B 1 147 ? -2.441 -30.797 -9.07 1 72.25 147 SER B O 1
ATOM 5337 N N . ASP B 1 148 ? -3.314 -32.5 -10.234 1 73.88 148 ASP B N 1
ATOM 5338 C CA . ASP B 1 148 ? -4.207 -32.875 -9.141 1 73.88 148 ASP B CA 1
ATOM 5339 C C . ASP B 1 148 ? -3.418 -33.312 -7.918 1 73.88 148 ASP B C 1
ATOM 5341 O O . ASP B 1 148 ? -3.836 -33.062 -6.781 1 73.88 148 ASP B O 1
ATOM 5345 N N . LEU B 1 149 ? -2.359 -33.969 -8.195 1 72.62 149 LEU B N 1
ATOM 5346 C CA . LEU B 1 149 ? -1.508 -34.375 -7.09 1 72.62 149 LEU B CA 1
ATOM 5347 C C . LEU B 1 149 ? -0.95 -33.188 -6.336 1 72.62 149 LEU B C 1
ATOM 5349 O O . LEU B 1 149 ? -0.871 -33.188 -5.105 1 72.62 149 LEU B O 1
ATOM 5353 N N . ALA B 1 150 ? -0.494 -32.188 -7.055 1 76.31 150 ALA B N 1
ATOM 5354 C CA . ALA B 1 150 ? 0.024 -30.984 -6.438 1 76.31 150 ALA B CA 1
ATOM 5355 C C . ALA B 1 150 ? -1.047 -30.297 -5.594 1 76.31 150 ALA B C 1
ATOM 5357 O O . ALA B 1 150 ? -0.772 -29.844 -4.484 1 76.31 150 ALA B O 1
ATOM 5358 N N . LYS B 1 151 ? -2.217 -30.281 -6.098 1 80.31 151 LYS B N 1
ATOM 5359 C CA . LYS B 1 151 ? -3.334 -29.688 -5.371 1 80.31 151 LYS B CA 1
ATOM 5360 C C . LYS B 1 151 ? -3.648 -30.484 -4.105 1 80.31 151 LYS B C 1
ATOM 5362 O O . LYS B 1 151 ? -3.928 -29.891 -3.057 1 80.31 151 LYS B O 1
ATOM 5367 N N . PHE B 1 152 ? -3.627 -31.734 -4.27 1 80.25 152 PHE B N 1
ATOM 5368 C CA . PHE B 1 152 ? -3.85 -32.594 -3.121 1 80.25 152 PHE B CA 1
ATOM 5369 C C . PHE B 1 152 ? -2.773 -32.406 -2.062 1 80.25 152 PHE B C 1
ATOM 5371 O O . PHE B 1 152 ? -3.072 -32.344 -0.869 1 80.25 152 PHE B O 1
ATOM 5378 N N . SER B 1 153 ? -1.584 -32.25 -2.51 1 79.56 153 SER B N 1
ATOM 5379 C CA . SER B 1 153 ? -0.476 -32 -1.593 1 79.56 153 SER B CA 1
ATOM 5380 C C . SER B 1 153 ? -0.654 -30.688 -0.851 1 79.56 153 SER B C 1
ATOM 5382 O O . SER B 1 153 ? -0.311 -30.578 0.328 1 79.56 153 SER B O 1
ATOM 5384 N N . MET B 1 154 ? -1.16 -29.766 -1.525 1 85.25 154 MET B N 1
ATOM 5385 C CA . MET B 1 154 ? -1.42 -28.469 -0.901 1 85.25 154 MET B CA 1
ATOM 5386 C C . MET B 1 154 ? -2.488 -28.594 0.181 1 85.25 154 MET B C 1
ATOM 5388 O O . MET B 1 154 ? -2.361 -28 1.255 1 85.25 154 MET B O 1
ATOM 5392 N N . ARG B 1 155 ? -3.5 -29.297 -0.098 1 88.06 155 ARG B N 1
ATOM 5393 C CA . ARG B 1 155 ? -4.555 -29.5 0.89 1 88.06 155 ARG B CA 1
ATOM 5394 C C . ARG B 1 155 ? -4.016 -30.234 2.121 1 88.06 155 ARG B C 1
ATOM 5396 O O . ARG B 1 155 ? -4.352 -29.875 3.252 1 88.06 155 ARG B O 1
ATOM 5403 N N . ARG B 1 156 ? -3.232 -31.219 1.89 1 87.12 156 ARG B N 1
ATOM 5404 C CA . ARG B 1 156 ? -2.625 -31.953 2.998 1 87.12 156 ARG B CA 1
ATOM 5405 C C . ARG B 1 156 ? -1.734 -31.031 3.832 1 87.12 156 ARG B C 1
ATOM 5407 O O . ARG B 1 156 ? -1.695 -31.141 5.059 1 87.12 156 ARG B O 1
ATOM 5414 N N . ALA B 1 157 ? -1.01 -30.219 3.146 1 87.31 157 ALA B N 1
ATOM 5415 C CA . ALA B 1 157 ? -0.16 -29.266 3.846 1 87.31 157 ALA B CA 1
ATOM 5416 C C . ALA B 1 157 ? -0.995 -28.312 4.699 1 87.31 157 ALA B C 1
ATOM 5418 O O . ALA B 1 157 ? -0.59 -27.938 5.801 1 87.31 157 ALA B O 1
ATOM 5419 N N . ALA B 1 158 ? -2.121 -27.922 4.164 1 91.81 158 ALA B N 1
ATOM 5420 C CA . ALA B 1 158 ? -3.018 -27.031 4.898 1 91.81 158 ALA B CA 1
ATOM 5421 C C . ALA B 1 158 ? -3.529 -27.703 6.172 1 91.81 158 ALA B C 1
ATOM 5423 O O . ALA B 1 158 ? -3.664 -27.047 7.211 1 91.81 158 ALA B O 1
ATOM 5424 N N . ILE B 1 159 ? -3.799 -28.953 6.07 1 93.31 159 ILE B N 1
ATOM 5425 C CA . ILE B 1 159 ? -4.25 -29.719 7.227 1 93.31 159 ILE B CA 1
ATOM 5426 C C . ILE B 1 159 ? -3.129 -29.828 8.258 1 93.31 159 ILE B C 1
ATOM 5428 O O . ILE B 1 159 ? -3.338 -29.547 9.438 1 93.31 159 ILE B O 1
ATOM 5432 N N . LYS B 1 160 ? -1.984 -30.125 7.777 1 92.25 160 LYS B N 1
ATOM 5433 C CA . LYS B 1 160 ? -0.834 -30.266 8.664 1 92.25 160 LYS B CA 1
ATOM 5434 C C . LYS B 1 160 ? -0.472 -28.938 9.32 1 92.25 160 LYS B C 1
ATOM 5436 O O . LYS B 1 160 ? -0.002 -28.906 10.461 1 92.25 160 LYS B O 1
ATOM 5441 N N . ALA B 1 161 ? -0.675 -27.891 8.602 1 92.12 161 ALA B N 1
ATOM 5442 C CA . ALA B 1 161 ? -0.365 -26.547 9.109 1 92.12 161 ALA B CA 1
ATOM 5443 C C . ALA B 1 161 ? -1.406 -26.094 10.125 1 92.12 161 ALA B C 1
ATOM 5445 O O . ALA B 1 161 ? -1.213 -25.094 10.812 1 92.12 161 ALA B O 1
ATOM 5446 N N . GLY B 1 162 ? -2.521 -26.781 10.18 1 91.25 162 GLY B N 1
ATOM 5447 C CA . GLY B 1 162 ? -3.545 -26.453 11.164 1 91.25 162 GLY B CA 1
ATOM 5448 C C . GLY B 1 162 ? -4.543 -25.438 10.664 1 91.25 162 GLY B C 1
ATOM 5449 O O . GLY B 1 162 ? -5.258 -24.812 11.461 1 91.25 162 GLY B O 1
ATOM 5450 N N . LEU B 1 163 ? -4.52 -25.203 9.375 1 92.12 163 LEU B N 1
ATOM 5451 C CA . LEU B 1 163 ? -5.539 -24.328 8.828 1 92.12 163 LEU B CA 1
ATOM 5452 C C . LEU B 1 163 ? -6.926 -24.953 8.938 1 92.12 163 LEU B C 1
ATOM 5454 O O . LEU B 1 163 ? -7.887 -24.281 9.32 1 92.12 163 LEU B O 1
ATOM 5458 N N . ILE B 1 164 ? -6.996 -26.188 8.562 1 93.44 164 ILE B N 1
ATOM 5459 C CA . ILE B 1 164 ? -8.227 -26.969 8.672 1 93.44 164 ILE B CA 1
ATOM 5460 C C . ILE B 1 164 ? -7.918 -28.344 9.25 1 93.44 164 ILE B C 1
ATOM 5462 O O . ILE B 1 164 ? -6.75 -28.703 9.406 1 93.44 164 ILE B O 1
ATOM 5466 N N . HIS B 1 165 ? -8.984 -28.953 9.57 1 92.88 165 HIS B N 1
ATOM 5467 C CA . HIS B 1 165 ? -8.883 -30.328 10.031 1 92.88 165 HIS B CA 1
ATOM 5468 C C . HIS B 1 165 ? -9.375 -31.297 8.961 1 92.88 165 HIS B C 1
ATOM 5470 O O . HIS B 1 165 ? -10.211 -30.938 8.133 1 92.88 165 HIS B O 1
ATOM 5476 N N . ALA B 1 166 ? -8.812 -32.531 9.008 1 90.06 166 ALA B N 1
ATOM 5477 C CA . ALA B 1 166 ? -9.172 -33.531 8.023 1 90.06 166 ALA B CA 1
ATOM 5478 C C . ALA B 1 166 ? -10.672 -33.812 8.031 1 90.06 166 ALA B C 1
ATOM 5480 O O . ALA B 1 166 ? -11.258 -34.125 6.992 1 90.06 166 ALA B O 1
ATOM 5481 N N . ASP B 1 167 ? -11.273 -33.562 9.172 1 89.94 167 ASP B N 1
ATOM 5482 C CA . ASP B 1 167 ? -12.688 -33.875 9.32 1 89.94 167 ASP B CA 1
ATOM 5483 C C . ASP B 1 167 ? -13.562 -32.656 9.086 1 89.94 167 ASP B C 1
ATOM 5485 O O . ASP B 1 167 ? -14.797 -32.75 9.18 1 89.94 167 ASP B O 1
ATOM 5489 N N . ASP B 1 168 ? -12.953 -31.578 8.719 1 91.06 168 ASP B N 1
ATOM 5490 C CA . ASP B 1 168 ? -13.727 -30.375 8.445 1 91.06 168 ASP B CA 1
ATOM 5491 C C . ASP B 1 168 ? -14.523 -30.531 7.152 1 91.06 168 ASP B C 1
ATOM 5493 O O . ASP B 1 168 ? -14.172 -31.328 6.285 1 91.06 168 ASP B O 1
ATOM 5497 N N . PRO B 1 169 ? -15.656 -29.734 7.141 1 87.5 169 PRO B N 1
ATOM 5498 C CA . PRO B 1 169 ? -16.359 -29.719 5.855 1 87.5 169 PRO B CA 1
ATOM 5499 C C . PRO B 1 169 ? -15.453 -29.359 4.688 1 87.5 169 PRO B C 1
ATOM 5501 O O . PRO B 1 169 ? -14.547 -28.531 4.836 1 87.5 169 PRO B O 1
ATOM 5504 N N . GLN B 1 170 ? -15.719 -29.938 3.518 1 81.69 170 GLN B N 1
ATOM 5505 C CA . GLN B 1 170 ? -14.859 -29.781 2.346 1 81.69 170 GLN B CA 1
ATOM 5506 C C . GLN B 1 170 ? -14.82 -28.328 1.883 1 81.69 170 GLN B C 1
ATOM 5508 O O . GLN B 1 170 ? -13.812 -27.891 1.333 1 81.69 170 GLN B O 1
ATOM 5513 N N . ASP B 1 171 ? -15.859 -27.656 2.174 1 87.5 171 ASP B N 1
ATOM 5514 C CA . ASP B 1 171 ? -15.945 -26.297 1.649 1 87.5 171 ASP B CA 1
ATOM 5515 C C . ASP B 1 171 ? -15.258 -25.297 2.58 1 87.5 171 ASP B C 1
ATOM 5517 O O . ASP B 1 171 ? -15.242 -24.094 2.312 1 87.5 171 ASP B O 1
ATOM 5521 N N . ARG B 1 172 ? -14.742 -25.781 3.611 1 92.25 172 ARG B N 1
ATOM 5522 C CA . ARG B 1 172 ? -14.016 -24.906 4.527 1 92.25 172 ARG B CA 1
ATOM 5523 C C . ARG B 1 172 ? -12.703 -24.438 3.912 1 92.25 172 ARG B C 1
ATOM 5525 O O . ARG B 1 172 ? -12.18 -23.391 4.285 1 92.25 172 ARG B O 1
ATOM 5532 N N . LEU B 1 173 ? -12.156 -25.281 3.076 1 94.12 173 LEU B N 1
ATOM 5533 C CA . LEU B 1 173 ? -10.984 -24.891 2.307 1 94.12 173 LEU B CA 1
ATOM 5534 C C . LEU B 1 173 ? -11.266 -24.953 0.81 1 94.12 173 LEU B C 1
ATOM 5536 O O . LEU B 1 173 ? -11.633 -26.016 0.284 1 94.12 173 LEU B O 1
ATOM 5540 N N . ILE B 1 174 ? -11.102 -23.859 0.217 1 91.88 174 ILE B N 1
ATOM 5541 C CA . ILE B 1 174 ? -11.281 -23.766 -1.229 1 91.88 174 ILE B CA 1
ATOM 5542 C C . ILE B 1 174 ? -9.922 -23.594 -1.904 1 91.88 174 ILE B C 1
ATOM 5544 O O . ILE B 1 174 ? -9.172 -22.672 -1.564 1 91.88 174 ILE B O 1
ATOM 5548 N N . LEU B 1 175 ? -9.609 -24.469 -2.787 1 90 175 LEU B N 1
ATOM 5549 C CA . LEU B 1 175 ? -8.469 -24.266 -3.672 1 90 175 LEU B CA 1
ATOM 5550 C C . LEU B 1 175 ? -8.906 -23.625 -4.984 1 90 175 LEU B C 1
ATOM 5552 O O . LEU B 1 175 ? -9.711 -24.203 -5.719 1 90 175 LEU B O 1
ATOM 5556 N N . ILE B 1 176 ? -8.414 -22.469 -5.227 1 88.69 176 ILE B N 1
ATOM 5557 C CA . ILE B 1 176 ? -8.797 -21.75 -6.441 1 88.69 176 ILE B CA 1
ATOM 5558 C C . ILE B 1 176 ? -7.551 -21.5 -7.293 1 88.69 176 ILE B C 1
ATOM 5560 O O . ILE B 1 176 ? -6.48 -21.188 -6.758 1 88.69 176 ILE B O 1
ATOM 5564 N N . SER B 1 177 ? -7.746 -21.656 -8.602 1 85.56 177 SER B N 1
ATOM 5565 C CA . SER B 1 177 ? -6.613 -21.359 -9.477 1 85.56 177 SER B CA 1
ATOM 5566 C C . SER B 1 177 ? -6.32 -19.859 -9.516 1 85.56 177 SER B C 1
ATOM 5568 O O . SER B 1 177 ? -7.238 -19.047 -9.453 1 85.56 177 SER B O 1
ATOM 5570 N N . GLU B 1 178 ? -5.043 -19.484 -9.633 1 88.75 178 GLU B N 1
ATOM 5571 C CA . GLU B 1 178 ? -4.598 -18.094 -9.617 1 88.75 178 GLU B CA 1
ATOM 5572 C C . GLU B 1 178 ? -5.266 -17.297 -10.727 1 88.75 178 GLU B C 1
ATOM 5574 O O . GLU B 1 178 ? -5.812 -16.219 -10.477 1 88.75 178 GLU B O 1
ATOM 5579 N N . PRO B 1 179 ? -5.34 -17.766 -11.938 1 82.62 179 PRO B N 1
ATOM 5580 C CA . PRO B 1 179 ? -5.984 -16.953 -12.969 1 82.62 179 PRO B CA 1
ATOM 5581 C C . PRO B 1 179 ? -7.488 -16.797 -12.75 1 82.62 179 PRO B C 1
ATOM 5583 O O . PRO B 1 179 ? -8.07 -15.766 -13.102 1 82.62 179 PRO B O 1
ATOM 5586 N N . GLU B 1 180 ? -8.172 -17.859 -12.211 1 83.31 180 GLU B N 1
ATOM 5587 C CA . GLU B 1 180 ? -9.578 -17.75 -11.867 1 83.31 180 GLU B CA 1
ATOM 5588 C C . GLU B 1 180 ? -9.805 -16.672 -10.812 1 83.31 180 GLU B C 1
ATOM 5590 O O . GLU B 1 180 ? -10.727 -15.859 -10.922 1 83.31 180 GLU B O 1
ATOM 5595 N N . ALA B 1 181 ? -8.945 -16.75 -9.82 1 90.25 181 ALA B N 1
ATOM 5596 C CA . ALA B 1 181 ? -9.031 -15.734 -8.781 1 90.25 181 ALA B CA 1
ATOM 5597 C C . ALA B 1 181 ? -8.828 -14.336 -9.352 1 90.25 181 ALA B C 1
ATOM 5599 O O . ALA B 1 181 ? -9.57 -13.406 -9.031 1 90.25 181 ALA B O 1
ATOM 5600 N N . ALA B 1 182 ? -7.84 -14.219 -10.164 1 90.44 182 ALA B N 1
ATOM 5601 C CA . ALA B 1 182 ? -7.559 -12.938 -10.797 1 90.44 182 ALA B CA 1
ATOM 5602 C C . ALA B 1 182 ? -8.75 -12.461 -11.617 1 90.44 182 ALA B C 1
ATOM 5604 O O . ALA B 1 182 ? -9.055 -11.266 -11.648 1 90.44 182 ALA B O 1
ATOM 5605 N N . ALA B 1 183 ? -9.406 -13.359 -12.258 1 85.44 183 ALA B N 1
ATOM 5606 C CA . ALA B 1 183 ? -10.57 -13.023 -13.078 1 85.44 183 ALA B CA 1
ATOM 5607 C C . ALA B 1 183 ? -11.711 -12.484 -12.219 1 85.44 183 ALA B C 1
ATOM 5609 O O . ALA B 1 183 ? -12.391 -11.523 -12.617 1 85.44 183 ALA B O 1
ATOM 5610 N N . LEU B 1 184 ? -11.883 -13.102 -11.148 1 85.38 184 LEU B N 1
ATOM 5611 C CA . LEU B 1 184 ? -12.938 -12.664 -10.242 1 85.38 184 LEU B CA 1
ATOM 5612 C C . LEU B 1 184 ? -12.68 -11.234 -9.766 1 85.38 184 LEU B C 1
ATOM 5614 O O . LEU B 1 184 ? -13.617 -10.438 -9.641 1 85.38 184 LEU B O 1
ATOM 5618 N N . TYR B 1 185 ? -11.461 -10.906 -9.461 1 88.69 185 TYR B N 1
ATOM 5619 C CA . TYR B 1 185 ? -11.094 -9.555 -9.07 1 88.69 185 TYR B CA 1
ATOM 5620 C C . TYR B 1 185 ? -11.352 -8.562 -10.195 1 88.69 185 TYR B C 1
ATOM 5622 O O . TYR B 1 185 ? -11.953 -7.512 -9.984 1 88.69 185 TYR B O 1
ATOM 5630 N N . CYS B 1 186 ? -10.875 -8.922 -11.367 1 83.88 186 CYS B N 1
ATOM 5631 C CA . CYS B 1 186 ? -10.977 -8.031 -12.523 1 83.88 186 CYS B CA 1
ATOM 5632 C C . CYS B 1 186 ? -12.43 -7.805 -12.914 1 83.88 186 CYS B C 1
ATOM 5634 O O . CYS B 1 186 ? -12.789 -6.719 -13.375 1 83.88 186 CYS B O 1
ATOM 5636 N N . GLU B 1 187 ? -13.172 -8.758 -12.742 1 76.75 187 GLU B N 1
ATOM 5637 C CA . GLU B 1 187 ? -14.594 -8.625 -13.047 1 76.75 187 GLU B CA 1
ATOM 5638 C C . GLU B 1 187 ? -15.25 -7.551 -12.188 1 76.75 187 GLU B C 1
ATOM 5640 O O . GLU B 1 187 ? -16.109 -6.805 -12.656 1 76.75 187 GLU B O 1
ATOM 5645 N N . ARG B 1 188 ? -14.906 -7.602 -10.977 1 73.62 188 ARG B N 1
ATOM 5646 C CA . ARG B 1 188 ? -15.461 -6.602 -10.07 1 73.62 188 ARG B CA 1
ATOM 5647 C C . ARG B 1 188 ? -15 -5.199 -10.445 1 73.62 188 ARG B C 1
ATOM 5649 O O . ARG B 1 188 ? -15.75 -4.234 -10.305 1 73.62 188 ARG B O 1
ATOM 5656 N N . MET B 1 189 ? -13.852 -5.203 -10.914 1 66.31 189 MET B N 1
ATOM 5657 C CA . MET B 1 189 ? -13.297 -3.918 -11.328 1 66.31 189 MET B CA 1
ATOM 5658 C C . MET B 1 189 ? -13.883 -3.475 -12.664 1 66.31 189 MET B C 1
ATOM 5660 O O . MET B 1 189 ? -13.883 -2.285 -12.984 1 66.31 189 MET B O 1
ATOM 5664 N N . CYS B 1 190 ? -14.43 -4.422 -13.461 1 59.03 190 CYS B N 1
ATOM 5665 C CA . CYS B 1 190 ? -15 -4.168 -14.773 1 59.03 190 CYS B CA 1
ATOM 5666 C C . CYS B 1 190 ? -16.344 -3.465 -14.664 1 59.03 190 CYS B C 1
ATOM 5668 O O . CYS B 1 190 ? -16.859 -2.912 -15.641 1 59.03 190 CYS B O 1
ATOM 5670 N N . GLU B 1 191 ? -16.922 -3.668 -13.547 1 57.09 191 GLU B N 1
ATOM 5671 C CA . GLU B 1 191 ? -18.109 -2.82 -13.531 1 57.09 191 GLU B CA 1
ATOM 5672 C C . GLU B 1 191 ? -17.766 -1.38 -13.898 1 57.09 191 GLU B C 1
ATOM 5674 O O . GLU B 1 191 ? -18.562 -0.688 -14.531 1 57.09 191 GLU B O 1
ATOM 5679 N N . GLN B 1 192 ? -16.625 -1.358 -13.641 1 55.19 192 GLN B N 1
ATOM 5680 C CA . GLN B 1 192 ? -16.141 -0.01 -13.93 1 55.19 192 GLN B CA 1
ATOM 5681 C C . GLN B 1 192 ? -15.773 0.143 -15.398 1 55.19 192 GLN B C 1
ATOM 5683 O O . GLN B 1 192 ? -15.773 1.254 -15.93 1 55.19 192 GLN B O 1
ATOM 5688 N N . ILE B 1 193 ? -15.539 -1.221 -15.891 1 60.94 193 ILE B N 1
ATOM 5689 C CA . ILE B 1 193 ? -15.227 -1.226 -17.312 1 60.94 193 ILE B CA 1
ATOM 5690 C C . ILE B 1 193 ? -16.422 -1.744 -18.109 1 60.94 193 ILE B C 1
ATOM 5692 O O . ILE B 1 193 ? -17.125 -2.656 -17.656 1 60.94 193 ILE B O 1
ATOM 5696 N N . SER B 1 194 ? -17.266 -1.021 -18.594 1 66.94 194 SER B N 1
ATOM 5697 C CA . SER B 1 194 ? -18.469 -1.282 -19.359 1 66.94 194 SER B CA 1
ATOM 5698 C C . SER B 1 194 ? -18.375 -2.604 -20.125 1 66.94 194 SER B C 1
ATOM 5700 O O . SER B 1 194 ? -18.422 -2.627 -21.344 1 66.94 194 SER B O 1
ATOM 5702 N N . LEU B 1 195 ? -18.062 -3.85 -19.344 1 71.75 195 LEU B N 1
ATOM 5703 C CA . LEU B 1 195 ? -18.047 -5.133 -20.031 1 71.75 195 LEU B CA 1
ATOM 5704 C C . LEU B 1 195 ? -19.469 -5.656 -20.25 1 71.75 195 LEU B C 1
ATOM 5706 O O . LEU B 1 195 ? -20.312 -5.543 -19.359 1 71.75 195 LEU B O 1
ATOM 5710 N N . ARG B 1 196 ? -19.781 -6.129 -21.5 1 76.56 196 ARG B N 1
ATOM 5711 C CA . ARG B 1 196 ? -21.109 -6.602 -21.891 1 76.56 196 ARG B CA 1
ATOM 5712 C C . ARG B 1 196 ? -21.109 -8.117 -22.078 1 76.56 196 ARG B C 1
ATOM 5714 O O . ARG B 1 196 ? -20.062 -8.742 -22.172 1 76.56 196 ARG B O 1
ATOM 5721 N N . ARG B 1 197 ? -22.266 -8.656 -22.031 1 81.69 197 ARG B N 1
ATOM 5722 C CA . ARG B 1 197 ? -22.422 -10.078 -22.328 1 81.69 197 ARG B CA 1
ATOM 5723 C C . ARG B 1 197 ? -21.766 -10.43 -23.656 1 81.69 197 ARG B C 1
ATOM 5725 O O . ARG B 1 197 ? -21.953 -9.727 -24.656 1 81.69 197 ARG B O 1
ATOM 5732 N N . GLY B 1 198 ? -20.906 -11.469 -23.594 1 83.56 198 GLY B N 1
ATOM 5733 C CA . GLY B 1 198 ? -20.25 -11.906 -24.812 1 83.56 198 GLY B CA 1
ATOM 5734 C C . GLY B 1 198 ? -18.828 -11.406 -24.938 1 83.56 198 GLY B C 1
ATOM 5735 O O . GLY B 1 198 ? -18.047 -11.938 -25.734 1 83.56 198 GLY B O 1
ATOM 5736 N N . ASP B 1 199 ? -18.531 -10.438 -24.141 1 86.75 199 ASP B N 1
ATOM 5737 C CA . ASP B 1 199 ? -17.156 -9.93 -24.172 1 86.75 199 ASP B CA 1
ATOM 5738 C C . ASP B 1 199 ? -16.172 -10.977 -23.656 1 86.75 199 ASP B C 1
ATOM 5740 O O . ASP B 1 199 ? -16.5 -11.742 -22.75 1 86.75 199 ASP B O 1
ATOM 5744 N N . THR B 1 200 ? -15.07 -11.047 -24.328 1 89.94 200 THR B N 1
ATOM 5745 C CA . THR B 1 200 ? -14 -11.961 -23.922 1 89.94 200 THR B CA 1
ATOM 5746 C C . THR B 1 200 ? -12.875 -11.195 -23.25 1 89.94 200 THR B C 1
ATOM 5748 O O . THR B 1 200 ? -12.484 -10.109 -23.703 1 89.94 200 THR B O 1
ATOM 5751 N N . ILE B 1 201 ? -12.422 -11.781 -22.141 1 89.88 201 ILE B N 1
ATOM 5752 C CA . ILE B 1 201 ? -11.367 -11.133 -21.359 1 89.88 201 ILE B CA 1
ATOM 5753 C C . ILE B 1 201 ? -10.18 -12.086 -21.203 1 89.88 201 ILE B C 1
ATOM 5755 O O . ILE B 1 201 ? -10.359 -13.25 -20.828 1 89.88 201 ILE B O 1
ATOM 5759 N N . LEU B 1 202 ? -9.07 -11.641 -21.562 1 93.81 202 LEU B N 1
ATOM 5760 C CA . LEU B 1 202 ? -7.832 -12.375 -21.312 1 93.81 202 LEU B CA 1
ATOM 5761 C C . LEU B 1 202 ? -7.164 -11.891 -20.031 1 93.81 202 LEU B C 1
ATOM 5763 O O . LEU B 1 202 ? -6.855 -10.703 -19.906 1 93.81 202 LEU B O 1
ATOM 5767 N N . ILE B 1 203 ? -7 -12.773 -19.125 1 92.81 203 ILE B N 1
ATOM 5768 C CA . ILE B 1 203 ? -6.285 -12.469 -17.891 1 92.81 203 ILE B CA 1
ATOM 5769 C C . ILE B 1 203 ? -4.828 -12.914 -18.016 1 92.81 203 ILE B C 1
ATOM 5771 O O . ILE B 1 203 ? -4.551 -14.102 -18.203 1 92.81 203 ILE B O 1
ATOM 5775 N N . CYS B 1 204 ? -3.977 -12.008 -17.953 1 95.12 204 CYS B N 1
ATOM 5776 C CA . CYS B 1 204 ? -2.547 -12.289 -17.906 1 95.12 204 CYS B CA 1
ATOM 5777 C C . CYS B 1 204 ? -1.988 -12.039 -16.516 1 95.12 204 CYS B C 1
ATOM 5779 O O . CYS B 1 204 ? -1.672 -10.906 -16.156 1 95.12 204 CYS B O 1
ATOM 5781 N N . ASP B 1 205 ? -1.795 -13.055 -15.797 1 92.81 205 ASP B N 1
ATOM 5782 C CA . ASP B 1 205 ? -1.188 -12.961 -14.477 1 92.81 205 ASP B CA 1
ATOM 5783 C C . ASP B 1 205 ? 0.328 -13.133 -14.555 1 92.81 205 ASP B C 1
ATOM 5785 O O . ASP B 1 205 ? 0.832 -14.258 -14.594 1 92.81 205 ASP B O 1
ATOM 5789 N N . ALA B 1 206 ? 0.957 -12.039 -14.578 1 94.38 206 ALA B N 1
ATOM 5790 C CA . ALA B 1 206 ? 2.416 -12.047 -14.625 1 94.38 206 ALA B CA 1
ATOM 5791 C C . ALA B 1 206 ? 3.01 -11.805 -13.234 1 94.38 206 ALA B C 1
ATOM 5793 O O . ALA B 1 206 ? 3.119 -10.664 -12.789 1 94.38 206 ALA B O 1
ATOM 5794 N N . GLY B 1 207 ? 3.502 -12.844 -12.617 1 90.56 207 GLY B N 1
ATOM 5795 C CA . GLY B 1 207 ? 4.07 -12.781 -11.281 1 90.56 207 GLY B CA 1
ATOM 5796 C C . GLY B 1 207 ? 5.582 -12.891 -11.266 1 90.56 207 GLY B C 1
ATOM 5797 O O . GLY B 1 207 ? 6.246 -12.5 -12.234 1 90.56 207 GLY B O 1
ATOM 5798 N N . GLY B 1 208 ? 6.059 -13.297 -10.156 1 88.69 208 GLY B N 1
ATOM 5799 C CA . GLY B 1 208 ? 7.5 -13.422 -10.016 1 88.69 208 GLY B CA 1
ATOM 5800 C C . GLY B 1 208 ? 8.078 -14.602 -10.766 1 88.69 208 GLY B C 1
ATOM 5801 O O . GLY B 1 208 ? 9.062 -14.469 -11.492 1 88.69 208 GLY B O 1
ATOM 5802 N N . GLY B 1 209 ? 7.426 -15.742 -10.617 1 85.25 209 GLY B N 1
ATOM 5803 C CA . GLY B 1 209 ? 7.977 -16.953 -11.203 1 85.25 209 GLY B CA 1
ATOM 5804 C C . GLY B 1 209 ? 7.293 -17.359 -12.5 1 85.25 209 GLY B C 1
ATOM 5805 O O . GLY B 1 209 ? 7.953 -17.734 -13.469 1 85.25 209 GLY B O 1
ATOM 5806 N N . THR B 1 210 ? 6.02 -17.219 -12.492 1 85.88 210 THR B N 1
ATOM 5807 C CA . THR B 1 210 ? 5.254 -17.734 -13.625 1 85.88 210 THR B CA 1
ATOM 5808 C C . THR B 1 210 ? 4.324 -16.656 -14.172 1 85.88 210 THR B C 1
ATOM 5810 O O . THR B 1 210 ? 3.977 -15.711 -13.469 1 85.88 210 THR B O 1
ATOM 5813 N N . VAL B 1 211 ? 4.059 -16.781 -15.422 1 90.88 211 VAL B N 1
ATOM 5814 C CA . VAL B 1 211 ? 3.01 -16.016 -16.094 1 90.88 211 VAL B CA 1
ATOM 5815 C C . VAL B 1 211 ? 1.899 -16.969 -16.547 1 90.88 211 VAL B C 1
ATOM 5817 O O . VAL B 1 211 ? 2.154 -17.922 -17.281 1 90.88 211 VAL B O 1
ATOM 5820 N N . ASP B 1 212 ? 0.718 -16.688 -16.078 1 88.69 212 ASP B N 1
ATOM 5821 C CA . ASP B 1 212 ? -0.433 -17.547 -16.375 1 88.69 212 ASP B CA 1
ATOM 5822 C C . ASP B 1 212 ? -1.517 -16.766 -17.109 1 88.69 212 ASP B C 1
ATOM 5824 O O . ASP B 1 212 ? -1.787 -15.602 -16.781 1 88.69 212 ASP B O 1
ATOM 5828 N N . LEU B 1 213 ? -2.062 -17.453 -18.125 1 91.06 213 LEU B N 1
ATOM 5829 C CA . LEU B 1 213 ? -3.082 -16.797 -18.953 1 91.06 213 LEU B CA 1
ATOM 5830 C C . LEU B 1 213 ? -4.348 -17.656 -19.016 1 91.06 213 LEU B C 1
ATOM 5832 O O . LEU B 1 213 ? -4.273 -18.891 -19 1 91.06 213 LEU B O 1
ATOM 5836 N N . ILE B 1 214 ? -5.453 -16.969 -19.094 1 87.12 214 ILE B N 1
ATOM 5837 C CA . ILE B 1 214 ? -6.746 -17.609 -19.281 1 87.12 214 ILE B CA 1
ATOM 5838 C C . ILE B 1 214 ? -7.723 -16.641 -19.938 1 87.12 214 ILE B C 1
ATOM 5840 O O . ILE B 1 214 ? -7.598 -15.43 -19.781 1 87.12 214 ILE B O 1
ATOM 5844 N N . VAL B 1 215 ? -8.562 -17.172 -20.734 1 89.88 215 VAL B N 1
ATOM 5845 C CA . VAL B 1 215 ? -9.57 -16.328 -21.375 1 89.88 215 VAL B CA 1
ATOM 5846 C C . VAL B 1 215 ? -10.961 -16.719 -20.875 1 89.88 215 VAL B C 1
ATOM 5848 O O . VAL B 1 215 ? -11.305 -17.906 -20.828 1 89.88 215 VAL B O 1
ATOM 5851 N N . PHE B 1 216 ? -11.688 -15.703 -20.531 1 85.81 216 PHE B N 1
ATOM 5852 C CA . PHE B 1 216 ? -13.062 -15.883 -20.078 1 85.81 216 PHE B CA 1
ATOM 5853 C C . PHE B 1 216 ? -14.031 -15.117 -20.969 1 85.81 216 PHE B C 1
ATOM 5855 O O . PHE B 1 216 ? -13.656 -14.109 -21.578 1 85.81 216 PHE B O 1
ATOM 5862 N N . GLU B 1 217 ? -15.242 -15.633 -21.047 1 85.88 217 GLU B N 1
ATOM 5863 C CA . GLU B 1 217 ? -16.359 -14.914 -21.656 1 85.88 217 GLU B CA 1
ATOM 5864 C C . GLU B 1 217 ? -17.359 -14.469 -20.609 1 85.88 217 GLU B C 1
ATOM 5866 O O . GLU B 1 217 ? -17.688 -15.219 -19.688 1 85.88 217 GLU B O 1
ATOM 5871 N N . VAL B 1 218 ? -17.734 -13.227 -20.75 1 81.06 218 VAL B N 1
ATOM 5872 C CA . VAL B 1 218 ? -18.734 -12.688 -19.844 1 81.06 218 VAL B CA 1
ATOM 5873 C C . VAL B 1 218 ? -20.125 -13.203 -20.219 1 81.06 218 VAL B C 1
ATOM 5875 O O . VAL B 1 218 ? -20.578 -13 -21.359 1 81.06 218 VAL B O 1
ATOM 5878 N N . MET B 1 219 ? -20.828 -13.844 -19.297 1 76.5 219 MET B N 1
ATOM 5879 C CA . MET B 1 219 ? -22.109 -14.469 -19.609 1 76.5 219 MET B CA 1
ATOM 5880 C C . MET B 1 219 ? -23.266 -13.578 -19.172 1 76.5 219 MET B C 1
ATOM 5882 O O . MET B 1 219 ? -24.375 -13.695 -19.703 1 76.5 219 MET B O 1
ATOM 5886 N N . ASP B 1 220 ? -23.047 -12.844 -18.078 1 66.88 220 ASP B N 1
ATOM 5887 C CA . ASP B 1 220 ? -24.125 -11.992 -17.594 1 66.88 220 ASP B CA 1
ATOM 5888 C C . ASP B 1 220 ? -23.578 -10.625 -17.172 1 66.88 220 ASP B C 1
ATOM 5890 O O . ASP B 1 220 ? -22.453 -10.508 -16.688 1 66.88 220 ASP B O 1
ATOM 5894 N N . GLU B 1 221 ? -24.406 -9.664 -17.375 1 60.22 221 GLU B N 1
ATOM 5895 C CA . GLU B 1 221 ? -23.969 -8.289 -17.141 1 60.22 221 GLU B CA 1
ATOM 5896 C C . GLU B 1 221 ? -24.141 -7.895 -15.68 1 60.22 221 GLU B C 1
ATOM 5898 O O . GLU B 1 221 ? -23.406 -7.043 -15.18 1 60.22 221 GLU B O 1
ATOM 5903 N N . ARG B 1 222 ? -25.172 -8.398 -15.094 1 54.38 222 ARG B N 1
ATOM 5904 C CA . ARG B 1 222 ? -25.438 -7.895 -13.75 1 54.38 222 ARG B CA 1
ATOM 5905 C C . ARG B 1 222 ? -24.5 -8.531 -12.734 1 54.38 222 ARG B C 1
ATOM 5907 O O . ARG B 1 222 ? -24.438 -9.758 -12.625 1 54.38 222 ARG B O 1
ATOM 5914 N N . LEU B 1 223 ? -23.672 -7.715 -12.055 1 53.22 223 LEU B N 1
ATOM 5915 C CA . LEU B 1 223 ? -22.641 -8.117 -11.109 1 53.22 223 LEU B CA 1
ATOM 5916 C C . LEU B 1 223 ? -23.234 -8.969 -9.984 1 53.22 223 LEU B C 1
ATOM 5918 O O . LEU B 1 223 ? -22.516 -9.742 -9.344 1 53.22 223 LEU B O 1
ATOM 5922 N N . GLU B 1 224 ? -24.484 -8.648 -9.617 1 50.66 224 GLU B N 1
ATOM 5923 C CA . GLU B 1 224 ? -25.125 -9.32 -8.492 1 50.66 224 GLU B CA 1
ATOM 5924 C C . GLU B 1 224 ? -25.422 -10.781 -8.805 1 50.66 224 GLU B C 1
ATOM 5926 O O . GLU B 1 224 ? -25.719 -11.57 -7.906 1 50.66 224 GLU B O 1
ATOM 5931 N N . ARG B 1 225 ? -25.406 -10.992 -10.102 1 50.19 225 ARG B N 1
ATOM 5932 C CA . ARG B 1 225 ? -25.891 -12.336 -10.422 1 50.19 225 ARG B CA 1
ATOM 5933 C C . ARG B 1 225 ? -24.75 -13.344 -10.406 1 50.19 225 ARG B C 1
ATOM 5935 O O . ARG B 1 225 ? -23.594 -13 -10.68 1 50.19 225 ARG B O 1
ATOM 5942 N N . ASN B 1 226 ? -25.047 -14.5 -10.031 1 53.91 226 ASN B N 1
ATOM 5943 C CA . ASN B 1 226 ? -24.281 -15.742 -10.031 1 53.91 226 ASN B CA 1
ATOM 5944 C C . ASN B 1 226 ? -23.891 -16.156 -11.445 1 53.91 226 ASN B C 1
ATOM 5946 O O . ASN B 1 226 ? -24.531 -15.758 -12.414 1 53.91 226 ASN B O 1
ATOM 5950 N N . HIS B 1 227 ? -22.719 -16.734 -11.703 1 56.53 227 HIS B N 1
ATOM 5951 C CA . HIS B 1 227 ? -22.281 -17.484 -12.867 1 56.53 227 HIS B CA 1
ATOM 5952 C C . HIS B 1 227 ? -21.875 -16.562 -14.008 1 56.53 227 HIS B C 1
ATOM 5954 O O . HIS B 1 227 ? -22.375 -16.672 -15.125 1 56.53 227 HIS B O 1
ATOM 5960 N N . ARG B 1 228 ? -20.812 -15.766 -13.766 1 64.69 228 ARG B N 1
ATOM 5961 C CA . ARG B 1 228 ? -20.625 -14.625 -14.648 1 64.69 228 ARG B CA 1
ATOM 5962 C C . ARG B 1 228 ? -19.5 -14.898 -15.656 1 64.69 228 ARG B C 1
ATOM 5964 O O . ARG B 1 228 ? -19.547 -14.414 -16.797 1 64.69 228 ARG B O 1
ATOM 5971 N N . LEU B 1 229 ? -18.703 -15.914 -15.367 1 74.94 229 LEU B N 1
ATOM 5972 C CA . LEU B 1 229 ? -17.562 -16.078 -16.266 1 74.94 229 LEU B CA 1
ATOM 5973 C C . LEU B 1 229 ? -17.453 -17.516 -16.766 1 74.94 229 LEU B C 1
ATOM 5975 O O . LEU B 1 229 ? -17.562 -18.453 -15.984 1 74.94 229 LEU B O 1
ATOM 5979 N N . LYS B 1 230 ? -17.438 -17.594 -18 1 78.38 230 LYS B N 1
ATOM 5980 C CA . LYS B 1 230 ? -17.234 -18.875 -18.672 1 78.38 230 LYS B CA 1
ATOM 5981 C C . LYS B 1 230 ? -15.828 -18.969 -19.266 1 78.38 230 LYS B C 1
ATOM 5983 O O . LYS B 1 230 ? -15.422 -18.078 -20.031 1 78.38 230 LYS B O 1
ATOM 5988 N N . GLU B 1 231 ? -15.148 -20.047 -18.922 1 81.25 231 GLU B N 1
ATOM 5989 C CA . GLU B 1 231 ? -13.82 -20.25 -19.516 1 81.25 231 GLU B CA 1
ATOM 5990 C C . GLU B 1 231 ? -13.922 -20.609 -21 1 81.25 231 GLU B C 1
ATOM 5992 O O . GLU B 1 231 ? -14.719 -21.453 -21.391 1 81.25 231 GLU B O 1
ATOM 5997 N N . VAL B 1 232 ? -13.164 -19.906 -21.859 1 81.44 232 VAL B N 1
ATOM 5998 C CA . VAL B 1 232 ? -13.227 -20.062 -23.312 1 81.44 232 VAL B CA 1
ATOM 5999 C C . VAL B 1 232 ? -12.078 -20.953 -23.781 1 81.44 232 VAL B C 1
ATOM 6001 O O . VAL B 1 232 ? -12.227 -21.75 -24.719 1 81.44 232 VAL B O 1
ATOM 6004 N N . THR B 1 233 ? -10.961 -20.734 -23.203 1 78.75 233 THR B N 1
ATOM 6005 C CA . THR B 1 233 ? -9.766 -21.469 -23.594 1 78.75 233 THR B CA 1
ATOM 6006 C C . THR B 1 233 ? -9.109 -22.125 -22.391 1 78.75 233 THR B C 1
ATOM 6008 O O . THR B 1 233 ? -9.32 -21.688 -21.25 1 78.75 233 THR B O 1
ATOM 6011 N N . LYS B 1 234 ? -8.391 -23.203 -22.734 1 76.44 234 LYS B N 1
ATOM 6012 C CA . LYS B 1 234 ? -7.562 -23.766 -21.672 1 76.44 234 LYS B CA 1
ATOM 6013 C C . LYS B 1 234 ? -6.465 -22.781 -21.25 1 76.44 234 LYS B C 1
ATOM 6015 O O . LYS B 1 234 ? -5.812 -22.172 -22.094 1 76.44 234 LYS B O 1
ATOM 6020 N N . GLY B 1 235 ? -6.336 -22.547 -20.062 1 78.38 235 GLY B N 1
ATOM 6021 C CA . GLY B 1 235 ? -5.277 -21.672 -19.562 1 78.38 235 GLY B CA 1
ATOM 6022 C C . GLY B 1 235 ? -3.887 -22.219 -19.844 1 78.38 235 GLY B C 1
ATOM 6023 O O . GLY B 1 235 ? -3.676 -23.438 -19.828 1 78.38 235 GLY B O 1
ATOM 6024 N N . ILE B 1 236 ? -2.953 -21.328 -20.125 1 83 236 ILE B N 1
ATOM 6025 C CA . ILE B 1 236 ? -1.56 -21.703 -20.328 1 83 236 ILE B CA 1
ATOM 6026 C C . ILE B 1 236 ? -0.667 -20.938 -19.359 1 83 236 ILE B C 1
ATOM 6028 O O . ILE B 1 236 ? -1.089 -19.953 -18.766 1 83 236 ILE B O 1
ATOM 6032 N N . GLY B 1 237 ? 0.496 -21.453 -19.109 1 84.12 237 GLY B N 1
ATOM 6033 C CA . GLY B 1 237 ? 1.458 -20.812 -18.219 1 84.12 237 GLY B CA 1
ATOM 6034 C C . GLY B 1 237 ? 2.896 -21.172 -18.547 1 84.12 237 GLY B C 1
ATOM 6035 O O . GLY B 1 237 ? 3.156 -22.188 -19.203 1 84.12 237 GLY B O 1
ATOM 6036 N N . GLU B 1 238 ? 3.748 -20.312 -18.266 1 86.06 238 GLU B N 1
ATOM 6037 C CA . GLU B 1 238 ? 5.18 -20.531 -18.453 1 86.06 238 GLU B CA 1
ATOM 6038 C C . GLU B 1 238 ? 5.988 -19.891 -17.344 1 86.06 238 GLU B C 1
ATOM 6040 O O . GLU B 1 238 ? 5.535 -18.922 -16.703 1 86.06 238 GLU B O 1
ATOM 6045 N N . SER B 1 239 ? 7.176 -20.484 -17.125 1 85.25 239 SER B N 1
ATOM 6046 C CA . SER B 1 239 ? 8.109 -19.922 -16.156 1 85.25 239 SER B CA 1
ATOM 6047 C C . SER B 1 239 ? 8.875 -18.734 -16.75 1 85.25 239 SER B C 1
ATOM 6049 O O . SER B 1 239 ? 10.039 -18.859 -17.125 1 85.25 239 SER B O 1
ATOM 6051 N N . CYS B 1 240 ? 8.281 -17.625 -16.875 1 91.5 240 CYS B N 1
ATOM 6052 C CA . CYS B 1 240 ? 8.898 -16.422 -17.406 1 91.5 240 CYS B CA 1
ATOM 6053 C C . CYS B 1 240 ? 8.469 -15.188 -16.625 1 91.5 240 CYS B C 1
ATOM 6055 O O . CYS B 1 240 ? 8.195 -14.133 -17.219 1 91.5 240 CYS B O 1
ATOM 6057 N N . GLY B 1 241 ? 8.383 -15.312 -15.352 1 92.12 241 GLY B N 1
ATOM 6058 C CA . GLY B 1 241 ? 8.031 -14.211 -14.477 1 92.12 241 GLY B CA 1
ATOM 6059 C C . GLY B 1 241 ? 9.18 -13.25 -14.234 1 92.12 241 GLY B C 1
ATOM 6060 O O . GLY B 1 241 ? 10.219 -13.336 -14.883 1 92.12 241 GLY B O 1
ATOM 6061 N N . SER B 1 242 ? 9.055 -12.336 -13.336 1 93.94 242 SER B N 1
ATOM 6062 C CA . SER B 1 242 ? 9.969 -11.211 -13.164 1 93.94 242 SER B CA 1
ATOM 6063 C C . SER B 1 242 ? 11.289 -11.656 -12.539 1 93.94 242 SER B C 1
ATOM 6065 O O . SER B 1 242 ? 12.273 -10.914 -12.562 1 93.94 242 SER B O 1
ATOM 6067 N N . ILE B 1 243 ? 11.359 -12.844 -11.969 1 91.81 243 ILE B N 1
ATOM 6068 C CA . ILE B 1 243 ? 12.609 -13.352 -11.406 1 91.81 243 ILE B CA 1
ATOM 6069 C C . ILE B 1 243 ? 13.641 -13.523 -12.516 1 91.81 243 ILE B C 1
ATOM 6071 O O . ILE B 1 243 ? 14.852 -13.406 -12.273 1 91.81 243 ILE B O 1
ATOM 6075 N N . PHE B 1 244 ? 13.133 -13.742 -13.648 1 93.75 244 PHE B N 1
ATOM 6076 C CA . PHE B 1 244 ? 14.055 -13.906 -14.766 1 93.75 244 PHE B CA 1
ATOM 6077 C C . PHE B 1 244 ? 14.672 -12.57 -15.156 1 93.75 244 PHE B C 1
ATOM 6079 O O . PHE B 1 244 ? 15.781 -12.531 -15.695 1 93.75 244 PHE B O 1
ATOM 6086 N N . LEU B 1 245 ? 13.953 -11.469 -14.914 1 96.94 245 LEU B N 1
ATOM 6087 C CA . LEU B 1 245 ? 14.578 -10.156 -15.023 1 96.94 245 LEU B CA 1
ATOM 6088 C C . LEU B 1 245 ? 15.695 -9.992 -14.008 1 96.94 245 LEU B C 1
ATOM 6090 O O . LEU B 1 245 ? 16.766 -9.469 -14.328 1 96.94 245 LEU B O 1
ATOM 6094 N N . ASP B 1 246 ? 15.414 -10.484 -12.812 1 95.25 246 ASP B N 1
ATOM 6095 C CA . ASP B 1 246 ? 16.422 -10.414 -11.75 1 95.25 246 ASP B CA 1
ATOM 6096 C C . ASP B 1 246 ? 17.688 -11.172 -12.141 1 95.25 246 ASP B C 1
ATOM 6098 O O . ASP B 1 246 ? 18.797 -10.688 -11.906 1 95.25 246 ASP B O 1
ATOM 6102 N N . ASN B 1 247 ? 17.469 -12.336 -12.758 1 95.25 247 ASN B N 1
ATOM 6103 C CA . ASN B 1 247 ? 18.609 -13.148 -13.18 1 95.25 247 ASN B CA 1
ATOM 6104 C C . ASN B 1 247 ? 19.422 -12.453 -14.273 1 95.25 247 ASN B C 1
ATOM 6106 O O . ASN B 1 247 ? 20.656 -12.484 -14.25 1 95.25 247 ASN B O 1
ATOM 6110 N N . LYS B 1 248 ? 18.734 -11.867 -15.18 1 97.5 248 LYS B N 1
ATOM 6111 C CA . LYS B 1 248 ? 19.406 -11.148 -16.266 1 97.5 248 LYS B CA 1
ATOM 6112 C C . LYS B 1 248 ? 20.172 -9.945 -15.719 1 97.5 248 LYS B C 1
ATOM 6114 O O . LYS B 1 248 ? 21.266 -9.633 -16.203 1 97.5 248 LYS B O 1
ATOM 6119 N N . PHE B 1 249 ? 19.578 -9.25 -14.758 1 97.69 249 PHE B N 1
ATOM 6120 C CA . PHE B 1 249 ? 20.266 -8.109 -14.156 1 97.69 249 PHE B CA 1
ATOM 6121 C C . PHE B 1 249 ? 21.516 -8.562 -13.406 1 97.69 249 PHE B C 1
ATOM 6123 O O . PHE B 1 249 ? 22.547 -7.902 -13.461 1 97.69 249 PHE B O 1
ATOM 6130 N N . LYS B 1 250 ? 21.375 -9.664 -12.68 1 96.31 250 LYS B N 1
ATOM 6131 C CA . LYS B 1 250 ? 22.547 -10.219 -11.992 1 96.31 250 LYS B CA 1
ATOM 6132 C C . LYS B 1 250 ? 23.672 -10.523 -12.969 1 96.31 250 LYS B C 1
ATOM 6134 O O . LYS B 1 250 ? 24.844 -10.258 -12.672 1 96.31 250 LYS B O 1
ATOM 6139 N N . ALA B 1 251 ? 23.312 -11.07 -14.086 1 96.31 251 ALA B N 1
ATOM 6140 C CA . ALA B 1 251 ? 24.297 -11.344 -15.125 1 96.31 251 ALA B CA 1
ATOM 6141 C C . ALA B 1 251 ? 24.938 -10.055 -15.625 1 96.31 251 ALA B C 1
ATOM 6143 O O . ALA B 1 251 ? 26.141 -10.016 -15.898 1 96.31 251 ALA B O 1
ATOM 6144 N N . LEU B 1 252 ? 24.156 -9.031 -15.805 1 95.56 252 LEU B N 1
ATOM 6145 C CA . LEU B 1 252 ? 24.672 -7.73 -16.219 1 95.56 252 LEU B CA 1
ATOM 6146 C C . LEU B 1 252 ? 25.656 -7.188 -15.18 1 95.56 252 LEU B C 1
ATOM 6148 O O . LEU B 1 252 ? 26.688 -6.629 -15.539 1 95.56 252 LEU B O 1
ATOM 6152 N N . MET B 1 253 ? 25.328 -7.352 -13.883 1 94.5 253 MET B N 1
ATOM 6153 C CA . MET B 1 253 ? 26.219 -6.902 -12.812 1 94.5 253 MET B CA 1
ATOM 6154 C C . MET B 1 253 ? 27.516 -7.684 -12.812 1 94.5 253 MET B C 1
ATOM 6156 O O . MET B 1 253 ? 28.578 -7.125 -12.555 1 94.5 253 MET B O 1
ATOM 6160 N N . GLU B 1 254 ? 27.375 -8.961 -13.094 1 94.56 254 GLU B N 1
ATOM 6161 C CA . GLU B 1 254 ? 28.578 -9.773 -13.203 1 94.56 254 GLU B CA 1
ATOM 6162 C C . GLU B 1 254 ? 29.516 -9.242 -14.289 1 94.56 254 GLU B C 1
ATOM 6164 O O . GLU B 1 254 ? 30.719 -9.18 -14.094 1 94.56 254 GLU B O 1
ATOM 6169 N N . GLU B 1 255 ? 28.953 -8.867 -15.352 1 93.56 255 GLU B N 1
ATOM 6170 C CA . GLU B 1 255 ? 29.734 -8.297 -16.453 1 93.56 255 GLU B CA 1
ATOM 6171 C C . GLU B 1 255 ? 30.391 -6.98 -16.047 1 93.56 255 GLU B C 1
ATOM 6173 O O . GLU B 1 255 ? 31.562 -6.746 -16.344 1 93.56 255 GLU B O 1
ATOM 6178 N N . LYS B 1 256 ? 29.703 -6.18 -15.344 1 92.38 256 LYS B N 1
ATOM 6179 C CA . LYS B 1 256 ? 30.172 -4.836 -15.008 1 92.38 256 LYS B CA 1
ATOM 6180 C C . LYS B 1 256 ? 31.188 -4.883 -13.867 1 92.38 256 LYS B C 1
ATOM 6182 O O . LYS B 1 256 ? 32.094 -4.035 -13.789 1 92.38 256 LYS B O 1
ATOM 6187 N N . LEU B 1 257 ? 31 -5.758 -12.945 1 92.12 257 LEU B N 1
ATOM 6188 C CA . LEU B 1 257 ? 31.844 -5.844 -11.766 1 92.12 257 LEU B CA 1
ATOM 6189 C C . LEU B 1 257 ? 33.125 -6.633 -12.062 1 92.12 257 LEU B C 1
ATOM 6191 O O . LEU B 1 257 ? 34.125 -6.484 -11.367 1 92.12 257 LEU B O 1
ATOM 6195 N N . GLY B 1 258 ? 33.062 -7.484 -13.062 1 88.75 258 GLY B N 1
ATOM 6196 C CA . GLY B 1 258 ? 34.219 -8.273 -13.445 1 88.75 258 GLY B CA 1
ATOM 6197 C C . GLY B 1 258 ? 34.594 -9.32 -12.414 1 88.75 258 GLY B C 1
ATOM 6198 O O . GLY B 1 258 ? 33.719 -10.039 -11.906 1 88.75 258 GLY B O 1
ATOM 6199 N N . GLN B 1 259 ? 35.875 -9.375 -12.031 1 88.56 259 GLN B N 1
ATOM 6200 C CA . GLN B 1 259 ? 36.406 -10.445 -11.195 1 88.56 259 GLN B CA 1
ATOM 6201 C C . GLN B 1 259 ? 35.938 -10.305 -9.75 1 88.56 259 GLN B C 1
ATOM 6203 O O . GLN B 1 259 ? 35.812 -11.305 -9.031 1 88.56 259 GLN B O 1
ATOM 6208 N N . GLN B 1 260 ? 35.562 -9.109 -9.375 1 90.62 260 GLN B N 1
ATOM 6209 C CA . GLN B 1 260 ? 35.219 -8.914 -7.973 1 90.62 260 GLN B CA 1
ATOM 6210 C C . GLN B 1 260 ? 33.812 -9.469 -7.676 1 90.62 260 GLN B C 1
ATOM 6212 O O . GLN B 1 260 ? 33.469 -9.656 -6.516 1 90.62 260 GLN B O 1
ATOM 6217 N N . PHE B 1 261 ? 33.125 -9.812 -8.727 1 91.5 261 PHE B N 1
ATOM 6218 C CA . PHE B 1 261 ? 31.766 -10.336 -8.562 1 91.5 261 PHE B CA 1
ATOM 6219 C C . PHE B 1 261 ? 31.75 -11.578 -7.688 1 91.5 261 PHE B C 1
ATOM 6221 O O . PHE B 1 261 ? 30.859 -11.75 -6.852 1 91.5 261 PHE B O 1
ATOM 6228 N N . GLU B 1 262 ? 32.719 -12.375 -7.742 1 88.12 262 GLU B N 1
ATOM 6229 C CA . GLU B 1 262 ? 32.781 -13.664 -7.051 1 88.12 262 GLU B CA 1
ATOM 6230 C C . GLU B 1 262 ? 33.156 -13.484 -5.586 1 88.12 262 GLU B C 1
ATOM 6232 O O . GLU B 1 262 ? 32.875 -14.352 -4.754 1 88.12 262 GLU B O 1
ATOM 6237 N N . THR B 1 263 ? 33.75 -12.383 -5.285 1 87.38 263 THR B N 1
ATOM 6238 C CA . THR B 1 263 ? 34.281 -12.219 -3.936 1 87.38 263 THR B CA 1
ATOM 6239 C C . THR B 1 263 ? 33.438 -11.211 -3.148 1 87.38 263 THR B C 1
ATOM 6241 O O . THR B 1 263 ? 33.75 -10.93 -1.985 1 87.38 263 THR B O 1
ATOM 6244 N N . LEU B 1 264 ? 32.438 -10.688 -3.75 1 88.19 264 LEU B N 1
ATOM 6245 C CA . LEU B 1 264 ? 31.609 -9.688 -3.064 1 88.19 264 LEU B CA 1
ATOM 6246 C C . LEU B 1 264 ? 30.859 -10.312 -1.897 1 88.19 264 LEU B C 1
ATOM 6248 O O . LEU B 1 264 ? 30.344 -11.43 -2.01 1 88.19 264 LEU B O 1
ATOM 6252 N N . PRO B 1 265 ? 30.859 -9.578 -0.817 1 83.38 265 PRO B N 1
ATOM 6253 C CA . PRO B 1 265 ? 29.984 -10.047 0.264 1 83.38 265 PRO B CA 1
ATOM 6254 C C . PRO B 1 265 ? 28.516 -10.148 -0.162 1 83.38 265 PRO B C 1
ATOM 6256 O O . PRO B 1 265 ? 28.031 -9.305 -0.918 1 83.38 265 PRO B O 1
ATOM 6259 N N . PRO B 1 266 ? 27.844 -11.164 0.344 1 81.38 266 PRO B N 1
ATOM 6260 C CA . PRO B 1 266 ? 26.438 -11.336 -0.011 1 81.38 266 PRO B CA 1
ATOM 6261 C C . PRO B 1 266 ? 25.594 -10.094 0.289 1 81.38 266 PRO B C 1
ATOM 6263 O O . PRO B 1 266 ? 24.672 -9.766 -0.469 1 81.38 266 PRO B O 1
ATOM 6266 N N . ALA B 1 267 ? 25.906 -9.406 1.333 1 80.94 267 ALA B N 1
ATOM 6267 C CA . ALA B 1 267 ? 25.156 -8.211 1.699 1 80.94 267 ALA B CA 1
ATOM 6268 C C . ALA B 1 267 ? 25.25 -7.148 0.609 1 80.94 267 ALA B C 1
ATOM 6270 O O . ALA B 1 267 ? 24.281 -6.426 0.345 1 80.94 267 ALA B O 1
ATOM 6271 N N . THR B 1 268 ? 26.422 -7.07 -0.002 1 86.75 268 THR B N 1
ATOM 6272 C CA . THR B 1 268 ? 26.641 -6.105 -1.07 1 86.75 268 THR B CA 1
ATOM 6273 C C . THR B 1 268 ? 25.797 -6.445 -2.293 1 86.75 268 THR B C 1
ATOM 6275 O O . THR B 1 268 ? 25.141 -5.566 -2.865 1 86.75 268 THR B O 1
ATOM 6278 N N . MET B 1 269 ? 25.812 -7.664 -2.621 1 87.19 269 MET B N 1
ATOM 6279 C CA . MET B 1 269 ? 25.016 -8.102 -3.768 1 87.19 269 MET B CA 1
ATOM 6280 C C . MET B 1 269 ? 23.531 -7.895 -3.502 1 87.19 269 MET B C 1
ATOM 6282 O O . MET B 1 269 ? 22.797 -7.469 -4.391 1 87.19 269 MET B O 1
ATOM 6286 N N . ASN B 1 270 ? 23.141 -8.219 -2.326 1 85 270 ASN B N 1
ATOM 6287 C CA . ASN B 1 270 ? 21.75 -8.016 -1.955 1 85 270 ASN B CA 1
ATOM 6288 C C . ASN B 1 270 ? 21.328 -6.555 -2.104 1 85 270 ASN B C 1
ATOM 6290 O O . ASN B 1 270 ? 20.234 -6.262 -2.559 1 85 270 ASN B O 1
ATOM 6294 N N . HIS B 1 271 ? 22.188 -5.719 -1.726 1 86.75 271 HIS B N 1
ATOM 6295 C CA . HIS B 1 271 ? 21.906 -4.293 -1.827 1 86.75 271 HIS B CA 1
ATOM 6296 C C . HIS B 1 271 ? 21.75 -3.863 -3.283 1 86.75 271 HIS B C 1
ATOM 6298 O O . HIS B 1 271 ? 20.891 -3.043 -3.605 1 86.75 271 HIS B O 1
ATOM 6304 N N . LEU B 1 272 ? 22.641 -4.32 -4.109 1 91 272 LEU B N 1
ATOM 6305 C CA . LEU B 1 272 ? 22.547 -4.016 -5.535 1 91 272 LEU B CA 1
ATOM 6306 C C . LEU B 1 272 ? 21.25 -4.539 -6.125 1 91 272 LEU B C 1
ATOM 6308 O O . LEU B 1 272 ? 20.547 -3.814 -6.832 1 91 272 LEU B O 1
ATOM 6312 N N . MET B 1 273 ? 20.906 -5.723 -5.758 1 91.69 273 MET B N 1
ATOM 6313 C CA . MET B 1 273 ? 19.703 -6.344 -6.281 1 91.69 273 MET B CA 1
ATOM 6314 C C . MET B 1 273 ? 18.453 -5.637 -5.758 1 91.69 273 MET B C 1
ATOM 6316 O O . MET B 1 273 ? 17.469 -5.504 -6.477 1 91.69 273 MET B O 1
ATOM 6320 N N . ASP B 1 274 ? 18.5 -5.195 -4.562 1 88.44 274 ASP B N 1
ATOM 6321 C CA . ASP B 1 274 ? 17.359 -4.492 -3.973 1 88.44 274 ASP B CA 1
ATOM 6322 C C . ASP B 1 274 ? 17.062 -3.209 -4.738 1 88.44 274 ASP B C 1
ATOM 6324 O O . ASP B 1 274 ? 15.891 -2.863 -4.934 1 88.44 274 ASP B O 1
ATOM 6328 N N . GLN B 1 275 ? 18.062 -2.492 -5.137 1 90 275 GLN B N 1
ATOM 6329 C CA . GLN B 1 275 ? 17.859 -1.283 -5.926 1 90 275 GLN B CA 1
ATOM 6330 C C . GLN B 1 275 ? 17.172 -1.601 -7.254 1 90 275 GLN B C 1
ATOM 6332 O O . GLN B 1 275 ? 16.312 -0.841 -7.715 1 90 275 GLN B O 1
ATOM 6337 N N . PHE B 1 276 ? 17.562 -2.727 -7.855 1 94.06 276 PHE B N 1
ATOM 6338 C CA . PHE B 1 276 ? 16.938 -3.135 -9.109 1 94.06 276 PHE B CA 1
ATOM 6339 C C . PHE B 1 276 ? 15.484 -3.529 -8.883 1 94.06 276 PHE B C 1
ATOM 6341 O O . PHE B 1 276 ? 14.594 -3.051 -9.586 1 94.06 276 PHE B O 1
ATOM 6348 N N . VAL B 1 277 ? 15.258 -4.332 -7.902 1 89.5 277 VAL B N 1
ATOM 6349 C CA . VAL B 1 277 ? 13.961 -4.953 -7.68 1 89.5 277 VAL B CA 1
ATOM 6350 C C . VAL B 1 277 ? 12.945 -3.895 -7.246 1 89.5 277 VAL B C 1
ATOM 6352 O O . VAL B 1 277 ? 11.789 -3.918 -7.68 1 89.5 277 VAL B O 1
ATOM 6355 N N . HIS B 1 278 ? 13.383 -2.91 -6.496 1 84.19 278 HIS B N 1
ATOM 6356 C CA . HIS B 1 278 ? 12.422 -1.996 -5.891 1 84.19 278 HIS B CA 1
ATOM 6357 C C . HIS B 1 278 ? 12.336 -0.689 -6.672 1 84.19 278 HIS B C 1
ATOM 6359 O O . HIS B 1 278 ? 11.32 0.004 -6.617 1 84.19 278 HIS B O 1
ATOM 6365 N N . ASN B 1 279 ? 13.336 -0.395 -7.422 1 87.19 279 ASN B N 1
ATOM 6366 C CA . ASN B 1 279 ? 13.352 0.917 -8.062 1 87.19 279 ASN B CA 1
ATOM 6367 C C . ASN B 1 279 ? 13.398 0.801 -9.578 1 87.19 279 ASN B C 1
ATOM 6369 O O . ASN B 1 279 ? 12.516 1.31 -10.273 1 87.19 279 ASN B O 1
ATOM 6373 N N . ILE B 1 280 ? 14.32 0.077 -10.055 1 92 280 ILE B N 1
ATOM 6374 C CA . ILE B 1 280 ? 14.594 0.088 -11.492 1 92 280 ILE B CA 1
ATOM 6375 C C . ILE B 1 280 ? 13.555 -0.771 -12.219 1 92 280 ILE B C 1
ATOM 6377 O O . ILE B 1 280 ? 12.945 -0.325 -13.188 1 92 280 ILE B O 1
ATOM 6381 N N . LYS B 1 281 ? 13.391 -1.959 -11.719 1 92.81 281 LYS B N 1
ATOM 6382 C CA . LYS B 1 281 ? 12.523 -2.945 -12.359 1 92.81 281 LYS B CA 1
ATOM 6383 C C . LYS B 1 281 ? 11.109 -2.406 -12.523 1 92.81 281 LYS B C 1
ATOM 6385 O O . LYS B 1 281 ? 10.539 -2.469 -13.609 1 92.81 281 LYS B O 1
ATOM 6390 N N . PRO B 1 282 ? 10.516 -1.83 -11.562 1 87.19 282 PRO B N 1
ATOM 6391 C CA . PRO B 1 282 ? 9.148 -1.338 -11.727 1 87.19 282 PRO B CA 1
ATOM 6392 C C . PRO B 1 282 ? 9.07 -0.063 -12.562 1 87.19 282 PRO B C 1
ATOM 6394 O O . PRO B 1 282 ? 8.078 0.17 -13.25 1 87.19 282 PRO B O 1
ATOM 6397 N N . GLU B 1 283 ? 10.117 0.746 -12.633 1 86.5 283 GLU B N 1
ATOM 6398 C CA . GLU B 1 283 ? 10.055 2.09 -13.195 1 86.5 283 GLU B CA 1
ATOM 6399 C C . GLU B 1 283 ? 10.531 2.1 -14.648 1 86.5 283 GLU B C 1
ATOM 6401 O O . GLU B 1 283 ? 10.211 3.016 -15.406 1 86.5 283 GLU B O 1
ATOM 6406 N N . PHE B 1 284 ? 11.242 1.159 -14.992 1 93.5 284 PHE B N 1
ATOM 6407 C CA . PHE B 1 284 ? 11.867 1.184 -16.312 1 93.5 284 PHE B CA 1
ATOM 6408 C C . PHE B 1 284 ? 10.82 1.25 -17.406 1 93.5 284 PHE B C 1
ATOM 6410 O O . PHE B 1 284 ? 9.859 0.478 -17.406 1 93.5 284 PHE B O 1
ATOM 6417 N N . ASP B 1 285 ? 11.016 2.225 -18.281 1 89.5 285 ASP B N 1
ATOM 6418 C CA . ASP B 1 285 ? 10.039 2.449 -19.344 1 89.5 285 ASP B CA 1
ATOM 6419 C C . ASP B 1 285 ? 10.641 2.182 -20.719 1 89.5 285 ASP B C 1
ATOM 6421 O O . ASP B 1 285 ? 9.992 2.389 -21.75 1 89.5 285 ASP B O 1
ATOM 6425 N N . GLY B 1 286 ? 11.844 1.854 -20.766 1 91.25 286 GLY B N 1
ATOM 6426 C CA . GLY B 1 286 ? 12.5 1.548 -22.031 1 91.25 286 GLY B CA 1
ATOM 6427 C C . GLY B 1 286 ? 13.227 2.74 -22.625 1 91.25 286 GLY B C 1
ATOM 6428 O O . GLY B 1 286 ? 13.953 2.6 -23.609 1 91.25 286 GLY B O 1
ATOM 6429 N N . LEU B 1 287 ? 13.18 3.934 -22.016 1 90.75 287 LEU B N 1
ATOM 6430 C CA . LEU B 1 287 ? 13.703 5.152 -22.641 1 90.75 287 LEU B CA 1
ATOM 6431 C C . LEU B 1 287 ? 14.742 5.812 -21.734 1 90.75 287 LEU B C 1
ATOM 6433 O O . LEU B 1 287 ? 15.805 6.23 -22.203 1 90.75 287 LEU B O 1
ATOM 6437 N N . ASP B 1 288 ? 14.5 5.852 -20.469 1 89.56 288 ASP B N 1
ATOM 6438 C CA . ASP B 1 288 ? 15.352 6.609 -19.547 1 89.56 288 ASP B CA 1
ATOM 6439 C C . ASP B 1 288 ? 16.438 5.723 -18.953 1 89.56 288 ASP B C 1
ATOM 6441 O O . ASP B 1 288 ? 16.203 4.547 -18.672 1 89.56 288 ASP B O 1
ATOM 6445 N N . ASP B 1 289 ? 17.547 6.363 -18.75 1 91.69 289 ASP B N 1
ATOM 6446 C CA . ASP B 1 289 ? 18.594 5.695 -18 1 91.69 289 ASP B CA 1
ATOM 6447 C C . ASP B 1 289 ? 18.203 5.5 -16.531 1 91.69 289 ASP B C 1
ATOM 6449 O O . ASP B 1 289 ? 17.297 6.184 -16.031 1 91.69 289 ASP B O 1
ATOM 6453 N N . GLN B 1 290 ? 18.75 4.457 -15.992 1 91.94 290 GLN B N 1
ATOM 6454 C CA . GLN B 1 290 ? 18.562 4.203 -14.57 1 91.94 290 GLN B CA 1
ATOM 6455 C C . GLN B 1 290 ? 19.891 4.34 -13.812 1 91.94 290 GLN B C 1
ATOM 6457 O O . GLN B 1 290 ? 20.953 4.332 -14.43 1 91.94 290 GLN B O 1
ATOM 6462 N N . TYR B 1 291 ? 19.875 4.527 -12.508 1 89.81 291 TYR B N 1
ATOM 6463 C CA . TYR B 1 291 ? 21.078 4.82 -11.734 1 89.81 291 TYR B CA 1
ATOM 6464 C C . TYR B 1 291 ? 21.188 3.893 -10.531 1 89.81 291 TYR B C 1
ATOM 6466 O O . TYR B 1 291 ? 20.188 3.629 -9.852 1 89.81 291 TYR B O 1
ATOM 6474 N N . LEU B 1 292 ? 22.344 3.398 -10.344 1 90.62 292 LEU B N 1
ATOM 6475 C CA . LEU B 1 292 ? 22.641 2.459 -9.273 1 90.62 292 LEU B CA 1
ATOM 6476 C C . LEU B 1 292 ? 23.703 3.029 -8.328 1 90.62 292 LEU B C 1
ATOM 6478 O O . LEU B 1 292 ? 24.797 3.393 -8.766 1 90.62 292 LEU B O 1
ATOM 6482 N N . ASN B 1 293 ? 23.406 3.104 -7.082 1 88.69 293 ASN B N 1
ATOM 6483 C CA . ASN B 1 293 ? 24.406 3.492 -6.098 1 88.69 293 ASN B CA 1
ATOM 6484 C C . ASN B 1 293 ? 25.328 2.33 -5.754 1 88.69 293 ASN B C 1
ATOM 6486 O O . ASN B 1 293 ? 24.875 1.255 -5.367 1 88.69 293 ASN B O 1
ATOM 6490 N N . ILE B 1 294 ? 26.547 2.617 -5.844 1 89.88 294 ILE B N 1
ATOM 6491 C CA . ILE B 1 294 ? 27.531 1.557 -5.656 1 89.88 294 ILE B CA 1
ATOM 6492 C C . ILE B 1 294 ? 27.984 1.527 -4.199 1 89.88 294 ILE B C 1
ATOM 6494 O O . ILE B 1 294 ? 28.438 2.543 -3.662 1 89.88 294 ILE B O 1
ATOM 6498 N N . PRO B 1 295 ? 27.828 0.354 -3.613 1 87.75 295 PRO B N 1
ATOM 6499 C CA . PRO B 1 295 ? 28.266 0.229 -2.221 1 87.75 295 PRO B CA 1
ATOM 6500 C C . PRO B 1 295 ? 29.781 0.396 -2.064 1 87.75 295 PRO B C 1
ATOM 6502 O O . PRO B 1 295 ? 30.547 0.083 -2.986 1 87.75 295 PRO B O 1
ATOM 6505 N N . ALA B 1 296 ? 30.219 0.732 -0.872 1 85.19 296 ALA B N 1
ATOM 6506 C CA . ALA B 1 296 ? 31.625 1.008 -0.571 1 85.19 296 ALA B CA 1
ATOM 6507 C C . ALA B 1 296 ? 32.469 -0.265 -0.644 1 85.19 296 ALA B C 1
ATOM 6509 O O . ALA B 1 296 ? 33.688 -0.204 -0.829 1 85.19 296 ALA B O 1
ATOM 6510 N N . SER B 1 297 ? 31.828 -1.4 -0.539 1 83.69 297 SER B N 1
ATOM 6511 C CA . SER B 1 297 ? 32.531 -2.674 -0.569 1 83.69 297 SER B CA 1
ATOM 6512 C C . SER B 1 297 ? 33 -3.012 -1.98 1 83.69 297 SER B C 1
ATOM 6514 O O . SER B 1 297 ? 33.844 -3.91 -2.168 1 83.69 297 SER B O 1
ATOM 6516 N N . ILE B 1 298 ? 32.5 -2.256 -2.9 1 87.06 298 ILE B N 1
ATOM 6517 C CA . ILE B 1 298 ? 32.906 -2.484 -4.289 1 87.06 298 ILE B CA 1
ATOM 6518 C C . ILE B 1 298 ? 34.062 -1.579 -4.66 1 87.06 298 ILE B C 1
ATOM 6520 O O . ILE B 1 298 ? 34.031 -0.37 -4.422 1 87.06 298 ILE B O 1
ATOM 6524 N N . ASP B 1 299 ? 35.094 -2.213 -5.191 1 86.62 299 ASP B N 1
ATOM 6525 C CA . ASP B 1 299 ? 36.25 -1.459 -5.699 1 86.62 299 ASP B CA 1
ATOM 6526 C C . ASP B 1 299 ? 35.906 -0.821 -7.047 1 86.62 299 ASP B C 1
ATOM 6528 O O . ASP B 1 299 ? 35.938 -1.497 -8.078 1 86.62 299 ASP B O 1
ATOM 6532 N N . ILE B 1 300 ? 35.75 0.447 -7.023 1 86 300 ILE B N 1
ATOM 6533 C CA . ILE B 1 300 ? 35.312 1.188 -8.195 1 86 300 ILE B CA 1
ATOM 6534 C C . ILE B 1 300 ? 36.375 1.122 -9.289 1 86 300 ILE B C 1
ATOM 6536 O O . ILE B 1 300 ? 36.062 1.21 -10.477 1 86 300 ILE B O 1
ATOM 6540 N N . SER B 1 301 ? 37.625 0.976 -8.898 1 83.94 301 SER B N 1
ATOM 6541 C CA . SER B 1 301 ? 38.719 0.935 -9.859 1 83.94 301 SER B CA 1
ATOM 6542 C C . SER B 1 301 ? 38.656 -0.332 -10.703 1 83.94 301 SER B C 1
ATOM 6544 O O . SER B 1 301 ? 39.219 -0.373 -11.805 1 83.94 301 SER B O 1
ATOM 6546 N N . GLN B 1 302 ? 37.969 -1.3 -10.258 1 84.19 302 GLN B N 1
ATOM 6547 C CA . GLN B 1 302 ? 37.906 -2.578 -10.961 1 84.19 302 GLN B CA 1
ATOM 6548 C C . GLN B 1 302 ? 36.625 -2.691 -11.789 1 84.19 302 GLN B C 1
ATOM 6550 O O . GLN B 1 302 ? 36.406 -3.691 -12.484 1 84.19 302 GLN B O 1
ATOM 6555 N N . LEU B 1 303 ? 35.844 -1.659 -11.68 1 85.56 303 LEU B N 1
ATOM 6556 C CA . LEU B 1 303 ? 34.594 -1.679 -12.438 1 85.56 303 LEU B CA 1
ATOM 6557 C C . LEU B 1 303 ? 34.844 -1.587 -13.93 1 85.56 303 LEU B C 1
ATOM 6559 O O . LEU B 1 303 ? 35.719 -0.812 -14.367 1 85.56 303 LEU B O 1
ATOM 6563 N N . ASN B 1 304 ? 34.25 -2.451 -14.695 1 80.44 304 ASN B N 1
ATOM 6564 C CA . ASN B 1 304 ? 34.312 -2.379 -16.156 1 80.44 304 ASN B CA 1
ATOM 6565 C C . ASN B 1 304 ? 33.438 -1.26 -16.703 1 80.44 304 ASN B C 1
ATOM 6567 O O . ASN B 1 304 ? 32.312 -1.513 -17.172 1 80.44 304 ASN B O 1
ATOM 6571 N N . ASP B 1 305 ? 33.844 -0.091 -16.406 1 72.75 305 ASP B N 1
ATOM 6572 C CA . ASP B 1 305 ? 33.062 1.07 -16.797 1 72.75 305 ASP B CA 1
ATOM 6573 C C . ASP B 1 305 ? 33.656 1.748 -18.031 1 72.75 305 ASP B C 1
ATOM 6575 O O . ASP B 1 305 ? 34.219 2.844 -17.922 1 72.75 305 ASP B O 1
ATOM 6579 N N . GLU B 1 306 ? 33.656 1.058 -19.109 1 65.06 306 GLU B N 1
ATOM 6580 C CA . GLU B 1 306 ? 34.281 1.576 -20.328 1 65.06 306 GLU B CA 1
ATOM 6581 C C . GLU B 1 306 ? 33.656 2.893 -20.75 1 65.06 306 GLU B C 1
ATOM 6583 O O . GLU B 1 306 ? 34.312 3.766 -21.297 1 65.06 306 GLU B O 1
ATOM 6588 N N . ASP B 1 307 ? 32.469 3.148 -20.438 1 68.62 307 ASP B N 1
ATOM 6589 C CA . ASP B 1 307 ? 31.75 4.293 -20.984 1 68.62 307 ASP B CA 1
ATOM 6590 C C . ASP B 1 307 ? 31.688 5.441 -19.984 1 68.62 307 ASP B C 1
ATOM 6592 O O . ASP B 1 307 ? 31.094 6.488 -20.266 1 68.62 307 ASP B O 1
ATOM 6596 N N . GLY B 1 308 ? 32.438 5.242 -18.953 1 74 308 GLY B N 1
ATOM 6597 C CA . GLY B 1 308 ? 32.5 6.332 -18 1 74 308 GLY B CA 1
ATOM 6598 C C . GLY B 1 308 ? 31.156 6.648 -17.359 1 74 308 GLY B C 1
ATOM 6599 O O . GLY B 1 308 ? 30.781 7.816 -17.234 1 74 308 GLY B O 1
ATOM 6600 N N . CYS B 1 309 ? 30.5 5.66 -16.969 1 80.56 309 CYS B N 1
ATOM 6601 C CA . CYS B 1 309 ? 29.125 5.832 -16.484 1 80.56 309 CYS B CA 1
ATOM 6602 C C . CYS B 1 309 ? 29.109 6.008 -14.969 1 80.56 309 CYS B C 1
ATOM 6604 O O . CYS B 1 309 ? 28.047 6.258 -14.383 1 80.56 309 CYS B O 1
ATOM 6606 N N . LEU B 1 310 ? 30.266 5.945 -14.438 1 85.31 310 LEU B N 1
ATOM 6607 C CA . LEU B 1 310 ? 30.328 6.086 -12.992 1 85.31 310 LEU B CA 1
ATOM 6608 C C . LEU B 1 310 ? 30.641 7.527 -12.594 1 85.31 310 LEU B C 1
ATOM 6610 O O . LEU B 1 310 ? 31.625 8.102 -13.062 1 85.31 310 LEU B O 1
ATOM 6614 N N . ASP B 1 311 ? 29.75 8.07 -11.82 1 83.94 311 ASP B N 1
ATOM 6615 C CA . ASP B 1 311 ? 29.906 9.438 -11.336 1 83.94 311 ASP B CA 1
ATOM 6616 C C . ASP B 1 311 ? 29.359 9.586 -9.922 1 83.94 311 ASP B C 1
ATOM 6618 O O . ASP B 1 311 ? 28.219 9.18 -9.641 1 83.94 311 ASP B O 1
ATOM 6622 N N . GLU B 1 312 ? 30.203 10.039 -8.977 1 80.19 312 GLU B N 1
ATOM 6623 C CA . GLU B 1 312 ? 29.797 10.297 -7.598 1 80.19 312 GLU B CA 1
ATOM 6624 C C . GLU B 1 312 ? 29.297 9.023 -6.926 1 80.19 312 GLU B C 1
ATOM 6626 O O . GLU B 1 312 ? 28.266 9.039 -6.258 1 80.19 312 GLU B O 1
ATOM 6631 N N . GLY B 1 313 ? 29.922 7.879 -7.301 1 81.06 313 GLY B N 1
ATOM 6632 C CA . GLY B 1 313 ? 29.531 6.625 -6.68 1 81.06 313 GLY B CA 1
ATOM 6633 C C . GLY B 1 313 ? 28.25 6.047 -7.25 1 81.06 313 GLY B C 1
ATOM 6634 O O . GLY B 1 313 ? 27.719 5.066 -6.727 1 81.06 313 GLY B O 1
ATOM 6635 N N . THR B 1 314 ? 27.797 6.695 -8.305 1 87.88 314 THR B N 1
ATOM 6636 C CA . THR B 1 314 ? 26.562 6.246 -8.961 1 87.88 314 THR B CA 1
ATOM 6637 C C . THR B 1 314 ? 26.859 5.754 -10.375 1 87.88 314 THR B C 1
ATOM 6639 O O . THR B 1 314 ? 27.5 6.457 -11.164 1 87.88 314 THR B O 1
ATOM 6642 N N . LEU B 1 315 ? 26.469 4.574 -10.602 1 90.38 315 LEU B N 1
ATOM 6643 C CA . LEU B 1 315 ? 26.656 3.977 -11.922 1 90.38 315 LEU B CA 1
ATOM 6644 C C . LEU B 1 315 ? 25.422 4.18 -12.789 1 90.38 315 LEU B C 1
ATOM 6646 O O . LEU B 1 315 ? 24.312 3.764 -12.414 1 90.38 315 LEU B O 1
ATOM 6650 N N . ALA B 1 316 ? 25.562 4.805 -13.891 1 91.44 316 ALA B N 1
ATOM 6651 C CA . ALA B 1 316 ? 24.469 4.98 -14.836 1 91.44 316 ALA B CA 1
ATOM 6652 C C . ALA B 1 316 ? 24.266 3.729 -15.688 1 91.44 316 ALA B C 1
ATOM 6654 O O . ALA B 1 316 ? 25.219 3.24 -16.312 1 91.44 316 ALA B O 1
ATOM 6655 N N . LEU B 1 317 ? 23.125 3.168 -15.625 1 93.5 317 LEU B N 1
ATOM 6656 C CA . LEU B 1 317 ? 22.719 2.072 -16.5 1 93.5 317 LEU B CA 1
ATOM 6657 C C . LEU B 1 317 ? 21.969 2.594 -17.719 1 93.5 317 LEU B C 1
ATOM 6659 O O . LEU B 1 317 ? 20.828 3.068 -17.594 1 93.5 317 LEU B O 1
ATOM 6663 N N . ARG B 1 318 ? 22.531 2.424 -18.828 1 93.56 318 ARG B N 1
ATOM 6664 C CA . ARG B 1 318 ? 21.953 2.965 -20.047 1 93.56 318 ARG B CA 1
ATOM 6665 C C . ARG B 1 318 ? 20.656 2.234 -20.406 1 93.56 318 ARG B C 1
ATOM 6667 O O . ARG B 1 318 ? 20.562 1.013 -20.25 1 93.56 318 ARG B O 1
ATOM 6674 N N . ALA B 1 319 ? 19.719 3.016 -20.938 1 94.62 319 ALA B N 1
ATOM 6675 C CA . ALA B 1 319 ? 18.391 2.492 -21.25 1 94.62 319 ALA B CA 1
ATOM 6676 C C . ALA B 1 319 ? 18.469 1.373 -22.281 1 94.62 319 ALA B C 1
ATOM 6678 O O . ALA B 1 319 ? 17.781 0.355 -22.156 1 94.62 319 ALA B O 1
ATOM 6679 N N . ASP B 1 320 ? 19.297 1.585 -23.266 1 95.69 320 ASP B N 1
ATOM 6680 C CA . ASP B 1 320 ? 19.391 0.598 -24.344 1 95.69 320 ASP B CA 1
ATOM 6681 C C . ASP B 1 320 ? 19.984 -0.712 -23.828 1 95.69 320 ASP B C 1
ATOM 6683 O O . ASP B 1 320 ? 19.531 -1.795 -24.203 1 95.69 320 ASP B O 1
ATOM 6687 N N . GLU B 1 321 ? 20.922 -0.586 -22.969 1 94.94 321 GLU B N 1
ATOM 6688 C CA . GLU B 1 321 ? 21.547 -1.774 -22.391 1 94.94 321 GLU B CA 1
ATOM 6689 C C . GLU B 1 321 ? 20.562 -2.547 -21.516 1 94.94 321 GLU B C 1
ATOM 6691 O O . GLU B 1 321 ? 20.469 -3.771 -21.625 1 94.94 321 GLU B O 1
ATOM 6696 N N . LEU B 1 322 ? 19.875 -1.842 -20.656 1 96.06 322 LEU B N 1
ATOM 6697 C CA . LEU B 1 322 ? 18.859 -2.459 -19.797 1 96.06 322 LEU B CA 1
ATOM 6698 C C . LEU B 1 322 ? 17.766 -3.113 -20.641 1 96.06 322 LEU B C 1
ATOM 6700 O O . LEU B 1 322 ? 17.328 -4.223 -20.328 1 96.06 322 LEU B O 1
ATOM 6704 N N . ARG B 1 323 ? 17.359 -2.439 -21.641 1 97.06 323 ARG B N 1
ATOM 6705 C CA . ARG B 1 323 ? 16.312 -2.947 -22.516 1 97.06 323 ARG B CA 1
ATOM 6706 C C . ARG B 1 323 ? 16.734 -4.246 -23.188 1 97.06 323 ARG B C 1
ATOM 6708 O O . ARG B 1 323 ? 16.031 -5.254 -23.109 1 97.06 323 ARG B O 1
ATOM 6715 N N . ASP B 1 324 ? 17.922 -4.273 -23.75 1 97.19 324 ASP B N 1
ATOM 6716 C CA . ASP B 1 324 ? 18.359 -5.367 -24.609 1 97.19 324 ASP B CA 1
ATOM 6717 C C . ASP B 1 324 ? 18.828 -6.562 -23.781 1 97.19 324 ASP B C 1
ATOM 6719 O O . ASP B 1 324 ? 18.578 -7.711 -24.141 1 97.19 324 ASP B O 1
ATOM 6723 N N . LYS B 1 325 ? 19.469 -6.277 -22.672 1 97.06 325 LYS B N 1
ATOM 6724 C CA . LYS B 1 325 ? 20.125 -7.363 -21.938 1 97.06 325 LYS B CA 1
ATOM 6725 C C . LYS B 1 325 ? 19.234 -7.875 -20.812 1 97.06 325 LYS B C 1
ATOM 6727 O O . LYS B 1 325 ? 19.344 -9.031 -20.406 1 97.06 325 LYS B O 1
ATOM 6732 N N . VAL B 1 326 ? 18.359 -7.051 -20.328 1 97.94 326 VAL B N 1
ATOM 6733 C CA . VAL B 1 326 ? 17.641 -7.438 -19.109 1 97.94 326 VAL B CA 1
ATOM 6734 C C . VAL B 1 326 ? 16.156 -7.609 -19.406 1 97.94 326 VAL B C 1
ATOM 6736 O O . VAL B 1 326 ? 15.602 -8.695 -19.203 1 97.94 326 VAL B O 1
ATOM 6739 N N . PHE B 1 327 ? 15.484 -6.625 -20 1 98.06 327 PHE B N 1
ATOM 6740 C CA . PHE B 1 327 ? 14.031 -6.609 -20.047 1 98.06 327 PHE B CA 1
ATOM 6741 C C . PHE B 1 327 ? 13.523 -7.352 -21.281 1 98.06 327 PHE B C 1
ATOM 6743 O O . PHE B 1 327 ? 12.703 -8.266 -21.172 1 98.06 327 PHE B O 1
ATOM 6750 N N . GLU B 1 328 ? 14.031 -7.168 -22.438 1 97.75 328 GLU B N 1
ATOM 6751 C CA . GLU B 1 328 ? 13.445 -7.645 -23.703 1 97.75 328 GLU B CA 1
ATOM 6752 C C . GLU B 1 328 ? 13.477 -9.172 -23.766 1 97.75 328 GLU B C 1
ATOM 6754 O O . GLU B 1 328 ? 12.523 -9.789 -24.25 1 97.75 328 GLU B O 1
ATOM 6759 N N . PRO B 1 329 ? 14.555 -9.812 -23.391 1 97.75 329 PRO B N 1
ATOM 6760 C CA . PRO B 1 329 ? 14.57 -11.273 -23.469 1 97.75 329 PRO B CA 1
ATOM 6761 C C . PRO B 1 329 ? 13.422 -11.922 -22.703 1 97.75 329 PRO B C 1
ATOM 6763 O O . PRO B 1 329 ? 12.93 -12.984 -23.094 1 97.75 329 PRO B O 1
ATOM 6766 N N . VAL B 1 330 ? 13.016 -11.367 -21.625 1 97.56 330 VAL B N 1
ATOM 6767 C CA . VAL B 1 330 ? 11.953 -11.922 -20.797 1 97.56 330 VAL B CA 1
ATOM 6768 C C . VAL B 1 330 ? 10.594 -11.445 -21.297 1 97.56 330 VAL B C 1
ATOM 6770 O O . VAL B 1 330 ? 9.656 -12.234 -21.422 1 97.56 330 VAL B O 1
ATOM 6773 N N . VAL B 1 331 ? 10.477 -10.148 -21.625 1 97.88 331 VAL B N 1
ATOM 6774 C CA . VAL B 1 331 ? 9.219 -9.547 -22.062 1 97.88 331 VAL B CA 1
ATOM 6775 C C . VAL B 1 331 ? 8.758 -10.188 -23.359 1 97.88 331 VAL B C 1
ATOM 6777 O O . VAL B 1 331 ? 7.562 -10.414 -23.562 1 97.88 331 VAL B O 1
ATOM 6780 N N . GLN B 1 332 ? 9.688 -10.547 -24.219 1 97.94 332 GLN B N 1
ATOM 6781 C CA . GLN B 1 332 ? 9.352 -11.195 -25.484 1 97.94 332 GLN B CA 1
ATOM 6782 C C . GLN B 1 332 ? 8.703 -12.562 -25.25 1 97.94 332 GLN B C 1
ATOM 6784 O O . GLN B 1 332 ? 7.828 -12.977 -26 1 97.94 332 GLN B O 1
ATOM 6789 N N . ARG B 1 333 ? 9.133 -13.211 -24.266 1 97.12 333 ARG B N 1
ATOM 6790 C CA . ARG B 1 333 ? 8.539 -14.5 -23.938 1 97.12 333 ARG B CA 1
ATOM 6791 C C . ARG B 1 333 ? 7.098 -14.32 -23.469 1 97.12 333 ARG B C 1
ATOM 6793 O O . ARG B 1 333 ? 6.227 -15.133 -23.797 1 97.12 333 ARG B O 1
ATOM 6800 N N . VAL B 1 334 ? 6.852 -13.312 -22.672 1 97.19 334 VAL B N 1
ATOM 6801 C CA . VAL B 1 334 ? 5.496 -13.031 -22.203 1 97.19 334 VAL B CA 1
ATOM 6802 C C . VAL B 1 334 ? 4.602 -12.688 -23.406 1 97.19 334 VAL B C 1
ATOM 6804 O O . VAL B 1 334 ? 3.473 -13.172 -23.484 1 97.19 334 VAL B O 1
ATOM 6807 N N . LEU B 1 335 ? 5.113 -11.867 -24.344 1 98.06 335 LEU B N 1
ATOM 6808 C CA . LEU B 1 335 ? 4.352 -11.5 -25.531 1 98.06 335 LEU B CA 1
ATOM 6809 C C . LEU B 1 335 ? 4.035 -12.734 -26.375 1 98.06 335 LEU B C 1
ATOM 6811 O O . LEU B 1 335 ? 2.926 -12.867 -26.891 1 98.06 335 LEU B O 1
ATOM 6815 N N . ALA B 1 336 ? 5.004 -13.586 -26.438 1 97.56 336 ALA B N 1
ATOM 6816 C CA . ALA B 1 336 ? 4.805 -14.82 -27.188 1 97.56 336 ALA B CA 1
ATOM 6817 C C . ALA B 1 336 ? 3.721 -15.68 -26.547 1 97.56 336 ALA B C 1
ATOM 6819 O O . ALA B 1 336 ? 2.945 -16.344 -27.25 1 97.56 336 ALA B O 1
ATOM 6820 N N . LEU B 1 337 ? 3.746 -15.719 -25.297 1 95.5 337 LEU B N 1
ATOM 6821 C CA . LEU B 1 337 ? 2.748 -16.5 -24.562 1 95.5 337 LEU B CA 1
ATOM 6822 C C . LEU B 1 337 ? 1.349 -15.93 -24.797 1 95.5 337 LEU B C 1
ATOM 6824 O O . LEU B 1 337 ? 0.39 -16.688 -24.953 1 95.5 337 LEU B O 1
ATOM 6828 N N . ILE B 1 338 ? 1.205 -14.609 -24.734 1 96.5 338 ILE B N 1
ATOM 6829 C CA . ILE B 1 338 ? -0.075 -13.961 -25 1 96.5 338 ILE B CA 1
ATOM 6830 C C . ILE B 1 338 ? -0.529 -14.273 -26.422 1 96.5 338 ILE B C 1
ATOM 6832 O O . ILE B 1 338 ? -1.704 -14.57 -26.656 1 96.5 338 ILE B O 1
ATOM 6836 N N . GLU B 1 339 ? 0.394 -14.258 -27.328 1 96.56 339 GLU B N 1
ATOM 6837 C CA . GLU B 1 339 ? 0.094 -14.594 -28.719 1 96.56 339 GLU B CA 1
ATOM 6838 C C . GLU B 1 339 ? -0.447 -16.016 -28.828 1 96.56 339 GLU B C 1
ATOM 6840 O O . GLU B 1 339 ? -1.423 -16.266 -29.547 1 96.56 339 GLU B O 1
ATOM 6845 N N . LYS B 1 340 ? 0.203 -16.906 -28.141 1 94.25 340 LYS B N 1
ATOM 6846 C CA . LYS B 1 340 ? -0.216 -18.312 -28.156 1 94.25 340 LYS B CA 1
ATOM 6847 C C . LYS B 1 340 ? -1.633 -18.453 -27.609 1 94.25 340 LYS B C 1
ATOM 6849 O O . LYS B 1 340 ? -2.426 -19.25 -28.141 1 94.25 340 LYS B O 1
ATOM 6854 N N . GLN B 1 341 ? -1.933 -17.766 -26.562 1 92.81 341 GLN B N 1
ATOM 6855 C CA . GLN B 1 341 ? -3.26 -17.828 -25.969 1 92.81 341 GLN B CA 1
ATOM 6856 C C . GLN B 1 341 ? -4.312 -17.219 -26.891 1 92.81 341 GLN B C 1
ATOM 6858 O O . GLN B 1 341 ? -5.41 -17.781 -27.031 1 92.81 341 GLN B O 1
ATOM 6863 N N . LEU B 1 342 ? -4.012 -16.125 -27.5 1 94.25 342 LEU B N 1
ATOM 6864 C CA . LEU B 1 342 ? -4.945 -15.438 -28.391 1 94.25 342 LEU B CA 1
ATOM 6865 C C . LEU B 1 342 ? -5.227 -16.281 -29.625 1 94.25 342 LEU B C 1
ATOM 6867 O O . LEU B 1 342 ? -6.324 -16.203 -30.188 1 94.25 342 LEU B O 1
ATOM 6871 N N . ALA B 1 343 ? -4.238 -17.016 -29.969 1 92.56 343 ALA B N 1
ATOM 6872 C CA . ALA B 1 343 ? -4.395 -17.875 -31.141 1 92.56 343 ALA B CA 1
ATOM 6873 C C . ALA B 1 343 ? -5.473 -18.938 -30.922 1 92.56 343 ALA B C 1
ATOM 6875 O O . ALA B 1 343 ? -6.043 -19.469 -31.875 1 92.56 343 ALA B O 1
ATOM 6876 N N . GLN B 1 344 ? -5.781 -19.203 -29.672 1 87.81 344 GLN B N 1
ATOM 6877 C CA . GLN B 1 344 ? -6.773 -20.219 -29.344 1 87.81 344 GLN B CA 1
ATOM 6878 C C . GLN B 1 344 ? -8.172 -19.609 -29.266 1 87.81 344 GLN B C 1
ATOM 6880 O O . GLN B 1 344 ? -9.164 -20.344 -29.188 1 87.81 344 GLN B O 1
ATOM 6885 N N . VAL B 1 345 ? -8.25 -18.359 -29.219 1 89.5 345 VAL B N 1
ATOM 6886 C CA . VAL B 1 345 ? -9.531 -17.656 -29.156 1 89.5 345 VAL B CA 1
ATOM 6887 C C . VAL B 1 345 ? -10.109 -17.516 -30.562 1 89.5 345 VAL B C 1
ATOM 6889 O O . VAL B 1 345 ? -9.367 -17.297 -31.516 1 89.5 345 VAL B O 1
ATOM 6892 N N . PRO B 1 346 ? -11.523 -17.656 -30.562 1 82.31 346 PRO B N 1
ATOM 6893 C CA . PRO B 1 346 ? -12.125 -17.375 -31.875 1 82.31 346 PRO B CA 1
ATOM 6894 C C . PRO B 1 346 ? -11.781 -15.992 -32.406 1 82.31 346 PRO B C 1
ATOM 6896 O O . PRO B 1 346 ? -11.758 -15.023 -31.641 1 82.31 346 PRO B O 1
ATOM 6899 N N . ASP B 1 347 ? -11.352 -15.719 -33.625 1 86.81 347 ASP B N 1
ATOM 6900 C CA . ASP B 1 347 ? -11.031 -14.484 -34.312 1 86.81 347 ASP B CA 1
ATOM 6901 C C . ASP B 1 347 ? -9.703 -13.906 -33.844 1 86.81 347 ASP B C 1
ATOM 6903 O O . ASP B 1 347 ? -9.297 -12.82 -34.25 1 86.81 347 ASP B O 1
ATOM 6907 N N . GLN B 1 348 ? -9.141 -14.523 -32.75 1 90.38 348 GLN B N 1
ATOM 6908 C CA . GLN B 1 348 ? -7.824 -14.172 -32.219 1 90.38 348 GLN B CA 1
ATOM 6909 C C . GLN B 1 348 ? -7.828 -12.766 -31.641 1 90.38 348 GLN B C 1
ATOM 6911 O O . GLN B 1 348 ? -6.855 -12.023 -31.766 1 90.38 348 GLN B O 1
ATOM 6916 N N . SER B 1 349 ? -9 -12.344 -31.188 1 92.19 349 SER B N 1
ATOM 6917 C CA . SER B 1 349 ? -9.164 -11.031 -30.562 1 92.19 349 SER B CA 1
ATOM 6918 C C . SER B 1 349 ? -10 -11.125 -29.297 1 92.19 349 SER B C 1
ATOM 6920 O O . SER B 1 349 ? -10.766 -12.078 -29.109 1 92.19 349 SER B O 1
ATOM 6922 N N . VAL B 1 350 ? -9.703 -10.25 -28.391 1 94.19 350 VAL B N 1
ATOM 6923 C CA . VAL B 1 350 ? -10.469 -10.188 -27.141 1 94.19 350 VAL B CA 1
ATOM 6924 C C . VAL B 1 350 ? -10.93 -8.758 -26.891 1 94.19 350 VAL B C 1
ATOM 6926 O O . VAL B 1 350 ? -10.414 -7.812 -27.5 1 94.19 350 VAL B O 1
ATOM 6929 N N . SER B 1 351 ? -11.922 -8.664 -26.062 1 90.38 351 SER B N 1
ATOM 6930 C CA . SER B 1 351 ? -12.43 -7.348 -25.719 1 90.38 351 SER B CA 1
ATOM 6931 C C . SER B 1 351 ? -11.461 -6.602 -24.812 1 90.38 351 SER B C 1
ATOM 6933 O O . SER B 1 351 ? -11.352 -5.375 -24.875 1 90.38 351 SER B O 1
ATOM 6935 N N . CYS B 1 352 ? -10.828 -7.422 -23.953 1 91.31 352 CYS B N 1
ATOM 6936 C CA . CYS B 1 352 ? -9.969 -6.766 -22.969 1 91.31 352 CYS B CA 1
ATOM 6937 C C . CYS B 1 352 ? -8.844 -7.691 -22.531 1 91.31 352 CYS B C 1
ATOM 6939 O O . CYS B 1 352 ? -9.055 -8.898 -22.375 1 91.31 352 CYS B O 1
ATOM 6941 N N . ILE B 1 353 ? -7.668 -7.133 -22.359 1 93.81 353 ILE B N 1
ATOM 6942 C CA . ILE B 1 353 ? -6.555 -7.812 -21.703 1 93.81 353 ILE B CA 1
ATOM 6943 C C . ILE B 1 353 ? -6.285 -7.172 -20.344 1 93.81 353 ILE B C 1
ATOM 6945 O O . ILE B 1 353 ? -6.07 -5.961 -20.25 1 93.81 353 ILE B O 1
ATOM 6949 N N . PHE B 1 354 ? -6.301 -7.969 -19.328 1 92.62 354 PHE B N 1
ATOM 6950 C CA . PHE B 1 354 ? -5.93 -7.504 -18 1 92.62 354 PHE B CA 1
ATOM 6951 C C . PHE B 1 354 ? -4.551 -8.016 -17.609 1 92.62 354 PHE B C 1
ATOM 6953 O O . PHE B 1 354 ? -4.309 -9.227 -17.609 1 92.62 354 PHE B O 1
ATOM 6960 N N . LEU B 1 355 ? -3.689 -7.09 -17.344 1 94.06 355 LEU B N 1
ATOM 6961 C CA . LEU B 1 355 ? -2.404 -7.453 -16.75 1 94.06 355 LEU B CA 1
ATOM 6962 C C . LEU B 1 355 ? -2.459 -7.355 -15.227 1 94.06 355 LEU B C 1
ATOM 6964 O O . LEU B 1 355 ? -2.689 -6.277 -14.68 1 94.06 355 LEU B O 1
ATOM 6968 N N . VAL B 1 356 ? -2.244 -8.469 -14.602 1 93.19 356 VAL B N 1
ATOM 6969 C CA . VAL B 1 356 ? -2.281 -8.5 -13.141 1 93.19 356 VAL B CA 1
ATOM 6970 C C . VAL B 1 356 ? -0.979 -9.086 -12.602 1 93.19 356 VAL B C 1
ATOM 6972 O O . VAL B 1 356 ? -0.107 -9.492 -13.375 1 93.19 356 VAL B O 1
ATOM 6975 N N . GLY B 1 357 ? -0.753 -8.969 -11.234 1 91.19 357 GLY B N 1
ATOM 6976 C CA . GLY B 1 357 ? 0.476 -9.445 -10.625 1 91.19 357 GLY B CA 1
ATOM 6977 C C . GLY B 1 357 ? 1.541 -8.375 -10.5 1 91.19 357 GLY B C 1
ATOM 6978 O O . GLY B 1 357 ? 1.386 -7.277 -11.031 1 91.19 357 GLY B O 1
ATOM 6979 N N . GLY B 1 358 ? 2.609 -8.758 -9.891 1 89.62 358 GLY B N 1
ATOM 6980 C CA . GLY B 1 358 ? 3.707 -7.82 -9.719 1 89.62 358 GLY B CA 1
ATOM 6981 C C . GLY B 1 358 ? 4.355 -7.418 -11.031 1 89.62 358 GLY B C 1
ATOM 6982 O O . GLY B 1 358 ? 4.539 -6.227 -11.297 1 89.62 358 GLY B O 1
ATOM 6983 N N . PHE B 1 359 ? 4.684 -8.445 -11.82 1 93.69 359 PHE B N 1
ATOM 6984 C CA . PHE B 1 359 ? 5.289 -8.18 -13.117 1 93.69 359 PHE B CA 1
ATOM 6985 C C . PHE B 1 359 ? 4.293 -7.5 -14.055 1 93.69 359 PHE B C 1
ATOM 6987 O O . PHE B 1 359 ? 4.68 -6.672 -14.883 1 93.69 359 PHE B O 1
ATOM 6994 N N . GLY B 1 360 ? 3.064 -7.852 -13.891 1 92.06 360 GLY B N 1
ATOM 6995 C CA . GLY B 1 360 ? 2.016 -7.242 -14.688 1 92.06 360 GLY B CA 1
ATOM 6996 C C . GLY B 1 360 ? 1.896 -5.746 -14.477 1 92.06 360 GLY B C 1
ATOM 6997 O O . GLY B 1 360 ? 1.364 -5.035 -15.328 1 92.06 360 GLY B O 1
ATOM 6998 N N . SER B 1 361 ? 2.439 -5.266 -13.406 1 87.62 361 SER B N 1
ATOM 6999 C CA . SER B 1 361 ? 2.363 -3.846 -13.078 1 87.62 361 SER B CA 1
ATOM 7000 C C . SER B 1 361 ? 3.592 -3.096 -13.578 1 87.62 361 SER B C 1
ATOM 7002 O O . SER B 1 361 ? 3.725 -1.891 -13.352 1 87.62 361 SER B O 1
ATOM 7004 N N . SER B 1 362 ? 4.492 -3.807 -14.227 1 90.06 362 SER B N 1
ATOM 7005 C CA . SER B 1 362 ? 5.68 -3.191 -14.805 1 90.06 362 SER B CA 1
ATOM 7006 C C . SER B 1 362 ? 5.309 -2.244 -15.945 1 90.06 362 SER B C 1
ATOM 7008 O O . SER B 1 362 ? 4.523 -2.602 -16.828 1 90.06 362 SER B O 1
ATOM 7010 N N . ASN B 1 363 ? 5.934 -1.062 -15.938 1 89 363 ASN B N 1
ATOM 7011 C CA . ASN B 1 363 ? 5.656 -0.089 -16.984 1 89 363 ASN B CA 1
ATOM 7012 C C . ASN B 1 363 ? 6.102 -0.598 -18.359 1 89 363 ASN B C 1
ATOM 7014 O O . ASN B 1 363 ? 5.379 -0.447 -19.344 1 89 363 ASN B O 1
ATOM 7018 N N . TYR B 1 364 ? 7.254 -1.163 -18.375 1 94.94 364 TYR B N 1
ATOM 7019 C CA . TYR B 1 364 ? 7.809 -1.614 -19.641 1 94.94 364 TYR B CA 1
ATOM 7020 C C . TYR B 1 364 ? 6.969 -2.738 -20.234 1 94.94 364 TYR B C 1
ATOM 7022 O O . TYR B 1 364 ? 6.668 -2.732 -21.438 1 94.94 364 TYR B O 1
ATOM 7030 N N . LEU B 1 365 ? 6.602 -3.701 -19.422 1 96.06 365 LEU B N 1
ATOM 7031 C CA . LEU B 1 365 ? 5.773 -4.797 -19.906 1 96.06 365 LEU B CA 1
ATOM 7032 C C . LEU B 1 365 ? 4.43 -4.281 -20.406 1 96.06 365 LEU B C 1
ATOM 7034 O O . LEU B 1 365 ? 3.959 -4.699 -21.469 1 96.06 365 LEU B O 1
ATOM 7038 N N . PHE B 1 366 ? 3.811 -3.439 -19.672 1 93.81 366 PHE B N 1
ATOM 7039 C CA . PHE B 1 366 ? 2.521 -2.873 -20.047 1 93.81 366 PHE B CA 1
ATOM 7040 C C . PHE B 1 366 ? 2.609 -2.178 -21.391 1 93.81 366 PHE B C 1
ATOM 7042 O O . PHE B 1 366 ? 1.758 -2.385 -22.266 1 93.81 366 PHE B O 1
ATOM 7049 N N . GLN B 1 367 ? 3.635 -1.374 -21.547 1 94 367 GLN B N 1
ATOM 7050 C CA . GLN B 1 367 ? 3.83 -0.641 -22.797 1 94 367 GLN B CA 1
ATOM 7051 C C . GLN B 1 367 ? 4.023 -1.595 -23.969 1 94 367 GLN B C 1
ATOM 7053 O O . GLN B 1 367 ? 3.453 -1.39 -25.031 1 94 367 GLN B O 1
ATOM 7058 N N . ARG B 1 368 ? 4.789 -2.561 -23.766 1 96.94 368 ARG B N 1
ATOM 7059 C CA . ARG B 1 368 ? 5.078 -3.518 -24.828 1 96.94 368 ARG B CA 1
ATOM 7060 C C . ARG B 1 368 ? 3.834 -4.309 -25.219 1 96.94 368 ARG B C 1
ATOM 7062 O O . ARG B 1 368 ? 3.619 -4.609 -26.391 1 96.94 368 ARG B O 1
ATOM 7069 N N . VAL B 1 369 ? 3 -4.68 -24.234 1 97.44 369 VAL B N 1
ATOM 7070 C CA . VAL B 1 369 ? 1.749 -5.383 -24.5 1 97.44 369 VAL B CA 1
ATOM 7071 C C . VAL B 1 369 ? 0.805 -4.477 -25.281 1 97.44 369 VAL B C 1
ATOM 7073 O O . VAL B 1 369 ? 0.154 -4.918 -26.234 1 97.44 369 VAL B O 1
ATOM 7076 N N . GLN B 1 370 ? 0.729 -3.262 -24.891 1 95.62 370 GLN B N 1
ATOM 7077 C CA . GLN B 1 370 ? -0.1 -2.293 -25.609 1 95.62 370 GLN B CA 1
ATOM 7078 C C . GLN B 1 370 ? 0.348 -2.146 -27.062 1 95.62 370 GLN B C 1
ATOM 7080 O O . GLN B 1 370 ? -0.476 -2.178 -27.969 1 95.62 370 GLN B O 1
ATOM 7085 N N . GLU B 1 371 ? 1.599 -1.99 -27.25 1 96.06 371 GLU B N 1
ATOM 7086 C CA . GLU B 1 371 ? 2.162 -1.81 -28.594 1 96.06 371 GLU B CA 1
ATOM 7087 C C . GLU B 1 371 ? 1.89 -3.025 -29.469 1 96.06 371 GLU B C 1
ATOM 7089 O O . GLU B 1 371 ? 1.606 -2.883 -30.656 1 96.06 371 GLU B O 1
ATOM 7094 N N . THR B 1 372 ? 1.968 -4.113 -28.922 1 97.06 372 THR B N 1
ATOM 7095 C CA . THR B 1 372 ? 1.922 -5.348 -29.703 1 97.06 372 THR B CA 1
ATOM 7096 C C . THR B 1 372 ? 0.479 -5.762 -29.984 1 97.06 372 THR B C 1
ATOM 7098 O O . THR B 1 372 ? 0.177 -6.32 -31.031 1 97.06 372 THR B O 1
ATOM 7101 N N . PHE B 1 373 ? -0.457 -5.523 -29.016 1 97.38 373 PHE B N 1
ATOM 7102 C CA . PHE B 1 373 ? -1.749 -6.191 -29.125 1 97.38 373 PHE B CA 1
ATOM 7103 C C . PHE B 1 373 ? -2.881 -5.176 -29.203 1 97.38 373 PHE B C 1
ATOM 7105 O O . PHE B 1 373 ? -4.055 -5.539 -29.125 1 97.38 373 PHE B O 1
ATOM 7112 N N . GLN B 1 374 ? -2.59 -3.916 -29.312 1 94.31 374 GLN B N 1
ATOM 7113 C CA . GLN B 1 374 ? -3.609 -2.875 -29.359 1 94.31 374 GLN B CA 1
ATOM 7114 C C . GLN B 1 374 ? -4.617 -3.125 -30.469 1 94.31 374 GLN B C 1
ATOM 7116 O O . GLN B 1 374 ? -5.781 -2.738 -30.375 1 94.31 374 GLN B O 1
ATOM 7121 N N . ASP B 1 375 ? -4.238 -3.84 -31.5 1 94.31 375 ASP B N 1
ATOM 7122 C CA . ASP B 1 375 ? -5.117 -4.09 -32.656 1 94.31 375 ASP B CA 1
ATOM 7123 C C . ASP B 1 375 ? -6.012 -5.301 -32.375 1 94.31 375 ASP B C 1
ATOM 7125 O O . ASP B 1 375 ? -7.027 -5.484 -33.062 1 94.31 375 ASP B O 1
ATOM 7129 N N . ARG B 1 376 ? -5.703 -6.074 -31.484 1 95.25 376 ARG B N 1
ATOM 7130 C CA . ARG B 1 376 ? -6.434 -7.312 -31.25 1 95.25 376 ARG B CA 1
ATOM 7131 C C . ARG B 1 376 ? -7.176 -7.266 -29.906 1 95.25 376 ARG B C 1
ATOM 7133 O O . ARG B 1 376 ? -7.895 -8.203 -29.562 1 95.25 376 ARG B O 1
ATOM 7140 N N . ALA B 1 377 ? -6.922 -6.316 -29.125 1 94.06 377 ALA B N 1
ATOM 7141 C CA . ALA B 1 377 ? -7.621 -6.086 -27.875 1 94.06 377 ALA B CA 1
ATOM 7142 C C . ALA B 1 377 ? -8.172 -4.664 -27.797 1 94.06 377 ALA B C 1
ATOM 7144 O O . ALA B 1 377 ? -7.43 -3.693 -27.953 1 94.06 377 ALA B O 1
ATOM 7145 N N . LYS B 1 378 ? -9.398 -4.578 -27.609 1 88.25 378 LYS B N 1
ATOM 7146 C CA . LYS B 1 378 ? -10.039 -3.262 -27.578 1 88.25 378 LYS B CA 1
ATOM 7147 C C . LYS B 1 378 ? -9.516 -2.432 -26.406 1 88.25 378 LYS B C 1
ATOM 7149 O O . LYS B 1 378 ? -9.383 -1.211 -26.516 1 88.25 378 LYS B O 1
ATOM 7154 N N . GLN B 1 379 ? -9.312 -3.16 -25.312 1 88.75 379 GLN B N 1
ATOM 7155 C CA . GLN B 1 379 ? -8.812 -2.496 -24.125 1 88.75 379 GLN B CA 1
ATOM 7156 C C . GLN B 1 379 ? -7.699 -3.309 -23.469 1 88.75 379 GLN B C 1
ATOM 7158 O O . GLN B 1 379 ? -7.766 -4.539 -23.422 1 88.75 379 GLN B O 1
ATOM 7163 N N . ILE B 1 380 ? -6.688 -2.654 -23.094 1 91.81 380 ILE B N 1
ATOM 7164 C CA . ILE B 1 380 ? -5.602 -3.234 -22.312 1 91.81 380 ILE B CA 1
ATOM 7165 C C . ILE B 1 380 ? -5.438 -2.459 -21.016 1 91.81 380 ILE B C 1
ATOM 7167 O O . ILE B 1 380 ? -5.184 -1.252 -21.031 1 91.81 380 ILE B O 1
ATOM 7171 N N . LEU B 1 381 ? -5.582 -3.168 -19.875 1 87.44 381 LEU B N 1
ATOM 7172 C CA . LEU B 1 381 ? -5.66 -2.465 -18.594 1 87.44 381 LEU B CA 1
ATOM 7173 C C . LEU B 1 381 ? -4.828 -3.174 -17.531 1 87.44 381 LEU B C 1
ATOM 7175 O O . LEU B 1 381 ? -4.613 -4.383 -17.625 1 87.44 381 LEU B O 1
ATOM 7179 N N . CYS B 1 382 ? -4.344 -2.404 -16.641 1 86.31 382 CYS B N 1
ATOM 7180 C CA . CYS B 1 382 ? -3.838 -2.857 -15.352 1 86.31 382 CYS B CA 1
ATOM 7181 C C . CYS B 1 382 ? -4.746 -2.395 -14.219 1 86.31 382 CYS B C 1
ATOM 7183 O O . CYS B 1 382 ? -4.828 -1.198 -13.938 1 86.31 382 CYS B O 1
ATOM 7185 N N . PRO B 1 383 ? -5.465 -3.311 -13.648 1 82.56 383 PRO B N 1
ATOM 7186 C CA . PRO B 1 383 ? -6.402 -2.885 -12.609 1 82.56 383 PRO B CA 1
ATOM 7187 C C . PRO B 1 383 ? -5.703 -2.312 -11.383 1 82.56 383 PRO B C 1
ATOM 7189 O O . PRO B 1 383 ? -4.508 -2.551 -11.18 1 82.56 383 PRO B O 1
ATOM 7192 N N . PRO B 1 384 ? -6.469 -1.494 -10.578 1 75.94 384 PRO B N 1
ATOM 7193 C CA . PRO B 1 384 ? -5.887 -1.016 -9.32 1 75.94 384 PRO B CA 1
ATOM 7194 C C . PRO B 1 384 ? -5.445 -2.154 -8.406 1 75.94 384 PRO B C 1
ATOM 7196 O O . PRO B 1 384 ? -6.121 -3.184 -8.32 1 75.94 384 PRO B O 1
ATOM 7199 N N . ARG B 1 385 ? -4.402 -2.045 -7.754 1 80.94 385 ARG B N 1
ATOM 7200 C CA . ARG B 1 385 ? -3.863 -3.059 -6.852 1 80.94 385 ARG B CA 1
ATOM 7201 C C . ARG B 1 385 ? -3.652 -4.383 -7.578 1 80.94 385 ARG B C 1
ATOM 7203 O O . ARG B 1 385 ? -4.039 -5.441 -7.078 1 80.94 385 ARG B O 1
ATOM 7210 N N . ALA B 1 386 ? -3.139 -4.289 -8.727 1 86.06 386 ALA B N 1
ATOM 7211 C CA . ALA B 1 386 ? -2.959 -5.441 -9.609 1 86.06 386 ALA B CA 1
ATOM 7212 C C . ALA B 1 386 ? -2.176 -6.551 -8.906 1 86.06 386 ALA B C 1
ATOM 7214 O O . ALA B 1 386 ? -2.471 -7.734 -9.086 1 86.06 386 ALA B O 1
ATOM 7215 N N . PRO B 1 387 ? -1.216 -6.211 -8.086 1 88.5 387 PRO B N 1
ATOM 7216 C CA . PRO B 1 387 ? -0.478 -7.285 -7.41 1 88.5 387 PRO B CA 1
ATOM 7217 C C . PRO B 1 387 ? -1.347 -8.078 -6.438 1 88.5 387 PRO B C 1
ATOM 7219 O O . PRO B 1 387 ? -0.974 -9.18 -6.027 1 88.5 387 PRO B O 1
ATOM 7222 N N . LEU B 1 388 ? -2.48 -7.5 -6.059 1 91.62 388 LEU B N 1
ATOM 7223 C CA . LEU B 1 388 ? -3.35 -8.148 -5.082 1 91.62 388 LEU B CA 1
ATOM 7224 C C . LEU B 1 388 ? -4.539 -8.812 -5.77 1 91.62 388 LEU B C 1
ATOM 7226 O O . LEU B 1 388 ? -5.434 -9.336 -5.105 1 91.62 388 LEU B O 1
ATOM 7230 N N . ALA B 1 389 ? -4.566 -8.828 -7.047 1 92.25 389 ALA B N 1
ATOM 7231 C CA . ALA B 1 389 ? -5.719 -9.328 -7.789 1 92.25 389 ALA B CA 1
ATOM 7232 C C . ALA B 1 389 ? -6.027 -10.781 -7.418 1 92.25 389 ALA B C 1
ATOM 7234 O O . ALA B 1 389 ? -7.188 -11.133 -7.18 1 92.25 389 ALA B O 1
ATOM 7235 N N . VAL B 1 390 ? -4.977 -11.547 -7.285 1 94 390 VAL B N 1
ATOM 7236 C CA . VAL B 1 390 ? -5.156 -12.977 -7.051 1 94 390 VAL B CA 1
ATOM 7237 C C . VAL B 1 390 ? -5.688 -13.203 -5.637 1 94 390 VAL B C 1
ATOM 7239 O O . VAL B 1 390 ? -6.68 -13.914 -5.445 1 94 390 VAL B O 1
ATOM 7242 N N . VAL B 1 391 ? -5.082 -12.602 -4.684 1 95.94 391 VAL B N 1
ATOM 7243 C CA . VAL B 1 391 ? -5.465 -12.867 -3.301 1 95.94 391 VAL B CA 1
ATOM 7244 C C . VAL B 1 391 ? -6.832 -12.258 -3.014 1 95.94 391 VAL B C 1
ATOM 7246 O O . VAL B 1 391 ? -7.66 -12.859 -2.324 1 95.94 391 VAL B O 1
ATOM 7249 N N . ARG B 1 392 ? -7.133 -11.133 -3.49 1 93.12 392 ARG B N 1
ATOM 7250 C CA . ARG B 1 392 ? -8.445 -10.523 -3.32 1 93.12 392 ARG B CA 1
ATOM 7251 C C . ARG B 1 392 ? -9.516 -11.312 -4.066 1 93.12 392 ARG B C 1
ATOM 7253 O O . ARG B 1 392 ? -10.625 -11.5 -3.559 1 93.12 392 ARG B O 1
ATOM 7260 N N . GLY B 1 393 ? -9.156 -11.719 -5.293 1 92.94 393 GLY B N 1
ATOM 7261 C CA . GLY B 1 393 ? -10.07 -12.578 -6.035 1 92.94 393 GLY B CA 1
ATOM 7262 C C . GLY B 1 393 ? -10.414 -13.859 -5.305 1 92.94 393 GLY B C 1
ATOM 7263 O O . GLY B 1 393 ? -11.555 -14.336 -5.383 1 92.94 393 GLY B O 1
ATOM 7264 N N . ALA B 1 394 ? -9.414 -14.375 -4.648 1 94.94 394 ALA B N 1
ATOM 7265 C CA . ALA B 1 394 ? -9.648 -15.586 -3.863 1 94.94 394 ALA B CA 1
ATOM 7266 C C . ALA B 1 394 ? -10.656 -15.328 -2.744 1 94.94 394 ALA B C 1
ATOM 7268 O O . ALA B 1 394 ? -11.469 -16.188 -2.42 1 94.94 394 ALA B O 1
ATOM 7269 N N . VAL B 1 395 ? -10.602 -14.156 -2.109 1 94.31 395 VAL B N 1
ATOM 7270 C CA . VAL B 1 395 ? -11.578 -13.812 -1.088 1 94.31 395 VAL B CA 1
ATOM 7271 C C . VAL B 1 395 ? -12.977 -13.773 -1.704 1 94.31 395 VAL B C 1
ATOM 7273 O O . VAL B 1 395 ? -13.938 -14.266 -1.109 1 94.31 395 VAL B O 1
ATOM 7276 N N . TYR B 1 396 ? -13.094 -13.219 -2.873 1 89.12 396 TYR B N 1
ATOM 7277 C CA . TYR B 1 396 ? -14.383 -13.164 -3.551 1 89.12 396 TYR B CA 1
ATOM 7278 C C . TYR B 1 396 ? -14.93 -14.57 -3.787 1 89.12 396 TYR B C 1
ATOM 7280 O O . TYR B 1 396 ? -16.125 -14.805 -3.648 1 89.12 396 TYR B O 1
ATOM 7288 N N . SER B 1 397 ? -14.055 -15.438 -4.164 1 89 397 SER B N 1
ATOM 7289 C CA . SER B 1 397 ? -14.453 -16.828 -4.355 1 89 397 SER B CA 1
ATOM 7290 C C . SER B 1 397 ? -14.969 -17.438 -3.057 1 89 397 SER B C 1
ATOM 7292 O O . SER B 1 397 ? -15.898 -18.25 -3.07 1 89 397 SER B O 1
ATOM 7294 N N . GLY B 1 398 ? -14.281 -17.094 -1.989 1 91.31 398 GLY B N 1
ATOM 7295 C CA . GLY B 1 398 ? -14.711 -17.594 -0.691 1 91.31 398 GLY B CA 1
ATOM 7296 C C . GLY B 1 398 ? -16.047 -17.016 -0.243 1 91.31 398 GLY B C 1
ATOM 7297 O O . GLY B 1 398 ? -16.812 -17.688 0.445 1 91.31 398 GLY B O 1
ATOM 7298 N N . LEU B 1 399 ? -16.297 -15.812 -0.605 1 88.31 399 LEU B N 1
ATOM 7299 C CA . LEU B 1 399 ? -17.547 -15.164 -0.262 1 88.31 399 LEU B CA 1
ATOM 7300 C C . LEU B 1 399 ? -18.703 -15.75 -1.083 1 88.31 399 LEU B C 1
ATOM 7302 O O . LEU B 1 399 ? -19.812 -15.914 -0.574 1 88.31 399 LEU B O 1
ATOM 7306 N N . ASN B 1 400 ? -18.375 -15.984 -2.352 1 82 400 ASN B N 1
ATOM 7307 C CA . ASN B 1 400 ? -19.344 -16.594 -3.264 1 82 400 ASN B CA 1
ATOM 7308 C C . ASN B 1 400 ? -18.688 -17.641 -4.148 1 82 400 ASN B C 1
ATOM 7310 O O . ASN B 1 400 ? -18.312 -17.359 -5.289 1 82 400 ASN B O 1
ATOM 7314 N N . PRO B 1 401 ? -18.703 -18.875 -3.73 1 74.81 401 PRO B N 1
ATOM 7315 C CA . PRO B 1 401 ? -18 -19.938 -4.457 1 74.81 401 PRO B CA 1
ATOM 7316 C C . PRO B 1 401 ? -18.672 -20.297 -5.777 1 74.81 401 PRO B C 1
ATOM 7318 O O . PRO B 1 401 ? -18.109 -21.031 -6.586 1 74.81 401 PRO B O 1
ATOM 7321 N N . ARG B 1 402 ? -19.781 -19.734 -6.105 1 70.5 402 ARG B N 1
ATOM 7322 C CA . ARG B 1 402 ? -20.516 -20.125 -7.309 1 70.5 402 ARG B CA 1
ATOM 7323 C C . ARG B 1 402 ? -20.297 -19.109 -8.43 1 70.5 402 ARG B C 1
ATOM 7325 O O . ARG B 1 402 ? -21 -19.125 -9.438 1 70.5 402 ARG B O 1
ATOM 7332 N N . LEU B 1 403 ? -19.297 -18.344 -8.203 1 68.88 403 LEU B N 1
ATOM 7333 C CA . LEU B 1 403 ? -19.062 -17.297 -9.195 1 68.88 403 LEU B CA 1
ATOM 7334 C C . LEU B 1 403 ? -18.5 -17.891 -10.484 1 68.88 403 LEU B C 1
ATOM 7336 O O . LEU B 1 403 ? -18.734 -17.359 -11.57 1 68.88 403 LEU B O 1
ATOM 7340 N N . ILE B 1 404 ? -17.781 -19 -10.398 1 65.94 404 ILE B N 1
ATOM 7341 C CA . ILE B 1 404 ? -17.281 -19.703 -11.578 1 65.94 404 ILE B CA 1
ATOM 7342 C C . ILE B 1 404 ? -18.25 -20.812 -11.961 1 65.94 404 ILE B C 1
ATOM 7344 O O . ILE B 1 404 ? -18.578 -21.672 -11.141 1 65.94 404 ILE B O 1
ATOM 7348 N N . THR B 1 405 ? -18.672 -20.703 -13.148 1 68.38 405 THR B N 1
ATOM 7349 C CA . THR B 1 405 ? -19.766 -21.609 -13.516 1 68.38 405 THR B CA 1
ATOM 7350 C C . THR B 1 405 ? -19.219 -22.859 -14.188 1 68.38 405 THR B C 1
ATOM 7352 O O . THR B 1 405 ? -19.828 -23.938 -14.078 1 68.38 405 THR B O 1
ATOM 7355 N N . SER B 1 406 ? -18.156 -22.656 -14.914 1 72.81 406 SER B N 1
ATOM 7356 C CA . SER B 1 406 ? -17.625 -23.797 -15.656 1 72.81 406 SER B CA 1
ATOM 7357 C C . SER B 1 406 ? -16.125 -23.703 -15.82 1 72.81 406 SER B C 1
ATOM 7359 O O . SER B 1 406 ? -15.539 -22.625 -15.672 1 72.81 406 SER B O 1
ATOM 7361 N N . ARG B 1 407 ? -15.57 -24.906 -15.977 1 73.5 407 ARG B N 1
ATOM 7362 C CA . ARG B 1 407 ? -14.133 -25.031 -16.219 1 73.5 407 ARG B CA 1
ATOM 7363 C C . ARG B 1 407 ? -13.852 -25.906 -17.438 1 73.5 407 ARG B C 1
ATOM 7365 O O . ARG B 1 407 ? -14.656 -26.781 -17.766 1 73.5 407 ARG B O 1
ATOM 7372 N N . VAL B 1 408 ? -12.805 -25.562 -18.047 1 75.81 408 VAL B N 1
ATOM 7373 C CA . VAL B 1 408 ? -12.367 -26.406 -19.156 1 75.81 408 VAL B CA 1
ATOM 7374 C C . VAL B 1 408 ? -11.375 -27.453 -18.656 1 75.81 408 VAL B C 1
ATOM 7376 O O . VAL B 1 408 ? -10.383 -27.109 -18.016 1 75.81 408 VAL B O 1
ATOM 7379 N N . SER B 1 409 ? -11.688 -28.672 -18.938 1 78.25 409 SER B N 1
ATOM 7380 C CA . SER B 1 409 ? -10.828 -29.75 -18.469 1 78.25 409 SER B CA 1
ATOM 7381 C C . SER B 1 409 ? -9.461 -29.719 -19.156 1 78.25 409 SER B C 1
ATOM 7383 O O . SER B 1 409 ? -9.383 -29.594 -20.375 1 78.25 409 SER B O 1
ATOM 7385 N N . ARG B 1 410 ? -8.453 -29.828 -18.469 1 76.69 410 ARG B N 1
ATOM 7386 C CA . ARG B 1 410 ? -7.09 -29.766 -19 1 76.69 410 ARG B CA 1
ATOM 7387 C C . ARG B 1 410 ? -6.617 -31.156 -19.422 1 76.69 410 ARG B C 1
ATOM 7389 O O . ARG B 1 410 ? -5.637 -31.281 -20.172 1 76.69 410 ARG B O 1
ATOM 7396 N N . ARG B 1 411 ? -7.324 -32.156 -18.969 1 83.12 411 ARG B N 1
ATOM 7397 C CA . ARG B 1 411 ? -6.961 -33.531 -19.266 1 83.12 411 ARG B CA 1
ATOM 7398 C C . ARG B 1 411 ? -8.195 -34.375 -19.531 1 83.12 411 ARG B C 1
ATOM 7400 O O . ARG B 1 411 ? -9.32 -33.938 -19.312 1 83.12 411 ARG B O 1
ATOM 7407 N N . THR B 1 412 ? -7.902 -35.438 -20.188 1 88.69 412 THR B N 1
ATOM 7408 C CA . THR B 1 412 ? -8.945 -36.469 -20.328 1 88.69 412 THR B CA 1
ATOM 7409 C C . THR B 1 412 ? -8.945 -37.406 -19.141 1 88.69 412 THR B C 1
ATOM 7411 O O . THR B 1 412 ? -7.898 -37.938 -18.75 1 88.69 412 THR B O 1
ATOM 7414 N N . TYR B 1 413 ? -10.094 -37.5 -18.578 1 90.12 413 TYR B N 1
ATOM 7415 C CA . TYR B 1 413 ? -10.219 -38.375 -17.406 1 90.12 413 TYR B CA 1
ATOM 7416 C C . TYR B 1 413 ? -11.117 -39.562 -17.688 1 90.12 413 TYR B C 1
ATOM 7418 O O . TYR B 1 413 ? -12.102 -39.438 -18.422 1 90.12 413 TYR B O 1
ATOM 7426 N N . GLY B 1 414 ? -10.719 -40.688 -17.094 1 90.19 414 GLY B N 1
ATOM 7427 C CA . GLY B 1 414 ? -11.508 -41.875 -17.25 1 90.19 414 GLY B CA 1
ATOM 7428 C C . GLY B 1 414 ? -11.086 -43 -16.328 1 90.19 414 GLY B C 1
ATOM 7429 O O . GLY B 1 414 ? -10.289 -42.781 -15.406 1 90.19 414 GLY B O 1
ATOM 7430 N N . ILE B 1 415 ? -11.758 -44.156 -16.469 1 89.5 415 ILE B N 1
ATOM 7431 C CA . ILE B 1 415 ? -11.43 -45.312 -15.656 1 89.5 415 ILE B CA 1
ATOM 7432 C C . ILE B 1 415 ? -11.172 -46.531 -16.562 1 89.5 415 ILE B C 1
ATOM 7434 O O . ILE B 1 415 ? -11.523 -46.531 -17.734 1 89.5 415 ILE B O 1
ATOM 7438 N N . ASN B 1 416 ? -10.477 -47.469 -15.844 1 89.19 416 ASN B N 1
ATOM 7439 C CA . ASN B 1 416 ? -10.383 -48.75 -16.484 1 89.19 416 ASN B CA 1
ATOM 7440 C C . ASN B 1 416 ? -11.703 -49.531 -16.359 1 89.19 416 ASN B C 1
ATOM 7442 O O . ASN B 1 416 ? -12.258 -49.656 -15.266 1 89.19 416 ASN B O 1
ATOM 7446 N N . ALA B 1 417 ? -12.219 -49.906 -17.516 1 85.75 417 ALA B N 1
ATOM 7447 C CA . ALA B 1 417 ? -13.477 -50.625 -17.484 1 85.75 417 ALA B CA 1
ATOM 7448 C C . ALA B 1 417 ? -13.453 -51.812 -18.469 1 85.75 417 ALA B C 1
ATOM 7450 O O . ALA B 1 417 ? -12.789 -51.75 -19.516 1 85.75 417 ALA B O 1
ATOM 7451 N N . GLY B 1 418 ? -14.109 -52.875 -18.016 1 85.19 418 GLY B N 1
ATOM 7452 C CA . GLY B 1 418 ? -14.312 -53.969 -18.938 1 85.19 418 GLY B CA 1
ATOM 7453 C C . GLY B 1 418 ? -15.398 -53.688 -19.969 1 85.19 418 GLY B C 1
ATOM 7454 O O . GLY B 1 418 ? -16.578 -53.844 -19.672 1 85.19 418 GLY B O 1
ATOM 7455 N N . LEU B 1 419 ? -14.992 -53.25 -21.125 1 88.62 419 LEU B N 1
ATOM 7456 C CA . LEU B 1 419 ? -15.938 -52.938 -22.188 1 88.62 419 LEU B CA 1
ATOM 7457 C C . LEU B 1 419 ? -16.031 -54.062 -23.203 1 88.62 419 LEU B C 1
ATOM 7459 O O . LEU B 1 419 ? -15.203 -54.969 -23.203 1 88.62 419 LEU B O 1
ATOM 7463 N N . PRO B 1 420 ? -17.078 -54 -24.047 1 90.31 420 PRO B N 1
ATOM 7464 C CA . PRO B 1 420 ? -17.219 -55.062 -25.016 1 90.31 420 PRO B CA 1
ATOM 7465 C C . PRO B 1 420 ? -15.984 -55.25 -25.891 1 90.31 420 PRO B C 1
ATOM 7467 O O . PRO B 1 420 ? -15.414 -54.25 -26.375 1 90.31 420 PRO B O 1
ATOM 7470 N N . PHE B 1 421 ? -15.625 -56.531 -26.047 1 94.62 421 PHE B N 1
ATOM 7471 C CA . PHE B 1 421 ? -14.422 -56.844 -26.797 1 94.62 421 PHE B CA 1
ATOM 7472 C C . PHE B 1 421 ? -14.633 -56.625 -28.297 1 94.62 421 PHE B C 1
ATOM 7474 O O . PHE B 1 421 ? -15.617 -57.094 -28.859 1 94.62 421 PHE B O 1
ATOM 7481 N N . ASP B 1 422 ? -13.75 -55.781 -28.828 1 93.38 422 ASP B N 1
ATOM 7482 C CA . ASP B 1 422 ? -13.727 -55.562 -30.266 1 93.38 422 ASP B CA 1
ATOM 7483 C C . ASP B 1 422 ? -12.688 -56.438 -30.953 1 93.38 422 ASP B C 1
ATOM 7485 O O . ASP B 1 422 ? -11.484 -56.156 -30.875 1 93.38 422 ASP B O 1
ATOM 7489 N N . GLU B 1 423 ? -13.102 -57.344 -31.75 1 91 423 GLU B N 1
ATOM 7490 C CA . GLU B 1 423 ? -12.219 -58.312 -32.375 1 91 423 GLU B CA 1
ATOM 7491 C C . GLU B 1 423 ? -11.234 -57.656 -33.344 1 91 423 GLU B C 1
ATOM 7493 O O . GLU B 1 423 ? -10.133 -58.156 -33.531 1 91 423 GLU B O 1
ATOM 7498 N N . SER B 1 424 ? -11.633 -56.531 -33.844 1 92.38 424 SER B N 1
ATOM 7499 C CA . SER B 1 424 ? -10.812 -55.875 -34.844 1 92.38 424 SER B CA 1
ATOM 7500 C C . SER B 1 424 ? -9.758 -54.969 -34.219 1 92.38 424 SER B C 1
ATOM 7502 O O . SER B 1 424 ? -8.75 -54.656 -34.844 1 92.38 424 SER B O 1
ATOM 7504 N N . ARG B 1 425 ? -9.922 -54.562 -32.969 1 93.06 425 ARG B N 1
ATOM 7505 C CA . ARG B 1 425 ? -9.047 -53.531 -32.438 1 93.06 425 ARG B CA 1
ATOM 7506 C C . ARG B 1 425 ? -8.398 -54 -31.125 1 93.06 425 ARG B C 1
ATOM 7508 O O . ARG B 1 425 ? -7.258 -53.625 -30.828 1 93.06 425 ARG B O 1
ATOM 7515 N N . ASP B 1 426 ? -9.07 -54.75 -30.359 1 94.38 426 ASP B N 1
ATOM 7516 C CA . ASP B 1 426 ? -8.609 -55.094 -29.016 1 94.38 426 ASP B CA 1
ATOM 7517 C C . ASP B 1 426 ? -7.637 -56.25 -29.031 1 94.38 426 ASP B C 1
ATOM 7519 O O . ASP B 1 426 ? -7.828 -57.219 -29.797 1 94.38 426 ASP B O 1
ATOM 7523 N N . PRO B 1 427 ? -6.578 -56.156 -28.25 1 93.06 427 PRO B N 1
ATOM 7524 C CA . PRO B 1 427 ? -5.648 -57.281 -28.172 1 93.06 427 PRO B CA 1
ATOM 7525 C C . PRO B 1 427 ? -6.285 -58.531 -27.578 1 93.06 427 PRO B C 1
ATOM 7527 O O . PRO B 1 427 ? -7.02 -58.438 -26.594 1 93.06 427 PRO B O 1
ATOM 7530 N N . LEU B 1 428 ? -5.918 -59.625 -28.109 1 91.31 428 LEU B N 1
ATOM 7531 C CA . LEU B 1 428 ? -6.488 -60.906 -27.672 1 91.31 428 LEU B CA 1
ATOM 7532 C C . LEU B 1 428 ? -6.168 -61.188 -26.203 1 91.31 428 LEU B C 1
ATOM 7534 O O . LEU B 1 428 ? -6.957 -61.812 -25.516 1 91.31 428 LEU B O 1
ATOM 7538 N N . SER B 1 429 ? -5.055 -60.688 -25.766 1 91.25 429 SER B N 1
ATOM 7539 C CA . SER B 1 429 ? -4.633 -60.906 -24.391 1 91.25 429 SER B CA 1
ATOM 7540 C C . SER B 1 429 ? -5.59 -60.25 -23.406 1 91.25 429 SER B C 1
ATOM 7542 O O . SER B 1 429 ? -5.641 -60.625 -22.234 1 91.25 429 SER B O 1
ATOM 7544 N N . SER B 1 430 ? -6.363 -59.312 -23.875 1 90.75 430 SER B N 1
ATOM 7545 C CA . SER B 1 430 ? -7.254 -58.594 -23 1 90.75 430 SER B CA 1
ATOM 7546 C C . SER B 1 430 ? -8.656 -59.188 -23.016 1 90.75 430 SER B C 1
ATOM 7548 O O . SER B 1 430 ? -9.555 -58.688 -22.328 1 90.75 430 SER B O 1
ATOM 7550 N N . ARG B 1 431 ? -8.859 -60.219 -23.734 1 92.44 431 ARG B N 1
ATOM 7551 C CA . ARG B 1 431 ? -10.18 -60.844 -23.906 1 92.44 431 ARG B CA 1
ATOM 7552 C C . ARG B 1 431 ? -10.555 -61.688 -22.703 1 92.44 431 ARG B C 1
ATOM 7554 O O . ARG B 1 431 ? -9.828 -62.625 -22.359 1 92.44 431 ARG B O 1
ATOM 7561 N N . VAL B 1 432 ? -11.656 -61.375 -22.109 1 89.69 432 VAL B N 1
ATOM 7562 C CA . VAL B 1 432 ? -12.141 -62.156 -20.984 1 89.69 432 VAL B CA 1
ATOM 7563 C C . VAL B 1 432 ? -13.617 -62.469 -21.172 1 89.69 432 VAL B C 1
ATOM 7565 O O . VAL B 1 432 ? -14.406 -61.594 -21.547 1 89.69 432 VAL B O 1
ATOM 7568 N N . VAL B 1 433 ? -13.961 -63.719 -20.891 1 87.56 433 VAL B N 1
ATOM 7569 C CA . VAL B 1 433 ? -15.367 -64.125 -20.906 1 87.56 433 VAL B CA 1
ATOM 7570 C C . VAL B 1 433 ? -15.945 -64.062 -19.5 1 87.56 433 VAL B C 1
ATOM 7572 O O . VAL B 1 433 ? -15.438 -64.75 -18.578 1 87.56 433 VAL B O 1
ATOM 7575 N N . ARG B 1 434 ? -16.922 -63.344 -19.344 1 80.75 434 ARG B N 1
ATOM 7576 C CA . ARG B 1 434 ? -17.547 -63.188 -18.031 1 80.75 434 ARG B CA 1
ATOM 7577 C C . ARG B 1 434 ? -18.516 -64.312 -17.75 1 80.75 434 ARG B C 1
ATOM 7579 O O . ARG B 1 434 ? -18.875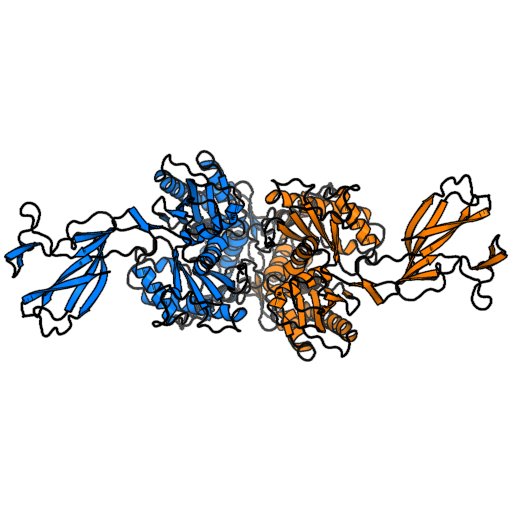 -65.062 -18.656 1 80.75 434 ARG B O 1
ATOM 7586 N N . PRO B 1 435 ? -18.906 -64.375 -16.438 1 75.19 435 PRO B N 1
ATOM 7587 C CA . PRO B 1 435 ? -19.828 -65.438 -16.094 1 75.19 435 PRO B CA 1
ATOM 7588 C C . PRO B 1 435 ? -21.156 -65.375 -16.844 1 75.19 435 PRO B C 1
ATOM 7590 O O . PRO B 1 435 ? -21.797 -66.375 -17.078 1 75.19 435 PRO B O 1
ATOM 7593 N N . ASP B 1 436 ? -21.453 -64.25 -17.312 1 77.62 436 ASP B N 1
ATOM 7594 C CA . ASP B 1 436 ? -22.719 -64.062 -18.031 1 77.62 436 ASP B CA 1
ATOM 7595 C C . ASP B 1 436 ? -22.547 -64.375 -19.516 1 77.62 436 ASP B C 1
ATOM 7597 O O . ASP B 1 436 ? -23.5 -64.25 -20.297 1 77.62 436 ASP B O 1
ATOM 7601 N N . GLY B 1 437 ? -21.359 -64.688 -19.953 1 80.94 437 GLY B N 1
ATOM 7602 C CA . GLY B 1 437 ? -21.094 -65.125 -21.312 1 80.94 437 GLY B CA 1
ATOM 7603 C C . GLY B 1 437 ? -20.594 -63.969 -22.203 1 80.94 437 GLY B C 1
ATOM 7604 O O . GLY B 1 437 ? -20.188 -64.188 -23.328 1 80.94 437 GLY B O 1
ATOM 7605 N N . THR B 1 438 ? -20.688 -62.875 -21.578 1 85.81 438 THR B N 1
ATOM 7606 C CA . THR B 1 438 ? -20.25 -61.719 -22.391 1 85.81 438 THR B CA 1
ATOM 7607 C C . THR B 1 438 ? -18.734 -61.656 -22.484 1 85.81 438 THR B C 1
ATOM 7609 O O . THR B 1 438 ? -18.031 -62.031 -21.531 1 85.81 438 THR B O 1
ATOM 7612 N N . ILE B 1 439 ? -18.281 -61.281 -23.719 1 91.69 439 ILE B N 1
ATOM 7613 C CA . ILE B 1 439 ? -16.844 -61.156 -23.938 1 91.69 439 ILE B CA 1
ATOM 7614 C C . ILE B 1 439 ? -16.438 -59.688 -23.766 1 91.69 439 ILE B C 1
ATOM 7616 O O . ILE B 1 439 ? -17 -58.812 -24.422 1 91.69 439 ILE B O 1
ATOM 7620 N N . ARG B 1 440 ? -15.539 -59.531 -22.844 1 90.5 440 ARG B N 1
ATOM 7621 C CA . ARG B 1 440 ? -15.156 -58.156 -22.516 1 90.5 440 ARG B CA 1
ATOM 7622 C C . ARG B 1 440 ? -13.648 -57.938 -22.688 1 90.5 440 ARG B C 1
ATOM 7624 O O . ARG B 1 440 ? -12.883 -58.906 -22.609 1 90.5 440 ARG B O 1
ATOM 7631 N N . CYS B 1 441 ? -13.266 -56.719 -23.016 1 93 441 CYS B N 1
ATOM 7632 C CA . CYS B 1 441 ? -11.883 -56.281 -22.953 1 93 441 CYS B CA 1
ATOM 7633 C C . CYS B 1 441 ? -11.578 -55.625 -21.609 1 93 441 CYS B C 1
ATOM 7635 O O . CYS B 1 441 ? -12.227 -54.625 -21.234 1 93 441 CYS B O 1
ATOM 7637 N N . THR B 1 442 ? -10.602 -56 -20.844 1 89.19 442 THR B N 1
ATOM 7638 C CA . THR B 1 442 ? -10.359 -55.594 -19.469 1 89.19 442 THR B CA 1
ATOM 7639 C C . THR B 1 442 ? -9.414 -54.375 -19.422 1 89.19 442 THR B C 1
ATOM 7641 O O . THR B 1 442 ? -9.188 -53.812 -18.359 1 89.19 442 THR B O 1
ATOM 7644 N N . THR B 1 443 ? -8.914 -53.938 -20.516 1 92.31 443 THR B N 1
ATOM 7645 C CA . THR B 1 443 ? -7.895 -52.875 -20.469 1 92.31 443 THR B CA 1
ATOM 7646 C C . THR B 1 443 ? -8.414 -51.594 -21.078 1 92.31 443 THR B C 1
ATOM 7648 O O . THR B 1 443 ? -7.668 -50.625 -21.219 1 92.31 443 THR B O 1
ATOM 7651 N N . ARG B 1 444 ? -9.688 -51.562 -21.422 1 92.69 444 ARG B N 1
ATOM 7652 C CA . ARG B 1 444 ? -10.266 -50.406 -22.094 1 92.69 444 ARG B CA 1
ATOM 7653 C C . ARG B 1 444 ? -10.336 -49.188 -21.156 1 92.69 444 ARG B C 1
ATOM 7655 O O . ARG B 1 444 ? -10.43 -49.375 -19.938 1 92.69 444 ARG B O 1
ATOM 7662 N N . PHE B 1 445 ? -10.219 -48.031 -21.766 1 93.25 445 PHE B N 1
ATOM 7663 C CA . PHE B 1 445 ? -10.359 -46.75 -21.094 1 93.25 445 PHE B CA 1
ATOM 7664 C C . PHE B 1 445 ? -11.75 -46.156 -21.328 1 93.25 445 PHE B C 1
ATOM 7666 O O . PHE B 1 445 ? -12.117 -45.844 -22.469 1 93.25 445 PHE B O 1
ATOM 7673 N N . LEU B 1 446 ? -12.531 -46.125 -20.281 1 89.75 446 LEU B N 1
ATOM 7674 C CA . LEU B 1 446 ? -13.836 -45.5 -20.375 1 89.75 446 LEU B CA 1
ATOM 7675 C C . LEU B 1 446 ? -13.734 -44 -20.047 1 89.75 446 LEU B C 1
ATOM 7677 O O . LEU B 1 446 ? -13.484 -43.625 -18.891 1 89.75 446 LEU B O 1
ATOM 7681 N N . VAL B 1 447 ? -13.984 -43.156 -21.016 1 90.75 447 VAL B N 1
ATOM 7682 C CA . VAL B 1 447 ? -13.805 -41.719 -20.875 1 90.75 447 VAL B CA 1
ATOM 7683 C C . VAL B 1 447 ? -15 -41.125 -20.125 1 90.75 447 VAL B C 1
ATOM 7685 O O . VAL B 1 447 ? -16.156 -41.406 -20.469 1 90.75 447 VAL B O 1
ATOM 7688 N N . PHE B 1 448 ? -14.672 -40.344 -19.094 1 88.38 448 PHE B N 1
ATOM 7689 C CA . PHE B 1 448 ? -15.688 -39.562 -18.391 1 88.38 448 PHE B CA 1
ATOM 7690 C C . PHE B 1 448 ? -15.688 -38.125 -18.844 1 88.38 448 PHE B C 1
ATOM 7692 O O . PHE B 1 448 ? -16.75 -37.531 -19.047 1 88.38 448 PHE B O 1
ATOM 7699 N N . VAL B 1 449 ? -14.469 -37.562 -18.922 1 88.94 449 VAL B N 1
ATOM 7700 C CA . VAL B 1 449 ? -14.266 -36.188 -19.344 1 88.94 449 VAL B CA 1
ATOM 7701 C C . VAL B 1 449 ? -13.148 -36.125 -20.375 1 88.94 449 VAL B C 1
ATOM 7703 O O . VAL B 1 449 ? -12.109 -36.781 -20.234 1 88.94 449 VAL B O 1
ATOM 7706 N N . LYS B 1 450 ? -13.359 -35.406 -21.453 1 89 450 LYS B N 1
ATOM 7707 C CA . LYS B 1 450 ? -12.344 -35.188 -22.484 1 89 450 LYS B CA 1
ATOM 7708 C C . LYS B 1 450 ? -11.625 -33.875 -22.297 1 89 450 LYS B C 1
ATOM 7710 O O . LYS B 1 450 ? -12.219 -32.906 -21.844 1 89 450 LYS B O 1
ATOM 7715 N N . LYS B 1 451 ? -10.414 -33.969 -22.594 1 85.56 451 LYS B N 1
ATOM 7716 C CA . LYS B 1 451 ? -9.656 -32.719 -22.625 1 85.56 451 LYS B CA 1
ATOM 7717 C C . LYS B 1 451 ? -10.367 -31.672 -23.469 1 85.56 451 LYS B C 1
ATOM 7719 O O . LYS B 1 451 ? -10.797 -31.953 -24.594 1 85.56 451 LYS B O 1
ATOM 7724 N N . GLY B 1 452 ? -10.586 -30.453 -22.828 1 78.69 452 GLY B N 1
ATOM 7725 C CA . GLY B 1 452 ? -11.242 -29.375 -23.547 1 78.69 452 GLY B CA 1
ATOM 7726 C C . GLY B 1 452 ? -12.727 -29.281 -23.266 1 78.69 452 GLY B C 1
ATOM 7727 O O . GLY B 1 452 ? -13.375 -28.281 -23.609 1 78.69 452 GLY B O 1
ATOM 7728 N N . ASP B 1 453 ? -13.297 -30.328 -22.641 1 82.31 453 ASP B N 1
ATOM 7729 C CA . ASP B 1 453 ? -14.711 -30.281 -22.281 1 82.31 453 ASP B CA 1
ATOM 7730 C C . ASP B 1 453 ? -14.992 -29.156 -21.297 1 82.31 453 ASP B C 1
ATOM 7732 O O . ASP B 1 453 ? -14.188 -28.906 -20.391 1 82.31 453 ASP B O 1
ATOM 7736 N N . VAL B 1 454 ? -16.016 -28.406 -21.531 1 80.25 454 VAL B N 1
ATOM 7737 C CA . VAL B 1 454 ? -16.5 -27.438 -20.562 1 80.25 454 VAL B CA 1
ATOM 7738 C C . VAL B 1 454 ? -17.359 -28.125 -19.5 1 80.25 454 VAL B C 1
ATOM 7740 O O . VAL B 1 454 ? -18.406 -28.688 -19.828 1 80.25 454 VAL B O 1
ATOM 7743 N N . ILE B 1 455 ? -16.859 -28.125 -18.297 1 79.19 455 ILE B N 1
ATOM 7744 C CA . ILE B 1 455 ? -17.531 -28.828 -17.219 1 79.19 455 ILE B CA 1
ATOM 7745 C C . ILE B 1 455 ? -18.078 -27.828 -16.203 1 79.19 455 ILE B C 1
ATOM 7747 O O . ILE B 1 455 ? -17.328 -27 -15.672 1 79.19 455 ILE B O 1
ATOM 7751 N N . PRO B 1 456 ? -19.375 -27.812 -16.047 1 74.88 456 PRO B N 1
ATOM 7752 C CA . PRO B 1 456 ? -19.891 -26.953 -14.969 1 74.88 456 PRO B CA 1
ATOM 7753 C C . PRO B 1 456 ? -19.266 -27.281 -13.609 1 74.88 456 PRO B C 1
ATOM 7755 O O . PRO B 1 456 ? -18.938 -28.438 -13.336 1 74.88 456 PRO B O 1
ATOM 7758 N N . VAL B 1 457 ? -19.25 -26.188 -12.914 1 69.06 457 VAL B N 1
ATOM 7759 C CA . VAL B 1 457 ? -18.75 -26.375 -11.562 1 69.06 457 VAL B CA 1
ATOM 7760 C C . VAL B 1 457 ? -19.703 -27.266 -10.766 1 69.06 457 VAL B C 1
ATOM 7762 O O . VAL B 1 457 ? -20.922 -27.156 -10.922 1 69.06 457 VAL B O 1
ATOM 7765 N N . ASP B 1 458 ? -19.375 -28.312 -10.164 1 65.81 458 ASP B N 1
ATOM 7766 C CA . ASP B 1 458 ? -20.125 -29.25 -9.336 1 65.81 458 ASP B CA 1
ATOM 7767 C C . ASP B 1 458 ? -20.781 -30.344 -10.188 1 65.81 458 ASP B C 1
ATOM 7769 O O . ASP B 1 458 ? -21.703 -31.016 -9.734 1 65.81 458 ASP B O 1
ATOM 7773 N N . HIS B 1 459 ? -20.375 -30.312 -11.484 1 75.62 459 HIS B N 1
ATOM 7774 C CA . HIS B 1 459 ? -20.859 -31.391 -12.336 1 75.62 459 HIS B CA 1
ATOM 7775 C C . HIS B 1 459 ? -20.469 -32.75 -11.758 1 75.62 459 HIS B C 1
ATOM 7777 O O . HIS B 1 459 ? -19.359 -32.938 -11.25 1 75.62 459 HIS B O 1
ATOM 7783 N N . CYS B 1 460 ? -21.453 -33.594 -11.695 1 79 460 CYS B N 1
ATOM 7784 C CA . CYS B 1 460 ? -21.234 -34.938 -11.195 1 79 460 CYS B CA 1
ATOM 7785 C C . CYS B 1 460 ? -21.516 -35.969 -12.281 1 79 460 CYS B C 1
ATOM 7787 O O . CYS B 1 460 ? -22.594 -36 -12.867 1 79 460 CYS B O 1
ATOM 7789 N N . ILE B 1 461 ? -20.469 -36.688 -12.609 1 80.5 461 ILE B N 1
ATOM 7790 C CA . ILE B 1 461 ? -20.625 -37.781 -13.57 1 80.5 461 ILE B CA 1
ATOM 7791 C C . ILE B 1 461 ? -20.953 -39.094 -12.828 1 80.5 461 ILE B C 1
ATOM 7793 O O . ILE B 1 461 ? -20.297 -39.438 -11.844 1 80.5 461 ILE B O 1
ATOM 7797 N N . LYS B 1 462 ? -22.031 -39.625 -13.281 1 81.69 462 LYS B N 1
ATOM 7798 C CA . LYS B 1 462 ? -22.469 -40.875 -12.664 1 81.69 462 LYS B CA 1
ATOM 7799 C C . LYS B 1 462 ? -22.344 -42.031 -13.641 1 81.69 462 LYS B C 1
ATOM 7801 O O . LYS B 1 462 ? -22.688 -41.906 -14.82 1 81.69 462 LYS B O 1
ATOM 7806 N N . GLU B 1 463 ? -21.719 -43.031 -13.227 1 81.06 463 GLU B N 1
ATOM 7807 C CA . GLU B 1 463 ? -21.594 -44.25 -14.023 1 81.06 463 GLU B CA 1
ATOM 7808 C C . GLU B 1 463 ? -22.031 -45.5 -13.227 1 81.06 463 GLU B C 1
ATOM 7810 O O . GLU B 1 463 ? -21.719 -45.594 -12.039 1 81.06 463 GLU B O 1
ATOM 7815 N N . LYS B 1 464 ? -22.812 -46.219 -13.883 1 82.75 464 LYS B N 1
ATOM 7816 C CA . LYS B 1 464 ? -23.234 -47.469 -13.281 1 82.75 464 LYS B CA 1
ATOM 7817 C C . LYS B 1 464 ? -22.281 -48.594 -13.648 1 82.75 464 LYS B C 1
ATOM 7819 O O . LYS B 1 464 ? -22 -48.844 -14.828 1 82.75 464 LYS B O 1
ATOM 7824 N N . MET B 1 465 ? -21.781 -49.219 -12.633 1 80.19 465 MET B N 1
ATOM 7825 C CA . MET B 1 465 ? -20.859 -50.344 -12.82 1 80.19 465 MET B CA 1
ATOM 7826 C C . MET B 1 465 ? -21.391 -51.594 -12.133 1 80.19 465 MET B C 1
ATOM 7828 O O . MET B 1 465 ? -22.422 -51.562 -11.453 1 80.19 465 MET B O 1
ATOM 7832 N N . PHE B 1 466 ? -20.703 -52.688 -12.484 1 81.75 466 PHE B N 1
ATOM 7833 C CA . PHE B 1 466 ? -21.172 -53.938 -11.914 1 81.75 466 PHE B CA 1
ATOM 7834 C C . PHE B 1 466 ? -20.016 -54.75 -11.359 1 81.75 466 PHE B C 1
ATOM 7836 O O . PHE B 1 466 ? -18.875 -54.656 -11.844 1 81.75 466 PHE B O 1
ATOM 7843 N N . VAL B 1 467 ? -20.312 -55.469 -10.305 1 82.31 467 VAL B N 1
ATOM 7844 C CA . VAL B 1 467 ? -19.391 -56.469 -9.766 1 82.31 467 VAL B CA 1
ATOM 7845 C C . VAL B 1 467 ? -20.125 -57.781 -9.586 1 82.31 467 VAL B C 1
ATOM 7847 O O . VAL B 1 467 ? -21.359 -57.844 -9.516 1 82.31 467 VAL B O 1
ATOM 7850 N N . TYR B 1 468 ? -19.359 -58.812 -9.648 1 81.5 468 TYR B N 1
ATOM 7851 C CA . TYR B 1 468 ? -19.922 -60.125 -9.367 1 81.5 468 TYR B CA 1
ATOM 7852 C C . TYR B 1 468 ? -19.734 -60.5 -7.898 1 81.5 468 TYR B C 1
ATOM 7854 O O . TYR B 1 468 ? -18.609 -60.625 -7.426 1 81.5 468 TYR B O 1
ATOM 7862 N N . TYR B 1 469 ? -20.891 -60.625 -7.297 1 85.62 469 TYR B N 1
ATOM 7863 C CA . TYR B 1 469 ? -20.906 -60.812 -5.848 1 85.62 469 TYR B CA 1
ATOM 7864 C C . TYR B 1 469 ? -20.125 -62.062 -5.449 1 85.62 469 TYR B C 1
ATOM 7866 O O . TYR B 1 469 ? -20.281 -63.125 -6.066 1 85.62 469 TYR B O 1
ATOM 7874 N N . GLY B 1 470 ? -19.266 -61.875 -4.418 1 79 470 GLY B N 1
ATOM 7875 C CA . GLY B 1 470 ? -18.578 -63 -3.826 1 79 470 GLY B CA 1
ATOM 7876 C C . GLY B 1 470 ? -17.266 -63.344 -4.508 1 79 470 GLY B C 1
ATOM 7877 O O . GLY B 1 470 ? -16.5 -64.188 -4.016 1 79 470 GLY B O 1
ATOM 7878 N N . THR B 1 471 ? -17.047 -62.75 -5.707 1 79.25 471 THR B N 1
ATOM 7879 C CA . THR B 1 471 ? -15.828 -63.062 -6.438 1 79.25 471 THR B CA 1
ATOM 7880 C C . THR B 1 471 ? -14.664 -62.219 -5.926 1 79.25 471 THR B C 1
ATOM 7882 O O . THR B 1 471 ? -13.508 -62.625 -6.023 1 79.25 471 THR B O 1
ATOM 7885 N N . ILE B 1 472 ? -14.953 -61.125 -5.48 1 79.38 472 ILE B N 1
ATOM 7886 C CA . ILE B 1 472 ? -13.953 -60.219 -4.93 1 79.38 472 ILE B CA 1
ATOM 7887 C C . ILE B 1 472 ? -14.492 -59.562 -3.662 1 79.38 472 ILE B C 1
ATOM 7889 O O . ILE B 1 472 ? -15.703 -59.438 -3.49 1 79.38 472 ILE B O 1
ATOM 7893 N N . LYS B 1 473 ? -13.586 -59.25 -2.797 1 81.69 473 LYS B N 1
ATOM 7894 C CA . LYS B 1 473 ? -13.969 -58.625 -1.536 1 81.69 473 LYS B CA 1
ATOM 7895 C C . LYS B 1 473 ? -14.125 -57.125 -1.698 1 81.69 473 LYS B C 1
ATOM 7897 O O . LYS B 1 473 ? -14.875 -56.469 -0.954 1 81.69 473 LYS B O 1
ATOM 7902 N N . ALA B 1 474 ? -13.359 -56.594 -2.551 1 85.56 474 ALA B N 1
ATOM 7903 C CA . ALA B 1 474 ? -13.406 -55.156 -2.832 1 85.56 474 ALA B CA 1
ATOM 7904 C C . ALA B 1 474 ? -13.117 -54.875 -4.305 1 85.56 474 ALA B C 1
ATOM 7906 O O . ALA B 1 474 ? -12.422 -55.656 -4.965 1 85.56 474 ALA B O 1
ATOM 7907 N N . THR B 1 475 ? -13.805 -53.875 -4.77 1 81.88 475 THR B N 1
ATOM 7908 C CA . THR B 1 475 ? -13.508 -53.438 -6.133 1 81.88 475 THR B CA 1
ATOM 7909 C C . THR B 1 475 ? -12.742 -52.125 -6.133 1 81.88 475 THR B C 1
ATOM 7911 O O . THR B 1 475 ? -13.055 -51.219 -5.355 1 81.88 475 THR B O 1
ATOM 7914 N N . ASP B 1 476 ? -11.688 -52.156 -6.902 1 83.12 476 ASP B N 1
ATOM 7915 C CA . ASP B 1 476 ? -10.875 -50.938 -7.016 1 83.12 476 ASP B CA 1
ATOM 7916 C C . ASP B 1 476 ? -11.219 -50.156 -8.281 1 83.12 476 ASP B C 1
ATOM 7918 O O . ASP B 1 476 ? -11.266 -50.719 -9.375 1 83.12 476 ASP B O 1
ATOM 7922 N N . ILE B 1 477 ? -11.578 -48.906 -8.031 1 83.75 477 ILE B N 1
ATOM 7923 C CA . ILE B 1 477 ? -11.797 -48 -9.148 1 83.75 477 ILE B CA 1
ATOM 7924 C C . ILE B 1 477 ? -10.578 -47.094 -9.328 1 83.75 477 ILE B C 1
ATOM 7926 O O . ILE B 1 477 ? -10.266 -46.281 -8.438 1 83.75 477 ILE B O 1
ATOM 7930 N N . MET B 1 478 ? -9.922 -47.344 -10.438 1 87.31 478 MET B N 1
ATOM 7931 C CA . MET B 1 478 ? -8.734 -46.531 -10.719 1 87.31 478 MET B CA 1
ATOM 7932 C C . MET B 1 478 ? -9.062 -45.438 -11.719 1 87.31 478 MET B C 1
ATOM 7934 O O . MET B 1 478 ? -9.57 -45.719 -12.805 1 87.31 478 MET B O 1
ATOM 7938 N N . LEU B 1 479 ? -8.828 -44.188 -11.258 1 89 479 LEU B N 1
ATOM 7939 C CA . LEU B 1 479 ? -9.008 -43.062 -12.148 1 89 479 LEU B CA 1
ATOM 7940 C C . LEU B 1 479 ? -7.707 -42.719 -12.852 1 89 479 LEU B C 1
ATOM 7942 O O . LEU B 1 479 ? -6.645 -42.656 -12.227 1 89 479 LEU B O 1
ATOM 7946 N N . TYR B 1 480 ? -7.828 -42.562 -14.164 1 90.31 480 TYR B N 1
ATOM 7947 C CA . TYR B 1 480 ? -6.668 -42.219 -14.992 1 90.31 480 TYR B CA 1
ATOM 7948 C C . TYR B 1 480 ? -6.855 -40.906 -15.695 1 90.31 480 TYR B C 1
ATOM 7950 O O . TYR B 1 480 ? -7.98 -40.406 -15.859 1 90.31 480 TYR B O 1
ATOM 7958 N N . ALA B 1 481 ? -5.703 -40.219 -15.953 1 89.31 481 ALA B N 1
ATOM 7959 C CA . ALA B 1 481 ? -5.707 -39 -16.703 1 89.31 481 ALA B CA 1
ATOM 7960 C C . ALA B 1 481 ? -4.73 -39.062 -17.875 1 89.31 481 ALA B C 1
ATOM 7962 O O . ALA B 1 481 ? -3.662 -39.656 -17.766 1 89.31 481 ALA B O 1
ATOM 7963 N N . SER B 1 482 ? -5.164 -38.531 -19.047 1 89.06 482 SER B N 1
ATOM 7964 C CA . SER B 1 482 ? -4.324 -38.406 -20.219 1 89.06 482 SER B CA 1
ATOM 7965 C C . SER B 1 482 ? -4.164 -36.938 -20.641 1 89.06 482 SER B C 1
ATOM 7967 O O . SER B 1 482 ? -5.141 -36.188 -20.672 1 89.06 482 SER B O 1
ATOM 7969 N N . GLU B 1 483 ? -2.98 -36.5 -20.938 1 79.56 483 GLU B N 1
ATOM 7970 C CA . GLU B 1 483 ? -2.723 -35.094 -21.281 1 79.56 483 GLU B CA 1
ATOM 7971 C C . GLU B 1 483 ? -2.809 -34.906 -22.797 1 79.56 483 GLU B C 1
ATOM 7973 O O . GLU B 1 483 ? -3.154 -33.812 -23.25 1 79.56 483 GLU B O 1
ATOM 7978 N N . ASP B 1 484 ? -2.537 -35.812 -23.547 1 75.06 484 ASP B N 1
ATOM 7979 C CA . ASP B 1 484 ? -2.238 -35.562 -24.953 1 75.06 484 ASP B CA 1
ATOM 7980 C C . ASP B 1 484 ? -3.365 -36.062 -25.844 1 75.06 484 ASP B C 1
ATOM 7982 O O . ASP B 1 484 ? -3.605 -35.531 -26.922 1 75.06 484 ASP B O 1
ATOM 7986 N N . HIS B 1 485 ? -3.873 -37.281 -25.484 1 78.69 485 HIS B N 1
ATOM 7987 C CA . HIS B 1 485 ? -4.82 -37.875 -26.406 1 78.69 485 HIS B CA 1
ATOM 7988 C C . HIS B 1 485 ? -5.922 -38.625 -25.672 1 78.69 485 HIS B C 1
ATOM 7990 O O . HIS B 1 485 ? -5.867 -38.781 -24.438 1 78.69 485 HIS B O 1
ATOM 7996 N N . GLU B 1 486 ? -6.93 -38.906 -26.469 1 87.25 486 GLU B N 1
ATOM 7997 C CA . GLU B 1 486 ? -7.973 -39.812 -25.953 1 87.25 486 GLU B CA 1
ATOM 7998 C C . GLU B 1 486 ? -7.555 -41.25 -26.047 1 87.25 486 GLU B C 1
ATOM 8000 O O . GLU B 1 486 ? -7.605 -41.875 -27.109 1 87.25 486 GLU B O 1
ATOM 8005 N N . PRO B 1 487 ? -7.332 -41.781 -24.922 1 90.94 487 PRO B N 1
ATOM 8006 C CA . PRO B 1 487 ? -6.809 -43.156 -24.953 1 90.94 487 PRO B CA 1
ATOM 8007 C C . PRO B 1 487 ? -7.902 -44.188 -25.172 1 90.94 487 PRO B C 1
ATOM 8009 O O . PRO B 1 487 ? -9.039 -44 -24.719 1 90.94 487 PRO B O 1
ATOM 8012 N N . ARG B 1 488 ? -7.566 -45.25 -25.906 1 92.12 488 ARG B N 1
ATOM 8013 C CA . ARG B 1 488 ? -8.461 -46.406 -26.016 1 92.12 488 ARG B CA 1
ATOM 8014 C C . ARG B 1 488 ? -8.25 -47.375 -24.844 1 92.12 488 ARG B C 1
ATOM 8016 O O . ARG B 1 488 ? -9.211 -47.969 -24.359 1 92.12 488 ARG B O 1
ATOM 8023 N N . TYR B 1 489 ? -6.934 -47.438 -24.406 1 93.94 489 TYR B N 1
ATOM 8024 C CA . TYR B 1 489 ? -6.594 -48.344 -23.328 1 93.94 489 TYR B CA 1
ATOM 8025 C C . TYR B 1 489 ? -5.996 -47.594 -22.141 1 93.94 489 TYR B C 1
ATOM 8027 O O . TYR B 1 489 ? -5.348 -46.562 -22.328 1 93.94 489 TYR B O 1
ATOM 8035 N N . TYR B 1 490 ? -6.191 -48.094 -20.922 1 91.69 490 TYR B N 1
ATOM 8036 C CA . TYR B 1 490 ? -5.758 -47.375 -19.719 1 91.69 490 TYR B CA 1
ATOM 8037 C C . TYR B 1 490 ? -4.246 -47.469 -19.547 1 91.69 490 TYR B C 1
ATOM 8039 O O . TYR B 1 490 ? -3.648 -46.688 -18.812 1 91.69 490 TYR B O 1
ATOM 8047 N N . ASP B 1 491 ? -3.594 -48.438 -20.234 1 89.31 491 ASP B N 1
ATOM 8048 C CA . ASP B 1 491 ? -2.164 -48.656 -20.047 1 89.31 491 ASP B CA 1
ATOM 8049 C C . ASP B 1 491 ? -1.359 -48.094 -21.219 1 89.31 491 ASP B C 1
ATOM 8051 O O . ASP B 1 491 ? -0.217 -48.5 -21.438 1 89.31 491 ASP B O 1
ATOM 8055 N N . GLU B 1 492 ? -1.941 -47.219 -21.984 1 90.62 492 GLU B N 1
ATOM 8056 C CA . GLU B 1 492 ? -1.213 -46.562 -23.062 1 90.62 492 GLU B CA 1
ATOM 8057 C C . GLU B 1 492 ? -0.163 -45.594 -22.516 1 90.62 492 GLU B C 1
ATOM 8059 O O . GLU B 1 492 ? -0.261 -45.156 -21.375 1 90.62 492 GLU B O 1
ATOM 8064 N N . PRO B 1 493 ? 0.868 -45.406 -23.312 1 86.88 493 PRO B N 1
ATOM 8065 C CA . PRO B 1 493 ? 1.857 -44.406 -22.891 1 86.88 493 PRO B CA 1
ATOM 8066 C C . PRO B 1 493 ? 1.25 -43.031 -22.688 1 86.88 493 PRO B C 1
ATOM 8068 O O . PRO B 1 493 ? 0.396 -42.594 -23.469 1 86.88 493 PRO B O 1
ATOM 8071 N N . GLY B 1 494 ? 1.642 -42.375 -21.609 1 85.06 494 GLY B N 1
ATOM 8072 C CA . GLY B 1 494 ? 1.177 -41.031 -21.344 1 85.06 494 GLY B CA 1
ATOM 8073 C C . GLY B 1 494 ? 0.004 -41 -20.391 1 85.06 494 GLY B C 1
ATOM 8074 O O . GLY B 1 494 ? -0.405 -39.906 -19.953 1 85.06 494 GLY B O 1
ATOM 8075 N N . ILE B 1 495 ? -0.552 -42.188 -20.125 1 89.25 495 ILE B N 1
ATOM 8076 C CA . ILE B 1 495 ? -1.67 -42.219 -19.188 1 89.25 495 ILE B CA 1
ATOM 8077 C C . ILE B 1 495 ? -1.145 -42.438 -17.766 1 89.25 495 ILE B C 1
ATOM 8079 O O . ILE B 1 495 ? -0.216 -43.219 -17.547 1 89.25 495 ILE B O 1
ATOM 8083 N N . LYS B 1 496 ? -1.681 -41.562 -16.875 1 86.38 496 LYS B N 1
ATOM 8084 C CA . LYS B 1 496 ? -1.253 -41.656 -15.477 1 86.38 496 LYS B CA 1
ATOM 8085 C C . LYS B 1 496 ? -2.438 -41.906 -14.547 1 86.38 496 LYS B C 1
ATOM 8087 O O . LYS B 1 496 ? -3.527 -41.375 -14.766 1 86.38 496 LYS B O 1
ATOM 8092 N N . GLN B 1 497 ? -2.211 -42.781 -13.594 1 86.5 497 GLN B N 1
ATOM 8093 C CA . GLN B 1 497 ? -3.219 -43 -12.555 1 86.5 497 GLN B CA 1
ATOM 8094 C 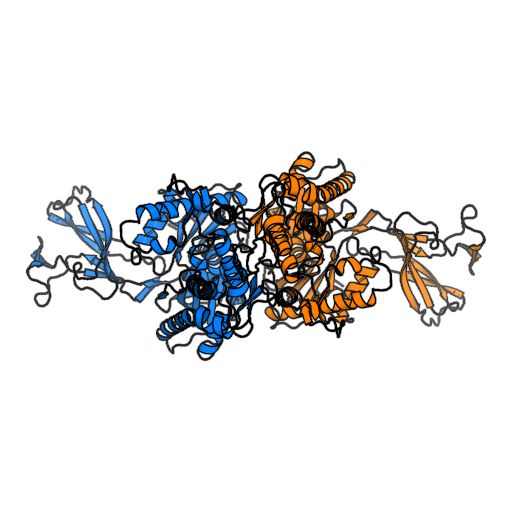C . GLN B 1 497 ? -3.275 -41.781 -11.609 1 86.5 497 GLN B C 1
ATOM 8096 O O . GLN B 1 497 ? -2.244 -41.344 -11.109 1 86.5 497 GLN B O 1
ATOM 8101 N N . VAL B 1 498 ? -4.414 -41.25 -11.453 1 81.69 498 VAL B N 1
ATOM 8102 C CA . VAL B 1 498 ? -4.547 -40.031 -10.664 1 81.69 498 VAL B CA 1
ATOM 8103 C C . VAL B 1 498 ? -5.156 -40.375 -9.305 1 81.69 498 VAL B C 1
ATOM 8105 O O . VAL B 1 498 ? -4.945 -39.656 -8.328 1 81.69 498 VAL B O 1
ATOM 8108 N N . ALA B 1 499 ? -6.039 -41.344 -9.242 1 81.31 499 ALA B N 1
ATOM 8109 C CA . ALA B 1 499 ? -6.688 -41.719 -7.988 1 81.31 499 ALA B CA 1
ATOM 8110 C C . ALA B 1 499 ? -7.141 -43.156 -8 1 81.31 499 ALA B C 1
ATOM 8112 O O . ALA B 1 499 ? -7.223 -43.781 -9.07 1 81.31 499 ALA B O 1
ATOM 8113 N N . ALA B 1 500 ? -7.242 -43.688 -6.773 1 82.69 500 ALA B N 1
ATOM 8114 C CA . ALA B 1 500 ? -7.781 -45.031 -6.586 1 82.69 500 ALA B CA 1
ATOM 8115 C C . ALA B 1 500 ? -8.75 -45.062 -5.41 1 82.69 500 ALA B C 1
ATOM 8117 O O . ALA B 1 500 ? -8.5 -44.469 -4.371 1 82.69 500 ALA B O 1
ATOM 8118 N N . ILE B 1 501 ? -9.883 -45.594 -5.719 1 80.31 501 ILE B N 1
ATOM 8119 C CA . ILE B 1 501 ? -10.852 -45.781 -4.648 1 80.31 501 ILE B CA 1
ATOM 8120 C C . ILE B 1 501 ? -11.188 -47.281 -4.492 1 80.31 501 ILE B C 1
ATOM 8122 O O . ILE B 1 501 ? -11.5 -47.938 -5.473 1 80.31 501 ILE B O 1
ATOM 8126 N N . SER B 1 502 ? -11.039 -47.719 -3.262 1 82.31 502 SER B N 1
ATOM 8127 C CA . SER B 1 502 ? -11.438 -49.062 -2.957 1 82.31 502 SER B CA 1
ATOM 8128 C C . SER B 1 502 ? -12.828 -49.125 -2.342 1 82.31 502 SER B C 1
ATOM 8130 O O . SER B 1 502 ? -13.086 -48.469 -1.325 1 82.31 502 SER B O 1
ATOM 8132 N N . VAL B 1 503 ? -13.641 -49.812 -3.008 1 80.75 503 VAL B N 1
ATOM 8133 C CA . VAL B 1 503 ? -15.016 -49.938 -2.537 1 80.75 503 VAL B CA 1
ATOM 8134 C C . VAL B 1 503 ? -15.242 -51.344 -1.978 1 80.75 503 VAL B C 1
ATOM 8136 O O . VAL B 1 503 ? -15.281 -52.312 -2.73 1 80.75 503 VAL B O 1
ATOM 8139 N N . PRO B 1 504 ? -15.367 -51.406 -0.682 1 83.44 504 PRO B N 1
ATOM 8140 C CA . PRO B 1 504 ? -15.68 -52.75 -0.124 1 83.44 504 PRO B CA 1
ATOM 8141 C C . PRO B 1 504 ? -17.078 -53.219 -0.503 1 83.44 504 PRO B C 1
ATOM 8143 O O . PRO B 1 504 ? -18.016 -52.438 -0.553 1 83.44 504 PRO B O 1
ATOM 8146 N N . ILE B 1 505 ? -17.203 -54.5 -0.833 1 82.12 505 ILE B N 1
ATOM 8147 C CA . ILE B 1 505 ? -18.5 -55.094 -1.137 1 82.12 505 ILE B CA 1
ATOM 8148 C C . ILE B 1 505 ? -19.125 -55.656 0.144 1 82.12 505 ILE B C 1
ATOM 8150 O O . ILE B 1 505 ? -18.594 -56.562 0.751 1 82.12 505 ILE B O 1
ATOM 8154 N N . PRO B 1 506 ? -20.156 -54.969 0.475 1 84.56 506 PRO B N 1
ATOM 8155 C CA . PRO B 1 506 ? -20.781 -55.438 1.716 1 84.56 506 PRO B CA 1
ATOM 8156 C C . PRO B 1 506 ? -21.438 -56.812 1.569 1 84.56 506 PRO B C 1
ATOM 8158 O O . PRO B 1 506 ? -21.672 -57.281 0.449 1 84.56 506 PRO B O 1
ATOM 8161 N N . TYR B 1 507 ? -21.641 -57.469 2.762 1 85.44 507 TYR B N 1
ATOM 8162 C CA . TYR B 1 507 ? -22.375 -58.719 2.768 1 85.44 507 TYR B CA 1
ATOM 8163 C C . TYR B 1 507 ? -23.828 -58.5 2.402 1 85.44 507 TYR B C 1
ATOM 8165 O O . TYR B 1 507 ? -24.5 -57.625 2.963 1 85.44 507 TYR B O 1
ATOM 8173 N N . MET B 1 508 ? -24.25 -59.25 1.351 1 87.69 508 MET B N 1
ATOM 8174 C CA . MET B 1 508 ? -25.641 -59.156 0.895 1 87.69 508 MET B CA 1
ATOM 8175 C C . MET B 1 508 ? -26.344 -60.5 1.001 1 87.69 508 MET B C 1
ATOM 8177 O O . MET B 1 508 ? -26.156 -61.375 0.145 1 87.69 508 MET B O 1
ATOM 8181 N N . PRO B 1 509 ? -27.109 -60.75 1.967 1 84.44 509 PRO B N 1
ATOM 8182 C CA . PRO B 1 509 ? -27.688 -62.062 2.238 1 84.44 509 PRO B CA 1
ATOM 8183 C C . PRO B 1 509 ? -28.531 -62.594 1.079 1 84.44 509 PRO B C 1
ATOM 8185 O O . PRO B 1 509 ? -28.656 -63.781 0.889 1 84.44 509 PRO B O 1
ATOM 8188 N N . HIS B 1 510 ? -29.156 -61.719 0.262 1 87.5 510 HIS B N 1
ATOM 8189 C CA . HIS B 1 510 ? -30.062 -62.188 -0.768 1 87.5 510 HIS B CA 1
ATOM 8190 C C . HIS B 1 510 ? -29.406 -62.188 -2.141 1 87.5 510 HIS B C 1
ATOM 8192 O O . HIS B 1 510 ? -30.094 -62.25 -3.166 1 87.5 510 HIS B O 1
ATOM 8198 N N . VAL B 1 511 ? -28.125 -62.062 -2.15 1 86.5 511 VAL B N 1
ATOM 8199 C CA . VAL B 1 511 ? -27.422 -62.094 -3.428 1 86.5 511 VAL B CA 1
ATOM 8200 C C . VAL B 1 511 ? -26.578 -63.344 -3.535 1 86.5 511 VAL B C 1
ATOM 8202 O O . VAL B 1 511 ? -25.812 -63.656 -2.623 1 86.5 511 VAL B O 1
ATOM 8205 N N . ALA B 1 512 ? -26.812 -64.188 -4.547 1 85.38 512 ALA B N 1
ATOM 8206 C CA . ALA B 1 512 ? -26.078 -65.438 -4.746 1 85.38 512 ALA B CA 1
ATOM 8207 C C . ALA B 1 512 ? -24.656 -65.188 -5.223 1 85.38 512 ALA B C 1
ATOM 8209 O O . ALA B 1 512 ? -24.391 -64.125 -5.816 1 85.38 512 ALA B O 1
ATOM 8210 N N . HIS B 1 513 ? -23.828 -66.125 -4.898 1 84.75 513 HIS B N 1
ATOM 8211 C CA . HIS B 1 513 ? -22.469 -66.062 -5.398 1 84.75 513 HIS B CA 1
ATOM 8212 C C . HIS B 1 513 ? -22.438 -66 -6.926 1 84.75 513 HIS B C 1
ATOM 8214 O O . HIS B 1 513 ? -23.094 -66.812 -7.582 1 84.75 513 HIS B O 1
ATOM 8220 N N . GLY B 1 514 ? -21.734 -65.062 -7.48 1 80.31 514 GLY B N 1
ATOM 8221 C CA . GLY B 1 514 ? -21.609 -64.875 -8.922 1 80.31 514 GLY B CA 1
ATOM 8222 C C . GLY B 1 514 ? -22.672 -64 -9.531 1 80.31 514 GLY B C 1
ATOM 8223 O O . GLY B 1 514 ? -22.656 -63.75 -10.742 1 80.31 514 GLY B O 1
ATOM 8224 N N . GLU B 1 515 ? -23.562 -63.531 -8.688 1 84.75 515 GLU B N 1
ATOM 8225 C CA . GLU B 1 515 ? -24.609 -62.656 -9.18 1 84.75 515 GLU B CA 1
ATOM 8226 C C . GLU B 1 515 ? -24.078 -61.25 -9.414 1 84.75 515 GLU B C 1
ATOM 8228 O O . GLU B 1 515 ? -23.234 -60.75 -8.656 1 84.75 515 GLU B O 1
ATOM 8233 N N . ARG B 1 516 ? -24.609 -60.719 -10.523 1 84.88 516 ARG B N 1
ATOM 8234 C CA . ARG B 1 516 ? -24.219 -59.375 -10.883 1 84.88 516 ARG B CA 1
ATOM 8235 C C . ARG B 1 516 ? -24.859 -58.344 -9.953 1 84.88 516 ARG B C 1
ATOM 8237 O O . ARG B 1 516 ? -26.078 -58.344 -9.781 1 84.88 516 ARG B O 1
ATOM 8244 N N . VAL B 1 517 ? -23.984 -57.594 -9.289 1 86.06 517 VAL B N 1
ATOM 8245 C CA . VAL B 1 517 ? -24.438 -56.531 -8.414 1 86.06 517 VAL B CA 1
ATOM 8246 C C . VAL B 1 517 ? -24.016 -55.188 -8.992 1 86.06 517 VAL B C 1
ATOM 8248 O O . VAL B 1 517 ? -22.844 -54.969 -9.328 1 86.06 517 VAL B O 1
ATOM 8251 N N . ALA B 1 518 ? -25.031 -54.344 -9.148 1 85.38 518 ALA B N 1
ATOM 8252 C CA . ALA B 1 518 ? -24.75 -53 -9.703 1 85.38 518 ALA B CA 1
ATOM 8253 C C . ALA B 1 518 ? -24.375 -52.031 -8.609 1 85.38 518 ALA B C 1
ATOM 8255 O O . ALA B 1 518 ? -24.859 -52.125 -7.473 1 85.38 518 ALA B O 1
ATOM 8256 N N . TYR B 1 519 ? -23.391 -51.188 -8.906 1 82.94 519 TYR B N 1
ATOM 8257 C CA . TYR B 1 519 ? -23.078 -50.062 -8.047 1 82.94 519 TYR B CA 1
ATOM 8258 C C . TYR B 1 519 ? -22.844 -48.812 -8.875 1 82.94 519 TYR B C 1
ATOM 8260 O O . TYR B 1 519 ? -22.562 -48.875 -10.078 1 82.94 519 TYR B O 1
ATOM 8268 N N . THR B 1 520 ? -23.125 -47.625 -8.234 1 82.12 520 THR B N 1
ATOM 8269 C CA . THR B 1 520 ? -23 -46.344 -8.914 1 82.12 520 THR B CA 1
ATOM 8270 C C . THR B 1 520 ? -21.797 -45.562 -8.391 1 82.12 520 THR B C 1
ATOM 8272 O O . THR B 1 520 ? -21.609 -45.438 -7.18 1 82.12 520 THR B O 1
ATOM 8275 N N . VAL B 1 521 ? -21.016 -45.219 -9.391 1 74.62 521 VAL B N 1
ATOM 8276 C CA . VAL B 1 521 ? -19.891 -44.344 -9.078 1 74.62 521 VAL B CA 1
ATOM 8277 C C . VAL B 1 521 ? -20.234 -42.906 -9.461 1 74.62 521 VAL B C 1
ATOM 8279 O O . VAL B 1 521 ? -20.719 -42.656 -10.578 1 74.62 521 VAL B O 1
ATOM 8282 N N . ARG B 1 522 ? -20 -42 -8.414 1 72.62 522 ARG B N 1
ATOM 8283 C CA . ARG B 1 522 ? -20.203 -40.594 -8.648 1 72.62 522 ARG B CA 1
ATOM 8284 C C . ARG B 1 522 ? -18.906 -39.812 -8.508 1 72.62 522 ARG B C 1
ATOM 8286 O O . ARG B 1 522 ? -18.141 -40.031 -7.562 1 72.62 522 ARG B O 1
#

Organism: Rhizopus delemar (strain RA 99-880 / ATCC MYA-4621 / FGSC 9543 / NRRL 43880) (NCBI:txid246409)

Solvent-accessible surface area (backbone atoms only — not comparable to full-atom values): 55351 Å² total; per-residue (Å²): 130,79,74,71,77,74,74,42,51,32,28,40,10,38,24,74,37,36,45,45,24,34,42,20,33,30,48,56,82,47,95,67,60,57,80,43,70,48,60,84,51,72,64,38,41,48,52,47,51,54,49,35,46,37,35,37,22,23,31,62,92,43,71,82,42,77,73,35,43,27,34,36,24,54,56,52,46,60,40,73,70,30,67,78,49,33,47,75,50,64,50,60,59,62,50,58,39,59,92,72,35,77,80,82,56,46,67,61,44,53,49,51,51,26,52,49,49,36,54,55,54,58,56,45,56,79,78,45,64,91,51,62,71,88,34,43,27,38,21,38,43,38,65,74,80,57,49,71,66,45,52,49,50,49,52,51,34,37,35,73,41,60,76,45,55,90,85,46,65,72,77,38,54,38,81,40,35,35,57,60,15,28,47,52,34,49,52,66,58,25,69,74,42,86,67,48,60,70,37,29,37,34,40,35,36,21,24,37,46,38,29,35,37,36,34,32,29,30,65,48,63,57,83,89,51,74,42,30,40,36,56,73,44,76,61,50,69,45,85,56,14,44,51,56,37,52,50,32,43,50,52,52,48,39,61,35,35,42,80,53,51,82,70,52,54,67,50,53,52,50,51,55,48,48,50,38,64,43,39,45,58,29,46,39,62,67,69,61,64,46,76,42,76,38,46,38,68,51,63,71,88,57,42,58,53,89,79,62,39,64,41,86,39,27,37,54,42,50,19,67,55,46,34,63,64,24,45,44,71,44,47,52,52,50,53,49,48,52,50,58,55,35,66,68,36,78,91,44,48,35,48,28,37,38,30,23,20,60,41,25,64,16,44,36,52,47,49,50,50,47,72,72,37,53,89,39,22,80,36,76,45,62,57,86,63,21,62,44,25,37,22,50,7,29,29,50,39,60,76,41,71,55,43,54,36,36,40,50,36,80,35,21,30,29,30,65,34,71,38,77,54,42,86,89,75,52,61,73,88,37,58,42,73,44,97,84,64,48,52,22,20,59,49,28,34,44,75,77,40,49,56,65,40,76,40,47,61,85,66,76,64,74,45,80,44,74,45,46,35,79,75,53,65,56,49,74,48,47,32,35,36,21,72,85,55,88,60,64,40,53,82,42,90,74,47,39,79,73,47,76,45,76,43,74,59,74,92,52,93,91,58,56,79,67,36,81,40,77,46,78,47,110,127,82,69,73,77,74,75,42,49,32,27,40,9,38,24,75,37,36,44,44,25,34,40,20,32,30,48,55,81,46,94,68,59,58,81,44,69,50,56,85,51,72,64,39,41,48,50,47,51,55,50,36,46,37,35,38,21,23,30,64,94,43,71,82,43,77,73,35,43,26,35,37,25,53,55,52,46,61,40,73,69,29,67,79,49,32,47,76,50,63,51,60,59,60,50,57,38,62,92,70,34,77,80,82,56,46,66,62,46,52,50,51,51,26,51,49,50,36,53,56,57,59,57,44,56,78,78,45,64,89,50,62,70,88,31,42,27,39,21,39,45,37,64,75,80,56,49,71,66,45,52,50,49,50,53,51,34,37,35,74,41,61,75,45,54,92,85,47,64,72,77,36,53,39,80,40,37,34,58,61,15,28,46,51,32,49,51,66,55,26,72,74,42,89,69,48,62,68,36,30,36,34,41,36,36,22,22,38,45,39,29,34,36,34,34,31,29,32,65,49,62,58,83,86,50,75,42,32,39,36,55,72,45,76,61,50,69,45,84,57,14,45,51,56,37,52,51,30,44,50,52,52,48,38,60,34,35,41,80,53,52,81,70,52,55,67,51,53,52,48,51,53,48,47,49,37,64,42,41,45,57,30,46,39,61,66,69,61,64,46,75,42,73,37,47,38,68,51,63,70,87,58,40,60,54,88,81,64,39,64,41,86,38,27,36,53,42,51,20,65,55,46,33,64,62,24,45,44,70,44,50,52,52,51,53,50,50,51,50,58,56,34,66,70,36,78,91,44,48,34,48,28,36,39,28,23,21,60,40,26,63,17,44,38,53,46,51,50,49,46,72,72,38,52,89,38,20,80,36,76,46,63,56,85,64,22,60,45,25,36,22,50,8,29,28,50,37,59,76,40,71,56,42,55,37,36,42,50,36,79,36,22,30,28,29,65,35,71,38,78,53,43,86,88,76,50,60,72,88,36,59,42,71,43,96,85,65,49,53,23,21,59,49,28,34,45,76,76,41,49,56,65,41,76,39,48,62,86,65,75,64,74,45,81,42,75,45,45,35,79,76,54,65,55,48,74,48,47,32,33,37,22,72,85,56,87,58,67,38,53,83,42,89,74,46,39,80,75,47,75,44,78,44,74,57,74,92,53,92,91,57,56,79,65,35,79,40,77,47,76,46,108